Protein AF-A0AAD7DQ32-F1 (afdb_monomer)

Organism: Mycena rosella (NCBI:txid1033263)

Sequence (1038 aa):
MAHLSGRSASPELPSTTPSLREFFRAPVVALLNTPPIINILPPSLPPIIVLPPCSTLSFQPASLRPTASMLEQELVEIKLPGQVRSCSANFILLIGHPLVPEGKRCIVFIHNTSPTAMRTVHAWEKKQQIPSATEKGDLDALGLFEVPEDMLIFARNSASTDASSDALQAWLTPARLVSQEARTQLQEAADAAMGPSESITLEAPVRDAEGNWSGGLAIERGDGRCKPVKEDTRCYTLANSYQSQKGIWSPAQTSKVNGSFDDNNLMRRNLNIAVAPFPKAAMQQMPESTRKDIEDHTSMLNIPALGLPGNTAHNTLQLNVAPAQPYGSEKTLANSLGFYGGNHNDNKDSPARFTNMVMCSRLPDTYTLGKFHIPRLGIYFMLRNFDSANFCGLNYHGRTPPIAPQGVDVANDASRMTFISYPPEQMGDGLGHVVVGAMPTAKDPVLKMSAEMQHVDYESRLTRASTTQANFAVDGQVVMDVRAHVIFMARIFLLLLIFLSNQLPLSYDFRIDSDRLLSAFSFSADGLTREFVGPWANGPGFRAPDVAPGSPTSHDGSDLVPQHMCRSAIQQRWRLHYNRFASHIPYAVVHDKFFEVDEHGDLKDSPVLVYDRVDMLGNPIEPGGRPYAKPAPPMSKKKADRKALANQKRELIAANADAPGSDSDSNAAPRKRLRSGKSKAVILASSEEPSSSSSESSQVRAKPKNVYRSATKRLADLQQKDTTLIWHSTNYVQINHEFVTRTSSRAPTTSNTLAAAPQDRALLVEMIDSEGDMDIDLETSPLDAVEQFFQDAGGIKLVDRLTLSVISRDHLAVKDAYQLLQQSSHLPISASSLLDNAFKEMLASPDSLETCLSIARIWPQFEHLQSGDAGAALSLKLRQQSIMQTTFVVWTWLDTYCAGQVRSALADAAPRNWIGSLAKHVHTLMSTRGLLSGLIFRAVIFSTPFALQANTFFSSPDDWRSEYASFASKPDAFFCNLAAYSRRKSNRGIHLVDEHWKALNAPGCPDWEQNTRHGKYDFADCFKFLSASNLSTLQGDW

Solvent-accessible surface area (backbone atoms only — not comparable to full-atom values): 63380 Å² total; per-residue (Å²): 131,90,80,91,82,89,78,89,83,86,88,90,84,86,86,83,86,89,80,90,82,87,86,83,83,85,89,84,88,92,89,89,86,87,91,93,90,83,93,90,86,90,90,89,82,87,84,85,83,83,80,77,88,84,74,95,71,88,78,76,77,84,78,80,64,79,65,95,80,80,71,89,58,78,72,46,71,49,78,61,43,62,67,59,82,89,60,82,55,53,31,35,43,41,69,44,48,85,55,49,66,81,77,36,40,33,38,36,40,30,35,62,73,50,72,70,50,44,53,51,51,53,64,49,48,76,70,56,73,69,76,86,69,82,50,66,69,57,33,43,65,61,14,38,41,76,64,51,60,68,34,40,35,29,35,31,44,64,91,55,90,57,67,83,70,44,43,79,46,36,37,44,33,40,40,86,75,41,56,68,66,46,53,50,45,32,49,54,33,46,47,60,30,38,41,60,59,95,56,28,35,64,52,78,53,46,70,52,94,91,66,52,56,42,51,9,33,49,48,55,44,30,91,82,42,49,57,43,80,44,89,82,27,42,32,30,70,60,36,38,43,74,44,78,95,72,43,34,32,36,73,23,81,54,64,64,71,80,92,60,80,50,73,54,48,48,44,39,50,45,38,43,39,30,49,29,58,51,58,41,46,44,50,73,68,50,34,68,65,63,45,47,54,44,42,53,53,23,59,63,46,66,56,70,52,44,56,36,91,79,24,48,64,32,55,28,32,31,42,35,50,45,40,48,36,46,53,92,57,87,76,53,33,34,71,41,33,34,73,78,16,35,63,38,51,44,90,53,46,30,92,92,43,52,27,29,39,36,29,51,56,48,61,64,91,78,39,46,64,22,39,37,38,31,67,84,77,32,32,30,41,75,54,47,66,54,22,31,44,35,29,43,42,68,48,47,28,29,46,48,50,30,32,28,45,83,97,40,81,65,59,50,49,29,32,32,43,34,40,36,34,30,18,40,28,51,62,63,67,40,67,26,24,38,58,77,44,79,38,103,39,94,88,55,50,53,42,70,46,45,30,71,77,40,42,72,89,40,70,45,91,82,59,66,88,83,70,96,65,89,44,67,91,77,53,29,65,80,81,34,57,64,65,60,36,52,50,50,52,56,49,52,50,51,53,50,51,52,61,50,55,74,72,51,67,74,92,66,71,83,77,50,52,40,42,66,56,34,50,71,44,69,50,51,83,81,80,79,57,83,45,62,34,66,58,59,95,78,45,70,50,23,37,63,73,90,70,55,91,76,67,87,82,89,74,96,67,87,66,53,43,69,31,60,64,64,42,51,58,51,49,51,54,49,51,54,52,48,39,64,53,26,73,75,33,70,70,31,54,79,63,67,59,61,78,63,57,47,98,87,68,47,54,72,84,57,80,78,68,84,76,81,47,42,51,104,82,68,49,78,59,76,79,75,74,75,80,71,80,76,74,77,77,78,69,58,63,77,60,47,52,56,50,51,53,55,48,55,57,48,52,62,53,58,70,70,70,78,78,87,85,83,88,82,90,83,90,81,83,82,89,80,85,91,80,89,87,85,92,80,89,88,89,88,79,88,83,87,88,88,82,87,82,89,84,85,81,87,77,90,78,90,80,84,82,86,87,65,76,65,58,69,52,49,54,56,65,47,76,74,61,80,85,76,81,83,77,83,68,78,70,65,61,62,62,57,58,63,63,66,68,73,77,81,87,81,85,83,88,87,89,85,86,91,81,84,87,88,78,96,74,52,73,82,52,55,76,71,76,69,79,77,91,72,92,74,93,59,100,63,52,80,64,53,60,51,54,50,55,57,65,74,62,68,86,50,86,64,60,80,56,67,40,71,68,52,54,47,51,58,39,48,56,41,48,53,54,39,51,54,51,58,72,70,58,86,66,98,67,61,60,64,62,55,46,56,50,32,52,50,37,39,73,75,39,66,86,38,68,65,28,53,52,34,53,62,63,42,57,70,42,52,61,54,49,53,51,47,51,52,42,52,53,38,52,53,48,41,51,54,44,52,51,49,52,52,50,50,53,52,48,47,42,50,70,48,48,49,48,45,39,31,51,45,22,72,68,73,44,79,50,91,47,69,63,13,44,50,41,44,49,54,52,45,47,56,21,67,34,24,46,45,17,51,45,41,39,74,58,23,27,41,88,18,61,40,63,77,75,50,87,69,77,30,81,44,66,63,52,45,49,54,57,50,56,78,48,65,91,56,60,68,59,39,48,30,32,73,82,77,46,88,77,77,72,79,92,55,39,82,71,49,49,60,55,50,52,53,54,65,70,34,94,84,46,75,60,37,67,57,38,74,75,61,71,77,61,55,74,66,55,55,49,48,47,76,74,64,66,66,79,60,88,80,60,83,83,133

Foldseek 3Di:
DDDDDDDDDDDDDDDDDDDDDDDDDDDDDDDDDDDDDDDDDDDDDDDDDDDDDDDDDDDDPPPPDPDPPPDPFPFDFDPQAQDDPLWPWIKTWGQCQPLFDHRFIEIETEGAPPPVSVVVLVVVLVPDWDDPDQDPVVLSNNRAAAADQRYWYWYDHNVDPDSVPIHTFKHKHDLVLFDPVLLVLLQVLVCLQQDDLVQEFQAQWDADPVGFTGYHGPLRRPRVLFDAPDPQAQKGWLAKDADVVALAIEGDPSLDDDPDDDPSNVSSLSNFQSCLRLVQSVLVRGRPVLSVVQVVQQVLLVQDQTNDPPNRQFNTKMKHKFAAAEPPDPDFSCSHHPPQRIFDAPPQFDQSGKKKKAKDWDAPPQKQQKWKDQVSSSYIYRRDHGMMIIGHRRGTIHIGGTYHDHPDDRRRRGMMIMMMGTHGCSRSVLQGWYFQAADPDPVGGTDTQHSLNRDPVNVDPVNDDDDPDDDLVPCVVVVDQPLVSQLVVLLVVLVVVVVSVVRDPVVVVDFDAQQVSQQVDWDDRPVPDIDTGWGDLQGFTWHAPPDDTPDDDDDPPPRTDGNVVVNLVVVQVVLLVVQVVLVVPVVSVVVVVHFDADPVRGGPPSCPPPPPPPDVVRDRDPDDDDDDDDPDPPPDPVVVVVVVVVVVVVVVVVVPPDDDDDDDDDDDDDDDDDDDDDDDDDDDDDDDDDDDDDDDDDDDDDDDDDPDVVPVVVVVVVVVPPPDPDDPCVPVVVVVVVVVVPPDDDDDDDDDDDDDDDDPPPPVVCVVVPDDDDPDPDPDDPLRVVVVVLVVVDDDPVSVCLRLVNLVVVLVVLVVVLVVLVVVQPDDDDLVVLVVVLVVVCVVCVPDPVNVVSVVVSPVVVVSVVSVVVSVVSVVVSVVSVVSSVVVVVCCCVVPVLVVLLVCLLVVDDRPDPSSVVSVVVLCLLALQVVLLVCQCVQKAPPALCVVPWDSGGNAVVSVVVRCVVVVVDDQSNTGPQVVDPDDPPPGGNVCSVVSSCLCPDVPNDRSNVCVVPVPDDPVRVVVCVVPSPPCVSDDDD

Radius of gyration: 43.77 Å; Cα contacts (8 Å, |Δi|>4): 1161; chains: 1; bounding box: 138×98×105 Å

Secondary structure (DSSP, 8-state):
---------------------------------------------PPPPPPPPPP---------PPPTTS-----EEE--TT--TTS-PEEEEEES-TTS-TT-EEEEEEE--SHHHHHHHHHHHTT-------SHHHHHHTT-EEPPTTEEEEEEETT---GGGPEEEEEEE-GGGS-HHHHHHHHHHHHHHH--GGG--SSPPEE-SSS-EESS-GGGGSTTTS--SSTT--EEE-SEEEEGGGTEEEE-GGG--BSB--HHHHHHHHHHHHHTHHHHHHHTTS-HHHHHHHHHHHHHTTPPPSSSTT--S-SEEEEEEEE-B-TT----THHHHGGGGSSB--TTB-TTS-EEEEEEEE--TTSB--EEEEGGGTEEEE--TT-EEEE-TTS-BEEPPPBPPTT-PPPTT-EEEEEEEE-BHHHHTS-SEEEEEE-S-SS--EEEE-GGGT-GGG-STTS----SS--TTTTGGGTS-HHHHHHHHHHHHHHHHHHHHTTS-GGG----BHHHHHHT-EE-SSSSS-EEPPP-TT-SSEE-TT--TTPPP---STTPEETHHHHHHHHHHHHHHHHHHHTT-HHHHHTT----B-TTSSBTT----TTS-B-TT--B----PPP-PPPPPPPPHHHHHHHHHHHHHHHHHHTTS-------------------------------------------------TTHHHHHHHHHHHTTTT-----GGGHHHHHHHHHTTS----------------TTSHHHHHHH---------SS-HHHHHHHHHHHT-S-TTGGG-SHHHHHHHHHHHHHHHHHHHHTT--SS-HHHHHHHHHHHHHH-TTSHHHHHHHHHHHHHHHHHHHHHHHHHHHHHHHHHHHHHHHHHHHHIIIIIIHHHHHHHHTT----SHHHHHHHHHHHHHSHHHHHHHHHIIIIITTSSHHHHS----SSHHHHHHHHHHTTTS-GGGT--GGGSSS--TT-STTHHHHHHHHHTSBTB--HHHHHHHT-S-HHHHHHHHHHSSGGGG----

Nearest PDB structures (foldseek):
  7cy8-assembly1_A  TM=5.833E-01  e=4.323E-07  Escherichia coli
  7cy7-assembly1_A  TM=5.920E-01  e=4.095E-07  Escherichia coli

pLDDT: mean 72.78, std 24.34, range [24.64, 98.31]

Structure (mmCIF, N/CA/C/O backbone):
data_AF-A0AAD7DQ32-F1
#
_entry.id   AF-A0AAD7DQ32-F1
#
loop_
_atom_site.group_PDB
_atom_site.id
_atom_site.type_symbol
_atom_site.label_atom_id
_atom_site.label_alt_id
_atom_site.label_comp_id
_atom_site.label_asym_id
_atom_site.label_entity_id
_atom_site.label_seq_id
_atom_site.pdbx_PDB_ins_code
_atom_site.Cartn_x
_atom_site.Cartn_y
_atom_site.Cartn_z
_atom_site.occupancy
_atom_site.B_iso_or_equiv
_atom_site.auth_seq_id
_atom_site.auth_comp_id
_atom_site.auth_asym_id
_atom_site.auth_atom_id
_atom_site.pdbx_PDB_model_num
ATOM 1 N N . MET A 1 1 ? 59.303 30.135 -57.719 1.00 32.12 1 MET A N 1
ATOM 2 C CA . MET A 1 1 ? 59.759 31.542 -57.827 1.00 32.12 1 MET A CA 1
ATOM 3 C C . MET A 1 1 ? 60.116 32.049 -56.427 1.00 32.12 1 MET A C 1
ATOM 5 O O . MET A 1 1 ? 59.603 31.476 -55.480 1.00 32.12 1 MET A O 1
ATOM 9 N N . ALA A 1 2 ? 61.020 33.036 -56.346 1.00 29.86 2 ALA A N 1
ATOM 10 C CA . ALA A 1 2 ? 61.419 33.929 -55.230 1.00 29.86 2 ALA A CA 1
ATOM 11 C C . ALA A 1 2 ? 60.529 34.021 -53.952 1.00 29.86 2 ALA A C 1
ATOM 13 O O . ALA A 1 2 ? 59.317 33.899 -54.063 1.00 29.86 2 ALA A O 1
ATOM 14 N N . HIS A 1 3 ? 61.019 34.367 -52.742 1.00 32.19 3 HIS A N 1
ATOM 15 C CA . HIS A 1 3 ? 62.383 34.632 -52.213 1.00 32.19 3 HIS A CA 1
ATOM 16 C C . HIS A 1 3 ? 62.357 34.763 -50.656 1.00 32.19 3 HIS A C 1
ATOM 18 O O . HIS A 1 3 ? 61.420 35.367 -50.156 1.00 32.19 3 HIS A O 1
ATOM 24 N N . LEU A 1 4 ? 63.446 34.352 -49.964 1.00 36.94 4 LEU A N 1
ATOM 25 C CA . LEU A 1 4 ? 64.071 34.959 -48.742 1.00 36.94 4 LEU A CA 1
ATOM 26 C C . LEU A 1 4 ? 63.256 35.085 -47.411 1.00 36.94 4 LEU A C 1
ATOM 28 O O . LEU A 1 4 ? 62.058 35.300 -47.427 1.00 36.94 4 LEU A O 1
ATOM 32 N N . SER A 1 5 ? 63.837 35.025 -46.195 1.00 34.97 5 SER A N 1
ATOM 33 C CA . SER A 1 5 ? 65.208 34.670 -45.749 1.00 34.97 5 SER A CA 1
ATOM 34 C C . SER A 1 5 ? 65.351 34.512 -44.218 1.00 34.97 5 SER A C 1
ATOM 36 O O . SER A 1 5 ? 64.911 35.392 -43.489 1.00 34.97 5 SER A O 1
ATOM 38 N N . GLY A 1 6 ? 66.170 33.534 -43.789 1.00 31.34 6 GLY A N 1
ATOM 39 C CA . GLY A 1 6 ? 67.203 33.684 -42.732 1.00 31.34 6 GLY A CA 1
ATOM 40 C C . GLY A 1 6 ? 66.802 33.444 -41.259 1.00 31.34 6 GLY A C 1
ATOM 41 O O . GLY A 1 6 ? 65.694 33.769 -40.869 1.00 31.34 6 GLY A O 1
ATOM 42 N N . ARG A 1 7 ? 67.680 32.932 -40.373 1.00 30.94 7 ARG A N 1
ATOM 43 C CA . ARG A 1 7 ? 69.095 32.506 -40.533 1.00 30.94 7 ARG A CA 1
ATOM 44 C C . ARG A 1 7 ? 69.570 31.669 -39.313 1.00 30.94 7 ARG A C 1
ATOM 46 O O . ARG A 1 7 ? 69.294 32.094 -38.203 1.00 30.94 7 ARG A O 1
ATOM 53 N N . SER A 1 8 ? 70.372 30.610 -39.546 1.00 32.28 8 SER A N 1
ATOM 54 C CA . SER A 1 8 ? 71.442 30.022 -38.675 1.00 32.28 8 SER A CA 1
ATOM 55 C C . SER A 1 8 ? 71.134 29.574 -37.214 1.00 32.28 8 SER A C 1
ATOM 57 O O . SER A 1 8 ? 70.389 30.234 -36.513 1.00 32.28 8 SER A O 1
ATOM 59 N N . ALA A 1 9 ? 71.733 28.515 -36.643 1.00 27.98 9 ALA A N 1
ATOM 60 C CA . ALA A 1 9 ? 72.886 27.700 -37.063 1.00 27.98 9 ALA A CA 1
ATOM 61 C C . ALA A 1 9 ? 72.785 26.219 -36.614 1.00 27.98 9 ALA A C 1
ATOM 63 O O . ALA A 1 9 ? 72.178 25.908 -35.594 1.00 27.98 9 ALA A O 1
ATOM 64 N N . SER A 1 10 ? 73.441 25.337 -37.372 1.00 29.12 10 SER A N 1
ATOM 65 C CA . SER A 1 10 ? 73.857 23.963 -36.999 1.00 29.12 10 SER A CA 1
ATOM 66 C C . SER A 1 10 ? 75.342 24.016 -36.522 1.00 29.12 10 SER A C 1
ATOM 68 O O . SER A 1 10 ? 75.804 25.146 -36.327 1.00 29.12 10 SER A O 1
ATOM 70 N N . PRO A 1 11 ? 76.149 22.932 -36.370 1.00 48.44 11 PRO A N 1
ATOM 71 C CA . PRO A 1 11 ? 76.020 21.516 -36.777 1.00 48.44 11 PRO A CA 1
ATOM 72 C C . PRO A 1 11 ? 76.159 20.563 -35.543 1.00 48.44 11 PRO A C 1
ATOM 74 O O . PRO A 1 11 ? 75.884 21.022 -34.441 1.00 48.44 11 PRO A O 1
ATOM 77 N N . GLU A 1 12 ? 76.432 19.249 -35.568 1.00 27.45 12 GLU A N 1
ATOM 78 C CA . GLU A 1 12 ? 76.975 18.308 -36.572 1.00 27.45 12 GLU A CA 1
ATOM 79 C C . GLU A 1 12 ? 76.178 16.974 -36.681 1.00 27.45 12 GLU A C 1
ATOM 81 O O . GLU A 1 12 ? 75.022 16.863 -36.280 1.00 27.45 12 GLU A O 1
ATOM 86 N N . LEU A 1 13 ? 76.810 15.990 -37.323 1.00 31.58 13 LEU A N 1
ATOM 87 C CA . LEU A 1 13 ? 76.451 14.603 -37.665 1.00 31.58 13 LEU A CA 1
ATOM 88 C C . LEU A 1 13 ? 77.706 13.731 -37.290 1.00 31.58 13 LEU A C 1
ATOM 90 O O . LEU A 1 13 ? 78.666 14.337 -36.810 1.00 31.58 13 LEU A O 1
ATOM 94 N N . PRO A 1 14 ? 77.803 12.383 -37.468 1.00 44.72 14 PRO A N 1
ATOM 95 C CA . PRO A 1 14 ? 77.122 11.588 -38.490 1.00 44.72 14 PRO A CA 1
ATOM 96 C C . PRO A 1 14 ? 76.593 10.186 -38.120 1.00 44.72 14 PRO A C 1
ATOM 98 O O . PRO A 1 14 ? 77.008 9.507 -37.187 1.00 44.72 14 PRO A O 1
ATOM 101 N N . SER A 1 15 ? 75.701 9.728 -38.995 1.00 33.06 15 SER A N 1
ATOM 102 C CA . SER A 1 15 ? 75.254 8.347 -39.183 1.00 33.06 15 SER A CA 1
ATOM 103 C C . SER A 1 15 ? 76.300 7.453 -39.860 1.00 33.06 15 SER A C 1
ATOM 105 O O . SER A 1 15 ? 76.989 7.919 -40.767 1.00 33.06 15 SER A O 1
ATOM 107 N N . THR A 1 16 ? 76.261 6.141 -39.606 1.00 29.22 16 THR A N 1
ATOM 108 C CA . THR A 1 16 ? 76.557 5.123 -40.639 1.00 29.22 16 THR A CA 1
ATOM 109 C C . THR A 1 16 ? 75.613 3.921 -40.524 1.00 29.22 16 THR A C 1
ATOM 111 O O . THR A 1 16 ? 75.355 3.412 -39.437 1.00 29.22 16 THR A O 1
ATOM 114 N N . THR A 1 17 ? 75.080 3.486 -41.666 1.00 34.62 17 THR A N 1
ATOM 115 C CA . THR A 1 17 ? 74.355 2.219 -41.878 1.00 34.62 17 THR A CA 1
ATOM 116 C C . THR A 1 17 ? 75.355 1.074 -42.109 1.00 34.62 17 THR A C 1
ATOM 118 O O . THR A 1 17 ? 76.487 1.341 -42.517 1.00 34.62 17 THR A O 1
ATOM 121 N N . PRO A 1 18 ? 74.970 -0.202 -41.901 1.00 35.38 18 PRO A N 1
ATOM 122 C CA . PRO A 1 18 ? 74.627 -1.018 -43.076 1.00 35.38 18 PRO A CA 1
ATOM 123 C C . PRO A 1 18 ? 73.489 -2.039 -42.842 1.00 35.38 18 PRO A C 1
ATOM 125 O O . PRO A 1 18 ? 72.806 -2.032 -41.822 1.00 35.38 18 PRO A O 1
ATOM 128 N N . SER A 1 19 ? 73.248 -2.875 -43.853 1.00 30.12 19 SER A N 1
ATOM 129 C CA . SER A 1 19 ? 72.050 -3.689 -44.064 1.00 30.12 19 SER A CA 1
ATOM 130 C C . SER A 1 19 ? 72.271 -5.210 -43.967 1.00 30.12 19 SER A C 1
ATOM 132 O O . SER A 1 19 ? 73.377 -5.700 -44.143 1.00 30.12 19 SER A O 1
ATOM 134 N N . LEU A 1 20 ? 71.144 -5.920 -43.811 1.00 26.38 20 LEU A N 1
ATOM 135 C CA . LEU A 1 20 ? 70.785 -7.223 -44.406 1.00 26.38 20 LEU A CA 1
ATOM 136 C C . LEU A 1 20 ? 71.655 -8.493 -44.211 1.00 26.38 20 LEU A C 1
ATOM 138 O O . LEU A 1 20 ? 72.801 -8.575 -44.632 1.00 26.38 20 LEU A O 1
ATOM 142 N N . ARG A 1 21 ? 70.903 -9.551 -43.852 1.00 26.03 21 ARG A N 1
ATOM 143 C CA . ARG A 1 21 ? 71.085 -11.010 -44.042 1.00 26.03 21 ARG A CA 1
ATOM 144 C C . ARG A 1 21 ? 71.761 -11.855 -42.951 1.00 26.03 21 ARG A C 1
ATOM 146 O O . ARG A 1 21 ? 72.919 -11.681 -42.617 1.00 26.03 21 ARG A O 1
ATOM 153 N N . GLU A 1 22 ? 70.971 -12.869 -42.569 1.00 28.22 22 GLU A N 1
ATOM 154 C CA . GLU A 1 22 ? 71.339 -14.277 -42.331 1.00 28.22 22 GLU A CA 1
ATOM 155 C C . GLU A 1 22 ? 72.367 -14.587 -41.230 1.00 28.22 22 GLU A C 1
ATOM 157 O O . GLU A 1 22 ? 73.539 -14.285 -41.374 1.00 28.22 22 GLU A O 1
ATOM 162 N N . PHE A 1 23 ? 71.959 -15.355 -40.209 1.00 26.48 23 PHE A N 1
ATOM 163 C CA . PHE A 1 23 ? 72.592 -16.651 -39.902 1.00 26.48 23 PHE A CA 1
ATOM 164 C C . PHE A 1 23 ? 71.672 -17.551 -39.042 1.00 26.48 23 PHE A C 1
ATOM 166 O O . PHE A 1 23 ? 70.677 -17.103 -38.476 1.00 26.48 23 PHE A O 1
ATOM 173 N N . PHE A 1 24 ? 71.949 -18.857 -39.048 1.00 28.30 24 PHE A N 1
ATOM 174 C CA . PHE A 1 24 ? 71.031 -19.947 -38.675 1.00 28.30 24 PHE A CA 1
ATOM 175 C C . PHE A 1 24 ? 70.997 -20.339 -37.176 1.00 28.30 24 PHE A C 1
ATOM 177 O O . PHE A 1 24 ? 72.025 -20.339 -36.514 1.00 28.30 24 PHE A O 1
ATOM 184 N N . ARG A 1 25 ? 69.849 -20.932 -36.785 1.00 27.98 25 ARG A N 1
ATOM 185 C CA . ARG A 1 25 ? 69.652 -22.079 -35.849 1.00 27.98 25 ARG A CA 1
ATOM 186 C C . ARG A 1 25 ? 69.920 -21.933 -34.331 1.00 27.98 25 ARG A C 1
ATOM 188 O O . ARG A 1 25 ? 70.929 -21.426 -33.871 1.00 27.98 25 ARG A O 1
ATOM 195 N N . ALA A 1 26 ? 68.995 -22.541 -33.579 1.00 28.34 26 ALA A N 1
ATOM 196 C CA . ALA A 1 26 ? 69.100 -23.010 -32.184 1.00 28.34 26 ALA A CA 1
ATOM 197 C C . ALA A 1 26 ? 69.945 -24.329 -32.106 1.00 28.34 26 ALA A C 1
ATOM 199 O O . ALA A 1 26 ? 70.484 -24.694 -33.157 1.00 28.34 26 ALA A O 1
ATOM 200 N N . PRO A 1 27 ? 70.004 -25.141 -31.008 1.00 56.22 27 PRO A N 1
ATOM 201 C CA . PRO A 1 27 ? 69.314 -25.081 -29.692 1.00 56.22 27 PRO A CA 1
ATOM 202 C C . PRO A 1 27 ? 70.190 -25.520 -28.459 1.00 56.22 27 PRO A C 1
ATOM 204 O O . PRO A 1 27 ? 71.406 -25.571 -28.579 1.00 56.22 27 PRO A O 1
ATOM 207 N N . VAL A 1 28 ? 69.543 -25.919 -27.330 1.00 27.97 28 VAL A N 1
ATOM 208 C CA . VAL A 1 28 ? 69.934 -26.982 -26.331 1.00 27.97 28 VAL A CA 1
ATOM 209 C C . VAL A 1 28 ? 70.421 -26.591 -24.895 1.00 27.97 28 VAL A C 1
ATOM 211 O O . VAL A 1 28 ? 71.531 -26.111 -24.735 1.00 27.97 28 VAL A O 1
ATOM 214 N N . VAL A 1 29 ? 69.594 -26.959 -23.876 1.00 28.67 29 VAL A N 1
ATOM 215 C CA . VAL A 1 29 ? 69.870 -27.476 -22.479 1.00 28.67 29 VAL A CA 1
ATOM 216 C C . VAL A 1 29 ? 70.726 -26.613 -21.505 1.00 28.67 29 VAL A C 1
ATOM 218 O O . VAL A 1 29 ? 71.830 -26.230 -21.849 1.00 28.67 29 VAL A O 1
ATOM 221 N N . ALA A 1 30 ? 70.326 -26.180 -20.288 1.00 32.47 30 ALA A N 1
ATOM 222 C CA . ALA A 1 30 ? 69.601 -26.724 -19.104 1.00 32.47 30 ALA A CA 1
ATOM 223 C C . ALA A 1 30 ? 70.475 -27.436 -18.029 1.00 32.47 30 ALA A C 1
ATOM 225 O O . ALA A 1 30 ? 71.152 -28.400 -18.366 1.00 32.47 30 ALA A O 1
ATOM 226 N N . LEU A 1 31 ? 70.399 -27.016 -16.740 1.00 27.61 31 LEU A N 1
ATOM 227 C CA . LEU A 1 31 ? 70.565 -27.854 -15.517 1.00 27.61 31 LEU A CA 1
ATOM 228 C C . LEU A 1 31 ? 70.331 -27.101 -14.172 1.00 27.61 31 LEU A C 1
ATOM 230 O O . LEU A 1 31 ? 70.124 -25.892 -14.154 1.00 27.61 31 LEU A O 1
ATOM 234 N N . LEU A 1 32 ? 70.293 -27.865 -13.067 1.00 32.47 32 LEU A N 1
ATOM 235 C CA . LEU A 1 32 ? 69.738 -27.563 -11.725 1.00 32.47 32 LEU A CA 1
ATOM 236 C C . LEU A 1 32 ? 70.814 -27.254 -10.651 1.00 32.47 32 LEU A C 1
ATOM 238 O O . LEU A 1 32 ? 71.937 -27.732 -10.795 1.00 32.47 32 LEU A O 1
ATOM 242 N N . ASN A 1 33 ? 70.443 -26.594 -9.529 1.00 27.84 33 ASN A N 1
ATOM 243 C CA . ASN A 1 33 ? 70.496 -27.139 -8.137 1.00 27.84 33 ASN A CA 1
ATOM 244 C C . ASN A 1 33 ? 70.503 -26.083 -6.986 1.00 27.84 33 ASN A C 1
ATOM 246 O O . ASN A 1 33 ? 71.172 -25.059 -7.054 1.00 27.84 33 ASN A O 1
ATOM 250 N N . THR A 1 34 ? 69.786 -26.402 -5.896 1.00 32.16 34 THR A N 1
ATOM 251 C CA . THR A 1 34 ? 69.808 -25.832 -4.508 1.00 32.16 34 THR A CA 1
ATOM 252 C C . THR A 1 34 ? 70.895 -26.530 -3.630 1.00 32.16 34 THR A C 1
ATOM 254 O O . THR A 1 34 ? 71.524 -27.417 -4.214 1.00 32.16 34 THR A O 1
ATOM 257 N N . PRO A 1 35 ? 71.140 -26.311 -2.289 1.00 46.12 35 PRO A N 1
ATOM 258 C CA . PRO A 1 35 ? 70.342 -25.707 -1.173 1.00 46.12 35 PRO A CA 1
ATOM 259 C C . PRO A 1 35 ? 71.200 -24.898 -0.108 1.00 46.12 35 PRO A C 1
ATOM 261 O O . PRO A 1 35 ? 72.134 -24.237 -0.549 1.00 46.12 35 PRO A O 1
ATOM 264 N N . PRO A 1 36 ? 71.045 -24.986 1.253 1.00 60.72 36 PRO A N 1
ATOM 265 C CA . PRO A 1 36 ? 70.022 -24.453 2.206 1.00 60.72 36 PRO A CA 1
ATOM 266 C C . PRO A 1 36 ? 70.586 -23.615 3.415 1.00 60.72 36 PRO A C 1
ATOM 268 O O . PRO A 1 36 ? 71.791 -23.411 3.484 1.00 60.72 36 PRO A O 1
ATOM 271 N N . ILE A 1 37 ? 69.721 -23.212 4.389 1.00 28.66 37 ILE A N 1
ATOM 272 C CA . ILE A 1 37 ? 69.894 -22.988 5.880 1.00 28.66 37 ILE A CA 1
ATOM 273 C C . ILE A 1 37 ? 68.847 -21.938 6.376 1.00 28.66 37 ILE A C 1
ATOM 275 O O . ILE A 1 37 ? 68.545 -21.029 5.616 1.00 28.66 37 ILE A O 1
ATOM 279 N N . ILE A 1 38 ? 68.366 -21.825 7.632 1.00 31.23 38 ILE A N 1
ATOM 280 C CA . ILE A 1 38 ? 67.618 -22.665 8.607 1.00 31.23 38 ILE A CA 1
ATOM 281 C C . ILE A 1 38 ? 67.144 -21.717 9.764 1.00 31.23 38 ILE A C 1
ATOM 283 O O . ILE A 1 38 ? 67.957 -20.973 10.296 1.00 31.23 38 ILE A O 1
ATOM 287 N N . ASN A 1 39 ? 65.853 -21.793 10.143 1.00 31.33 39 ASN A N 1
ATOM 288 C CA . ASN A 1 39 ? 65.146 -21.456 11.416 1.00 31.33 39 ASN A CA 1
ATOM 289 C C . ASN A 1 39 ? 65.323 -20.134 12.222 1.00 31.33 39 ASN A C 1
ATOM 291 O O . ASN A 1 39 ? 66.425 -19.768 12.608 1.00 31.33 39 ASN A O 1
ATOM 295 N N . ILE A 1 40 ? 64.182 -19.575 12.693 1.00 29.00 40 ILE A N 1
ATOM 296 C CA . ILE A 1 40 ? 63.676 -19.599 14.103 1.00 29.00 40 ILE A CA 1
ATOM 297 C C . ILE A 1 40 ? 62.156 -19.220 14.137 1.00 29.00 40 ILE A C 1
ATOM 299 O O . ILE A 1 40 ? 61.659 -18.559 13.232 1.00 29.00 40 ILE A O 1
ATOM 303 N N . LEU A 1 41 ? 61.419 -19.695 15.156 1.00 30.05 41 LEU A N 1
ATOM 304 C CA . LEU A 1 41 ? 59.954 -19.625 15.441 1.00 30.05 41 LEU A CA 1
ATOM 305 C C . LEU A 1 41 ? 59.756 -19.270 16.948 1.00 30.05 41 LEU A C 1
ATOM 307 O O . LEU A 1 41 ? 60.785 -19.212 17.629 1.00 30.05 41 LEU A O 1
ATOM 311 N N . PRO A 1 42 ? 58.546 -19.208 17.576 1.00 58.25 42 PRO A N 1
ATOM 312 C CA . PRO A 1 42 ? 57.129 -18.963 17.178 1.00 58.25 42 PRO A CA 1
ATOM 313 C C . PRO A 1 42 ? 56.560 -17.765 18.033 1.00 58.25 42 PRO A C 1
ATOM 315 O O . PRO A 1 42 ? 57.390 -16.911 18.352 1.00 58.25 42 PRO A O 1
ATOM 318 N N . PRO A 1 43 ? 55.280 -17.621 18.508 1.00 53.66 43 PRO A N 1
ATOM 319 C CA . PRO A 1 43 ? 53.961 -18.296 18.302 1.00 53.66 43 PRO A CA 1
ATOM 320 C C . PRO A 1 43 ? 52.783 -17.291 18.035 1.00 53.66 43 PRO A C 1
ATOM 322 O O . PRO A 1 43 ? 53.038 -16.104 17.888 1.00 53.66 43 PRO A O 1
ATOM 325 N N . SER A 1 44 ? 51.465 -17.590 18.001 1.00 32.09 44 SER A N 1
ATOM 326 C CA . SER A 1 44 ? 50.623 -18.765 17.635 1.00 32.09 44 SER A CA 1
ATOM 327 C C . SER A 1 44 ? 49.134 -18.342 17.549 1.00 32.09 44 SER A C 1
ATOM 329 O O . SER A 1 44 ? 48.677 -17.633 18.442 1.00 32.09 44 SER A O 1
ATOM 331 N N . LEU A 1 45 ? 48.351 -18.861 16.592 1.00 30.50 45 LEU A N 1
ATOM 332 C CA . LEU A 1 45 ? 46.866 -18.864 16.579 1.00 30.50 45 LEU A CA 1
ATOM 333 C C . LEU A 1 45 ? 46.349 -20.159 15.884 1.00 30.50 45 LEU A C 1
ATOM 335 O O . LEU A 1 45 ? 47.138 -20.807 15.193 1.00 30.50 45 LEU A O 1
ATOM 339 N N . PRO A 1 46 ? 45.089 -20.601 16.111 1.00 35.25 46 PRO A N 1
ATOM 340 C CA . PRO A 1 46 ? 44.643 -21.981 15.853 1.00 35.25 46 PRO A CA 1
ATOM 341 C C . PRO A 1 46 ? 44.198 -22.266 14.398 1.00 35.25 46 PRO A C 1
ATOM 343 O O . PRO A 1 46 ? 43.926 -21.335 13.640 1.00 35.25 46 PRO A O 1
ATOM 346 N N . PRO A 1 47 ? 44.104 -23.553 13.991 1.00 34.41 47 PRO A N 1
ATOM 347 C CA . PRO A 1 47 ? 43.896 -23.938 12.595 1.00 34.41 47 PRO A CA 1
ATOM 348 C C . PRO A 1 47 ? 42.436 -23.865 12.123 1.00 34.41 47 PRO A C 1
ATOM 350 O O . PRO A 1 47 ? 41.502 -24.253 12.825 1.00 34.41 47 PRO A O 1
ATOM 353 N N . ILE A 1 48 ? 42.272 -23.463 10.862 1.00 32.50 48 ILE A N 1
ATOM 354 C CA . ILE A 1 48 ? 41.026 -23.578 10.095 1.00 32.50 48 ILE A CA 1
ATOM 355 C C . ILE A 1 48 ? 40.812 -25.049 9.712 1.00 32.50 48 ILE A C 1
ATOM 357 O O . ILE A 1 48 ? 41.678 -25.666 9.091 1.00 32.50 48 ILE A O 1
ATOM 361 N N . ILE A 1 49 ? 39.645 -25.605 10.046 1.00 27.69 49 ILE A N 1
ATOM 362 C CA . ILE A 1 49 ? 39.240 -26.947 9.607 1.00 27.69 49 ILE A CA 1
ATOM 363 C C . ILE A 1 49 ? 38.698 -26.858 8.177 1.00 27.69 49 ILE A C 1
ATOM 365 O O . ILE A 1 49 ? 37.670 -26.231 7.929 1.00 27.69 49 ILE A O 1
ATOM 369 N N . VAL A 1 50 ? 39.374 -27.525 7.241 1.00 30.98 50 VAL A N 1
ATOM 370 C CA . VAL A 1 50 ? 38.871 -27.755 5.881 1.00 30.98 50 VAL A CA 1
ATOM 371 C C . VAL A 1 50 ? 37.923 -28.955 5.910 1.00 30.98 50 VAL A C 1
ATOM 373 O O . VAL A 1 50 ? 38.330 -30.055 6.281 1.00 30.98 50 VAL A O 1
ATOM 376 N N . LEU A 1 51 ? 36.662 -28.752 5.523 1.00 30.16 51 LEU A N 1
ATOM 377 C CA . LEU A 1 51 ? 35.671 -29.828 5.420 1.00 30.16 51 LEU A CA 1
ATOM 378 C C . LEU A 1 51 ? 35.741 -30.524 4.043 1.00 30.16 51 LEU A C 1
ATOM 380 O O . LEU A 1 51 ? 35.848 -29.836 3.026 1.00 30.16 51 LEU A O 1
ATOM 384 N N . PRO A 1 52 ? 35.648 -31.867 3.980 1.00 31.38 52 PRO A N 1
ATOM 385 C CA . PRO A 1 52 ? 35.537 -32.610 2.725 1.00 31.38 52 PRO A CA 1
ATOM 386 C C . PRO A 1 52 ? 34.105 -32.545 2.146 1.00 31.38 52 PRO A C 1
ATOM 388 O O . PRO A 1 52 ? 33.157 -32.245 2.878 1.00 31.38 52 PRO A O 1
ATOM 391 N N . PRO A 1 53 ? 33.907 -32.857 0.848 1.00 32.34 53 PRO A N 1
ATOM 392 C CA . PRO A 1 53 ? 32.583 -32.848 0.227 1.00 32.34 53 PRO A CA 1
ATOM 393 C C . PRO A 1 53 ? 31.674 -33.923 0.840 1.00 32.34 53 PRO A C 1
ATOM 395 O O . PRO A 1 53 ? 32.006 -35.110 0.853 1.00 32.34 53 PRO A O 1
ATOM 398 N N . CYS A 1 54 ? 30.515 -33.501 1.348 1.00 27.80 54 CYS A N 1
ATOM 399 C CA . CYS A 1 54 ? 29.584 -34.387 2.038 1.00 27.80 54 CYS A CA 1
ATOM 400 C C . CYS A 1 54 ? 28.811 -35.260 1.036 1.00 27.80 54 CYS A C 1
ATOM 402 O O . CYS A 1 54 ? 28.045 -34.761 0.211 1.00 27.80 54 CYS A O 1
ATOM 404 N N . SER A 1 55 ? 29.021 -36.572 1.118 1.00 30.55 55 SER A N 1
ATOM 405 C CA . SER A 1 55 ? 28.234 -37.572 0.401 1.00 30.55 55 SER A CA 1
ATOM 406 C C . SER A 1 55 ? 26.859 -37.751 1.052 1.00 30.55 55 SER A C 1
ATOM 408 O O . SER A 1 55 ? 26.690 -37.609 2.261 1.00 30.55 55 SER A O 1
ATOM 410 N N . THR A 1 56 ? 25.863 -38.070 0.226 1.00 38.22 56 THR A N 1
ATOM 411 C CA . THR A 1 56 ? 24.461 -38.261 0.613 1.00 38.22 56 THR A CA 1
ATOM 412 C C . THR A 1 56 ? 24.290 -39.285 1.738 1.00 38.22 56 THR A C 1
ATOM 414 O O . THR A 1 56 ? 24.400 -40.489 1.504 1.00 38.22 56 THR A O 1
ATOM 417 N N . LEU A 1 57 ? 23.923 -38.812 2.930 1.00 27.81 57 LEU A N 1
ATOM 418 C CA . LEU A 1 57 ? 23.404 -39.630 4.024 1.00 27.81 57 LEU A CA 1
ATOM 419 C C . LEU A 1 57 ? 21.944 -39.254 4.281 1.00 27.81 57 LEU A C 1
ATOM 421 O O . LEU A 1 57 ? 21.640 -38.138 4.700 1.00 27.81 57 LEU A O 1
ATOM 425 N N . SER A 1 58 ? 21.029 -40.191 4.029 1.00 30.53 58 SER A N 1
ATOM 426 C CA . SER A 1 58 ? 19.609 -40.009 4.326 1.00 30.53 58 SER A CA 1
ATOM 427 C C . SER A 1 58 ? 19.368 -40.102 5.834 1.00 30.53 58 SER A C 1
ATOM 429 O O . SER A 1 58 ? 19.205 -41.196 6.380 1.00 30.53 58 SER A O 1
ATOM 431 N N . PHE A 1 59 ? 19.304 -38.958 6.512 1.00 26.94 59 PHE A N 1
ATOM 432 C CA . PHE A 1 59 ? 18.726 -38.896 7.851 1.00 26.94 59 PHE A CA 1
ATOM 433 C C . PHE A 1 59 ? 17.212 -39.110 7.756 1.00 26.94 59 PHE A C 1
ATOM 435 O O . PHE A 1 59 ? 16.475 -38.218 7.340 1.00 26.94 59 PHE A O 1
ATOM 442 N N . GLN A 1 60 ? 16.736 -40.285 8.173 1.00 29.28 60 GLN A N 1
ATOM 443 C CA . GLN A 1 60 ? 15.355 -40.398 8.633 1.00 29.28 60 GLN A CA 1
ATOM 444 C C . GLN A 1 60 ? 15.252 -39.644 9.967 1.00 29.28 60 GLN A C 1
ATOM 446 O O . GLN A 1 60 ? 15.956 -40.015 10.911 1.00 29.28 60 GLN A O 1
ATOM 451 N N . PRO A 1 61 ? 14.404 -38.609 10.095 1.00 31.42 61 PRO A N 1
ATOM 452 C CA . PRO A 1 61 ? 14.127 -38.039 11.400 1.00 31.42 61 PRO A CA 1
ATOM 453 C C . PRO A 1 61 ? 13.384 -39.090 12.229 1.00 31.42 61 PRO A C 1
ATOM 455 O O . PRO A 1 61 ? 12.330 -39.586 11.821 1.00 31.42 61 PRO A O 1
ATOM 458 N N . ALA A 1 62 ? 13.931 -39.427 13.398 1.00 29.33 62 ALA A N 1
ATOM 459 C CA . ALA A 1 62 ? 13.259 -40.273 14.373 1.00 29.33 62 ALA A CA 1
ATOM 460 C C . ALA A 1 62 ? 12.008 -39.543 14.885 1.00 29.33 62 ALA A C 1
ATOM 462 O O . ALA A 1 62 ? 12.050 -38.755 15.827 1.00 29.33 62 ALA A O 1
ATOM 463 N N . SER A 1 63 ? 10.892 -39.795 14.205 1.00 33.09 63 SER A N 1
ATOM 464 C CA . SER A 1 63 ? 9.566 -39.265 14.492 1.00 33.09 63 SER A CA 1
ATOM 465 C C . SER A 1 63 ? 9.039 -39.844 15.812 1.00 33.09 63 SER A C 1
ATOM 467 O O . SER A 1 63 ? 8.160 -40.710 15.819 1.00 33.09 63 SER A O 1
ATOM 469 N N . LEU A 1 64 ? 9.522 -39.315 16.938 1.00 30.97 64 LEU A N 1
ATOM 470 C CA . LEU A 1 64 ? 8.801 -39.347 18.210 1.00 30.97 64 LEU A CA 1
ATOM 471 C C . LEU A 1 64 ? 7.597 -38.401 18.107 1.00 30.97 64 LEU A C 1
ATOM 473 O O . LEU A 1 64 ? 7.566 -37.322 18.692 1.00 30.97 64 LEU A O 1
ATOM 477 N N . ARG A 1 65 ? 6.590 -38.820 17.331 1.00 33.78 65 ARG A N 1
ATOM 478 C CA . ARG A 1 65 ? 5.231 -38.301 17.487 1.00 33.78 65 ARG A CA 1
ATOM 479 C C . ARG A 1 65 ? 4.788 -38.665 18.904 1.00 33.78 65 ARG A C 1
ATOM 481 O O . ARG A 1 65 ? 4.825 -39.856 19.223 1.00 33.78 65 ARG A O 1
ATOM 488 N N . PRO A 1 66 ? 4.324 -37.710 19.724 1.00 34.25 66 PRO A N 1
ATOM 489 C CA . PRO A 1 66 ? 3.524 -38.053 20.886 1.00 34.25 66 PRO A CA 1
ATOM 490 C C . PRO A 1 66 ? 2.348 -38.900 20.397 1.00 34.25 66 PRO A C 1
ATOM 492 O O . PRO A 1 66 ? 1.611 -38.494 19.494 1.00 34.25 66 PRO A O 1
ATOM 495 N N . THR A 1 67 ? 2.195 -40.109 20.931 1.00 32.38 67 THR A N 1
ATOM 496 C CA . THR A 1 67 ? 1.001 -40.910 20.666 1.00 32.38 67 THR A CA 1
ATOM 497 C C . THR A 1 67 ? -0.208 -40.156 21.212 1.00 32.38 67 THR A C 1
ATOM 499 O O . THR A 1 67 ? -0.165 -39.604 22.311 1.00 32.38 67 THR A O 1
ATOM 502 N N . ALA A 1 68 ? -1.302 -40.129 20.446 1.00 40.69 68 ALA A N 1
ATOM 503 C CA . ALA A 1 68 ? -2.488 -39.307 20.716 1.00 40.69 68 ALA A CA 1
ATOM 504 C C . ALA A 1 68 ? -3.308 -39.725 21.964 1.00 40.69 68 ALA A C 1
ATOM 506 O O . ALA A 1 68 ? -4.483 -39.395 22.067 1.00 40.69 68 ALA A O 1
ATOM 507 N N . SER A 1 69 ? -2.706 -40.464 22.901 1.00 36.38 69 SER A N 1
ATOM 508 C CA . SER A 1 69 ? -3.319 -41.010 24.115 1.00 36.38 69 SER A CA 1
ATOM 509 C C . SER A 1 69 ? -2.702 -40.479 25.419 1.00 36.38 69 SER A C 1
ATOM 511 O O . SER A 1 69 ? -2.974 -41.043 26.471 1.00 36.38 69 SER A O 1
ATOM 513 N N . MET A 1 70 ? -1.836 -39.455 25.375 1.00 33.62 70 MET A N 1
ATOM 514 C CA . MET A 1 70 ? -1.208 -38.865 26.578 1.00 33.62 70 MET A CA 1
ATOM 515 C C . MET A 1 70 ? -1.771 -37.498 26.995 1.00 33.62 70 MET A C 1
ATOM 517 O O . MET A 1 70 ? -1.264 -36.889 27.931 1.00 33.62 70 MET A O 1
ATOM 521 N N . LEU A 1 71 ? -2.828 -37.021 26.335 1.00 45.56 71 LEU A N 1
ATOM 522 C CA . LEU A 1 71 ? -3.531 -35.794 26.707 1.00 45.56 71 LEU A CA 1
ATOM 523 C C . LEU A 1 71 ? -5.025 -36.078 26.889 1.00 45.56 71 LEU A C 1
ATOM 525 O O . LEU A 1 71 ? -5.858 -35.640 26.099 1.00 45.56 71 LEU A O 1
ATOM 529 N N . GLU A 1 72 ? -5.360 -36.763 27.987 1.00 38.47 72 GLU A N 1
ATOM 530 C CA . GLU A 1 72 ? -6.664 -36.601 28.645 1.00 38.47 72 GLU A CA 1
ATOM 531 C C . GLU A 1 72 ? -6.732 -35.186 29.250 1.00 38.47 72 GLU A C 1
ATOM 533 O O . GLU A 1 72 ? -6.681 -34.983 30.460 1.00 38.47 72 GLU A O 1
ATOM 538 N N . GLN A 1 73 ? -6.775 -34.177 28.376 1.00 50.75 73 GLN A N 1
ATOM 539 C CA . GLN A 1 73 ? -7.091 -32.810 28.769 1.00 50.75 73 GLN A CA 1
ATOM 540 C C . GLN A 1 73 ? -8.548 -32.762 29.219 1.00 50.75 73 GLN A C 1
ATOM 542 O O . GLN A 1 73 ? -9.422 -33.385 28.614 1.00 50.75 73 GLN A O 1
ATOM 547 N N . GLU A 1 74 ? -8.807 -31.990 30.270 1.00 46.34 74 GLU A N 1
ATOM 548 C CA . GLU A 1 74 ? -10.147 -31.754 30.793 1.00 46.34 74 GLU A CA 1
ATOM 549 C C . GLU A 1 74 ? -10.961 -30.952 29.758 1.00 46.34 74 GLU A C 1
ATOM 551 O O . GLU A 1 74 ? -10.935 -29.722 29.722 1.00 46.34 74 GLU A O 1
ATOM 556 N N . LEU A 1 75 ? -11.635 -31.675 28.856 1.00 56.31 75 LEU A N 1
ATOM 557 C CA . LEU A 1 75 ? -12.469 -31.138 27.780 1.00 56.31 75 LEU A CA 1
ATOM 558 C C . LEU A 1 75 ? -13.737 -30.501 28.358 1.00 56.31 75 LEU A C 1
ATOM 560 O O . LEU A 1 75 ? -14.825 -31.078 28.314 1.00 56.31 75 LEU A O 1
ATOM 564 N N . VAL A 1 76 ? -13.608 -29.288 28.892 1.00 63.41 76 VAL A N 1
ATOM 565 C CA . VAL A 1 76 ? -14.759 -28.506 29.340 1.00 63.41 76 VAL A CA 1
ATOM 566 C C . VAL A 1 76 ? -15.454 -27.918 28.111 1.00 63.41 76 VAL A C 1
ATOM 568 O O . VAL A 1 76 ? -14.978 -26.953 27.506 1.00 63.41 76 VAL A O 1
ATOM 571 N N . GLU A 1 77 ? -16.594 -28.507 27.735 1.00 69.25 77 GLU A N 1
ATOM 572 C CA . GLU A 1 77 ? -17.534 -27.902 26.788 1.00 69.25 77 GLU A CA 1
ATOM 573 C C . GLU A 1 77 ? -18.076 -26.608 27.409 1.00 69.25 77 GLU A C 1
ATOM 575 O O . GLU A 1 77 ? -18.907 -26.630 28.322 1.00 69.25 77 GLU A O 1
ATOM 580 N N . ILE A 1 78 ? -17.614 -25.460 26.912 1.00 65.56 78 ILE A N 1
ATOM 581 C CA . ILE A 1 78 ? -18.158 -24.171 27.319 1.00 65.56 78 ILE A CA 1
ATOM 582 C C . ILE A 1 78 ? -19.391 -23.899 26.463 1.00 65.56 78 ILE A C 1
ATOM 584 O O . ILE A 1 78 ? -19.304 -23.498 25.301 1.00 65.56 78 ILE A O 1
ATOM 588 N N . LYS A 1 79 ? -20.569 -24.036 27.068 1.00 62.31 79 LYS A N 1
ATOM 589 C CA . LYS A 1 79 ? -21.781 -23.431 26.516 1.00 62.31 79 LYS A CA 1
ATOM 590 C C . LYS A 1 79 ? -21.712 -21.930 26.746 1.00 62.31 79 LYS A C 1
ATOM 592 O O . LYS A 1 79 ? -22.090 -21.454 27.815 1.00 62.31 79 LYS A O 1
ATOM 597 N N . LEU A 1 80 ? -21.229 -21.192 25.744 1.00 60.03 80 LEU A N 1
ATOM 598 C CA . LEU A 1 80 ? -21.439 -19.748 25.720 1.00 60.03 80 LEU A CA 1
ATOM 599 C C . LEU A 1 80 ? -22.954 -19.486 25.817 1.00 60.03 80 LEU A C 1
ATOM 601 O O . LEU A 1 80 ? -23.720 -20.161 25.114 1.00 60.03 80 LEU A O 1
ATOM 605 N N . PRO A 1 81 ? -23.414 -18.567 26.687 1.00 46.56 81 PRO A N 1
ATOM 606 C CA . PRO A 1 81 ? -24.835 -18.245 26.780 1.00 46.56 81 PRO A CA 1
ATOM 607 C C . PRO A 1 81 ? -25.361 -17.677 25.449 1.00 46.56 81 PRO A C 1
ATOM 609 O O . PRO A 1 81 ? -24.610 -17.485 24.497 1.00 46.56 81 PRO A O 1
ATOM 612 N N . GLY A 1 82 ? -26.666 -17.425 25.335 1.00 48.00 82 GLY A N 1
ATOM 613 C CA . GLY A 1 82 ? -27.228 -16.650 24.214 1.00 48.00 82 GLY A CA 1
ATOM 614 C C . GLY A 1 82 ? -27.094 -17.229 22.790 1.00 48.00 82 GLY A C 1
ATOM 615 O O . GLY A 1 82 ? -27.588 -16.602 21.853 1.00 48.00 82 GLY A O 1
ATOM 616 N N . GLN A 1 83 ? -26.480 -18.404 22.585 1.00 54.12 83 GLN A N 1
ATOM 617 C CA . GLN A 1 83 ? -26.234 -18.948 21.244 1.00 54.12 83 GLN A CA 1
ATOM 618 C C . GLN A 1 83 ? -27.496 -19.034 20.375 1.00 54.12 83 GLN A C 1
ATOM 620 O O . GLN A 1 83 ? -28.474 -19.723 20.685 1.00 54.12 83 GLN A O 1
ATOM 625 N N . VAL A 1 84 ? -27.425 -18.406 19.201 1.00 49.44 84 VAL A N 1
ATOM 626 C CA . VAL A 1 84 ? -28.448 -18.548 18.166 1.00 49.44 84 VAL A CA 1
ATOM 627 C C . VAL A 1 84 ? -28.385 -19.973 17.614 1.00 49.44 84 VAL A C 1
ATOM 629 O O . VAL A 1 84 ? -27.423 -20.336 16.940 1.00 49.44 84 VAL A O 1
ATOM 632 N N . ARG A 1 85 ? -29.445 -20.764 17.840 1.00 47.91 85 ARG A N 1
ATOM 633 C CA . ARG A 1 85 ? -29.567 -22.188 17.443 1.00 47.91 85 ARG A CA 1
ATOM 634 C C . ARG A 1 85 ? -29.225 -22.512 15.975 1.00 47.91 85 ARG A C 1
ATOM 636 O O . ARG A 1 85 ? -29.050 -23.680 15.651 1.00 47.91 85 ARG A O 1
ATOM 643 N N . SER A 1 86 ? -29.158 -21.521 15.082 1.00 47.03 86 SER A N 1
ATOM 644 C CA . SER A 1 86 ? -28.734 -21.695 13.684 1.00 47.03 86 SER A CA 1
ATOM 645 C C . SER A 1 86 ? -27.231 -21.934 13.508 1.00 47.03 86 SER A C 1
ATOM 647 O O . SER A 1 86 ? -26.822 -22.448 12.471 1.00 47.03 86 SER A O 1
ATOM 649 N N . CYS A 1 87 ? -26.414 -21.546 14.488 1.00 48.81 87 CYS A N 1
ATOM 650 C CA . CYS A 1 87 ? -24.966 -21.719 14.488 1.00 48.81 87 CYS A CA 1
ATOM 651 C C . CYS A 1 87 ? -24.603 -22.685 15.621 1.00 48.81 87 CYS A C 1
ATOM 653 O O . CYS A 1 87 ? -24.253 -22.255 16.715 1.00 48.81 87 CYS A O 1
ATOM 655 N N . SER A 1 88 ? -24.725 -23.990 15.361 1.00 52.81 88 SER A N 1
ATOM 656 C CA . SER A 1 88 ? -24.406 -25.076 16.300 1.00 52.81 88 SER A CA 1
ATOM 657 C C . SER A 1 88 ? -22.890 -25.217 16.503 1.00 52.81 88 SER A C 1
ATOM 659 O O . SER A 1 88 ? -22.282 -26.195 16.061 1.00 52.81 88 SER A O 1
ATOM 661 N N . ALA A 1 89 ? -22.272 -24.190 17.077 1.00 60.47 89 ALA A N 1
ATOM 662 C CA . ALA A 1 89 ? -20.844 -24.142 17.317 1.00 60.47 89 ALA A CA 1
ATOM 663 C C . ALA A 1 89 ? -20.539 -24.527 18.761 1.00 60.47 89 ALA A C 1
ATOM 665 O O . ALA A 1 89 ? -20.946 -23.834 19.690 1.00 60.47 89 ALA A O 1
ATOM 666 N N . ASN A 1 90 ? -19.799 -25.612 18.954 1.00 75.00 90 ASN A N 1
ATOM 667 C CA . ASN A 1 90 ? -19.371 -26.016 20.287 1.00 75.00 90 ASN A CA 1
ATOM 668 C C . ASN A 1 90 ? -18.038 -25.331 20.595 1.00 75.00 90 ASN A C 1
ATOM 670 O O . ASN A 1 90 ? -17.131 -25.351 19.759 1.00 75.00 90 ASN A O 1
ATOM 674 N N . PHE A 1 91 ? -17.918 -24.738 21.781 1.00 80.56 91 PHE A N 1
ATOM 675 C CA . PHE A 1 91 ? -16.653 -24.199 22.270 1.00 80.56 91 PHE A CA 1
ATOM 676 C C . PHE A 1 91 ? -16.024 -25.199 23.235 1.00 80.56 91 PHE A C 1
ATOM 678 O O . PHE A 1 91 ? -16.671 -25.659 24.176 1.00 80.56 91 PHE A O 1
ATOM 685 N N . ILE A 1 92 ? -14.759 -25.527 23.002 1.00 82.50 92 ILE A N 1
ATOM 686 C CA . ILE A 1 92 ? -13.975 -26.407 23.870 1.00 82.50 92 ILE A CA 1
ATOM 687 C C . ILE A 1 92 ? -12.852 -25.585 24.490 1.00 82.50 92 ILE A C 1
ATOM 689 O O . ILE A 1 92 ? -12.062 -24.982 23.761 1.00 82.50 92 ILE A O 1
ATOM 693 N N . LEU A 1 93 ? -12.769 -25.574 25.821 1.00 84.19 93 LEU A N 1
ATOM 694 C CA . LEU A 1 93 ? -11.588 -25.084 26.525 1.00 84.19 93 LEU A CA 1
ATOM 695 C C . LEU A 1 93 ? -10.508 -26.170 26.521 1.00 84.19 93 LEU A C 1
ATOM 697 O O . LEU A 1 93 ? -10.780 -27.318 26.861 1.00 84.19 93 LEU A O 1
ATOM 701 N N . LEU A 1 94 ? -9.287 -25.794 26.150 1.00 82.56 94 LEU A N 1
ATOM 702 C CA . LEU A 1 94 ? -8.107 -26.654 26.142 1.00 82.56 94 LEU A CA 1
ATOM 703 C C . LEU A 1 94 ? -6.957 -25.976 26.892 1.00 82.56 94 LEU A C 1
ATOM 705 O O . LEU A 1 94 ? -6.788 -24.755 26.833 1.00 82.56 94 LEU A O 1
ATOM 709 N N . ILE A 1 95 ? -6.139 -26.781 27.566 1.00 82.06 95 ILE A N 1
ATOM 710 C CA . ILE A 1 95 ? -4.911 -26.348 28.243 1.00 82.06 95 ILE A CA 1
ATOM 711 C C . ILE A 1 95 ? -3.768 -27.171 27.652 1.00 82.06 95 ILE A C 1
ATOM 713 O O . ILE A 1 95 ? -3.732 -28.380 27.849 1.00 82.06 95 ILE A O 1
ATOM 717 N N . GLY A 1 96 ? -2.856 -26.528 26.913 1.00 81.50 96 GLY A N 1
ATOM 718 C CA . GLY A 1 96 ? -1.821 -27.227 26.136 1.00 81.50 96 GLY A CA 1
ATOM 719 C C . GLY A 1 96 ? -2.297 -27.672 24.747 1.00 81.50 96 GLY A C 1
ATOM 720 O O . GLY A 1 96 ? -2.186 -28.842 24.385 1.00 81.50 96 GLY A O 1
ATOM 721 N N . HIS A 1 97 ? -2.868 -26.751 23.967 1.00 90.69 97 HIS A N 1
ATOM 722 C CA . HIS A 1 97 ? -3.213 -27.002 22.560 1.00 90.69 97 HIS A CA 1
ATOM 723 C C . HIS A 1 97 ? -1.930 -27.223 21.721 1.00 90.69 97 HIS A C 1
ATOM 725 O O . HIS A 1 97 ? -0.957 -26.502 21.932 1.00 90.69 97 HIS A O 1
ATOM 731 N N . PRO A 1 98 ? -1.880 -28.187 20.778 1.00 90.88 98 PRO A N 1
ATOM 732 C CA . PRO A 1 98 ? -0.629 -28.596 20.123 1.00 90.88 98 PRO A CA 1
ATOM 733 C C . PRO A 1 98 ? 0.030 -27.534 19.229 1.00 90.88 98 PRO A C 1
ATOM 735 O O . PRO A 1 98 ? 1.184 -27.711 18.848 1.00 90.88 98 PRO A O 1
ATOM 738 N N . LEU A 1 99 ? -0.677 -26.455 18.871 1.00 91.00 99 LEU A N 1
ATOM 739 C CA . LEU A 1 99 ? -0.123 -25.347 18.084 1.00 91.00 99 LEU A CA 1
ATOM 740 C C . LEU A 1 99 ? 0.453 -24.209 18.946 1.00 91.00 99 LEU A C 1
ATOM 742 O O . LEU A 1 99 ? 0.964 -23.239 18.391 1.00 91.00 99 LEU A O 1
ATOM 746 N N . VAL A 1 100 ? 0.383 -24.291 20.279 1.00 87.81 100 VAL A N 1
ATOM 747 C CA . VAL A 1 100 ? 0.908 -23.260 21.193 1.00 87.81 100 VAL A CA 1
ATOM 748 C C . VAL A 1 100 ? 1.885 -23.855 22.213 1.00 87.81 100 VAL A C 1
ATOM 750 O O . VAL A 1 100 ? 1.838 -25.054 22.483 1.00 87.81 100 VAL A O 1
ATOM 753 N N . PRO A 1 101 ? 2.764 -23.035 22.822 1.00 75.06 101 PRO A N 1
ATOM 754 C CA . PRO A 1 101 ? 3.610 -23.482 23.924 1.00 75.06 101 PRO A CA 1
ATOM 755 C C . PRO A 1 101 ? 2.809 -24.064 25.097 1.00 75.06 101 PRO A C 1
ATOM 757 O O . PRO A 1 101 ? 1.691 -23.630 25.395 1.00 75.06 101 PRO A O 1
ATOM 760 N N . GLU A 1 102 ? 3.418 -25.027 25.789 1.00 73.12 102 GLU A N 1
ATOM 761 C CA . GLU A 1 102 ? 2.820 -25.734 26.921 1.00 73.12 102 GLU A CA 1
ATOM 762 C C . GLU A 1 102 ? 2.320 -24.767 28.015 1.00 73.12 102 GLU A C 1
ATOM 764 O O . GLU A 1 102 ? 2.932 -23.738 28.303 1.00 73.12 102 GLU A O 1
ATOM 769 N N . GLY A 1 103 ? 1.162 -25.077 28.607 1.00 74.12 103 GLY A N 1
ATOM 770 C CA . GLY A 1 103 ? 0.529 -24.261 29.651 1.00 74.12 103 GLY A CA 1
ATOM 771 C C . GLY A 1 103 ? -0.324 -23.079 29.164 1.00 74.12 103 GLY A C 1
ATOM 772 O O . GLY A 1 103 ? -1.046 -22.493 29.972 1.00 74.12 103 GLY A O 1
ATOM 773 N N . LYS A 1 104 ? -0.326 -22.731 27.868 1.00 83.31 104 LYS A N 1
ATOM 774 C CA . LYS A 1 104 ? -1.273 -21.738 27.324 1.00 83.31 104 LYS A CA 1
ATOM 775 C C . LYS A 1 104 ? -2.708 -22.282 27.302 1.00 83.31 104 LYS A C 1
ATOM 777 O O . LYS A 1 104 ? -2.951 -23.435 26.933 1.00 83.31 104 LYS A O 1
ATOM 782 N N . ARG A 1 105 ? -3.669 -21.421 27.660 1.00 88.81 105 ARG A N 1
ATOM 783 C CA . ARG A 1 105 ? -5.110 -21.704 27.578 1.00 88.81 105 ARG A CA 1
ATOM 784 C C . ARG A 1 105 ? -5.631 -21.342 26.191 1.00 88.81 105 ARG A C 1
ATOM 786 O O . ARG A 1 105 ? -5.266 -20.310 25.633 1.00 88.81 105 ARG A O 1
ATOM 793 N N . CYS A 1 106 ? -6.484 -22.183 25.625 1.00 92.00 106 CYS A N 1
ATOM 794 C CA . CYS A 1 106 ? -7.050 -21.989 24.295 1.00 92.00 106 CYS A CA 1
ATOM 795 C C . CYS A 1 106 ? -8.544 -22.299 24.302 1.00 92.00 106 CYS A C 1
ATOM 797 O O . CYS A 1 106 ? -8.975 -23.249 24.948 1.00 92.00 106 CYS A O 1
ATOM 799 N N . ILE A 1 107 ? -9.325 -21.534 23.545 1.00 92.00 107 ILE A N 1
ATOM 800 C CA . ILE A 1 107 ? -10.703 -21.892 23.204 1.00 92.00 107 ILE A CA 1
ATOM 801 C C . ILE A 1 107 ? -10.735 -22.298 21.735 1.00 92.00 107 ILE A C 1
ATOM 803 O O . ILE A 1 107 ? -10.280 -21.548 20.873 1.00 92.00 107 ILE A O 1
ATOM 807 N N . VAL A 1 108 ? -11.306 -23.465 21.446 1.00 92.31 108 VAL A N 1
ATOM 808 C CA . VAL A 1 108 ? -11.547 -23.941 20.081 1.00 92.31 108 VAL A CA 1
ATOM 809 C C . VAL A 1 108 ? -13.030 -23.811 19.754 1.00 92.31 108 VAL A C 1
ATOM 811 O O . VAL A 1 108 ? -13.871 -24.476 20.356 1.00 92.31 108 VAL A O 1
ATOM 814 N N . PHE A 1 109 ? -13.339 -22.964 18.777 1.00 90.44 109 PHE A N 1
ATOM 815 C CA . PHE A 1 109 ? -14.651 -22.795 18.158 1.00 90.44 109 PHE A CA 1
ATOM 816 C C . PHE A 1 109 ? -14.840 -23.841 17.052 1.00 90.44 109 PHE A C 1
ATOM 818 O O . PHE A 1 109 ? -14.255 -23.733 15.971 1.00 90.44 109 PHE A O 1
ATOM 825 N N . ILE A 1 110 ? -15.650 -24.869 17.301 1.00 89.56 110 ILE A N 1
ATOM 826 C CA . ILE A 1 110 ? -15.959 -25.892 16.294 1.00 89.56 110 ILE A CA 1
ATOM 827 C C . ILE A 1 110 ? -17.086 -25.387 15.393 1.00 89.56 110 ILE A C 1
ATOM 829 O O . ILE A 1 110 ? -18.170 -25.080 15.882 1.00 89.56 110 ILE A O 1
ATOM 833 N N . HIS A 1 111 ? -16.881 -25.350 14.074 1.00 89.62 111 HIS A N 1
ATOM 834 C CA . HIS A 1 111 ? -17.929 -24.955 13.128 1.00 89.62 111 HIS A CA 1
ATOM 835 C C . HIS A 1 111 ? -17.831 -25.652 11.769 1.00 89.62 111 HIS A C 1
ATOM 837 O O . HIS A 1 111 ? -16.767 -26.072 11.323 1.00 89.62 111 HIS A O 1
ATOM 843 N N . ASN A 1 112 ? -18.961 -25.744 11.071 1.00 89.00 112 ASN A N 1
ATOM 844 C CA . ASN A 1 112 ? -19.018 -26.295 9.722 1.00 89.00 112 ASN A CA 1
ATOM 845 C C . ASN A 1 112 ? -18.447 -25.278 8.714 1.00 89.00 112 ASN A C 1
ATOM 847 O O . ASN A 1 112 ? -19.035 -24.216 8.501 1.00 89.00 112 ASN A O 1
ATOM 851 N N . THR A 1 113 ? -17.315 -25.608 8.085 1.00 91.94 113 THR A N 1
ATOM 852 C CA . THR A 1 113 ? -16.627 -24.743 7.106 1.00 91.94 113 THR A CA 1
ATOM 853 C C . THR A 1 113 ? -17.122 -24.918 5.667 1.00 91.94 113 THR A C 1
ATOM 855 O O . THR A 1 113 ? -16.602 -24.269 4.759 1.00 91.94 113 THR A O 1
ATOM 858 N N . SER A 1 114 ? -18.136 -25.760 5.418 1.00 88.94 114 SER A N 1
ATOM 859 C CA . SER A 1 114 ? -18.679 -25.942 4.066 1.00 88.94 114 SER A CA 1
ATOM 860 C C . SER A 1 114 ? -19.166 -24.608 3.474 1.00 88.94 114 SER A C 1
ATOM 862 O O . SER A 1 114 ? -19.713 -23.772 4.204 1.00 88.94 114 SER A O 1
ATOM 864 N N . PRO A 1 115 ? -19.052 -24.389 2.147 1.00 91.31 115 PRO A N 1
ATOM 865 C CA . PRO A 1 115 ? -19.437 -23.119 1.528 1.00 91.31 115 PRO A CA 1
ATOM 866 C C . PRO A 1 115 ? -20.879 -22.683 1.833 1.00 91.31 115 PRO A C 1
ATOM 868 O O . PRO A 1 115 ? -21.151 -21.490 1.964 1.00 91.31 115 PRO A O 1
ATOM 871 N N . THR A 1 116 ? -21.808 -23.631 1.985 1.00 90.00 116 THR A N 1
ATOM 872 C CA . THR A 1 116 ? -23.211 -23.362 2.341 1.00 90.00 116 THR A CA 1
ATOM 873 C C . THR A 1 116 ? -23.362 -22.895 3.792 1.00 90.00 116 THR A C 1
ATOM 875 O O . THR A 1 116 ? -24.075 -21.921 4.050 1.00 90.00 116 THR A O 1
ATOM 878 N N . ALA A 1 117 ? -22.668 -23.541 4.735 1.00 87.38 117 ALA A N 1
ATOM 879 C CA . ALA A 1 117 ? -22.667 -23.131 6.137 1.00 87.38 117 ALA A CA 1
ATOM 880 C C . ALA A 1 117 ? -22.007 -21.754 6.301 1.00 87.38 117 ALA A C 1
ATOM 882 O O . ALA A 1 117 ? -22.617 -20.848 6.864 1.00 87.38 117 ALA A O 1
ATOM 883 N N . MET A 1 118 ? -20.833 -21.542 5.699 1.00 89.81 118 MET A N 1
ATOM 884 C CA . MET A 1 118 ? -20.110 -20.267 5.768 1.00 89.81 118 MET A CA 1
ATOM 885 C C . MET A 1 118 ? -20.893 -19.097 5.157 1.00 89.81 118 MET A C 1
ATOM 887 O O . MET A 1 118 ? -20.920 -18.014 5.737 1.00 89.81 118 MET A O 1
ATOM 891 N N . ARG A 1 119 ? -21.615 -19.305 4.045 1.00 90.00 119 ARG A N 1
ATOM 892 C CA . ARG A 1 119 ? -22.537 -18.290 3.492 1.00 90.00 119 ARG A CA 1
ATOM 893 C C . ARG A 1 119 ? -23.690 -17.961 4.444 1.00 90.00 119 ARG A C 1
ATOM 895 O O . ARG A 1 119 ? -24.108 -16.807 4.505 1.00 90.00 119 ARG A O 1
ATOM 902 N N . THR A 1 120 ? -24.197 -18.954 5.173 1.00 88.62 120 THR A N 1
ATOM 903 C CA . THR A 1 120 ? -25.275 -18.774 6.158 1.00 88.62 120 THR A CA 1
ATOM 904 C C . THR A 1 120 ? -24.777 -17.995 7.375 1.00 88.62 120 THR A C 1
ATOM 906 O O . THR A 1 120 ? -25.412 -17.015 7.761 1.00 88.62 120 THR A O 1
ATOM 909 N N . VAL A 1 121 ? -23.608 -18.364 7.914 1.00 87.50 121 VAL A N 1
ATOM 910 C CA . VAL A 1 121 ? -22.934 -17.646 9.008 1.00 87.50 121 VAL A CA 1
ATOM 911 C C . VAL A 1 121 ? -22.662 -16.198 8.604 1.00 87.50 121 VAL A C 1
ATOM 913 O O . VAL A 1 121 ? -23.116 -15.296 9.295 1.00 87.50 121 VAL A O 1
ATOM 916 N N . HIS A 1 122 ? -22.055 -15.951 7.441 1.00 89.94 122 HIS A N 1
ATOM 917 C CA . HIS A 1 122 ? -21.774 -14.595 6.958 1.00 89.94 122 HIS A CA 1
ATOM 918 C C . HIS A 1 122 ? -23.043 -13.734 6.785 1.00 89.94 122 HIS A C 1
ATOM 920 O O . HIS A 1 122 ? -23.072 -12.550 7.128 1.00 89.94 122 HIS A O 1
ATOM 926 N N . ALA A 1 123 ? -24.139 -14.328 6.296 1.00 90.25 123 ALA A N 1
ATOM 927 C CA . ALA A 1 123 ? -25.429 -13.646 6.176 1.00 90.25 123 ALA A CA 1
ATOM 928 C C . ALA A 1 123 ? -26.110 -13.364 7.533 1.00 90.25 123 ALA A C 1
ATOM 930 O O . ALA A 1 123 ? -26.968 -12.479 7.607 1.00 90.25 123 ALA A O 1
ATOM 931 N N . TRP A 1 124 ? -25.751 -14.106 8.583 1.00 90.00 124 TRP A N 1
ATOM 932 C CA . TRP A 1 124 ? -26.156 -13.861 9.968 1.00 90.00 124 TRP A CA 1
ATOM 933 C C . TRP A 1 124 ? -25.251 -12.816 10.642 1.00 90.00 124 TRP A C 1
ATOM 935 O O . TRP A 1 124 ? -25.777 -11.882 11.247 1.00 90.00 124 TRP A O 1
ATOM 945 N N . GLU A 1 125 ? -23.927 -12.892 10.463 1.00 89.44 125 GLU A N 1
ATOM 946 C CA . GLU A 1 125 ? -22.938 -11.934 10.987 1.00 89.44 125 GLU A CA 1
ATOM 947 C C . GLU A 1 125 ? -23.253 -10.501 10.559 1.00 89.44 125 GLU A C 1
ATOM 949 O O . GLU A 1 125 ? -23.317 -9.592 11.384 1.00 89.44 125 GLU A O 1
ATOM 954 N N . LYS A 1 126 ? -23.537 -10.319 9.264 1.00 90.06 126 LYS A N 1
ATOM 955 C CA . LYS A 1 126 ? -23.885 -9.028 8.662 1.00 90.06 126 LYS A CA 1
ATOM 956 C C . LYS A 1 126 ? -25.132 -8.371 9.277 1.00 90.06 126 LYS A C 1
ATOM 958 O O . LYS A 1 126 ? -25.344 -7.175 9.089 1.00 90.06 126 LYS A O 1
ATOM 963 N N . LYS A 1 127 ? -25.977 -9.141 9.969 1.00 90.00 127 LYS A N 1
ATOM 964 C CA . LYS A 1 127 ? -27.171 -8.647 10.675 1.00 90.00 127 LYS A CA 1
ATOM 965 C C . LYS A 1 127 ? -26.926 -8.376 12.159 1.00 90.00 127 LYS A C 1
ATOM 967 O O . LYS A 1 127 ? -27.799 -7.793 12.794 1.00 90.00 127 LYS A O 1
ATOM 972 N N . GLN A 1 128 ? -25.794 -8.812 12.712 1.00 87.50 128 GLN A N 1
ATOM 973 C CA . GLN A 1 128 ? -25.470 -8.542 14.108 1.00 87.50 128 GLN A CA 1
ATOM 974 C C . GLN A 1 128 ? -25.183 -7.053 14.303 1.00 87.50 128 GLN A C 1
ATOM 976 O O . GLN A 1 128 ? -24.747 -6.350 13.387 1.00 87.50 128 GLN A O 1
ATOM 981 N N . GLN A 1 129 ? -25.418 -6.579 15.517 1.00 88.38 129 GLN A N 1
ATOM 982 C CA . GLN A 1 129 ? -25.045 -5.243 15.960 1.00 88.38 129 GLN A CA 1
ATOM 983 C C . GLN A 1 129 ? -24.022 -5.376 17.086 1.00 88.38 129 GLN A C 1
ATOM 985 O O . GLN A 1 129 ? -23.967 -6.403 17.763 1.00 88.38 129 GLN A O 1
ATOM 990 N N . ILE A 1 130 ? -23.198 -4.346 17.281 1.00 90.69 130 ILE A N 1
ATOM 991 C CA . ILE A 1 130 ? -22.351 -4.277 18.474 1.00 90.69 130 ILE A CA 1
ATOM 992 C C . ILE A 1 130 ? -23.277 -3.979 19.663 1.00 90.69 130 ILE A C 1
ATOM 994 O O . ILE A 1 130 ? -24.055 -3.028 19.563 1.00 90.69 130 ILE A O 1
ATOM 998 N N . PRO A 1 131 ? -23.241 -4.763 20.755 1.00 88.50 131 PRO A N 1
ATOM 999 C CA . PRO A 1 131 ? -24.067 -4.490 21.924 1.00 88.50 131 PRO A CA 1
ATOM 1000 C C . PRO A 1 131 ? -23.761 -3.116 22.520 1.00 88.50 131 PRO A C 1
ATOM 1002 O O . PRO A 1 131 ? -22.602 -2.712 22.601 1.00 88.50 131 PRO A O 1
ATOM 1005 N N . SER A 1 132 ? -24.793 -2.434 23.010 1.00 84.06 132 SER A N 1
ATOM 1006 C CA . SER A 1 132 ? -24.655 -1.215 23.817 1.00 84.06 132 SER A CA 1
ATOM 1007 C C . SER A 1 132 ? -24.329 -1.493 25.292 1.00 84.06 132 SER A C 1
ATOM 1009 O O . SER A 1 132 ? -23.980 -0.565 26.015 1.00 84.06 132 SER A O 1
ATOM 1011 N N . ALA A 1 133 ? -24.433 -2.749 25.740 1.00 82.75 133 ALA A N 1
ATOM 1012 C CA . ALA A 1 133 ? -24.254 -3.151 27.133 1.00 82.75 133 ALA A CA 1
ATOM 1013 C C . ALA A 1 133 ? -22.850 -2.819 27.683 1.00 82.75 133 ALA A C 1
ATOM 1015 O O . ALA A 1 133 ? -21.819 -3.213 27.123 1.00 82.75 133 ALA A O 1
ATOM 1016 N N . THR A 1 134 ? -22.812 -2.105 28.812 1.00 81.69 134 THR A N 1
ATOM 1017 C CA . THR A 1 134 ? -21.572 -1.724 29.504 1.00 81.69 134 THR A CA 1
ATOM 1018 C C . THR A 1 134 ? -21.179 -2.716 30.586 1.00 81.69 134 THR A C 1
ATOM 1020 O O . THR A 1 134 ? -19.983 -2.953 30.765 1.00 81.69 134 THR A O 1
ATOM 1023 N N . GLU A 1 135 ? -22.144 -3.338 31.256 1.00 86.50 135 GLU A N 1
ATOM 1024 C CA . GLU A 1 135 ? -21.865 -4.243 32.362 1.00 86.50 135 GLU A CA 1
ATOM 1025 C C . GLU A 1 135 ? -21.550 -5.654 31.884 1.00 86.50 135 GLU A C 1
ATOM 1027 O O . GLU A 1 135 ? -22.115 -6.160 30.912 1.00 86.50 135 GLU A O 1
ATOM 1032 N N . LYS A 1 136 ? -20.631 -6.311 32.596 1.00 87.12 136 LYS A N 1
ATOM 1033 C CA . LYS A 1 136 ? -20.236 -7.682 32.270 1.00 87.12 136 LYS A CA 1
ATOM 1034 C C . LYS A 1 136 ? -21.422 -8.648 32.368 1.00 87.12 136 LYS A C 1
ATOM 1036 O O . LYS A 1 136 ? -21.592 -9.460 31.471 1.00 87.12 136 LYS A O 1
ATOM 1041 N N . GLY A 1 137 ? -22.265 -8.521 33.396 1.00 87.12 137 GLY A N 1
ATOM 1042 C CA . GLY A 1 137 ? -23.428 -9.398 33.580 1.00 87.12 137 GLY A CA 1
ATOM 1043 C C . GLY A 1 137 ? -24.424 -9.349 32.415 1.00 87.12 137 GLY A C 1
ATOM 1044 O O . GLY A 1 137 ? -24.963 -10.384 32.032 1.00 87.12 137 GLY A O 1
ATOM 1045 N N . ASP A 1 138 ? -24.608 -8.178 31.798 1.00 87.19 138 ASP A N 1
ATOM 1046 C CA . ASP A 1 138 ? -25.465 -8.019 30.618 1.00 87.19 138 ASP A CA 1
ATOM 1047 C C . ASP A 1 138 ? -24.838 -8.660 29.371 1.00 87.19 138 ASP A C 1
ATOM 1049 O O . ASP A 1 138 ? -25.532 -9.268 28.560 1.00 87.19 138 ASP A O 1
ATOM 1053 N N . LEU A 1 139 ? -23.514 -8.560 29.216 1.00 88.81 139 LEU A N 1
ATOM 1054 C CA . LEU A 1 139 ? -22.780 -9.198 28.119 1.00 88.81 139 LEU A CA 1
ATOM 1055 C C . LEU A 1 139 ? -22.740 -10.722 28.271 1.00 88.81 139 LEU A C 1
ATOM 1057 O O . LEU A 1 139 ? -22.999 -11.427 27.296 1.00 88.81 139 LEU A O 1
ATOM 1061 N N . ASP A 1 140 ? -22.516 -11.221 29.488 1.00 85.88 140 ASP A N 1
ATOM 1062 C CA . ASP A 1 140 ? -22.621 -12.638 29.833 1.00 85.88 140 ASP A CA 1
ATOM 1063 C C . ASP A 1 140 ? -24.051 -13.144 29.525 1.00 85.88 140 ASP A C 1
ATOM 1065 O O . ASP A 1 140 ? -24.215 -14.185 28.888 1.00 85.88 140 ASP A O 1
ATOM 1069 N N . ALA A 1 141 ? -25.100 -12.381 29.869 1.00 83.88 141 ALA A N 1
ATOM 1070 C CA . ALA A 1 141 ? -26.496 -12.709 29.544 1.00 83.88 141 ALA A CA 1
ATOM 1071 C C . ALA A 1 141 ? -26.804 -12.687 28.030 1.00 83.88 141 ALA A C 1
ATOM 1073 O O . ALA A 1 141 ? -27.618 -13.482 27.553 1.00 83.88 141 ALA A O 1
ATOM 1074 N N . LEU A 1 142 ? -26.129 -11.824 27.263 1.00 83.19 142 LEU A N 1
ATOM 1075 C CA . LEU A 1 142 ? -26.163 -11.803 25.795 1.00 83.19 142 LEU A CA 1
ATOM 1076 C C . LEU A 1 142 ? -25.321 -12.914 25.142 1.00 83.19 142 LEU A C 1
ATOM 1078 O O . LEU A 1 142 ? -25.383 -13.072 23.922 1.00 83.19 142 LEU A O 1
ATOM 1082 N N . GLY A 1 143 ? -24.560 -13.694 25.916 1.00 83.38 143 GLY A N 1
ATOM 1083 C CA . GLY A 1 143 ? -23.744 -14.790 25.393 1.00 83.38 143 GLY A CA 1
ATOM 1084 C C . GLY A 1 143 ? -22.321 -14.435 24.998 1.00 83.38 143 GLY A C 1
ATOM 1085 O O . GLY A 1 143 ? -21.704 -15.170 24.228 1.00 83.38 143 GLY A O 1
ATOM 1086 N N . LEU A 1 144 ? -21.806 -13.305 25.480 1.00 87.62 144 LEU A N 1
ATOM 1087 C CA . LEU A 1 144 ? -20.514 -12.769 25.080 1.00 87.62 144 LEU A CA 1
ATOM 1088 C C . LEU A 1 144 ? -19.463 -12.976 26.166 1.00 87.62 144 LEU A C 1
ATOM 1090 O O . LEU A 1 144 ? -19.624 -12.539 27.298 1.00 87.62 144 LEU A O 1
ATOM 1094 N N . PHE A 1 145 ? -18.358 -13.603 25.785 1.00 89.62 145 PHE A N 1
ATOM 1095 C CA . PHE A 1 145 ? -17.265 -13.978 26.669 1.00 89.62 145 PHE A CA 1
ATOM 1096 C C . PHE A 1 145 ? -16.114 -12.966 26.622 1.00 89.62 145 PHE A C 1
ATOM 1098 O O . PHE A 1 145 ? -15.585 -12.666 25.548 1.00 89.62 145 PHE A O 1
ATOM 1105 N N . GLU A 1 146 ? -15.682 -12.467 27.783 1.00 93.00 146 GLU A N 1
ATOM 1106 C CA . GLU A 1 146 ? -14.436 -11.697 27.888 1.00 93.00 146 GLU A CA 1
ATOM 1107 C C . GLU A 1 146 ? -13.236 -12.624 27.706 1.00 93.00 146 GLU A C 1
ATOM 1109 O O . GLU A 1 146 ? -13.018 -13.509 28.533 1.00 93.00 146 GLU A O 1
ATOM 1114 N N . VAL A 1 147 ? -12.429 -12.410 26.665 1.00 92.19 147 VAL A N 1
ATOM 1115 C CA . VAL A 1 147 ? -11.214 -13.212 26.463 1.00 92.19 147 VAL A CA 1
ATOM 1116 C C . VAL A 1 147 ? -10.129 -12.778 27.455 1.00 92.19 147 VAL A C 1
ATOM 1118 O O . VAL A 1 147 ? -9.720 -11.612 27.427 1.00 92.19 147 VAL A O 1
ATOM 1121 N N . PRO A 1 148 ? -9.611 -13.689 28.300 1.00 90.25 148 PRO A N 1
ATOM 1122 C CA . PRO A 1 148 ? -8.479 -13.402 29.169 1.00 90.25 148 PRO A CA 1
ATOM 1123 C C . PRO A 1 148 ? -7.187 -13.140 28.388 1.00 90.25 148 PRO A C 1
ATOM 1125 O O . PRO A 1 148 ? -6.965 -13.637 27.287 1.00 90.25 148 PRO A O 1
ATOM 1128 N N . GLU A 1 149 ? -6.288 -12.399 29.019 1.00 86.88 149 GLU A N 1
ATOM 1129 C CA . GLU A 1 149 ? -5.008 -11.934 28.472 1.00 86.88 149 GLU A CA 1
ATOM 1130 C C . GLU A 1 149 ? -3.993 -13.037 28.104 1.00 86.88 149 GLU A C 1
ATOM 1132 O O . GLU A 1 149 ? -2.972 -12.765 27.479 1.00 86.88 149 GLU A O 1
ATOM 1137 N N . ASP A 1 150 ? -4.218 -14.273 28.537 1.00 82.81 150 ASP A N 1
ATOM 1138 C CA . ASP A 1 150 ? -3.362 -15.437 28.292 1.00 82.81 150 ASP A CA 1
ATOM 1139 C C . ASP A 1 150 ? -3.999 -16.466 27.342 1.00 82.81 150 ASP A C 1
ATOM 1141 O O . ASP A 1 150 ? -3.449 -17.556 27.169 1.00 82.81 150 ASP A O 1
ATOM 1145 N N . MET A 1 151 ? -5.141 -16.123 26.734 1.00 90.69 151 MET A N 1
ATOM 1146 C CA . MET A 1 151 ? -5.976 -17.040 25.966 1.00 90.69 151 MET A CA 1
ATOM 1147 C C . MET A 1 151 ? -5.948 -16.770 24.456 1.00 90.69 151 MET A C 1
ATOM 1149 O O . MET A 1 151 ? -6.096 -15.634 24.001 1.00 90.69 151 MET A O 1
ATOM 1153 N N . LEU A 1 152 ? -5.819 -17.847 23.677 1.00 94.19 152 LEU A N 1
ATOM 1154 C CA . LEU A 1 152 ? -5.932 -17.828 22.218 1.00 94.19 152 LEU A CA 1
ATOM 1155 C C . LEU A 1 152 ? -7.251 -18.463 21.762 1.00 94.19 152 LEU A C 1
ATOM 1157 O O . LEU A 1 152 ? -7.704 -19.456 22.332 1.00 94.19 152 LEU A O 1
ATOM 1161 N N . ILE A 1 153 ? -7.860 -17.901 20.719 1.00 94.94 153 ILE A N 1
ATOM 1162 C CA . ILE A 1 153 ? -9.103 -18.391 20.120 1.00 94.94 153 ILE A CA 1
ATOM 1163 C C . ILE A 1 153 ? -8.786 -19.020 18.765 1.00 94.94 153 ILE A C 1
ATOM 1165 O O . ILE A 1 153 ? -8.351 -18.332 17.841 1.00 94.94 153 ILE A O 1
ATOM 1169 N N . PHE A 1 154 ? -9.043 -20.315 18.639 1.00 95.25 154 PHE A N 1
ATOM 1170 C CA . PHE A 1 154 ? -8.881 -21.109 17.424 1.00 95.25 154 PHE A CA 1
ATOM 1171 C C . PHE A 1 154 ? -10.243 -21.493 16.835 1.00 95.25 154 PHE A C 1
ATOM 1173 O O . PHE A 1 154 ? -11.247 -21.532 17.544 1.00 95.25 154 PHE A O 1
ATOM 1180 N N . ALA A 1 155 ? -10.279 -21.829 15.548 1.00 93.81 155 ALA A N 1
ATOM 1181 C CA . ALA A 1 155 ? -11.423 -22.441 14.884 1.00 93.81 155 ALA A CA 1
ATOM 1182 C C . ALA A 1 155 ? -11.061 -23.831 14.348 1.00 93.81 155 ALA A C 1
ATOM 1184 O O . ALA A 1 155 ? -10.044 -23.990 13.674 1.00 93.81 155 ALA A O 1
ATOM 1185 N N . ARG A 1 156 ? -11.933 -24.814 14.595 1.00 93.75 156 ARG A N 1
ATOM 1186 C CA . ARG A 1 156 ? -11.834 -26.176 14.050 1.00 93.75 156 ARG A CA 1
ATOM 1187 C C . ARG A 1 156 ? -13.000 -26.444 13.110 1.00 93.75 156 ARG A C 1
ATOM 1189 O O . ARG A 1 156 ? -14.152 -26.143 13.428 1.00 93.75 156 ARG A O 1
ATOM 1196 N N . ASN A 1 157 ? -12.719 -27.055 11.965 1.00 92.75 157 ASN A N 1
ATOM 1197 C CA . ASN A 1 157 ? -13.766 -27.580 11.093 1.00 92.75 157 ASN A CA 1
ATOM 1198 C C . ASN A 1 157 ? -14.513 -28.713 11.817 1.00 92.75 157 ASN A C 1
ATOM 1200 O O . ASN A 1 157 ? -13.877 -29.653 12.272 1.00 92.75 157 ASN A O 1
ATOM 1204 N N . SER A 1 158 ? -15.846 -28.686 11.869 1.00 90.75 158 SER A N 1
ATOM 1205 C CA . SER A 1 158 ? -16.662 -29.737 12.500 1.00 90.75 158 SER A CA 1
ATOM 1206 C C . SER A 1 158 ? -16.508 -31.129 11.872 1.00 90.75 158 SER A C 1
ATOM 1208 O O . SER A 1 158 ? -16.954 -32.108 12.459 1.00 90.75 158 SER A O 1
ATOM 1210 N N . ALA A 1 159 ? -15.918 -31.226 10.676 1.00 89.62 159 ALA A N 1
ATOM 1211 C CA . ALA A 1 159 ? -15.533 -32.491 10.046 1.00 89.62 159 ALA A CA 1
ATOM 1212 C C . ALA A 1 159 ? -14.121 -32.985 10.438 1.00 89.62 159 ALA A C 1
ATOM 1214 O O . ALA A 1 159 ? -13.739 -34.084 10.045 1.00 89.62 159 ALA A O 1
ATOM 1215 N N . SER A 1 160 ? -13.343 -32.188 11.180 1.00 89.75 160 SER A N 1
ATOM 1216 C CA . SER A 1 160 ? -11.999 -32.522 11.664 1.00 89.75 160 SER A CA 1
ATOM 1217 C C . SER A 1 160 ? -12.009 -32.754 13.174 1.00 89.75 160 SER A C 1
ATOM 1219 O O . SER A 1 160 ? -12.577 -31.975 13.938 1.00 89.75 160 SER A O 1
ATOM 1221 N N . THR A 1 161 ? -11.318 -33.802 13.614 1.00 88.12 161 THR A N 1
ATOM 1222 C CA . THR A 1 161 ? -10.961 -34.023 15.024 1.00 88.12 161 THR A CA 1
ATOM 1223 C C . THR A 1 161 ? -9.516 -33.617 15.328 1.00 88.12 161 THR A C 1
ATOM 1225 O O . THR A 1 161 ? -9.102 -33.669 16.482 1.00 88.12 161 THR A O 1
ATOM 1228 N N . ASP A 1 162 ? -8.745 -33.225 14.311 1.00 90.12 162 ASP A N 1
ATOM 1229 C CA . ASP A 1 162 ? -7.311 -32.963 14.403 1.00 90.12 162 ASP A CA 1
ATOM 1230 C C . ASP A 1 162 ? -7.029 -31.533 14.879 1.00 90.12 162 ASP A C 1
ATOM 1232 O O . ASP A 1 162 ? -7.201 -30.565 14.137 1.00 90.12 162 ASP A O 1
ATOM 1236 N N . ALA A 1 163 ? -6.551 -31.409 16.116 1.00 90.56 163 ALA A N 1
ATOM 1237 C CA . ALA A 1 163 ? -6.184 -30.135 16.726 1.00 90.56 163 ALA A CA 1
ATOM 1238 C C . ALA A 1 163 ? -4.974 -29.445 16.064 1.00 90.56 163 ALA A C 1
ATOM 1240 O O . ALA A 1 163 ? -4.797 -28.244 16.249 1.00 90.56 163 ALA A O 1
ATOM 1241 N N . SER A 1 164 ? -4.160 -30.161 15.278 1.00 89.38 164 SER A N 1
ATOM 1242 C CA . SER A 1 164 ? -3.084 -29.549 14.484 1.00 89.38 164 SER A CA 1
ATOM 1243 C C . SER A 1 164 ? -3.596 -28.841 13.221 1.00 89.38 164 SER A C 1
ATOM 1245 O O . SER A 1 164 ? -2.877 -28.035 12.638 1.00 89.38 164 SER A O 1
ATOM 1247 N N . SER A 1 165 ? -4.861 -29.076 12.841 1.00 88.94 165 SER A N 1
ATOM 1248 C CA . SER A 1 165 ? -5.552 -28.393 11.734 1.00 88.94 165 SER A CA 1
ATOM 1249 C C . SER A 1 165 ? -6.317 -27.125 12.152 1.00 88.94 165 SER A C 1
ATOM 1251 O O . SER A 1 165 ? -7.029 -26.532 11.338 1.00 88.94 165 SER A O 1
ATOM 1253 N N . ASP A 1 166 ? -6.199 -26.710 13.417 1.00 94.75 166 ASP A N 1
ATOM 1254 C CA . ASP A 1 166 ? -6.947 -25.582 13.973 1.00 94.75 166 ASP A CA 1
ATOM 1255 C C . ASP A 1 166 ? -6.402 -24.226 13.501 1.00 94.75 166 ASP A C 1
ATOM 1257 O O . ASP A 1 166 ? -5.217 -23.924 13.623 1.00 94.75 166 ASP A O 1
ATOM 1261 N N . ALA A 1 167 ? -7.291 -23.355 13.026 1.00 93.69 167 ALA A N 1
ATOM 1262 C CA . ALA A 1 167 ? -6.932 -22.034 12.519 1.00 93.69 167 ALA A CA 1
ATOM 1263 C C . ALA A 1 167 ? -7.075 -20.962 13.608 1.00 93.69 167 ALA A C 1
ATOM 1265 O O . ALA A 1 167 ? -8.188 -20.692 14.066 1.00 93.69 167 ALA A O 1
ATOM 1266 N N . LEU A 1 168 ? -5.979 -20.303 13.993 1.00 95.06 168 LEU A N 1
ATOM 1267 C CA . LEU A 1 168 ? -6.011 -19.159 14.913 1.00 95.06 168 LEU A CA 1
ATOM 1268 C C . LEU A 1 168 ? -6.953 -18.063 14.375 1.00 95.06 168 LEU A C 1
ATOM 1270 O O . LEU A 1 168 ? -6.920 -17.738 13.191 1.00 95.06 168 LEU A O 1
ATOM 1274 N N . GLN A 1 169 ? -7.822 -17.519 15.228 1.00 95.00 169 GLN A N 1
ATOM 1275 C CA . GLN A 1 169 ? -8.833 -16.516 14.862 1.00 95.00 169 GLN A CA 1
ATOM 1276 C C . GLN A 1 169 ? -8.609 -15.170 15.547 1.00 95.00 169 GLN A C 1
ATOM 1278 O O . GLN A 1 169 ? -8.749 -14.132 14.895 1.00 95.00 169 GLN A O 1
ATOM 1283 N N . ALA A 1 170 ? -8.321 -15.186 16.853 1.00 96.12 170 ALA A N 1
ATOM 1284 C CA . ALA A 1 170 ? -8.126 -13.986 17.660 1.00 96.12 170 ALA A CA 1
ATOM 1285 C C . ALA A 1 170 ? -7.379 -14.279 18.975 1.00 96.12 170 ALA A C 1
ATOM 1287 O O . ALA A 1 170 ? -7.444 -15.394 19.488 1.00 96.12 170 ALA A O 1
ATOM 1288 N N . TRP A 1 171 ? -6.694 -13.283 19.537 1.00 95.81 171 TRP A N 1
ATOM 1289 C CA . TRP A 1 171 ? -6.090 -13.336 20.876 1.00 95.81 171 TRP A CA 1
ATOM 1290 C C . TRP A 1 171 ? -5.838 -11.928 21.430 1.00 95.81 171 TRP A C 1
ATOM 1292 O O . TRP A 1 171 ? -5.769 -10.948 20.681 1.00 95.81 171 TRP A O 1
ATOM 1302 N N . LEU A 1 172 ? -5.667 -11.825 22.749 1.00 95.50 172 LEU A N 1
ATOM 1303 C CA . LEU A 1 172 ? -5.226 -10.597 23.408 1.00 95.50 172 LEU A CA 1
ATOM 1304 C C . LEU A 1 172 ? -3.738 -10.706 23.764 1.00 95.50 172 LEU A C 1
ATOM 1306 O O . LEU A 1 172 ? -3.268 -11.736 24.245 1.00 95.50 172 LEU A O 1
ATOM 1310 N N . THR A 1 173 ? -2.982 -9.639 23.526 1.00 95.06 173 THR A N 1
ATOM 1311 C CA . THR A 1 173 ? -1.598 -9.497 23.987 1.00 95.06 173 THR A CA 1
ATOM 1312 C C . THR A 1 173 ? -1.569 -8.397 25.044 1.00 95.06 173 THR A C 1
ATOM 1314 O O . THR A 1 173 ? -1.731 -7.232 24.685 1.00 95.06 173 THR A O 1
ATOM 1317 N N . PRO A 1 174 ? -1.426 -8.733 26.337 1.00 95.19 174 PRO A N 1
ATOM 1318 C CA . PRO A 1 174 ? -1.506 -7.755 27.409 1.00 95.19 174 PRO A CA 1
ATOM 1319 C C . PRO A 1 174 ? -0.257 -6.885 27.483 1.00 95.19 174 PRO A C 1
ATOM 1321 O O . PRO A 1 174 ? 0.851 -7.336 27.171 1.00 95.19 174 PRO A O 1
ATOM 1324 N N . ALA A 1 175 ? -0.423 -5.686 28.038 1.00 95.62 175 ALA A N 1
ATOM 1325 C CA . ALA A 1 175 ? 0.643 -4.715 28.275 1.00 95.62 175 ALA A CA 1
ATOM 1326 C C . ALA A 1 175 ? 1.935 -5.314 28.878 1.00 95.62 175 ALA A C 1
ATOM 1328 O O . ALA A 1 175 ? 3.037 -4.904 28.515 1.00 95.62 175 ALA A O 1
ATOM 1329 N N . ARG A 1 176 ? 1.830 -6.309 29.777 1.00 95.12 176 ARG A N 1
ATOM 1330 C CA . ARG A 1 176 ? 2.988 -6.951 30.438 1.00 95.12 176 ARG A CA 1
ATOM 1331 C C . ARG A 1 176 ? 3.913 -7.750 29.511 1.00 95.12 176 ARG A C 1
ATOM 1333 O O . ARG A 1 176 ? 5.044 -8.008 29.904 1.00 95.12 176 ARG A O 1
ATOM 1340 N N . LEU A 1 177 ? 3.445 -8.168 28.331 1.00 93.88 177 LEU A N 1
ATOM 1341 C CA . LEU A 1 177 ? 4.277 -8.872 27.341 1.00 93.88 177 LEU A CA 1
ATOM 1342 C C . LEU A 1 177 ? 5.032 -7.905 26.417 1.00 93.88 177 LEU A C 1
ATOM 1344 O O . LEU A 1 177 ? 5.879 -8.332 25.638 1.00 93.88 177 LEU A O 1
ATOM 1348 N N . VAL A 1 178 ? 4.749 -6.604 26.519 1.00 95.25 178 VAL A N 1
ATOM 1349 C CA . VAL A 1 178 ? 5.463 -5.538 25.815 1.00 95.25 178 VAL A CA 1
ATOM 1350 C C . VAL A 1 178 ? 6.429 -4.866 26.792 1.00 95.25 178 VAL A C 1
ATOM 1352 O O . VAL A 1 178 ? 6.075 -4.581 27.944 1.00 95.25 178 VAL A O 1
ATOM 1355 N N . SER A 1 179 ? 7.665 -4.615 26.344 1.00 96.44 179 SER A N 1
ATOM 1356 C CA . SER A 1 179 ? 8.703 -4.025 27.194 1.00 96.44 179 SER A CA 1
ATOM 1357 C C . SER A 1 179 ? 8.252 -2.680 27.773 1.00 96.44 179 SER A C 1
ATOM 1359 O O . SER A 1 179 ? 7.515 -1.919 27.141 1.00 96.44 179 SER A O 1
ATOM 1361 N N . GLN A 1 180 ? 8.696 -2.377 28.996 1.00 97.50 180 GLN A N 1
ATOM 1362 C CA . GLN A 1 180 ? 8.380 -1.096 29.633 1.00 97.50 180 GLN A CA 1
ATOM 1363 C C . GLN A 1 180 ? 8.878 0.082 28.785 1.00 97.50 180 GLN A C 1
ATOM 1365 O O . GLN A 1 180 ? 8.164 1.067 28.657 1.00 97.50 180 GLN A O 1
ATOM 1370 N N . GLU A 1 181 ? 10.047 -0.057 28.156 1.00 97.75 181 GLU A N 1
ATOM 1371 C CA . GLU A 1 181 ? 10.604 0.924 27.223 1.00 97.75 181 GLU A CA 1
ATOM 1372 C C . GLU A 1 181 ? 9.656 1.210 26.048 1.00 97.75 181 GLU A C 1
ATOM 1374 O O . GLU A 1 181 ? 9.316 2.365 25.813 1.00 97.75 181 GLU A O 1
ATOM 1379 N N . ALA A 1 182 ? 9.153 0.178 25.360 1.00 97.25 182 ALA A N 1
ATOM 1380 C CA . ALA A 1 182 ? 8.225 0.356 24.242 1.00 97.25 182 ALA A CA 1
ATOM 1381 C C . ALA A 1 182 ? 6.881 0.964 24.683 1.00 97.25 182 ALA A C 1
ATOM 1383 O O . ALA A 1 182 ? 6.299 1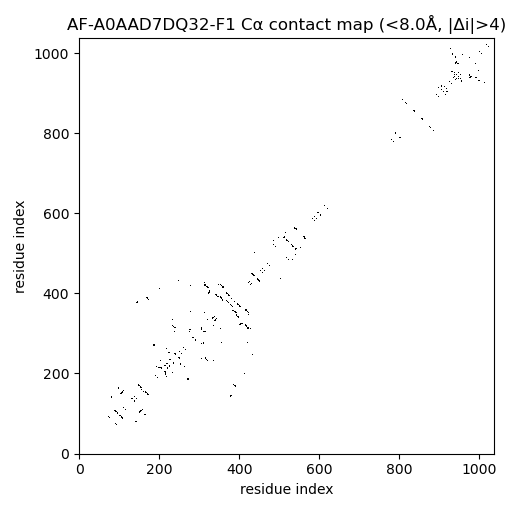.770 23.958 1.00 97.25 182 ALA A O 1
ATOM 1384 N N . ARG A 1 183 ? 6.395 0.624 25.887 1.00 98.19 183 ARG A N 1
ATOM 1385 C CA . ARG A 1 183 ? 5.195 1.255 26.466 1.00 98.19 183 ARG A CA 1
ATOM 1386 C C . ARG A 1 183 ? 5.421 2.733 26.782 1.00 98.19 183 ARG A C 1
ATOM 1388 O O . ARG A 1 183 ? 4.561 3.542 26.448 1.00 98.19 183 ARG A O 1
ATOM 1395 N N . THR A 1 184 ? 6.575 3.093 27.342 1.00 98.31 184 THR A N 1
ATOM 1396 C CA . THR A 1 184 ? 6.958 4.493 27.579 1.00 98.31 184 THR A CA 1
ATOM 1397 C C . THR A 1 184 ? 7.098 5.264 26.262 1.00 98.31 184 THR A C 1
ATOM 1399 O O . THR A 1 184 ? 6.457 6.298 26.108 1.00 98.31 184 THR A O 1
ATOM 1402 N N . GLN A 1 185 ? 7.819 4.728 25.270 1.00 98.06 185 GLN A N 1
ATOM 1403 C CA . GLN A 1 185 ? 7.969 5.351 23.945 1.00 98.06 185 GLN A CA 1
ATOM 1404 C C . GLN A 1 185 ? 6.620 5.570 23.243 1.00 98.06 185 GLN A C 1
ATOM 1406 O O . GLN A 1 185 ? 6.415 6.608 22.613 1.00 98.06 185 GLN A O 1
ATOM 1411 N N . LEU A 1 186 ? 5.680 4.618 23.349 1.00 98.31 186 LEU A N 1
ATOM 1412 C CA . LEU A 1 186 ? 4.340 4.797 22.785 1.00 98.31 186 LEU A CA 1
ATOM 1413 C C . LEU A 1 186 ? 3.546 5.866 23.536 1.00 98.31 186 LEU A C 1
ATOM 1415 O O . LEU A 1 186 ? 2.868 6.656 22.885 1.00 98.31 186 LEU A O 1
ATOM 1419 N N . GLN A 1 187 ? 3.639 5.914 24.867 1.00 98.19 187 GLN A N 1
ATOM 1420 C CA . GLN A 1 187 ? 2.984 6.947 25.669 1.00 98.19 187 GLN A CA 1
ATOM 1421 C C . GLN A 1 187 ? 3.506 8.341 25.302 1.00 98.19 187 GLN A C 1
ATOM 1423 O O . GLN A 1 187 ? 2.713 9.206 24.959 1.00 98.19 187 GLN A O 1
ATOM 1428 N N . GLU A 1 188 ? 4.826 8.534 25.255 1.00 98.00 188 GLU A N 1
ATOM 1429 C CA . GLU A 1 188 ? 5.462 9.803 24.871 1.00 98.00 188 GLU A CA 1
ATOM 1430 C C . GLU A 1 188 ? 5.078 10.238 23.447 1.00 98.00 188 GLU A C 1
ATOM 1432 O O . GLU A 1 188 ? 4.701 11.390 23.216 1.00 98.00 188 GLU A O 1
ATOM 1437 N N . ALA A 1 189 ? 5.118 9.315 22.479 1.00 98.06 189 ALA A N 1
ATOM 1438 C CA . ALA A 1 189 ? 4.735 9.605 21.098 1.00 98.06 189 ALA A CA 1
ATOM 1439 C C . ALA A 1 189 ? 3.227 9.891 20.952 1.00 98.06 189 ALA A C 1
ATOM 1441 O O . ALA A 1 189 ? 2.838 10.730 20.135 1.00 98.06 189 ALA A O 1
ATOM 1442 N N . ALA A 1 190 ? 2.376 9.223 21.738 1.00 97.62 190 ALA A N 1
ATOM 1443 C CA . ALA A 1 190 ? 0.942 9.484 21.790 1.00 97.62 190 ALA A CA 1
ATOM 1444 C C . ALA A 1 190 ? 0.633 10.822 22.472 1.00 97.62 190 ALA A C 1
ATOM 1446 O O . ALA A 1 190 ? -0.158 11.588 21.932 1.00 97.62 190 ALA A O 1
ATOM 1447 N N . ASP A 1 191 ? 1.291 11.160 23.581 1.00 97.12 191 ASP A N 1
ATOM 1448 C CA . ASP A 1 191 ? 1.104 12.432 24.281 1.00 97.12 191 ASP A CA 1
ATOM 1449 C C . ASP A 1 191 ? 1.550 13.623 23.429 1.00 97.12 191 ASP A C 1
ATOM 1451 O O . ASP A 1 191 ? 0.835 14.623 23.371 1.00 97.12 191 ASP A O 1
ATOM 1455 N N . ALA A 1 192 ? 2.655 13.498 22.686 1.00 96.56 192 ALA A N 1
ATOM 1456 C CA . ALA A 1 192 ? 3.060 14.490 21.690 1.00 96.56 192 ALA A CA 1
ATOM 1457 C C . ALA A 1 192 ? 2.027 14.629 20.552 1.00 96.56 192 ALA A C 1
ATOM 1459 O O . ALA A 1 192 ? 1.723 15.738 20.116 1.00 96.56 192 ALA A O 1
ATOM 1460 N N . ALA A 1 193 ? 1.453 13.513 20.089 1.00 96.56 193 ALA A N 1
ATOM 1461 C CA . ALA A 1 193 ? 0.434 13.504 19.041 1.00 96.56 193 ALA A CA 1
ATOM 1462 C C . ALA A 1 193 ? -0.944 14.007 19.512 1.00 96.56 193 ALA A C 1
ATOM 1464 O O . ALA A 1 193 ? -1.683 14.578 18.708 1.00 96.56 193 ALA A O 1
ATOM 1465 N N . MET A 1 194 ? -1.292 13.826 20.788 1.00 96.19 194 MET A N 1
ATOM 1466 C CA . MET A 1 194 ? -2.467 14.422 21.430 1.00 96.19 194 MET A CA 1
ATOM 1467 C C . MET A 1 194 ? -2.261 15.925 21.652 1.00 96.19 194 MET A C 1
ATOM 1469 O O . MET A 1 194 ? -3.098 16.735 21.252 1.00 96.19 194 MET A O 1
ATOM 1473 N N . GLY A 1 195 ? -1.113 16.294 22.219 1.00 95.50 195 GLY A N 1
ATOM 1474 C CA . GLY A 1 195 ? -0.766 17.644 22.644 1.00 95.50 195 GLY A CA 1
ATOM 1475 C C . GLY A 1 195 ? -1.144 17.957 24.104 1.00 95.50 195 GLY A C 1
ATOM 1476 O O . GLY A 1 195 ? -1.565 17.068 24.859 1.00 95.50 195 GLY A O 1
ATOM 1477 N N . PRO A 1 196 ? -0.989 19.232 24.510 1.00 94.81 196 PRO A N 1
ATOM 1478 C CA . PRO A 1 196 ? -1.378 19.718 25.834 1.00 94.81 196 PRO A CA 1
ATOM 1479 C C . PRO A 1 196 ? -2.889 19.584 26.056 1.00 94.81 196 PRO A C 1
ATOM 1481 O O . PRO A 1 196 ? -3.664 19.863 25.137 1.00 94.81 196 PRO A O 1
ATOM 1484 N N . SER A 1 197 ? -3.320 19.162 27.249 1.00 94.25 197 SER A N 1
ATOM 1485 C CA . SER A 1 197 ? -4.736 18.867 27.536 1.00 94.25 197 SER A CA 1
ATOM 1486 C C . SER A 1 197 ? -5.661 20.075 27.359 1.00 94.25 197 SER A C 1
ATOM 1488 O O . SER A 1 197 ? -6.774 19.924 26.866 1.00 94.25 197 SER A O 1
ATOM 1490 N N . GLU A 1 198 ? -5.186 21.284 27.653 1.00 94.25 198 GLU A N 1
ATOM 1491 C CA . GLU A 1 198 ? -5.892 22.549 27.422 1.00 94.25 198 GLU A CA 1
ATOM 1492 C C . GLU A 1 198 ? -6.131 22.869 25.933 1.00 94.25 198 GLU A C 1
ATOM 1494 O O . GLU A 1 198 ? -6.948 23.726 25.605 1.00 94.25 198 GLU A O 1
ATOM 1499 N N . SER A 1 199 ? -5.428 22.178 25.028 1.00 92.56 199 SER A N 1
ATOM 1500 C CA . SER A 1 199 ? -5.527 22.321 23.569 1.00 92.56 199 SER A CA 1
ATOM 1501 C C . SER A 1 199 ? -6.224 21.135 22.883 1.00 92.56 199 SER A C 1
ATOM 1503 O O . SER A 1 199 ? -6.233 21.070 21.648 1.00 92.56 199 SER A O 1
ATOM 1505 N N . ILE A 1 200 ? -6.761 20.177 23.646 1.00 94.94 200 ILE A N 1
ATOM 1506 C CA . ILE A 1 200 ? -7.492 19.019 23.115 1.00 94.94 200 ILE A CA 1
ATOM 1507 C C . ILE A 1 200 ? -8.996 19.291 23.137 1.00 94.94 200 ILE A C 1
ATOM 1509 O O . ILE A 1 200 ? -9.530 19.858 24.089 1.00 94.94 200 ILE A O 1
ATOM 1513 N N . THR A 1 201 ? -9.695 18.843 22.091 1.00 95.44 201 THR A N 1
ATOM 1514 C CA . THR A 1 201 ? -11.161 18.765 22.093 1.00 95.44 201 THR A CA 1
ATOM 1515 C C . THR A 1 201 ? -11.668 17.391 21.644 1.00 95.44 201 THR A C 1
ATOM 1517 O O . THR A 1 201 ? -11.019 16.658 20.887 1.00 95.44 201 THR A O 1
ATOM 1520 N N . LEU A 1 202 ? -12.877 17.053 22.105 1.00 94.56 202 LEU A N 1
ATOM 1521 C CA . LEU A 1 202 ? -13.592 15.820 21.753 1.00 94.56 202 LEU A CA 1
ATOM 1522 C C . LEU A 1 202 ? -14.015 15.771 20.275 1.00 94.56 202 LEU A C 1
ATOM 1524 O O . LEU A 1 202 ? -14.148 14.689 19.703 1.00 94.56 202 LEU A O 1
ATOM 1528 N N . GLU A 1 203 ? -14.194 16.930 19.647 1.00 93.94 203 GLU A N 1
ATOM 1529 C CA . GLU A 1 203 ? -14.537 17.058 18.229 1.00 93.94 203 GLU A CA 1
ATOM 1530 C C . GLU A 1 203 ? -13.281 17.088 17.334 1.00 93.94 203 GLU A C 1
ATOM 1532 O O . GLU A 1 203 ? -12.158 17.282 17.802 1.00 93.94 203 GLU A O 1
ATOM 1537 N N . ALA A 1 204 ? -13.462 16.867 16.030 1.00 93.62 204 ALA A N 1
ATOM 1538 C CA . ALA A 1 204 ? -12.391 17.006 15.037 1.00 93.62 204 ALA A CA 1
ATOM 1539 C C . ALA A 1 204 ? -11.892 18.469 14.950 1.00 93.62 204 ALA A C 1
ATOM 1541 O O . ALA A 1 204 ? -12.657 19.387 15.262 1.00 93.62 204 ALA A O 1
ATOM 1542 N N . PRO A 1 205 ? -10.638 18.728 14.521 1.00 93.56 205 PRO A N 1
ATOM 1543 C CA . PRO A 1 205 ? -10.143 20.094 14.425 1.00 93.56 205 PRO A CA 1
ATOM 1544 C C . PRO A 1 205 ? -10.892 20.881 13.344 1.00 93.56 205 PRO A C 1
ATOM 1546 O O . PRO A 1 205 ? -11.209 20.365 12.270 1.00 93.56 205 PRO A O 1
ATOM 1549 N N . VAL A 1 206 ? -11.120 22.162 13.613 1.00 91.88 206 VAL A N 1
ATOM 1550 C CA . VAL A 1 206 ? -11.787 23.093 12.703 1.00 91.88 206 VAL A CA 1
ATOM 1551 C C . VAL A 1 206 ? -10.760 24.069 12.147 1.00 91.88 206 VAL A C 1
ATOM 1553 O O . VAL A 1 206 ? -9.877 24.543 12.869 1.00 91.88 206 VAL A O 1
ATOM 1556 N N . ARG A 1 207 ? -10.881 24.368 10.852 1.00 90.94 207 ARG A N 1
ATOM 1557 C CA . ARG A 1 207 ? -10.081 25.394 10.187 1.00 90.94 207 ARG A CA 1
ATOM 1558 C C . ARG A 1 207 ? -10.788 26.746 10.269 1.00 90.94 207 ARG A C 1
ATOM 1560 O O . ARG A 1 207 ? -11.956 26.830 9.891 1.00 90.94 207 ARG A O 1
ATOM 1567 N N . ASP A 1 208 ? -10.095 27.771 10.755 1.00 89.69 208 ASP A N 1
ATOM 1568 C CA . ASP A 1 208 ? -10.608 29.146 10.799 1.00 89.69 208 ASP A CA 1
ATOM 1569 C C . ASP A 1 208 ? -10.602 29.817 9.403 1.00 89.69 208 ASP A C 1
ATOM 1571 O O . ASP A 1 208 ? -10.291 29.185 8.383 1.00 89.69 208 ASP A O 1
ATOM 1575 N N . ALA A 1 209 ? -11.012 31.089 9.333 1.00 91.88 209 ALA A N 1
ATOM 1576 C CA . ALA A 1 209 ? -11.093 31.832 8.073 1.00 91.88 209 ALA A CA 1
ATOM 1577 C C . ALA A 1 209 ? -9.703 32.198 7.518 1.00 91.88 209 ALA A C 1
ATOM 1579 O O . ALA A 1 209 ? -9.520 32.312 6.304 1.00 91.88 209 ALA A O 1
ATOM 1580 N N . GLU A 1 210 ? -8.732 32.342 8.413 1.00 88.94 210 GLU A N 1
ATOM 1581 C CA . GLU A 1 210 ? -7.328 32.660 8.178 1.00 88.94 210 GLU A CA 1
ATOM 1582 C C . GLU A 1 210 ? -6.537 31.429 7.686 1.00 88.94 210 GLU A C 1
ATOM 1584 O O . GLU A 1 210 ? -5.506 31.564 7.027 1.00 88.94 210 GLU A O 1
ATOM 1589 N N . GLY A 1 211 ? -7.058 30.224 7.931 1.00 87.19 211 GLY A N 1
ATOM 1590 C CA . GLY A 1 211 ? -6.513 28.948 7.487 1.00 87.19 211 GLY A CA 1
ATOM 1591 C C . GLY A 1 211 ? -5.752 28.155 8.557 1.00 87.19 211 GLY A C 1
ATOM 1592 O O . GLY A 1 211 ? -5.158 27.127 8.209 1.00 87.19 211 GLY A O 1
ATOM 1593 N N . ASN A 1 212 ? -5.777 28.574 9.821 1.00 89.62 212 ASN A N 1
ATOM 1594 C CA . ASN A 1 212 ? -5.185 27.849 10.944 1.00 89.62 212 ASN A CA 1
ATOM 1595 C C . ASN A 1 212 ? -6.131 26.750 11.444 1.00 89.62 212 ASN A C 1
ATOM 1597 O O . ASN A 1 212 ? -7.346 26.818 11.258 1.00 89.62 212 ASN A O 1
ATOM 1601 N N . TRP A 1 213 ? -5.575 25.731 12.100 1.00 91.56 213 TRP A N 1
ATOM 1602 C CA . TRP A 1 213 ? -6.338 24.626 12.682 1.00 91.56 213 TRP A CA 1
ATOM 1603 C C . TRP A 1 213 ? -6.426 24.760 14.203 1.00 91.56 213 TRP A C 1
ATOM 1605 O O . TRP A 1 213 ? -5.409 24.920 14.876 1.00 91.56 213 TRP A O 1
ATOM 1615 N N . SER A 1 214 ? -7.635 24.630 14.746 1.00 91.62 214 SER A N 1
ATOM 1616 C CA . SER A 1 214 ? -7.925 24.685 16.185 1.00 91.62 214 SER A CA 1
ATOM 1617 C C . SER A 1 214 ? -8.757 23.478 16.629 1.00 91.62 214 SER A C 1
ATOM 1619 O O . SER A 1 214 ? -9.438 22.855 15.815 1.00 91.62 214 SER A O 1
ATOM 1621 N N . GLY A 1 215 ? -8.686 23.118 17.914 1.00 93.62 215 GLY A N 1
ATOM 1622 C CA . GLY A 1 215 ? -9.306 21.897 18.442 1.00 93.62 215 GLY A CA 1
ATOM 1623 C C . GLY A 1 215 ? -8.617 20.606 17.980 1.00 93.62 215 GLY A C 1
ATOM 1624 O O . GLY A 1 215 ? -7.503 20.634 17.448 1.00 93.62 215 GLY A O 1
ATOM 1625 N N . GLY A 1 216 ? -9.274 19.467 18.203 1.00 95.25 216 GLY A N 1
ATOM 1626 C CA . GLY A 1 216 ? -8.755 18.132 17.910 1.00 95.25 216 GLY A CA 1
ATOM 1627 C C . GLY A 1 216 ? -7.490 17.783 18.703 1.00 95.25 216 GLY A C 1
ATOM 1628 O O . GLY A 1 216 ? -7.208 18.359 19.752 1.00 95.25 216 GLY A O 1
ATOM 1629 N N . LEU A 1 217 ? -6.713 16.839 18.180 1.00 96.25 217 LEU A N 1
ATOM 1630 C CA . LEU A 1 217 ? -5.371 16.487 18.646 1.00 96.25 217 LEU A CA 1
ATOM 1631 C C . LEU A 1 217 ? -4.292 17.262 17.869 1.00 96.25 217 LEU A C 1
ATOM 1633 O O . LEU A 1 217 ? -4.495 17.638 16.712 1.00 96.25 217 LEU A O 1
ATOM 1637 N N . ALA A 1 218 ? -3.101 17.423 18.450 1.00 95.88 218 ALA A N 1
ATOM 1638 C CA . ALA A 1 218 ? -1.955 18.072 17.802 1.00 95.88 218 ALA A CA 1
ATOM 1639 C C . ALA A 1 218 ? -1.600 17.460 16.433 1.00 95.88 218 ALA A C 1
ATOM 1641 O O . ALA A 1 218 ? -1.362 18.191 15.469 1.00 95.88 218 ALA A O 1
ATOM 1642 N N . ILE A 1 219 ? -1.653 16.131 16.304 1.00 95.50 219 ILE A N 1
ATOM 1643 C CA . ILE A 1 219 ? -1.408 15.439 15.032 1.00 95.50 219 ILE A CA 1
ATOM 1644 C C . ILE A 1 219 ? -2.466 15.754 13.965 1.00 95.50 219 ILE A C 1
ATOM 1646 O O . ILE A 1 219 ? -2.156 15.707 12.774 1.00 95.50 219 ILE A O 1
ATOM 1650 N N . GLU A 1 220 ? -3.698 16.090 14.354 1.00 95.31 220 GLU A N 1
ATOM 1651 C CA . GLU A 1 220 ? -4.781 16.417 13.421 1.00 95.31 220 GLU A CA 1
ATOM 1652 C C . GLU A 1 220 ? -4.675 17.863 12.892 1.00 95.31 220 GLU A C 1
ATOM 1654 O O . GLU A 1 220 ? -5.137 18.136 11.788 1.00 95.31 220 GLU A O 1
ATOM 1659 N N . ARG A 1 221 ? -3.995 18.766 13.619 1.00 92.19 221 ARG A N 1
ATOM 1660 C CA . ARG A 1 221 ? -3.821 20.193 13.266 1.00 92.19 221 ARG A CA 1
ATOM 1661 C C . ARG A 1 221 ? -2.742 20.490 12.205 1.00 92.19 221 ARG A C 1
ATOM 1663 O O . ARG A 1 221 ? -2.542 21.646 11.842 1.00 92.19 221 ARG A O 1
ATOM 1670 N N . GLY A 1 222 ? -2.028 19.481 11.698 1.00 82.44 222 GLY A N 1
ATOM 1671 C CA . GLY A 1 222 ? -0.972 19.677 10.691 1.00 82.44 222 GLY A CA 1
ATOM 1672 C C . GLY A 1 222 ? -1.519 20.057 9.307 1.00 82.44 222 GLY A C 1
ATOM 1673 O O . GLY A 1 222 ? -2.366 19.337 8.776 1.00 82.44 222 GLY A O 1
ATOM 1674 N N . ASP A 1 223 ? -0.992 21.129 8.695 1.00 78.81 223 ASP A N 1
ATOM 1675 C CA . ASP A 1 223 ? -1.517 21.778 7.474 1.00 78.81 223 ASP A CA 1
ATOM 1676 C C . ASP A 1 223 ? -1.769 20.814 6.296 1.00 78.81 223 ASP A C 1
ATOM 1678 O O . ASP A 1 223 ? -0.874 20.442 5.535 1.00 78.81 223 ASP A O 1
ATOM 1682 N N . GLY A 1 224 ? -3.008 20.321 6.188 1.00 78.00 224 GLY A N 1
ATOM 1683 C CA . GLY A 1 224 ? -3.396 19.299 5.212 1.00 78.00 224 GLY A CA 1
ATOM 1684 C C . GLY A 1 224 ? -2.651 17.958 5.345 1.00 78.00 224 GLY A C 1
ATOM 1685 O O . GLY A 1 224 ? -2.801 17.094 4.474 1.00 78.00 224 GLY A O 1
ATOM 1686 N N . ARG A 1 225 ? -1.856 17.771 6.410 1.00 85.19 225 ARG A N 1
ATOM 1687 C CA . ARG A 1 225 ? -1.033 16.581 6.677 1.00 85.19 225 ARG A CA 1
ATOM 1688 C C . ARG A 1 225 ? -1.812 15.461 7.351 1.00 85.19 225 ARG A C 1
ATOM 1690 O O . ARG A 1 225 ? -1.459 14.303 7.162 1.00 85.19 225 ARG A O 1
ATOM 1697 N N . CYS A 1 226 ? -2.883 15.758 8.083 1.00 88.50 226 CYS A N 1
ATOM 1698 C CA . CYS A 1 226 ? -3.745 14.736 8.676 1.00 88.50 226 CYS A CA 1
ATOM 1699 C C . CYS A 1 226 ? -5.084 14.651 7.942 1.00 88.50 226 CYS A C 1
ATOM 1701 O O . CYS A 1 226 ? -6.088 15.226 8.346 1.00 88.50 226 CYS A O 1
ATOM 1703 N N . LYS A 1 227 ? -5.088 13.946 6.806 1.00 91.69 227 LYS A N 1
ATOM 1704 C CA . LYS A 1 227 ? -6.314 13.710 6.034 1.00 91.69 227 LYS A CA 1
ATOM 1705 C C . LYS A 1 227 ? -7.019 12.461 6.552 1.00 91.69 227 LYS A C 1
ATOM 1707 O O . LYS A 1 227 ? -6.366 11.412 6.604 1.00 91.69 227 LYS A O 1
ATOM 1712 N N . PRO A 1 228 ? -8.309 12.539 6.903 1.00 94.06 228 PRO A N 1
ATOM 1713 C CA . PRO A 1 228 ? -9.042 11.363 7.316 1.00 94.06 228 PRO A CA 1
ATOM 1714 C C . PRO A 1 228 ? -9.342 10.453 6.118 1.00 94.06 228 PRO A C 1
ATOM 1716 O O . PRO A 1 228 ? -9.431 10.906 4.975 1.00 94.06 228 PRO A O 1
ATOM 1719 N N . VAL A 1 229 ? -9.491 9.152 6.374 1.00 92.75 229 VAL A N 1
ATOM 1720 C CA . VAL A 1 229 ? -9.763 8.119 5.357 1.00 92.75 229 VAL A CA 1
ATOM 1721 C C . VAL A 1 229 ? -11.124 8.345 4.685 1.00 92.75 229 VAL A C 1
ATOM 1723 O O . VAL A 1 229 ? -11.296 8.036 3.505 1.00 92.75 229 VAL A O 1
ATOM 1726 N N . LYS A 1 230 ? -12.080 8.925 5.418 1.00 91.69 230 LYS A N 1
ATOM 1727 C CA . LYS A 1 230 ? -13.343 9.467 4.905 1.00 91.69 230 LYS A CA 1
ATOM 1728 C C . LYS A 1 230 ? -13.591 10.843 5.520 1.00 91.69 230 LYS A C 1
ATOM 1730 O O . LYS A 1 230 ? -13.174 11.093 6.648 1.00 91.69 230 LYS A O 1
ATOM 1735 N N . GLU A 1 231 ? -14.286 11.704 4.785 1.00 88.94 231 GLU A N 1
ATOM 1736 C CA . GLU A 1 231 ? -14.837 12.956 5.320 1.00 88.94 231 GLU A CA 1
ATOM 1737 C C . GLU A 1 231 ? -15.667 12.662 6.588 1.00 88.94 231 GLU A C 1
ATOM 1739 O O . GLU A 1 231 ? -16.240 11.575 6.710 1.00 88.94 231 GLU A O 1
ATOM 1744 N N . ASP A 1 232 ? -15.640 13.580 7.555 1.00 87.38 232 ASP A N 1
ATOM 1745 C CA . ASP A 1 232 ? -16.309 13.466 8.863 1.00 87.38 232 ASP A CA 1
ATOM 1746 C C . ASP A 1 232 ? -15.910 12.247 9.733 1.00 87.38 232 ASP A C 1
ATOM 1748 O O . ASP A 1 232 ? -16.668 11.814 10.599 1.00 87.38 232 ASP A O 1
ATOM 1752 N N . THR A 1 233 ? -14.706 11.683 9.550 1.00 94.44 233 THR A N 1
ATOM 1753 C CA . THR A 1 233 ? -14.169 10.610 10.418 1.00 94.44 233 THR A CA 1
ATOM 1754 C C . THR A 1 233 ? -12.822 10.976 11.032 1.00 94.44 233 THR A C 1
ATOM 1756 O O . THR A 1 233 ? -11.995 11.599 10.378 1.00 94.44 233 THR A O 1
ATOM 1759 N N . ARG A 1 234 ? -12.539 10.528 12.261 1.00 96.31 234 ARG A N 1
ATOM 1760 C CA . ARG A 1 234 ? -11.222 10.661 12.918 1.00 96.31 234 ARG A CA 1
ATOM 1761 C C . ARG A 1 234 ? -10.375 9.391 12.743 1.00 96.31 234 ARG A C 1
ATOM 1763 O O . ARG A 1 234 ? -9.885 8.798 13.705 1.00 96.31 234 ARG A O 1
ATOM 1770 N N . CYS A 1 235 ? -10.256 8.950 11.490 1.00 97.00 235 CYS A N 1
ATOM 1771 C CA . CYS A 1 235 ? -9.514 7.763 11.057 1.00 97.00 235 CYS A CA 1
ATOM 1772 C C . CYS A 1 235 ? -8.404 8.184 10.088 1.00 97.00 235 CYS A C 1
ATOM 1774 O O . CYS A 1 235 ? -8.715 8.666 9.005 1.00 97.00 235 CYS A O 1
ATOM 1776 N N . TYR A 1 236 ? -7.128 7.980 10.421 1.00 96.31 236 TYR A N 1
ATOM 1777 C CA . TYR A 1 236 ? -5.990 8.542 9.683 1.00 96.31 236 TYR A CA 1
ATOM 1778 C C . TYR A 1 236 ? -4.936 7.488 9.356 1.00 96.31 236 TYR A C 1
ATOM 1780 O O . TYR A 1 236 ? -4.345 6.896 10.255 1.00 96.31 236 TYR A O 1
ATOM 1788 N N . THR A 1 237 ? -4.612 7.291 8.078 1.00 96.00 237 THR A N 1
ATOM 1789 C CA . THR A 1 237 ? -3.466 6.451 7.697 1.00 96.00 237 THR A CA 1
ATOM 1790 C C . THR A 1 237 ? -2.153 7.136 8.096 1.00 96.00 237 THR A C 1
ATOM 1792 O O . THR A 1 237 ? -1.897 8.288 7.718 1.00 96.00 237 THR A O 1
ATOM 1795 N N . LEU A 1 238 ? -1.316 6.435 8.865 1.00 95.25 238 LEU A N 1
ATOM 1796 C CA . LEU A 1 238 ? -0.002 6.901 9.328 1.00 95.25 238 LEU A CA 1
ATOM 1797 C C . LEU A 1 238 ? 1.164 6.335 8.501 1.00 95.25 238 LEU A C 1
ATOM 1799 O O . LEU A 1 238 ? 2.214 6.976 8.432 1.00 95.25 238 LEU A O 1
ATOM 1803 N N . ALA A 1 239 ? 0.970 5.172 7.875 1.00 94.94 239 ALA A N 1
ATOM 1804 C CA . ALA A 1 239 ? 1.990 4.417 7.146 1.00 94.94 239 ALA A CA 1
ATOM 1805 C C . ALA A 1 239 ? 1.736 4.395 5.624 1.00 94.94 239 ALA A C 1
ATOM 1807 O O . ALA A 1 239 ? 1.561 5.447 5.011 1.00 94.94 239 ALA A O 1
ATOM 1808 N N . ASN A 1 240 ? 1.730 3.210 5.006 1.00 95.44 240 ASN A N 1
ATOM 1809 C CA . ASN A 1 240 ? 1.454 3.005 3.586 1.00 95.44 240 ASN A CA 1
ATOM 1810 C C . ASN A 1 240 ? -0.046 3.106 3.270 1.00 95.44 240 ASN A C 1
ATOM 1812 O O . ASN A 1 240 ? -0.886 2.760 4.098 1.00 95.44 240 ASN A O 1
ATOM 1816 N N . SER A 1 241 ? -0.408 3.526 2.059 1.00 95.12 241 SER A N 1
ATOM 1817 C CA . SER A 1 241 ? -1.787 3.481 1.563 1.00 95.12 241 SER A CA 1
ATOM 1818 C C . SER A 1 241 ? -1.878 2.825 0.184 1.00 95.12 241 SER A C 1
ATOM 1820 O O . SER A 1 241 ? -0.947 2.892 -0.617 1.00 95.12 241 SER A O 1
ATOM 1822 N N . TYR A 1 242 ? -3.017 2.183 -0.091 1.00 94.56 242 TYR A N 1
ATOM 1823 C CA . TYR A 1 242 ? -3.321 1.535 -1.369 1.00 94.56 242 TYR A CA 1
ATOM 1824 C C . TYR A 1 242 ? -4.341 2.361 -2.161 1.00 94.56 242 TYR A C 1
ATOM 1826 O O . TYR A 1 242 ? -5.365 2.792 -1.632 1.00 94.56 242 TYR A O 1
ATOM 1834 N N . GLN A 1 243 ? -4.070 2.578 -3.446 1.00 92.44 243 GLN A N 1
ATOM 1835 C CA . GLN A 1 243 ? -4.948 3.267 -4.391 1.00 92.44 243 GLN A CA 1
ATOM 1836 C C . GLN A 1 243 ? -5.591 2.229 -5.317 1.00 92.44 243 GLN A C 1
ATOM 1838 O O . GLN A 1 243 ? -5.105 1.996 -6.425 1.00 92.44 243 GLN A O 1
ATOM 1843 N N . SER A 1 244 ? -6.707 1.632 -4.892 1.00 89.06 244 SER A N 1
ATOM 1844 C CA . SER A 1 244 ? -7.335 0.489 -5.583 1.00 89.06 244 SER A CA 1
ATOM 1845 C C . SER A 1 244 ? -7.657 0.733 -7.060 1.00 89.06 244 SER A C 1
ATOM 1847 O O . SER A 1 244 ? -7.552 -0.180 -7.865 1.00 89.06 244 SER A O 1
ATOM 1849 N N . GLN A 1 245 ? -7.980 1.971 -7.451 1.00 88.62 245 GLN A N 1
ATOM 1850 C CA . GLN A 1 245 ? -8.231 2.334 -8.857 1.00 88.62 245 GLN A CA 1
ATOM 1851 C C . GLN A 1 245 ? -7.002 2.215 -9.773 1.00 88.62 245 GLN A C 1
ATOM 1853 O O . GLN A 1 245 ? -7.156 2.193 -10.989 1.00 88.62 245 GLN A O 1
ATOM 1858 N N . LYS A 1 246 ? -5.790 2.200 -9.208 1.00 88.81 246 LYS A N 1
ATOM 1859 C CA . LYS A 1 246 ? -4.523 2.115 -9.948 1.00 88.81 246 LYS A CA 1
ATOM 1860 C C . LYS A 1 246 ? -3.730 0.845 -9.631 1.00 88.81 246 LYS A C 1
ATOM 1862 O O . LYS A 1 246 ? -2.642 0.685 -10.168 1.00 88.81 246 LYS A O 1
ATOM 1867 N N . GLY A 1 247 ? -4.207 0.020 -8.696 1.00 92.75 247 GLY A N 1
ATOM 1868 C CA . GLY A 1 247 ? -3.461 -1.126 -8.175 1.00 92.75 247 GLY A CA 1
ATOM 1869 C C . GLY A 1 247 ? -2.135 -0.771 -7.488 1.00 92.75 247 GLY A C 1
ATOM 1870 O O . GLY A 1 247 ? -1.318 -1.662 -7.311 1.00 92.75 247 GLY A O 1
ATOM 1871 N N . ILE A 1 248 ? -1.881 0.496 -7.125 1.00 94.19 248 ILE A N 1
ATOM 1872 C CA . ILE A 1 248 ? -0.589 0.922 -6.549 1.00 94.19 248 ILE A CA 1
ATOM 1873 C C . ILE A 1 248 ? -0.664 1.108 -5.035 1.00 94.19 248 ILE A C 1
ATOM 1875 O O . ILE A 1 248 ? -1.677 1.591 -4.522 1.00 94.19 248 ILE A O 1
ATOM 1879 N N . TRP A 1 249 ? 0.436 0.844 -4.334 1.00 95.56 249 TRP A N 1
ATOM 1880 C CA . TRP A 1 249 ? 0.643 1.285 -2.957 1.00 95.56 249 TRP A CA 1
ATOM 1881 C C . TRP A 1 249 ? 2.003 1.966 -2.763 1.00 95.56 249 TRP A C 1
ATOM 1883 O O . TRP A 1 249 ? 2.943 1.812 -3.545 1.00 95.56 249 TRP A O 1
ATOM 1893 N N . SER A 1 250 ? 2.058 2.814 -1.742 1.00 95.56 250 SER A N 1
ATOM 1894 C CA . SER A 1 250 ? 3.202 3.659 -1.391 1.00 95.56 250 SER A CA 1
ATOM 1895 C C . SER A 1 250 ? 3.064 4.117 0.063 1.00 95.56 250 SER A C 1
ATOM 1897 O O . SER A 1 250 ? 1.972 3.983 0.623 1.00 95.56 250 SER A O 1
ATOM 1899 N N . PRO A 1 251 ? 4.072 4.780 0.658 1.00 95.44 251 PRO A N 1
ATOM 1900 C CA . PRO A 1 251 ? 3.842 5.660 1.802 1.00 95.44 251 PRO A CA 1
ATOM 1901 C C . PRO A 1 251 ? 2.659 6.602 1.529 1.00 95.44 251 PRO A C 1
ATOM 1903 O O . PRO A 1 251 ? 2.493 7.089 0.402 1.00 95.44 251 PRO A O 1
ATOM 1906 N N . ALA A 1 252 ? 1.806 6.836 2.529 1.00 93.81 252 ALA A N 1
ATOM 1907 C CA . ALA A 1 252 ? 0.616 7.664 2.364 1.00 93.81 252 ALA A CA 1
ATOM 1908 C C . ALA A 1 252 ? 0.986 9.096 1.940 1.00 93.81 252 ALA A C 1
ATOM 1910 O O . ALA A 1 252 ? 2.009 9.639 2.355 1.00 93.81 252 ALA A O 1
ATOM 1911 N N . GLN A 1 253 ? 0.124 9.748 1.144 1.00 91.38 253 GLN A N 1
ATOM 1912 C CA . GLN A 1 253 ? 0.365 11.111 0.631 1.00 91.38 253 GLN A CA 1
ATOM 1913 C C . GLN A 1 253 ? 0.691 12.119 1.751 1.00 91.38 253 GLN A C 1
ATOM 1915 O O . GLN A 1 253 ? 1.487 13.036 1.565 1.00 91.38 253 GLN A O 1
ATOM 1920 N N . THR A 1 254 ? 0.067 11.932 2.909 1.00 89.81 254 THR A N 1
ATOM 1921 C CA . THR A 1 254 ? 0.253 12.690 4.151 1.00 89.81 254 THR A CA 1
ATOM 1922 C C . THR A 1 254 ? 1.690 12.637 4.682 1.00 89.81 254 THR A C 1
ATOM 1924 O O . THR A 1 254 ? 2.199 13.634 5.195 1.00 89.81 254 THR A O 1
ATOM 1927 N N . SER A 1 255 ? 2.380 11.516 4.469 1.00 90.69 255 SER A N 1
ATOM 1928 C CA . SER A 1 255 ? 3.765 11.257 4.873 1.00 90.69 255 SER A CA 1
ATOM 1929 C C . SER A 1 255 ? 4.811 11.732 3.848 1.00 90.69 255 SER A C 1
ATOM 1931 O O . SER A 1 255 ? 5.997 11.469 4.024 1.00 90.69 255 SER A O 1
ATOM 1933 N N . LYS A 1 256 ? 4.414 12.446 2.781 1.00 90.62 256 LYS A N 1
ATOM 1934 C CA . LYS A 1 256 ? 5.349 12.975 1.772 1.00 90.62 256 LYS A CA 1
ATOM 1935 C C . LYS A 1 256 ? 6.328 13.987 2.383 1.00 90.62 256 LYS A C 1
ATOM 1937 O O . LYS A 1 256 ? 5.898 14.974 2.969 1.00 90.62 256 LYS A O 1
ATOM 1942 N N . VAL A 1 257 ? 7.625 13.797 2.168 1.00 89.44 257 VAL A N 1
ATOM 1943 C CA . VAL A 1 257 ? 8.683 14.733 2.585 1.00 89.44 257 VAL A CA 1
ATOM 1944 C C . VAL A 1 257 ? 9.022 15.673 1.421 1.00 89.44 257 VAL A C 1
ATOM 1946 O O . VAL A 1 257 ? 9.102 15.229 0.276 1.00 89.44 257 VAL A O 1
ATOM 1949 N N . ASN A 1 258 ? 9.208 16.968 1.695 1.00 84.75 258 ASN A N 1
ATOM 1950 C CA . ASN A 1 258 ? 9.565 17.986 0.696 1.00 84.75 258 ASN A CA 1
ATOM 1951 C C . ASN A 1 258 ? 10.886 18.677 1.098 1.00 84.75 258 ASN A C 1
ATOM 1953 O O . ASN A 1 258 ? 10.905 19.870 1.382 1.00 84.75 258 ASN A O 1
ATOM 1957 N N . GLY A 1 259 ? 11.983 17.916 1.148 1.00 82.31 259 GLY A N 1
ATOM 1958 C CA . GLY A 1 259 ? 13.285 18.378 1.649 1.00 82.31 259 GLY A CA 1
ATOM 1959 C C . GLY A 1 259 ? 13.536 17.895 3.076 1.00 82.31 259 GLY A C 1
ATOM 1960 O O . GLY A 1 259 ? 14.227 16.899 3.262 1.00 82.31 259 GLY A O 1
ATOM 1961 N N . SER A 1 260 ? 12.936 18.556 4.066 1.00 86.25 260 SER A N 1
ATOM 1962 C CA . SER A 1 260 ? 13.009 18.188 5.487 1.00 86.25 260 SER A CA 1
ATOM 1963 C C . SER A 1 260 ? 11.693 17.596 6.010 1.00 86.25 260 SER A C 1
ATOM 1965 O O . SER A 1 260 ? 10.635 17.719 5.383 1.00 86.25 260 SER A O 1
ATOM 1967 N N . PHE A 1 261 ? 11.761 16.932 7.168 1.00 89.62 261 PHE A N 1
ATOM 1968 C CA . PHE A 1 261 ? 10.576 16.582 7.951 1.00 89.62 261 PHE A CA 1
ATOM 1969 C C . PHE A 1 261 ? 9.987 17.842 8.601 1.00 89.62 261 PHE A C 1
ATOM 1971 O O . PHE A 1 261 ? 10.737 18.637 9.162 1.00 89.62 261 PHE A O 1
ATOM 1978 N N . ASP A 1 262 ? 8.661 17.987 8.565 1.00 90.94 262 ASP A N 1
ATOM 1979 C CA . ASP A 1 262 ? 7.935 18.897 9.460 1.00 90.94 262 ASP A CA 1
ATOM 1980 C C . ASP A 1 262 ? 7.482 18.179 10.745 1.00 90.94 262 ASP A C 1
ATOM 1982 O O . ASP A 1 262 ? 7.589 16.954 10.862 1.00 90.94 262 ASP A O 1
ATOM 1986 N N . ASP A 1 263 ? 6.946 18.932 11.706 1.00 91.69 263 ASP A N 1
ATOM 1987 C CA . ASP A 1 263 ? 6.506 18.403 13.004 1.00 91.69 263 ASP A CA 1
ATOM 1988 C C . ASP A 1 263 ? 5.465 17.282 12.865 1.00 91.69 263 ASP A C 1
ATOM 1990 O O . ASP A 1 263 ? 5.467 16.319 13.633 1.00 91.69 263 ASP A O 1
ATOM 1994 N N . ASN A 1 264 ? 4.595 17.345 11.847 1.00 92.19 264 ASN A N 1
ATOM 1995 C CA . ASN A 1 264 ? 3.618 16.287 11.592 1.00 92.19 264 ASN A CA 1
ATOM 1996 C C . ASN A 1 264 ? 4.288 15.027 11.034 1.00 92.19 264 ASN A C 1
ATOM 1998 O O . ASN A 1 264 ? 3.929 13.917 11.428 1.00 92.19 264 ASN A O 1
ATOM 2002 N N . ASN A 1 265 ? 5.289 15.172 10.161 1.00 92.69 265 ASN A N 1
ATOM 2003 C CA . ASN A 1 265 ? 6.120 14.056 9.729 1.00 92.69 265 ASN A CA 1
ATOM 2004 C C . ASN A 1 265 ? 6.894 13.430 10.902 1.00 92.69 265 ASN A C 1
ATOM 2006 O O . ASN A 1 265 ? 6.965 12.202 10.965 1.00 92.69 265 ASN A O 1
ATOM 2010 N N . LEU A 1 266 ? 7.419 14.229 11.839 1.00 93.75 266 LEU A N 1
ATOM 2011 C CA . LEU A 1 266 ? 8.101 13.729 13.038 1.00 93.75 266 LEU A CA 1
ATOM 2012 C C . LEU A 1 266 ? 7.137 12.989 13.977 1.00 93.75 266 LEU A C 1
ATOM 2014 O O . LEU A 1 266 ? 7.398 11.833 14.304 1.00 93.75 266 LEU A O 1
ATOM 2018 N N . MET A 1 267 ? 5.980 13.574 14.317 1.00 95.06 267 MET A N 1
ATOM 2019 C CA . MET A 1 267 ? 4.927 12.897 15.096 1.00 95.06 267 MET A CA 1
ATOM 2020 C C . MET A 1 267 ? 4.523 11.559 14.458 1.00 95.06 267 MET A C 1
ATOM 2022 O O . MET A 1 267 ? 4.495 10.525 15.125 1.00 95.06 267 MET A O 1
ATOM 2026 N N . ARG A 1 268 ? 4.270 11.546 13.141 1.00 94.44 268 ARG A N 1
ATOM 2027 C CA . ARG A 1 268 ? 3.937 10.325 12.386 1.00 94.44 268 ARG A CA 1
ATOM 2028 C C . ARG A 1 268 ? 5.055 9.290 12.438 1.00 94.44 268 ARG A C 1
ATOM 2030 O O . ARG A 1 268 ? 4.768 8.111 12.633 1.00 94.44 268 ARG A O 1
ATOM 2037 N N . ARG A 1 269 ? 6.312 9.695 12.245 1.00 94.44 269 ARG A N 1
ATOM 2038 C CA . ARG A 1 269 ? 7.472 8.794 12.296 1.00 94.44 269 ARG A CA 1
ATOM 2039 C C . ARG A 1 269 ? 7.605 8.166 13.683 1.00 94.44 269 ARG A C 1
ATOM 2041 O O . ARG A 1 269 ? 7.719 6.947 13.772 1.00 94.44 269 ARG A O 1
ATOM 2048 N N . ASN A 1 270 ? 7.524 8.978 14.732 1.00 96.19 270 ASN A N 1
ATOM 2049 C CA . ASN A 1 270 ? 7.668 8.532 16.114 1.00 96.19 270 ASN A CA 1
ATOM 2050 C C . ASN A 1 270 ? 6.547 7.558 16.501 1.00 96.19 270 ASN A C 1
ATOM 2052 O O . ASN A 1 270 ? 6.840 6.492 17.028 1.00 96.19 270 ASN A O 1
ATOM 2056 N N . LEU A 1 271 ? 5.291 7.841 16.131 1.00 96.56 271 LEU A N 1
ATOM 2057 C CA . LEU A 1 271 ? 4.177 6.904 16.319 1.00 96.56 271 LEU A CA 1
ATOM 2058 C C . LEU A 1 271 ? 4.372 5.579 15.567 1.00 96.56 271 LEU A C 1
ATOM 2060 O O . LEU A 1 271 ? 4.175 4.520 16.152 1.00 96.56 271 LEU A O 1
ATOM 2064 N N . ASN A 1 272 ? 4.773 5.606 14.289 1.00 95.38 272 ASN A N 1
ATOM 2065 C CA . ASN A 1 272 ? 5.012 4.372 13.526 1.00 95.38 272 ASN A CA 1
ATOM 2066 C C . ASN A 1 272 ? 6.109 3.502 14.171 1.00 95.38 272 ASN A C 1
ATOM 2068 O O . ASN A 1 272 ? 5.974 2.281 14.209 1.00 95.38 272 ASN A O 1
ATOM 2072 N N . ILE A 1 273 ? 7.181 4.119 14.681 1.00 96.31 273 ILE A N 1
ATOM 2073 C CA . ILE A 1 273 ? 8.275 3.416 15.366 1.00 96.31 273 ILE A CA 1
ATOM 2074 C C . ILE A 1 273 ? 7.808 2.880 16.726 1.00 96.31 273 ILE A C 1
ATOM 2076 O O . ILE A 1 273 ? 8.005 1.702 17.004 1.00 96.31 273 ILE A O 1
ATOM 2080 N N . ALA A 1 274 ? 7.154 3.707 17.546 1.00 97.25 274 ALA A N 1
ATOM 2081 C CA . ALA A 1 274 ? 6.763 3.361 18.912 1.00 97.25 274 ALA A CA 1
ATOM 2082 C C . ALA A 1 274 ? 5.591 2.364 18.997 1.00 97.25 274 ALA A C 1
ATOM 2084 O O . ALA A 1 274 ? 5.489 1.616 19.967 1.00 97.25 274 ALA A O 1
ATOM 2085 N N . VAL A 1 275 ? 4.722 2.304 17.980 1.00 97.31 275 VAL A N 1
ATOM 2086 C CA . VAL A 1 275 ? 3.670 1.277 17.883 1.00 97.31 275 VAL A CA 1
ATOM 2087 C C . VAL A 1 275 ? 4.249 -0.082 17.487 1.00 97.31 275 VAL A C 1
ATOM 2089 O O . VAL A 1 275 ? 3.780 -1.094 17.994 1.00 97.31 275 VAL A O 1
ATOM 2092 N N . ALA A 1 276 ? 5.263 -0.144 16.617 1.00 95.88 276 ALA A N 1
ATOM 2093 C CA . ALA A 1 276 ? 5.740 -1.394 16.009 1.00 95.88 276 ALA A CA 1
ATOM 2094 C C . ALA A 1 276 ? 6.184 -2.535 16.971 1.00 95.88 276 ALA A C 1
ATOM 2096 O O . ALA A 1 276 ? 6.021 -3.699 16.587 1.00 95.88 276 ALA A O 1
ATOM 2097 N N . PRO A 1 277 ? 6.682 -2.299 18.207 1.00 96.12 277 PRO A N 1
ATOM 2098 C CA . PRO A 1 277 ? 6.971 -3.369 19.165 1.00 96.12 277 PRO A CA 1
ATOM 2099 C C . PRO A 1 277 ? 5.741 -4.187 19.577 1.00 96.12 277 PRO A C 1
ATOM 2101 O O . PRO A 1 277 ? 5.875 -5.368 19.881 1.00 96.12 277 PRO A O 1
ATOM 2104 N N . PHE A 1 278 ? 4.550 -3.586 19.578 1.00 96.12 278 PHE A N 1
ATOM 2105 C CA . PHE A 1 278 ? 3.310 -4.213 20.041 1.00 96.12 278 PHE A CA 1
ATOM 2106 C C . PHE A 1 278 ? 2.798 -5.316 19.099 1.00 96.12 278 PHE A C 1
ATOM 2108 O O . PHE A 1 278 ? 2.657 -6.447 19.569 1.00 96.12 278 PHE A O 1
ATOM 2115 N N . PRO A 1 279 ? 2.583 -5.077 17.784 1.00 94.31 279 PRO A N 1
ATOM 2116 C CA . PRO A 1 279 ? 2.279 -6.151 16.848 1.00 94.31 279 PRO A CA 1
ATOM 2117 C C . PRO A 1 279 ? 3.403 -7.185 16.791 1.00 94.31 279 PRO A C 1
ATOM 2119 O O . PRO A 1 279 ? 3.116 -8.375 16.723 1.00 94.31 279 PRO A O 1
ATOM 2122 N N . LYS A 1 280 ? 4.674 -6.771 16.895 1.00 93.25 280 LYS A N 1
ATOM 2123 C CA . LYS A 1 280 ? 5.806 -7.707 16.934 1.00 93.25 280 LYS A CA 1
ATOM 2124 C C . LYS A 1 280 ? 5.739 -8.645 18.146 1.00 93.25 280 LYS A C 1
ATOM 2126 O O . LYS A 1 280 ? 5.894 -9.849 17.975 1.00 93.25 280 LYS A O 1
ATOM 2131 N N . ALA A 1 281 ? 5.466 -8.127 19.344 1.00 93.50 281 ALA A N 1
ATOM 2132 C CA . ALA A 1 281 ? 5.273 -8.932 20.553 1.00 93.50 281 ALA A CA 1
ATOM 2133 C C . ALA A 1 281 ? 4.021 -9.819 20.459 1.00 93.50 281 ALA A C 1
ATOM 2135 O O . ALA A 1 281 ? 4.049 -10.975 20.876 1.00 93.50 281 ALA A O 1
ATOM 2136 N N . ALA A 1 282 ? 2.943 -9.318 19.853 1.00 92.75 282 ALA A N 1
ATOM 2137 C CA . ALA A 1 282 ? 1.739 -10.102 19.618 1.00 92.75 282 ALA A CA 1
ATOM 2138 C C . ALA A 1 282 ? 1.970 -11.271 18.648 1.00 92.75 282 ALA A C 1
ATOM 2140 O O . ALA A 1 282 ? 1.452 -12.362 18.889 1.00 92.75 282 ALA A O 1
ATOM 2141 N N . MET A 1 283 ? 2.792 -11.082 17.608 1.00 91.31 283 MET A N 1
ATOM 2142 C CA . MET A 1 283 ? 3.208 -12.157 16.703 1.00 91.31 283 MET A CA 1
ATOM 2143 C C . MET A 1 283 ? 3.988 -13.266 17.419 1.00 91.31 283 MET A C 1
ATOM 2145 O O . MET A 1 283 ? 3.852 -14.421 17.037 1.00 91.31 283 MET A O 1
ATOM 2149 N N . GLN A 1 284 ? 4.749 -12.960 18.477 1.00 91.50 284 GLN A N 1
ATOM 2150 C CA . GLN A 1 284 ? 5.455 -13.986 19.266 1.00 91.50 284 GLN A CA 1
ATOM 2151 C C . GLN A 1 284 ? 4.512 -14.894 20.078 1.00 91.50 284 GLN A C 1
ATOM 2153 O O . GLN A 1 284 ? 4.970 -15.865 20.673 1.00 91.50 284 GLN A O 1
ATOM 2158 N N . GLN A 1 285 ? 3.207 -14.594 20.134 1.00 90.50 285 GLN A N 1
ATOM 2159 C CA . GLN A 1 285 ? 2.217 -15.474 20.764 1.00 90.50 285 GLN A CA 1
ATOM 2160 C C . GLN A 1 285 ? 1.546 -16.455 19.793 1.00 90.50 285 GLN A C 1
ATOM 2162 O O . GLN A 1 285 ? 0.896 -17.386 20.265 1.00 90.50 285 GLN A O 1
ATOM 2167 N N . MET A 1 286 ? 1.652 -16.259 18.474 1.00 90.94 286 MET A N 1
ATOM 2168 C CA . MET A 1 286 ? 1.004 -17.149 17.502 1.00 90.94 286 MET A CA 1
ATOM 2169 C C . MET A 1 286 ? 1.788 -18.469 17.329 1.00 90.94 286 MET A C 1
ATOM 2171 O O . MET A 1 286 ? 2.963 -18.522 17.697 1.00 90.94 286 MET A O 1
ATOM 2175 N N . PRO A 1 287 ? 1.181 -19.525 16.750 1.00 91.62 287 PRO A N 1
ATOM 2176 C CA . PRO A 1 287 ? 1.889 -20.752 16.398 1.00 91.62 287 PRO A CA 1
ATOM 2177 C C . PRO A 1 287 ? 3.144 -20.477 15.568 1.00 91.62 287 PRO A C 1
ATOM 2179 O O . PRO A 1 287 ? 3.101 -19.728 14.591 1.00 91.62 287 PRO A O 1
ATOM 2182 N N . GLU A 1 288 ? 4.254 -21.116 15.936 1.00 92.00 288 GLU A N 1
ATOM 2183 C CA . GLU A 1 288 ? 5.569 -20.873 15.330 1.00 92.00 288 GLU A CA 1
ATOM 2184 C C . GLU A 1 288 ? 5.575 -21.104 13.811 1.00 92.00 288 GLU A C 1
ATOM 2186 O O . GLU A 1 288 ? 6.178 -20.327 13.073 1.00 92.00 288 GLU A O 1
ATOM 2191 N N . SER A 1 289 ? 4.844 -22.116 13.330 1.00 90.94 289 SER A N 1
ATOM 2192 C CA . SER A 1 289 ? 4.643 -22.359 11.897 1.00 90.94 289 SER A CA 1
ATOM 2193 C C . SER A 1 289 ? 3.962 -21.176 11.208 1.00 90.94 289 SER A C 1
ATOM 2195 O O . SER A 1 289 ? 4.523 -20.615 10.277 1.00 90.94 289 SER A O 1
ATOM 2197 N N . THR A 1 290 ? 2.813 -20.718 11.715 1.00 92.12 290 THR A N 1
ATOM 2198 C CA . THR A 1 290 ? 2.085 -19.562 11.161 1.00 92.12 290 THR A CA 1
ATOM 2199 C C . THR A 1 290 ? 2.929 -18.286 11.188 1.00 92.12 290 THR A C 1
ATOM 2201 O O . THR A 1 290 ? 2.909 -17.512 10.232 1.00 92.12 290 THR A O 1
ATOM 2204 N N . ARG A 1 291 ? 3.710 -18.072 12.257 1.00 93.38 291 ARG A N 1
ATOM 2205 C CA . ARG A 1 291 ? 4.641 -16.942 12.360 1.00 93.38 291 ARG A CA 1
ATOM 2206 C C . ARG A 1 291 ? 5.699 -17.005 11.258 1.00 93.38 291 ARG A C 1
ATOM 2208 O O . ARG A 1 291 ? 5.915 -16.013 10.562 1.00 93.38 291 ARG A O 1
ATOM 2215 N N . LYS A 1 292 ? 6.319 -18.176 11.086 1.00 94.56 292 LYS A N 1
ATOM 2216 C CA . LYS A 1 292 ? 7.349 -18.420 10.078 1.00 94.56 292 LYS A CA 1
ATOM 2217 C C . LYS A 1 292 ? 6.810 -18.312 8.652 1.00 94.56 292 LYS A C 1
ATOM 2219 O O . LYS A 1 292 ? 7.457 -17.668 7.837 1.00 94.56 292 LYS A O 1
ATOM 2224 N N . ASP A 1 293 ? 5.624 -18.844 8.365 1.00 94.50 293 ASP A N 1
ATOM 2225 C CA . ASP A 1 293 ? 4.995 -18.745 7.042 1.00 94.50 293 ASP A CA 1
ATOM 2226 C C . ASP A 1 293 ? 4.760 -17.273 6.649 1.00 94.50 293 ASP A C 1
ATOM 2228 O O . ASP A 1 293 ? 5.061 -16.864 5.526 1.00 94.50 293 ASP A O 1
ATOM 2232 N N . ILE A 1 294 ? 4.291 -16.439 7.590 1.00 94.75 294 ILE A N 1
ATOM 2233 C CA . ILE A 1 294 ? 4.112 -14.992 7.377 1.00 94.75 294 ILE A CA 1
ATOM 2234 C C . ILE A 1 294 ? 5.462 -14.284 7.178 1.00 94.75 294 ILE A C 1
ATOM 2236 O O . ILE A 1 294 ? 5.559 -13.383 6.339 1.00 94.75 294 ILE A O 1
ATOM 2240 N N . GLU A 1 295 ? 6.498 -14.657 7.930 1.00 94.12 295 GLU A N 1
ATOM 2241 C CA . GLU A 1 295 ? 7.851 -14.095 7.812 1.00 94.12 295 GLU A CA 1
ATOM 2242 C C . GLU A 1 295 ? 8.519 -14.458 6.480 1.00 94.12 295 GLU A C 1
ATOM 2244 O O . GLU A 1 295 ? 8.965 -13.557 5.767 1.00 94.12 295 GLU A O 1
ATOM 2249 N N . ASP A 1 296 ? 8.517 -15.738 6.107 1.00 94.88 296 ASP A N 1
ATOM 2250 C CA . ASP A 1 296 ? 9.093 -16.245 4.861 1.00 94.88 296 ASP A CA 1
ATOM 2251 C C . ASP A 1 296 ? 8.367 -15.649 3.642 1.00 94.88 296 ASP A C 1
ATOM 2253 O O . ASP A 1 296 ? 9.017 -15.145 2.726 1.00 94.88 296 ASP A O 1
ATOM 2257 N N . HIS A 1 297 ? 7.027 -15.599 3.650 1.00 94.06 297 HIS A N 1
ATOM 2258 C CA . HIS A 1 297 ? 6.230 -14.992 2.575 1.00 94.06 297 HIS A CA 1
ATOM 2259 C C . HIS A 1 297 ? 6.483 -13.479 2.434 1.00 94.06 297 HIS A C 1
ATOM 2261 O O . HIS A 1 297 ? 6.635 -12.961 1.327 1.00 94.06 297 HIS A O 1
ATOM 2267 N N . THR A 1 298 ? 6.590 -12.762 3.556 1.00 93.19 298 THR A N 1
ATOM 2268 C CA . THR A 1 298 ? 6.918 -11.324 3.576 1.00 93.19 298 THR A CA 1
ATOM 2269 C C . THR A 1 298 ? 8.335 -11.065 3.060 1.00 93.19 298 THR A C 1
ATOM 2271 O O . THR A 1 298 ? 8.542 -10.119 2.299 1.00 93.19 298 THR A O 1
ATOM 2274 N N . SER A 1 299 ? 9.297 -11.914 3.436 1.00 93.44 299 SER A N 1
ATOM 2275 C CA . SER A 1 299 ? 10.674 -11.844 2.946 1.00 93.44 299 SER A CA 1
ATOM 2276 C C . SER A 1 299 ? 10.759 -12.140 1.447 1.00 93.44 299 SER A C 1
ATOM 2278 O O . SER A 1 299 ? 11.462 -11.429 0.735 1.00 93.44 299 SER A O 1
ATOM 2280 N N . MET A 1 300 ? 10.034 -13.154 0.962 1.00 92.69 300 MET A N 1
ATOM 2281 C CA . MET A 1 300 ? 9.975 -13.534 -0.454 1.00 92.69 300 MET A CA 1
ATOM 2282 C C . MET A 1 300 ? 9.464 -12.382 -1.326 1.00 92.69 300 MET A C 1
ATOM 2284 O O . MET A 1 300 ? 10.076 -12.056 -2.336 1.00 92.69 300 MET A O 1
ATOM 2288 N N . LEU A 1 301 ? 8.381 -11.721 -0.906 1.00 91.50 301 LEU A N 1
ATOM 2289 C CA . LEU A 1 301 ? 7.788 -10.589 -1.627 1.00 91.50 301 LEU A CA 1
ATOM 2290 C C . LEU A 1 301 ? 8.529 -9.252 -1.414 1.00 91.50 301 LEU A C 1
ATOM 2292 O O . LEU A 1 301 ? 8.089 -8.228 -1.935 1.00 91.50 301 LEU A O 1
ATOM 2296 N N . ASN A 1 302 ? 9.623 -9.229 -0.640 1.00 92.19 302 ASN A N 1
ATOM 2297 C CA . ASN A 1 302 ? 10.355 -8.015 -0.252 1.00 92.19 302 ASN A CA 1
ATOM 2298 C C . ASN A 1 302 ? 9.435 -6.910 0.320 1.00 92.19 302 ASN A C 1
ATOM 2300 O O . ASN A 1 302 ? 9.554 -5.721 0.004 1.00 92.19 302 ASN A O 1
ATOM 2304 N N . ILE A 1 303 ? 8.478 -7.310 1.161 1.00 91.31 303 ILE A N 1
ATOM 2305 C CA . ILE A 1 303 ? 7.542 -6.385 1.802 1.00 91.31 303 ILE A CA 1
ATOM 2306 C C . ILE A 1 303 ? 8.292 -5.552 2.865 1.00 91.31 303 ILE A C 1
ATOM 2308 O O . ILE A 1 303 ? 8.947 -6.116 3.745 1.00 91.31 303 ILE A O 1
ATOM 2312 N N . PRO A 1 304 ? 8.197 -4.207 2.839 1.00 91.06 304 PRO A N 1
ATOM 2313 C CA . PRO A 1 304 ? 8.926 -3.334 3.747 1.00 91.06 304 PRO A CA 1
ATOM 2314 C C . PRO A 1 304 ? 8.370 -3.434 5.169 1.00 91.06 304 PRO A C 1
ATOM 2316 O O . PRO A 1 304 ? 7.183 -3.198 5.406 1.00 91.06 304 PRO A O 1
ATOM 2319 N N . ALA A 1 305 ? 9.254 -3.717 6.126 1.00 91.62 305 ALA A N 1
ATOM 2320 C CA . ALA A 1 305 ? 8.904 -3.773 7.540 1.00 91.62 305 ALA A CA 1
ATOM 2321 C C . ALA A 1 305 ? 8.462 -2.395 8.058 1.00 91.62 305 ALA A C 1
ATOM 2323 O O . ALA A 1 305 ? 9.183 -1.400 7.930 1.00 91.62 305 ALA A O 1
ATOM 2324 N N . LEU A 1 306 ? 7.276 -2.329 8.665 1.00 90.38 306 LEU A N 1
ATOM 2325 C CA . LEU A 1 306 ? 6.715 -1.066 9.133 1.00 90.38 306 LEU A CA 1
ATOM 2326 C C . LEU A 1 306 ? 7.251 -0.675 10.518 1.00 90.38 306 LEU A C 1
ATOM 2328 O O . LEU A 1 306 ? 7.039 -1.381 11.506 1.00 90.38 306 LEU A O 1
ATOM 2332 N N . GLY A 1 307 ? 7.889 0.496 10.594 1.00 90.19 307 GLY A N 1
ATOM 2333 C CA . GLY A 1 307 ? 8.351 1.128 11.834 1.00 90.19 307 GLY A CA 1
ATOM 2334 C C . GLY A 1 307 ? 9.666 0.552 12.359 1.00 90.19 307 GLY A C 1
ATOM 2335 O O . GLY A 1 307 ? 10.638 1.291 12.489 1.00 90.19 307 GLY A O 1
ATOM 2336 N N . LEU A 1 308 ? 9.708 -0.758 12.620 1.00 88.62 308 LEU A N 1
ATOM 2337 C CA . LEU A 1 308 ? 10.877 -1.460 13.159 1.00 88.62 308 LEU A CA 1
ATOM 2338 C C . LEU A 1 308 ? 11.224 -2.735 12.367 1.00 88.62 308 LEU A C 1
ATOM 2340 O O . LEU A 1 308 ? 10.321 -3.412 11.864 1.00 88.62 308 LEU A O 1
ATOM 2344 N N . PRO A 1 309 ? 12.513 -3.131 12.324 1.00 88.19 309 PRO A N 1
ATOM 2345 C CA . PRO A 1 309 ? 12.937 -4.403 11.746 1.00 88.19 309 PRO A CA 1
ATOM 2346 C C . PRO A 1 309 ? 12.213 -5.613 12.359 1.00 88.19 309 PRO A C 1
ATOM 2348 O O . PRO A 1 309 ? 12.100 -5.757 13.584 1.00 88.19 309 PRO A O 1
ATOM 2351 N N . GLY A 1 310 ? 11.745 -6.511 11.491 1.00 83.19 310 GLY A N 1
ATOM 2352 C CA . GLY A 1 310 ? 11.018 -7.724 11.874 1.00 83.19 310 GLY A CA 1
ATOM 2353 C C . GLY A 1 310 ? 9.520 -7.537 12.151 1.00 83.19 310 GLY A C 1
ATOM 2354 O O . GLY A 1 310 ? 8.894 -8.473 12.630 1.00 83.19 310 GLY A O 1
ATOM 2355 N N . ASN A 1 311 ? 8.922 -6.373 11.866 1.00 89.31 311 ASN A N 1
ATOM 2356 C CA . ASN A 1 311 ? 7.462 -6.273 11.733 1.00 89.31 311 ASN A CA 1
ATOM 2357 C C . ASN A 1 311 ? 7.052 -6.749 10.329 1.00 89.31 311 ASN A C 1
ATOM 2359 O O . ASN A 1 311 ? 7.026 -5.956 9.390 1.00 89.31 311 ASN A O 1
ATOM 2363 N N . THR A 1 312 ? 6.800 -8.050 10.187 1.00 88.88 312 THR A N 1
ATOM 2364 C CA . THR A 1 312 ? 6.531 -8.718 8.899 1.00 88.88 312 THR A CA 1
ATOM 2365 C C . THR A 1 312 ? 5.041 -8.903 8.601 1.00 88.88 312 THR A C 1
ATOM 2367 O O . THR A 1 312 ? 4.646 -8.922 7.437 1.00 88.88 312 THR A O 1
ATOM 2370 N N . ALA A 1 313 ? 4.179 -9.000 9.619 1.00 87.12 313 ALA A N 1
ATOM 2371 C CA . ALA A 1 313 ? 2.755 -9.252 9.388 1.00 87.12 313 ALA A CA 1
ATOM 2372 C C . ALA A 1 313 ? 1.999 -8.066 8.765 1.00 87.12 313 ALA A C 1
ATOM 2374 O O . ALA A 1 313 ? 1.086 -8.315 7.979 1.00 87.12 313 ALA A O 1
ATOM 2375 N N . HIS A 1 314 ? 2.359 -6.815 9.080 1.00 93.81 314 HIS A N 1
ATOM 2376 C CA . HIS A 1 314 ? 1.511 -5.642 8.821 1.00 93.81 314 HIS A CA 1
ATOM 2377 C C . HIS A 1 314 ? 2.139 -4.653 7.833 1.00 93.81 314 HIS A C 1
ATOM 2379 O O . HIS A 1 314 ? 3.244 -4.153 8.046 1.00 93.81 314 HIS A O 1
ATOM 2385 N N . ASN A 1 315 ? 1.392 -4.302 6.786 1.00 93.62 315 ASN A N 1
ATOM 2386 C CA . ASN A 1 315 ? 1.858 -3.413 5.718 1.00 93.62 315 ASN A CA 1
ATOM 2387 C C . ASN A 1 315 ? 1.493 -1.939 5.959 1.00 93.62 315 ASN A C 1
ATOM 2389 O O . ASN A 1 315 ? 2.081 -1.044 5.347 1.00 93.62 315 ASN A O 1
ATOM 2393 N N . THR A 1 316 ? 0.501 -1.669 6.811 1.00 95.62 316 THR A N 1
ATOM 2394 C CA . THR A 1 316 ? 0.024 -0.314 7.112 1.00 95.62 316 THR A CA 1
ATOM 2395 C C . THR A 1 316 ? -0.381 -0.147 8.579 1.00 95.62 316 THR A C 1
ATOM 2397 O O . THR A 1 316 ? -0.519 -1.119 9.318 1.00 95.62 316 THR A O 1
ATOM 2400 N N . LEU A 1 317 ? -0.555 1.113 8.978 1.00 96.88 317 LEU A N 1
ATOM 2401 C CA . LEU A 1 317 ? -0.971 1.586 10.288 1.00 96.88 317 LEU A CA 1
ATOM 2402 C C . LEU A 1 317 ? -1.994 2.712 10.103 1.00 96.88 317 LEU A C 1
ATOM 2404 O O . LEU A 1 317 ? -1.743 3.686 9.382 1.00 96.88 317 LEU A O 1
ATOM 2408 N N . GLN A 1 318 ? -3.117 2.608 10.804 1.00 97.00 318 GLN A N 1
ATOM 2409 C CA . GLN A 1 318 ? -4.146 3.636 10.908 1.00 97.00 318 GLN A CA 1
ATOM 2410 C C . GLN A 1 318 ? -4.346 4.052 12.366 1.00 97.00 318 GLN A C 1
ATOM 2412 O O . GLN A 1 318 ? -4.466 3.217 13.255 1.00 97.00 318 GLN A O 1
ATOM 2417 N N . LEU A 1 319 ? -4.419 5.357 12.605 1.00 97.69 319 LEU A N 1
ATOM 2418 C CA . LEU A 1 319 ? -4.824 5.947 13.872 1.00 97.69 319 LEU A CA 1
ATOM 2419 C C . LEU A 1 319 ? -6.328 6.218 13.852 1.00 97.69 319 LEU A C 1
ATOM 2421 O O . LEU A 1 319 ? -6.807 6.964 13.001 1.00 97.69 319 LEU A O 1
ATOM 2425 N N . ASN A 1 320 ? -7.051 5.667 14.819 1.00 97.81 320 ASN A N 1
ATOM 2426 C CA . ASN A 1 320 ? -8.444 5.997 15.095 1.00 97.81 320 ASN A CA 1
ATOM 2427 C C . ASN A 1 320 ? -8.532 6.772 16.414 1.00 97.81 320 ASN A C 1
ATOM 2429 O O . ASN A 1 320 ? -8.079 6.265 17.441 1.00 97.81 320 ASN A O 1
ATOM 2433 N N . VAL A 1 321 ? -9.134 7.963 16.399 1.00 97.31 321 VAL A N 1
ATOM 2434 C CA . VAL A 1 321 ? -9.355 8.778 17.605 1.00 97.31 321 VAL A CA 1
ATOM 2435 C C . VAL A 1 321 ? -10.814 8.665 18.038 1.00 97.31 321 VAL A C 1
ATOM 2437 O O . VAL A 1 321 ? -11.728 9.070 17.323 1.00 97.31 321 VAL A O 1
ATOM 2440 N N . ALA A 1 322 ? -11.031 8.085 19.214 1.00 96.00 322 ALA A N 1
ATOM 2441 C CA . ALA A 1 322 ? -12.342 7.843 19.798 1.00 96.00 322 ALA A CA 1
ATOM 2442 C C . ALA A 1 322 ? -12.528 8.724 21.051 1.00 96.00 322 ALA A C 1
ATOM 2444 O O . ALA A 1 322 ? -11.991 8.368 22.105 1.00 96.00 322 ALA A O 1
ATOM 2445 N N . PRO A 1 323 ? -13.263 9.850 20.968 1.00 95.81 323 PRO A N 1
ATOM 2446 C CA . PRO A 1 323 ? -13.606 10.644 22.144 1.00 95.81 323 PRO A CA 1
ATOM 2447 C C . PRO A 1 323 ? -14.539 9.861 23.074 1.00 95.81 323 PRO A C 1
ATOM 2449 O O . PRO A 1 323 ? -15.392 9.090 22.613 1.00 95.81 323 PRO A O 1
ATOM 2452 N N . ALA A 1 324 ? -14.398 10.081 24.380 1.00 96.00 324 ALA A N 1
ATOM 2453 C CA . ALA A 1 324 ? -15.337 9.568 25.366 1.00 96.00 324 ALA A CA 1
ATOM 2454 C C . ALA A 1 324 ? -16.753 10.139 25.144 1.00 96.00 324 ALA A C 1
ATOM 2456 O O . ALA A 1 324 ? -16.933 11.198 24.542 1.00 96.00 324 ALA A O 1
ATOM 2457 N N . GLN A 1 325 ? -17.767 9.411 25.604 1.00 95.25 325 GLN A N 1
ATOM 2458 C CA . GLN A 1 325 ? -19.179 9.791 25.515 1.00 95.25 325 GLN A CA 1
ATOM 2459 C C . GLN A 1 325 ? -19.783 9.971 26.917 1.00 95.25 325 GLN A C 1
ATOM 2461 O O . GLN A 1 325 ? -19.317 9.329 27.862 1.00 95.25 325 GLN A O 1
ATOM 2466 N N . PRO A 1 326 ? -20.820 10.813 27.083 1.00 94.62 326 PRO A N 1
ATOM 2467 C CA . PRO A 1 326 ? -21.527 10.909 28.353 1.00 94.62 326 PRO A CA 1
ATOM 2468 C C . PRO A 1 326 ? -22.328 9.629 28.624 1.00 94.62 326 PRO A C 1
ATOM 2470 O O . PRO A 1 326 ? -22.727 8.915 27.697 1.00 94.62 326 PRO A O 1
ATOM 2473 N N . TYR A 1 327 ? -22.589 9.346 29.900 1.00 93.56 327 TYR A N 1
ATOM 2474 C CA . TYR A 1 327 ? -23.457 8.239 30.301 1.00 93.56 327 TYR A CA 1
ATOM 2475 C C . TYR A 1 327 ? -24.843 8.346 29.645 1.00 93.56 327 TYR A C 1
ATOM 2477 O O . TYR A 1 327 ? -25.434 9.424 29.603 1.00 93.56 327 TYR A O 1
ATOM 2485 N N . GLY A 1 328 ? -25.371 7.228 29.139 1.00 88.69 328 GLY A N 1
ATOM 2486 C CA . GLY A 1 328 ? -26.677 7.189 28.468 1.00 88.69 328 GLY A CA 1
ATOM 2487 C C . GLY A 1 328 ? -26.718 7.833 27.074 1.00 88.69 328 GLY A C 1
ATOM 2488 O O . GLY A 1 328 ? -27.801 7.992 26.520 1.00 88.69 328 GLY A O 1
ATOM 2489 N N . SER A 1 329 ? -25.572 8.202 26.490 1.00 88.75 329 SER A N 1
ATOM 2490 C CA . SER A 1 329 ? -25.509 8.736 25.124 1.00 88.75 329 SER A CA 1
ATOM 2491 C C . SER A 1 329 ? -25.983 7.718 24.081 1.00 88.75 329 SER A C 1
ATOM 2493 O O . SER A 1 329 ? -25.443 6.617 23.991 1.00 88.75 329 SER A O 1
ATOM 2495 N N . GLU A 1 330 ? -26.914 8.121 23.213 1.00 84.00 330 GLU A N 1
ATOM 2496 C CA . GLU A 1 330 ? -27.267 7.365 22.000 1.00 84.00 330 GLU A CA 1
ATOM 2497 C C . GLU A 1 330 ? -26.189 7.469 20.899 1.00 84.00 330 GLU A C 1
ATOM 2499 O O . GLU A 1 330 ? -26.250 6.755 19.894 1.00 84.00 330 GLU A O 1
ATOM 2504 N N . LYS A 1 331 ? -25.184 8.349 21.055 1.00 83.88 331 LYS A N 1
ATOM 2505 C CA . LYS A 1 331 ? -24.076 8.463 20.095 1.00 83.88 331 LYS A CA 1
ATOM 2506 C C . LYS A 1 331 ? -23.215 7.201 20.143 1.00 83.88 331 LYS A C 1
ATOM 2508 O O . LYS A 1 331 ? -22.635 6.848 21.169 1.00 83.88 331 LYS A O 1
ATOM 2513 N N . THR A 1 332 ? -23.059 6.568 18.990 1.00 86.44 332 THR A N 1
ATOM 2514 C CA . THR A 1 332 ? -22.173 5.414 18.803 1.00 86.44 332 THR A CA 1
ATOM 2515 C C . THR A 1 332 ? -20.783 5.874 18.361 1.00 86.44 332 THR A C 1
ATOM 2517 O O . THR A 1 332 ? -20.597 7.013 17.932 1.00 86.44 332 THR A O 1
ATOM 2520 N N . LEU A 1 333 ? -19.791 4.977 18.347 1.00 90.44 333 LEU A N 1
ATOM 2521 C CA . LEU A 1 333 ? -18.502 5.297 17.720 1.00 90.44 333 LEU A CA 1
ATOM 2522 C C . LEU A 1 333 ? -18.608 5.563 16.211 1.00 90.44 333 LEU A C 1
ATOM 2524 O O . LEU A 1 333 ? -17.693 6.156 15.642 1.00 90.44 333 LEU A O 1
ATOM 2528 N N . ALA A 1 334 ? -19.711 5.196 15.549 1.00 89.88 334 ALA A N 1
ATOM 2529 C CA . ALA A 1 334 ? -19.927 5.572 14.155 1.00 89.88 334 ALA A CA 1
ATOM 2530 C C . ALA A 1 334 ? -20.109 7.091 13.968 1.00 89.88 334 ALA A C 1
ATOM 2532 O O . ALA A 1 334 ? -19.879 7.590 12.871 1.00 89.88 334 ALA A O 1
ATOM 2533 N N . ASN A 1 335 ? -20.438 7.842 15.026 1.00 89.62 335 ASN A N 1
ATOM 2534 C CA . ASN A 1 335 ? -20.515 9.303 14.976 1.00 89.62 335 ASN A CA 1
ATOM 2535 C C . ASN A 1 335 ? -19.139 9.983 14.838 1.00 89.62 335 ASN A C 1
ATOM 2537 O O . ASN A 1 335 ? -19.080 11.078 14.295 1.00 89.62 335 ASN A O 1
ATOM 2541 N N . SER A 1 336 ? -18.050 9.355 15.299 1.00 90.62 336 SER A N 1
ATOM 2542 C CA . SER A 1 336 ? -16.682 9.905 15.221 1.00 90.62 336 SER A CA 1
ATOM 2543 C C . SER A 1 336 ? -15.770 9.155 14.244 1.00 90.62 336 SER A C 1
ATOM 2545 O O . SER A 1 336 ? -14.785 9.707 13.758 1.00 90.62 336 SER A O 1
ATOM 2547 N N . LEU A 1 337 ? -16.077 7.891 13.941 1.00 94.75 337 LEU A N 1
ATOM 2548 C CA . LEU A 1 337 ? -15.241 6.989 13.134 1.00 94.75 337 LEU A CA 1
ATOM 2549 C C . LEU A 1 337 ? -15.979 6.478 11.881 1.00 94.75 337 LEU A C 1
ATOM 2551 O O . LEU A 1 337 ? -15.444 5.668 11.118 1.00 94.75 337 LEU A O 1
ATOM 2555 N N . GLY A 1 338 ? -17.215 6.937 11.655 1.00 93.88 338 GLY A N 1
ATOM 2556 C CA . GLY A 1 338 ? -18.058 6.527 10.536 1.00 93.88 338 GLY A CA 1
ATOM 2557 C C . GLY A 1 338 ? -18.248 5.011 10.492 1.00 93.88 338 GLY A C 1
ATOM 2558 O O . GLY A 1 338 ? -18.498 4.355 11.501 1.00 93.88 338 GLY A O 1
ATOM 2559 N N . PHE A 1 339 ? -18.056 4.433 9.307 1.00 91.38 339 PHE A N 1
ATOM 2560 C CA . PHE A 1 339 ? -18.092 2.982 9.089 1.00 91.38 339 PHE A CA 1
ATOM 2561 C C . PHE A 1 339 ? -17.224 2.191 10.090 1.00 91.38 339 PHE A C 1
ATOM 2563 O O . PHE A 1 339 ? -17.678 1.177 10.610 1.00 91.38 339 PHE A O 1
ATOM 2570 N N . TYR A 1 340 ? -16.029 2.694 10.423 1.00 91.00 340 TYR A N 1
ATOM 2571 C CA . TYR A 1 340 ? -15.069 2.017 11.304 1.00 91.00 340 TYR A CA 1
ATOM 2572 C C . TYR A 1 340 ? -15.460 2.031 12.789 1.00 91.00 340 TYR A C 1
ATOM 2574 O O . TYR A 1 340 ? -14.768 1.436 13.617 1.00 91.00 340 TYR A O 1
ATOM 2582 N N . GLY A 1 341 ? -16.520 2.760 13.152 1.00 90.31 341 GLY A N 1
ATOM 2583 C CA . GLY A 1 341 ? -17.091 2.778 14.498 1.00 90.31 341 GLY A CA 1
ATOM 2584 C C . GLY A 1 341 ? -18.287 1.842 14.691 1.00 90.31 341 GLY A C 1
ATOM 2585 O O . GLY A 1 341 ? -18.724 1.673 15.824 1.00 90.31 341 GLY A O 1
ATOM 2586 N N . GLY A 1 342 ? -18.824 1.253 13.615 1.00 90.50 342 GLY A N 1
ATOM 2587 C CA . GLY A 1 342 ? -19.948 0.312 13.660 1.00 90.50 342 GLY A CA 1
ATOM 2588 C C . GLY A 1 342 ? -19.520 -1.158 13.583 1.00 90.50 342 GLY A C 1
ATOM 2589 O O . GLY A 1 342 ? -18.331 -1.475 13.631 1.00 90.50 342 GLY A O 1
ATOM 2590 N N . ASN A 1 343 ? -20.494 -2.063 13.422 1.00 92.75 343 ASN A N 1
ATOM 2591 C CA . ASN A 1 343 ? -20.212 -3.452 13.046 1.00 92.75 343 ASN A CA 1
ATOM 2592 C C . ASN A 1 343 ? -19.805 -3.510 11.564 1.00 92.75 343 ASN A C 1
ATOM 2594 O O . ASN A 1 343 ? -20.600 -3.158 10.689 1.00 92.75 343 ASN A O 1
ATOM 2598 N N . HIS A 1 344 ? -18.583 -3.948 11.282 1.00 95.62 344 HIS A N 1
ATOM 2599 C CA . HIS A 1 344 ? -18.025 -4.023 9.934 1.00 95.62 344 HIS A CA 1
ATOM 2600 C C . HIS A 1 344 ? -17.037 -5.180 9.803 1.00 95.62 344 HIS A C 1
ATOM 2602 O O . HIS A 1 344 ? -16.674 -5.811 10.789 1.00 95.62 344 HIS A O 1
ATOM 2608 N N . ASN A 1 345 ? -16.615 -5.461 8.574 1.00 96.00 345 ASN A N 1
ATOM 2609 C CA . ASN A 1 345 ? -15.446 -6.280 8.307 1.00 96.00 345 ASN A CA 1
ATOM 2610 C C . ASN A 1 345 ? -14.546 -5.583 7.281 1.00 96.00 345 ASN A C 1
ATOM 2612 O O . ASN A 1 345 ? -15.028 -4.903 6.368 1.00 96.00 345 ASN A O 1
ATOM 2616 N N . ASP A 1 346 ? -13.242 -5.777 7.417 1.00 95.50 346 ASP A N 1
ATOM 2617 C CA . ASP A 1 346 ? -12.237 -5.188 6.543 1.00 95.50 346 ASP A CA 1
ATOM 2618 C C . ASP A 1 346 ? -12.023 -6.105 5.340 1.00 95.50 346 ASP A C 1
ATOM 2620 O O . ASP A 1 346 ? -11.059 -6.854 5.236 1.00 95.50 346 ASP A O 1
ATOM 2624 N N . ASN A 1 347 ? -12.969 -6.057 4.394 1.00 94.69 347 ASN A N 1
ATOM 2625 C CA . ASN A 1 347 ? -13.033 -6.915 3.196 1.00 94.69 347 ASN A CA 1
ATOM 2626 C C . ASN A 1 347 ? -11.907 -6.704 2.151 1.00 94.69 347 ASN A C 1
ATOM 2628 O O . ASN A 1 347 ? -12.078 -7.003 0.959 1.00 94.69 347 ASN A O 1
ATOM 2632 N N . LYS A 1 348 ? -10.789 -6.130 2.595 1.00 94.62 348 LYS A N 1
ATOM 2633 C CA . LYS A 1 348 ? -9.540 -5.919 1.866 1.00 94.62 348 LYS A CA 1
ATOM 2634 C C . LYS A 1 348 ? -8.321 -6.444 2.620 1.00 94.62 348 LYS A C 1
ATOM 2636 O O . LYS A 1 348 ? -7.237 -6.343 2.057 1.00 94.62 348 LYS A O 1
ATOM 2641 N N . ASP A 1 349 ? -8.480 -6.996 3.820 1.00 95.31 349 ASP A N 1
ATOM 2642 C CA . ASP A 1 349 ? -7.405 -7.658 4.558 1.00 95.31 349 ASP A CA 1
ATOM 2643 C C . ASP A 1 349 ? -7.115 -9.052 3.983 1.00 95.31 349 ASP A C 1
ATOM 2645 O O . ASP A 1 349 ? -8.013 -9.735 3.484 1.00 95.31 349 ASP A O 1
ATOM 2649 N N . SER A 1 350 ? -5.854 -9.477 4.062 1.00 93.94 350 SER A N 1
ATOM 2650 C CA . SER A 1 350 ? -5.422 -10.822 3.676 1.00 93.94 350 SER A CA 1
ATOM 2651 C C . SER A 1 350 ? -6.039 -11.875 4.610 1.00 93.94 350 SER A C 1
ATOM 2653 O O . SER A 1 350 ? -5.960 -11.724 5.833 1.00 93.94 350 SER A O 1
ATOM 2655 N N . PRO A 1 351 ? -6.609 -12.977 4.085 1.00 92.38 351 PRO A N 1
ATOM 2656 C CA . PRO A 1 351 ? -7.183 -14.044 4.907 1.00 92.38 351 PRO A CA 1
ATOM 2657 C C . PRO A 1 351 ? -6.137 -14.848 5.694 1.00 92.38 351 PRO A C 1
ATOM 2659 O O . PRO A 1 351 ? -6.508 -15.556 6.627 1.00 92.38 351 PRO A O 1
ATOM 2662 N N . ALA A 1 352 ? -4.855 -14.757 5.323 1.00 90.75 352 ALA A N 1
ATOM 2663 C CA . ALA A 1 352 ? -3.746 -15.482 5.947 1.00 90.75 352 ALA A CA 1
ATOM 2664 C C . ALA A 1 352 ? -2.981 -14.652 6.998 1.00 90.75 352 ALA A C 1
ATOM 2666 O O . ALA A 1 352 ? -1.977 -15.110 7.542 1.00 90.75 352 ALA A O 1
ATOM 2667 N N . ARG A 1 353 ? -3.420 -13.417 7.271 1.00 93.88 353 ARG A N 1
ATOM 2668 C CA . ARG A 1 353 ? -2.759 -12.478 8.186 1.00 93.88 353 ARG A CA 1
ATOM 2669 C C . ARG A 1 353 ? -3.767 -11.921 9.203 1.00 93.88 353 ARG A C 1
ATOM 2671 O O . ARG A 1 353 ? -4.979 -12.090 9.070 1.00 93.88 353 ARG A O 1
ATOM 2678 N N . PHE A 1 354 ? -3.256 -11.256 10.236 1.00 95.88 354 PHE A N 1
ATOM 2679 C CA . PHE A 1 354 ? -4.056 -10.715 11.337 1.00 95.88 354 PHE A CA 1
ATOM 2680 C C . PHE A 1 354 ? -3.974 -9.191 11.392 1.00 95.88 354 PHE A C 1
ATOM 2682 O O . PHE A 1 354 ? -2.947 -8.597 11.068 1.00 95.88 354 PHE A O 1
ATOM 2689 N N . THR A 1 355 ? -5.061 -8.579 11.843 1.00 97.50 355 THR A N 1
ATOM 2690 C CA . THR A 1 355 ? -5.138 -7.165 12.194 1.00 97.50 355 THR A CA 1
ATOM 2691 C C . THR A 1 355 ? -4.895 -7.014 13.690 1.00 97.50 355 THR A C 1
ATOM 2693 O O . THR A 1 355 ? -5.430 -7.763 14.512 1.00 97.50 355 THR A O 1
ATOM 2696 N N . ASN A 1 356 ? -4.051 -6.047 14.034 1.00 97.56 356 ASN A N 1
ATOM 2697 C CA . ASN A 1 356 ? -3.585 -5.752 15.377 1.00 97.56 356 ASN A CA 1
ATOM 2698 C C . ASN A 1 356 ? -4.061 -4.355 15.793 1.00 97.56 356 ASN A C 1
ATOM 2700 O O . ASN A 1 356 ? -3.810 -3.375 15.095 1.00 97.56 356 ASN A O 1
ATOM 2704 N N . MET A 1 357 ? -4.733 -4.252 16.937 1.00 97.81 357 MET A N 1
ATOM 2705 C CA . MET A 1 357 ? -5.211 -2.995 17.512 1.00 97.81 357 MET A CA 1
ATOM 2706 C C . MET A 1 357 ? -4.540 -2.746 18.859 1.00 97.81 357 MET A C 1
ATOM 2708 O O . MET A 1 357 ? -4.783 -3.493 19.802 1.00 97.81 357 MET A O 1
ATOM 2712 N N . VAL A 1 358 ? -3.741 -1.683 18.960 1.00 97.94 358 VAL A N 1
ATOM 2713 C CA . VAL A 1 358 ? -3.095 -1.226 20.202 1.00 97.94 358 VAL A CA 1
ATOM 2714 C C . VAL A 1 358 ? -3.824 -0.006 20.747 1.00 97.94 358 VAL A C 1
ATOM 2716 O O . VAL A 1 358 ? -4.144 0.923 20.001 1.00 97.94 358 VAL A O 1
ATOM 2719 N N . MET A 1 359 ? -4.057 0.021 22.053 1.00 96.81 359 MET A N 1
ATOM 2720 C CA . MET A 1 359 ? -4.796 1.089 22.723 1.00 96.81 359 MET A CA 1
ATOM 2721 C C . MET A 1 359 ? -3.853 2.027 23.479 1.00 96.81 359 MET A C 1
ATOM 2723 O O . MET A 1 359 ? -3.050 1.582 24.295 1.00 96.81 359 MET A O 1
ATOM 2727 N N . CYS A 1 360 ? -3.994 3.336 23.276 1.00 97.12 360 CYS A N 1
ATOM 2728 C CA . CYS A 1 360 ? -3.351 4.358 24.099 1.00 97.12 360 CYS A CA 1
ATOM 2729 C C . CYS A 1 360 ? -4.362 5.483 24.358 1.00 97.12 360 CYS A C 1
ATOM 2731 O O . CYS A 1 360 ? -4.729 6.238 23.457 1.00 97.12 360 CYS A O 1
ATOM 2733 N N . SER A 1 361 ? -4.895 5.537 25.574 1.00 95.25 361 SER A N 1
ATOM 2734 C CA . SER A 1 361 ? -6.016 6.407 25.935 1.00 95.25 361 SER A CA 1
ATOM 2735 C C . SER A 1 361 ? -5.616 7.374 27.039 1.00 95.25 361 SER A C 1
ATOM 2737 O O . SER A 1 361 ? -5.096 6.942 28.066 1.00 95.25 361 SER A O 1
ATOM 2739 N N . ARG A 1 362 ? -5.945 8.656 26.866 1.00 95.62 362 ARG A N 1
ATOM 2740 C CA . ARG A 1 362 ? -6.000 9.633 27.954 1.00 95.62 362 ARG A CA 1
ATOM 2741 C C . ARG A 1 362 ? -7.446 9.635 28.441 1.00 95.62 362 ARG A C 1
ATOM 2743 O O . ARG A 1 362 ? -8.326 10.149 27.761 1.00 95.62 362 ARG A O 1
ATOM 2750 N N . LEU A 1 363 ? -7.713 8.931 29.536 1.00 96.12 363 LEU A N 1
ATOM 2751 C CA . LEU A 1 363 ? -9.043 8.765 30.131 1.00 96.12 363 LEU A CA 1
ATOM 2752 C C . LEU A 1 363 ? -8.896 8.837 31.657 1.00 96.12 363 LEU A C 1
ATOM 2754 O O . LEU A 1 363 ? -7.944 8.250 32.169 1.00 96.12 363 LEU A O 1
ATOM 2758 N N . PRO A 1 364 ? -9.812 9.495 32.388 1.00 95.69 364 PRO A N 1
ATOM 2759 C CA . PRO A 1 364 ? -9.856 9.391 33.845 1.00 95.69 364 PRO A CA 1
ATOM 2760 C C . PRO A 1 364 ? -10.125 7.946 34.291 1.00 95.69 364 PRO A C 1
ATOM 2762 O O . PRO A 1 364 ? -10.938 7.260 33.673 1.00 95.69 364 PRO A O 1
ATOM 2765 N N . ASP A 1 365 ? -9.518 7.504 35.396 1.00 94.50 365 ASP A N 1
ATOM 2766 C CA . ASP A 1 365 ? -9.623 6.116 35.897 1.00 94.50 365 ASP A CA 1
ATOM 2767 C C . ASP A 1 365 ? -11.062 5.660 36.206 1.00 94.50 365 ASP A C 1
ATOM 2769 O O . ASP A 1 365 ? -11.352 4.466 36.253 1.00 94.50 365 ASP A O 1
ATOM 2773 N N . THR A 1 366 ? -11.981 6.606 36.413 1.00 95.25 366 THR A N 1
ATOM 2774 C CA . THR A 1 366 ? -13.407 6.342 36.651 1.00 95.25 366 THR A CA 1
ATOM 2775 C C . THR A 1 366 ? -14.199 6.050 35.374 1.00 95.25 366 THR A C 1
ATOM 2777 O O . THR A 1 366 ? -15.348 5.619 35.460 1.00 95.25 366 THR A O 1
ATOM 2780 N N . TYR A 1 367 ? -13.635 6.297 34.189 1.00 96.19 367 TYR A N 1
ATOM 2781 C CA . TYR A 1 367 ? -14.334 6.110 32.919 1.00 96.19 367 TYR A CA 1
ATOM 2782 C C . TYR A 1 367 ? -14.317 4.640 32.512 1.00 96.19 367 TYR A C 1
ATOM 2784 O O . TYR A 1 367 ? -13.332 3.922 32.686 1.00 96.19 367 TYR A O 1
ATOM 2792 N N . THR A 1 368 ? -15.394 4.191 31.871 1.00 93.56 368 THR A N 1
ATOM 2793 C CA . THR A 1 368 ? -15.405 2.847 31.296 1.00 93.56 368 THR A CA 1
ATOM 2794 C C . THR A 1 368 ? -14.392 2.755 30.157 1.00 93.56 368 THR A C 1
ATOM 2796 O O . THR A 1 368 ? -14.396 3.531 29.197 1.00 93.56 368 THR A O 1
ATOM 2799 N N . LEU A 1 369 ? -13.526 1.750 30.230 1.00 92.88 369 LEU A N 1
ATOM 2800 C CA . LEU A 1 369 ? -12.696 1.345 29.108 1.00 92.88 369 LEU A CA 1
ATOM 2801 C C . LEU A 1 369 ? -13.617 0.624 28.114 1.00 92.88 369 LEU A C 1
ATOM 2803 O O . LEU A 1 369 ? -14.013 -0.510 28.371 1.00 92.88 369 LEU A O 1
ATOM 2807 N N . GLY A 1 370 ? -13.972 1.270 26.994 1.00 92.88 370 GLY A N 1
ATOM 2808 C CA . GLY A 1 370 ? -14.835 0.648 25.971 1.00 92.88 370 GLY A CA 1
ATOM 2809 C C . GLY A 1 370 ? -14.351 -0.741 25.507 1.00 92.88 370 GLY A C 1
ATOM 2810 O O . GLY A 1 370 ? -13.208 -1.123 25.747 1.00 92.88 370 GLY A O 1
ATOM 2811 N N . LYS A 1 371 ? -15.203 -1.504 24.829 1.00 94.69 371 LYS A N 1
ATOM 2812 C CA . LYS A 1 371 ? -14.958 -2.912 24.468 1.00 94.69 371 LYS A CA 1
ATOM 2813 C C . LYS A 1 371 ? -14.777 -3.087 22.967 1.00 94.69 371 LYS A C 1
ATOM 2815 O O . LYS A 1 371 ? -15.236 -2.254 22.188 1.00 94.69 371 LYS A O 1
ATOM 2820 N N . PHE A 1 372 ? -14.144 -4.179 22.554 1.00 96.31 372 PHE A N 1
ATOM 2821 C CA . PHE A 1 372 ? -14.083 -4.616 21.158 1.00 96.31 372 PHE A CA 1
ATOM 2822 C C . PHE A 1 372 ? -14.691 -6.006 21.026 1.00 96.31 372 PHE A C 1
ATOM 2824 O O . PHE A 1 372 ? -14.295 -6.910 21.749 1.00 96.31 372 PHE A O 1
ATOM 2831 N N . HIS A 1 373 ? -15.645 -6.174 20.118 1.00 95.75 373 HIS A N 1
ATOM 2832 C CA . HIS A 1 373 ? -16.463 -7.375 19.981 1.00 95.75 373 HIS A CA 1
ATOM 2833 C C . HIS A 1 373 ? -16.206 -8.055 18.637 1.00 95.75 373 HIS A C 1
ATOM 2835 O O . HIS A 1 373 ? -16.105 -7.375 17.614 1.00 95.75 373 HIS A O 1
ATOM 2841 N N . ILE A 1 374 ? -16.206 -9.391 18.630 1.00 95.25 374 ILE A N 1
ATOM 2842 C CA . ILE A 1 374 ? -16.245 -10.214 17.411 1.00 95.25 374 ILE A CA 1
ATOM 2843 C C . ILE A 1 374 ? -17.483 -11.123 17.508 1.00 95.25 374 ILE A C 1
ATOM 2845 O O . ILE A 1 374 ? -17.375 -12.252 17.999 1.00 95.25 374 ILE A O 1
ATOM 2849 N N . PRO A 1 375 ? -18.682 -10.655 17.091 1.00 90.62 375 PRO A N 1
ATOM 2850 C CA . PRO A 1 375 ? -19.947 -11.332 17.390 1.00 90.62 375 PRO A CA 1
ATOM 2851 C C . PRO A 1 375 ? -20.030 -12.797 16.937 1.00 90.62 375 PRO A C 1
ATOM 2853 O O . PRO A 1 375 ? -20.641 -13.605 17.629 1.00 90.62 375 PRO A O 1
ATOM 2856 N N . ARG A 1 376 ? -19.379 -13.178 15.827 1.00 89.38 376 ARG A N 1
ATOM 2857 C CA . ARG A 1 376 ? -19.330 -14.578 15.353 1.00 89.38 376 ARG A CA 1
ATOM 2858 C C . ARG A 1 376 ? -18.670 -15.539 16.327 1.00 89.38 376 ARG A C 1
ATOM 2860 O O . ARG A 1 376 ? -19.096 -16.685 16.422 1.00 89.38 376 ARG A O 1
ATOM 2867 N N . LEU A 1 377 ? -17.618 -15.086 16.996 1.00 91.00 377 LEU A N 1
ATOM 2868 C CA . LEU A 1 377 ? -16.881 -15.899 17.953 1.00 91.00 377 LEU A CA 1
ATOM 2869 C C . LEU A 1 377 ? -17.528 -15.844 19.344 1.00 91.00 377 LEU A C 1
ATOM 2871 O O . LEU A 1 377 ? -17.094 -16.569 20.226 1.00 91.00 377 LEU A O 1
ATOM 2875 N N . GLY A 1 378 ? -18.552 -15.005 19.549 1.00 90.06 378 GLY A N 1
ATOM 2876 C CA . GLY A 1 378 ? -19.183 -14.820 20.855 1.00 90.06 378 GLY A CA 1
ATOM 2877 C C . GLY A 1 378 ? -18.249 -14.182 21.887 1.00 90.06 378 GLY A C 1
ATOM 2878 O O . GLY A 1 378 ? -18.400 -14.441 23.074 1.00 90.06 378 GLY A O 1
ATOM 2879 N N . ILE A 1 379 ? -17.264 -13.382 21.458 1.00 92.88 379 ILE A N 1
ATOM 2880 C CA . ILE A 1 379 ? -16.217 -12.843 22.341 1.00 92.88 379 ILE A CA 1
ATOM 2881 C C . ILE A 1 379 ? -16.121 -11.317 22.324 1.00 92.88 379 ILE A C 1
ATOM 2883 O O . ILE A 1 379 ? -16.489 -10.657 21.343 1.00 92.88 379 ILE A O 1
ATOM 2887 N N . TYR A 1 380 ? -15.530 -10.772 23.388 1.00 95.44 380 TYR A N 1
ATOM 2888 C CA . TYR A 1 380 ? -15.036 -9.403 23.436 1.00 95.44 380 TYR A CA 1
ATOM 2889 C C . TYR A 1 380 ? -13.688 -9.269 24.169 1.00 95.44 380 TYR A C 1
ATOM 2891 O O . TYR A 1 380 ? -13.320 -10.095 25.003 1.00 95.44 380 TYR A O 1
ATOM 2899 N N . PHE A 1 381 ? -12.969 -8.186 23.870 1.00 95.81 381 PHE A N 1
ATOM 2900 C CA . PHE A 1 381 ? -11.784 -7.721 24.593 1.00 95.81 381 PHE A CA 1
ATOM 2901 C C . PHE A 1 381 ? -12.086 -6.397 25.308 1.00 95.81 381 PHE A C 1
ATOM 2903 O O . PHE A 1 381 ? -12.798 -5.539 24.773 1.00 95.81 381 PHE A O 1
ATOM 2910 N N . MET A 1 382 ? -11.498 -6.197 26.487 1.00 95.12 382 MET A N 1
ATOM 2911 C CA . MET A 1 382 ? -11.469 -4.897 27.165 1.00 95.12 382 MET A CA 1
ATOM 2912 C C . MET A 1 382 ? -10.351 -4.026 26.581 1.00 95.12 382 MET A C 1
ATOM 2914 O O . MET A 1 382 ? -9.219 -4.480 26.445 1.00 95.12 382 MET A O 1
ATOM 2918 N N . LEU A 1 383 ? -10.639 -2.763 26.250 1.00 94.88 383 LEU A N 1
ATOM 2919 C CA . LEU A 1 383 ? -9.667 -1.866 25.609 1.00 94.88 383 LEU A CA 1
ATOM 2920 C C . LEU A 1 383 ? -8.822 -1.104 26.646 1.00 94.88 383 LEU A C 1
ATOM 2922 O O . LEU A 1 383 ? -8.925 0.121 26.771 1.00 94.88 383 LEU A O 1
ATOM 2926 N N . ARG A 1 384 ? -8.011 -1.840 27.417 1.00 96.06 384 ARG A N 1
ATOM 2927 C CA . ARG A 1 384 ? -7.049 -1.280 28.386 1.00 96.06 384 ARG A CA 1
ATOM 2928 C C . ARG A 1 384 ? -5.853 -0.660 27.660 1.00 96.06 384 ARG A C 1
ATOM 2930 O O . ARG A 1 384 ? -5.537 -1.058 26.543 1.00 96.06 384 ARG A O 1
ATOM 2937 N N . ASN A 1 385 ? -5.184 0.315 28.275 1.00 96.56 385 ASN A N 1
ATOM 2938 C CA . ASN A 1 385 ? -3.986 0.918 27.683 1.00 96.56 385 ASN A CA 1
ATOM 2939 C C . ASN A 1 385 ? -2.863 -0.115 27.533 1.00 96.56 385 ASN A C 1
ATOM 2941 O O . ASN A 1 385 ? -2.639 -0.924 28.429 1.00 96.56 385 ASN A O 1
ATOM 2945 N N . PHE A 1 386 ? -2.147 -0.045 26.409 1.00 97.00 386 PHE A N 1
ATOM 2946 C CA . PHE A 1 386 ? -1.041 -0.922 26.012 1.00 97.00 386 PHE A CA 1
ATOM 2947 C C . PHE A 1 386 ? -1.396 -2.394 25.764 1.00 97.00 386 PHE A C 1
ATOM 2949 O O . PHE A 1 386 ? -0.534 -3.140 25.297 1.00 97.00 386 PHE A O 1
ATOM 2956 N N . ASP A 1 387 ? -2.643 -2.807 25.995 1.00 95.75 387 ASP A N 1
ATOM 2957 C CA . ASP A 1 387 ? -3.137 -4.072 25.466 1.00 95.75 387 ASP A CA 1
ATOM 2958 C C . ASP A 1 387 ? -3.207 -3.998 23.933 1.00 95.75 387 ASP A C 1
ATOM 2960 O O . ASP A 1 387 ? -3.367 -2.931 23.326 1.00 95.75 387 ASP A O 1
ATOM 2964 N N . SER A 1 388 ? -3.068 -5.160 23.303 1.00 96.00 388 SER A N 1
ATOM 2965 C CA . SER A 1 388 ? -3.028 -5.313 21.857 1.00 96.00 388 SER A CA 1
ATOM 2966 C C . SER A 1 388 ? -3.936 -6.469 21.430 1.00 96.00 388 SER A C 1
ATOM 2968 O O . SER A 1 388 ? -3.634 -7.644 21.655 1.00 96.00 388 SER A O 1
ATOM 2970 N N . ALA A 1 389 ? -5.093 -6.137 20.857 1.00 96.94 389 ALA A N 1
ATOM 2971 C CA . ALA A 1 389 ? -6.076 -7.101 20.368 1.00 96.94 389 ALA A CA 1
ATOM 2972 C C . ALA A 1 389 ? -5.715 -7.551 18.948 1.00 96.94 389 ALA A C 1
ATOM 2974 O O . ALA A 1 389 ? -5.447 -6.722 18.081 1.00 96.94 389 ALA A O 1
ATOM 2975 N N . ASN A 1 390 ? -5.714 -8.860 18.707 1.00 97.06 390 ASN A N 1
ATOM 2976 C CA . ASN A 1 390 ? -5.322 -9.471 17.439 1.00 97.06 390 ASN A CA 1
ATOM 2977 C C . ASN A 1 390 ? -6.474 -10.317 16.914 1.00 97.06 390 ASN A C 1
ATOM 2979 O O . ASN A 1 390 ? -7.064 -11.079 17.681 1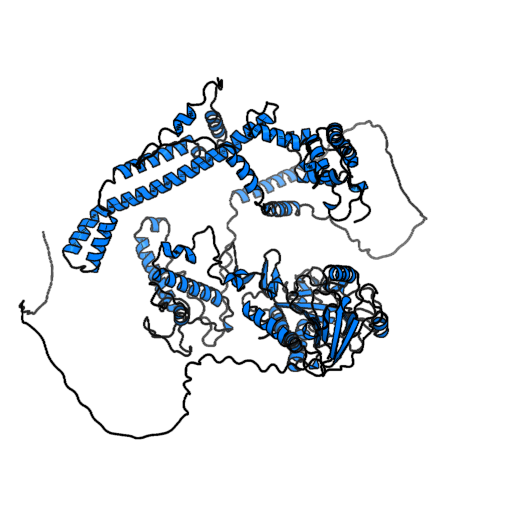.00 97.06 390 ASN A O 1
ATOM 2983 N N . PHE A 1 391 ? -6.814 -10.181 15.635 1.00 97.06 391 PHE A N 1
ATOM 2984 C CA . PHE A 1 391 ? -7.949 -10.877 15.028 1.00 97.06 391 PHE A CA 1
ATOM 2985 C C . PHE A 1 391 ? -7.861 -10.886 13.500 1.00 97.06 391 PHE A C 1
ATOM 2987 O O . PHE A 1 391 ? -7.200 -10.045 12.898 1.00 97.06 391 PHE A O 1
ATOM 2994 N N . CYS A 1 392 ? -8.558 -11.812 12.842 1.00 95.62 392 CYS A N 1
ATOM 2995 C CA . CYS A 1 392 ? -8.762 -11.726 11.394 1.00 95.62 392 CYS A CA 1
ATOM 2996 C C . CYS A 1 392 ? -9.785 -10.619 11.065 1.00 95.62 392 CYS A C 1
ATOM 2998 O O . CYS A 1 392 ? -10.962 -10.753 11.416 1.00 95.62 392 CYS A O 1
ATOM 3000 N N . GLY A 1 393 ? -9.360 -9.554 10.369 1.00 95.56 393 GLY A N 1
ATOM 3001 C CA . GLY A 1 393 ? -10.202 -8.397 10.006 1.00 95.56 393 GLY A CA 1
ATOM 3002 C C . GLY A 1 393 ? -11.405 -8.723 9.111 1.00 95.56 393 GLY A C 1
ATOM 3003 O O . GLY A 1 393 ? -12.376 -7.967 9.062 1.00 95.56 393 GLY A O 1
ATOM 3004 N N . LEU A 1 394 ? -11.397 -9.893 8.460 1.00 95.56 394 LEU A N 1
ATOM 3005 C CA . LEU A 1 394 ? -12.509 -10.397 7.648 1.00 95.56 394 LEU A CA 1
ATOM 3006 C C . LEU A 1 394 ? -13.727 -10.847 8.471 1.00 95.56 394 LEU A C 1
ATOM 3008 O O . LEU A 1 394 ? -14.828 -10.915 7.912 1.00 95.56 394 LEU A O 1
ATOM 3012 N N . ASN A 1 395 ? -13.557 -11.133 9.768 1.00 94.50 395 ASN A N 1
ATOM 3013 C CA . ASN A 1 395 ? -14.676 -11.353 10.685 1.00 94.50 395 ASN A CA 1
ATOM 3014 C C . ASN A 1 395 ? -15.424 -10.038 10.930 1.00 94.50 395 ASN A C 1
ATOM 3016 O O . ASN A 1 395 ? -14.810 -8.973 11.037 1.00 94.50 395 ASN A O 1
ATOM 3020 N N . TYR A 1 396 ? -16.748 -10.117 11.081 1.00 95.50 396 TYR A N 1
ATOM 3021 C CA . TYR A 1 396 ? -17.511 -8.960 11.540 1.00 95.50 396 TYR A CA 1
ATOM 3022 C C . TYR A 1 396 ? -17.117 -8.600 12.973 1.00 95.50 396 TYR A C 1
ATOM 3024 O O . TYR A 1 396 ? -17.074 -9.464 13.853 1.00 95.50 396 TYR A O 1
ATOM 3032 N N . HIS A 1 397 ? -16.808 -7.327 13.188 1.00 96.44 397 HIS A N 1
ATOM 3033 C CA . HIS A 1 397 ? -16.286 -6.806 14.437 1.00 96.44 397 HIS A CA 1
ATOM 3034 C C . HIS A 1 397 ? -16.643 -5.323 14.624 1.00 96.44 397 HIS A C 1
ATOM 3036 O O . HIS A 1 397 ? -17.085 -4.628 13.707 1.00 96.44 397 HIS A O 1
ATOM 3042 N N . GLY A 1 398 ? -16.445 -4.815 15.838 1.00 94.88 398 GLY A N 1
ATOM 3043 C CA . GLY A 1 398 ? -16.653 -3.403 16.153 1.00 94.88 398 GLY A CA 1
ATOM 3044 C C . GLY A 1 398 ? -16.368 -3.095 17.617 1.00 94.88 398 GLY A C 1
ATOM 3045 O O . GLY A 1 398 ? -15.962 -3.969 18.380 1.00 94.88 398 GLY A O 1
ATOM 3046 N N . ARG A 1 399 ? -16.549 -1.836 18.022 1.00 93.81 399 ARG A N 1
ATOM 3047 C CA . ARG A 1 399 ? -16.160 -1.356 19.356 1.00 93.81 399 ARG A CA 1
ATOM 3048 C C . ARG A 1 399 ? -17.188 -0.418 19.977 1.00 93.81 399 ARG A C 1
ATOM 3050 O O . ARG A 1 399 ? -17.915 0.262 19.260 1.00 93.81 399 ARG A O 1
ATOM 3057 N N . THR A 1 400 ? -17.195 -0.346 21.304 1.00 93.25 400 THR A N 1
ATOM 3058 C CA . THR A 1 400 ? -17.947 0.646 22.086 1.00 93.25 400 THR A CA 1
ATOM 3059 C C . THR A 1 400 ? -17.028 1.791 22.546 1.00 93.25 400 THR A C 1
ATOM 3061 O O . THR A 1 400 ? -15.814 1.588 22.698 1.00 93.25 400 THR A O 1
ATOM 3064 N N . PRO A 1 401 ? -17.553 3.023 22.702 1.00 93.69 401 PRO A N 1
ATOM 3065 C CA . PRO A 1 401 ? -16.756 4.169 23.142 1.00 93.69 401 PRO A CA 1
ATOM 3066 C C . PRO A 1 401 ? -16.302 4.006 24.600 1.00 93.69 401 PRO A C 1
ATOM 3068 O O . PRO A 1 401 ? -16.886 3.212 25.338 1.00 93.69 401 PRO A O 1
ATOM 3071 N N . PRO A 1 402 ? -15.291 4.766 25.055 1.00 94.94 402 PRO A N 1
ATOM 3072 C CA . PRO A 1 402 ? -15.171 5.080 26.472 1.00 94.94 402 PRO A CA 1
ATOM 3073 C C . PRO A 1 402 ? -16.394 5.890 26.925 1.00 94.94 402 PRO A C 1
ATOM 3075 O O . PRO A 1 402 ? -16.836 6.777 26.193 1.00 94.94 402 PRO A O 1
ATOM 3078 N N . ILE A 1 403 ? -16.938 5.611 28.107 1.00 95.19 403 ILE A N 1
ATOM 3079 C CA . ILE A 1 403 ? -18.134 6.298 28.630 1.00 95.19 403 ILE A CA 1
ATOM 3080 C C . ILE A 1 403 ? -17.833 6.848 30.026 1.00 95.19 403 ILE A C 1
ATOM 3082 O O . ILE A 1 403 ? -17.319 6.115 30.876 1.00 95.19 403 ILE A O 1
ATOM 3086 N N . ALA A 1 404 ? -18.149 8.126 30.241 1.00 96.50 404 ALA A N 1
ATOM 3087 C CA . ALA A 1 404 ? -18.045 8.800 31.533 1.00 96.50 404 ALA A CA 1
ATOM 3088 C C . ALA A 1 404 ? -19.059 8.231 32.555 1.00 96.50 404 ALA A C 1
ATOM 3090 O O . ALA A 1 404 ? -20.107 7.721 32.149 1.00 96.50 404 ALA A O 1
ATOM 3091 N N . PRO A 1 405 ? -18.796 8.323 33.873 1.00 95.44 405 PRO A N 1
ATOM 3092 C CA . PRO A 1 405 ? -19.761 7.932 34.900 1.00 95.44 405 PRO A CA 1
ATOM 3093 C C . PRO A 1 405 ? -21.097 8.682 34.804 1.00 95.44 405 PRO A C 1
ATOM 3095 O O . PRO A 1 405 ? -21.180 9.796 34.282 1.00 95.44 405 PRO A O 1
ATOM 3098 N N . GLN A 1 406 ? -22.155 8.095 35.366 1.00 95.38 406 GLN A N 1
ATOM 3099 C CA . GLN A 1 406 ? -23.460 8.750 35.447 1.00 95.38 406 GLN A CA 1
ATOM 3100 C C . GLN A 1 406 ? -23.368 10.071 36.228 1.00 95.38 406 GLN A C 1
ATOM 3102 O O . GLN A 1 406 ? -22.878 10.103 37.354 1.00 95.38 406 GLN A O 1
ATOM 3107 N N . GLY A 1 407 ? -23.862 11.159 35.627 1.00 94.62 407 GLY A N 1
ATOM 3108 C CA . GLY A 1 407 ? -23.839 12.498 36.227 1.00 94.62 407 GLY A CA 1
ATOM 3109 C C . GLY A 1 407 ? -22.488 13.223 36.159 1.00 94.62 407 GLY A C 1
ATOM 3110 O O . GLY A 1 407 ? -22.360 14.282 36.765 1.00 94.62 407 GLY A O 1
ATOM 3111 N N . VAL A 1 408 ? -21.498 12.681 35.440 1.00 96.56 408 VAL A N 1
ATOM 3112 C CA . VAL A 1 408 ? -20.184 13.308 35.236 1.00 96.56 408 VAL A CA 1
ATOM 3113 C C . VAL A 1 408 ? -20.061 13.797 33.793 1.00 96.56 408 VAL A C 1
ATOM 3115 O O . VAL A 1 408 ? -20.249 13.024 32.851 1.00 96.56 408 VAL A O 1
ATOM 3118 N N . ASP A 1 409 ? -19.721 15.076 33.622 1.00 96.06 409 ASP A N 1
ATOM 3119 C CA . ASP A 1 409 ? -19.432 15.655 32.308 1.00 96.06 409 ASP A CA 1
ATOM 3120 C C . ASP A 1 409 ? -18.185 15.021 31.675 1.00 96.06 409 ASP A C 1
ATOM 3122 O O . ASP A 1 409 ? -17.233 14.623 32.356 1.00 96.06 409 ASP A O 1
ATOM 3126 N N . VAL A 1 410 ? -18.178 14.935 30.343 1.00 96.88 410 VAL A N 1
ATOM 3127 C CA . VAL A 1 410 ? -17.039 14.382 29.602 1.00 96.88 410 VAL A CA 1
ATOM 3128 C C . VAL A 1 410 ? -15.881 15.379 29.630 1.00 96.88 410 VAL A C 1
ATOM 3130 O O . VAL A 1 410 ? -16.009 16.488 29.115 1.00 96.88 410 VAL A O 1
ATOM 3133 N N . ALA A 1 411 ? -14.739 14.985 30.195 1.00 96.50 411 ALA A N 1
ATOM 3134 C CA . ALA A 1 411 ? -13.532 15.805 30.183 1.00 96.50 411 ALA A CA 1
ATOM 3135 C C . ALA A 1 411 ? -13.059 16.038 28.737 1.00 96.50 411 ALA A C 1
ATOM 3137 O O . ALA A 1 411 ? -13.020 15.104 27.936 1.00 96.50 411 ALA A O 1
ATOM 3138 N N . ASN A 1 412 ? -12.697 17.279 28.395 1.00 94.38 412 ASN A N 1
ATOM 3139 C CA . ASN A 1 412 ? -12.409 17.681 27.010 1.00 94.38 412 ASN A CA 1
ATOM 3140 C C . ASN A 1 412 ? -11.244 16.910 26.361 1.00 94.38 412 ASN A C 1
ATOM 3142 O O . ASN A 1 412 ? -11.226 16.753 25.139 1.00 94.38 412 ASN A O 1
ATOM 3146 N N . ASP A 1 413 ? -10.305 16.413 27.168 1.00 95.00 413 ASP A N 1
ATOM 3147 C CA . ASP A 1 413 ? -9.153 15.615 26.751 1.00 95.00 413 ASP A CA 1
ATOM 3148 C C . ASP A 1 413 ? -9.360 14.093 26.881 1.00 95.00 413 ASP A C 1
ATOM 3150 O O . ASP A 1 413 ? -8.460 13.325 26.533 1.00 95.00 413 ASP A O 1
ATOM 3154 N N . ALA A 1 414 ? -10.549 13.635 27.302 1.00 96.75 414 ALA A N 1
ATOM 3155 C CA . ALA A 1 414 ? -10.884 12.218 27.424 1.00 96.75 414 ALA A CA 1
ATOM 3156 C C . ALA A 1 414 ? -11.037 11.557 26.042 1.00 96.75 414 ALA A C 1
ATOM 3158 O O . ALA A 1 414 ? -12.122 11.501 25.456 1.00 96.75 414 ALA A O 1
ATOM 3159 N N . SER A 1 415 ? -9.933 11.047 25.500 1.00 95.75 415 SER A N 1
ATOM 3160 C CA . SER A 1 415 ? -9.857 10.449 24.167 1.00 95.75 415 SER A CA 1
ATOM 3161 C C . SER A 1 415 ? -8.968 9.209 24.133 1.00 95.75 415 SER A C 1
ATOM 3163 O O . SER A 1 415 ? -7.874 9.158 24.696 1.00 95.75 415 SER A O 1
ATOM 3165 N N . ARG A 1 416 ? -9.420 8.196 23.389 1.00 96.56 416 ARG A N 1
ATOM 3166 C CA . ARG A 1 416 ? -8.637 7.003 23.061 1.00 96.56 416 ARG A CA 1
ATOM 3167 C C . ARG A 1 416 ? -8.038 7.121 21.666 1.00 96.56 416 ARG A C 1
ATOM 3169 O O . ARG A 1 416 ? -8.777 7.152 20.683 1.00 96.56 416 ARG A O 1
ATOM 3176 N N . MET A 1 417 ? -6.713 7.074 21.568 1.00 97.75 417 MET A N 1
ATOM 3177 C CA . MET A 1 417 ? -6.031 6.713 20.328 1.00 97.75 417 MET A CA 1
ATOM 3178 C C . MET A 1 417 ? -6.004 5.186 20.220 1.00 97.75 417 MET A C 1
ATOM 3180 O O . MET A 1 417 ? -5.655 4.476 21.163 1.00 97.75 417 MET A O 1
ATOM 3184 N N . THR A 1 418 ? -6.416 4.663 19.069 1.00 98.19 418 THR A N 1
ATOM 3185 C CA . THR A 1 418 ? -6.287 3.241 18.737 1.00 98.19 418 THR A CA 1
ATOM 3186 C C . THR A 1 418 ? -5.448 3.110 17.478 1.00 98.19 418 THR A C 1
ATOM 3188 O O . THR A 1 418 ? -5.801 3.661 16.434 1.00 98.19 418 THR A O 1
ATOM 3191 N N . PHE A 1 419 ? -4.340 2.392 17.588 1.00 98.19 419 PHE A N 1
ATOM 3192 C CA . PHE A 1 419 ? -3.376 2.163 16.525 1.00 98.19 419 PHE A CA 1
ATOM 3193 C C . PHE A 1 419 ? -3.662 0.809 15.886 1.00 98.19 419 PHE A C 1
ATOM 3195 O O . PHE A 1 419 ? -3.486 -0.226 16.521 1.00 98.19 419 PHE A O 1
ATOM 3202 N N . ILE A 1 420 ? -4.150 0.823 14.650 1.00 98.00 420 ILE A N 1
ATOM 3203 C CA . ILE A 1 420 ? -4.578 -0.368 13.917 1.00 98.00 420 ILE A CA 1
ATOM 3204 C C . ILE A 1 420 ? -3.527 -0.691 12.863 1.00 98.00 420 ILE A C 1
ATOM 3206 O O . ILE A 1 420 ? -3.470 -0.026 11.828 1.00 98.00 420 ILE A O 1
ATOM 3210 N N . SER A 1 421 ? -2.689 -1.686 13.137 1.00 97.38 421 SER A N 1
ATOM 3211 C CA . SER A 1 421 ? -1.780 -2.257 12.144 1.00 97.38 421 SER A CA 1
ATOM 3212 C C . SER A 1 421 ? -2.522 -3.373 11.421 1.00 97.38 421 SER A C 1
ATOM 3214 O O . SER A 1 421 ? -2.987 -4.303 12.075 1.00 97.38 421 SER A O 1
ATOM 3216 N N . TYR A 1 422 ? -2.664 -3.291 10.099 1.00 95.94 422 TYR A N 1
ATOM 3217 C CA . TYR A 1 422 ? -3.420 -4.286 9.332 1.00 95.94 422 TYR A CA 1
ATOM 3218 C C . TYR A 1 422 ? -2.704 -4.711 8.043 1.00 95.94 422 TYR A C 1
ATOM 3220 O O . TYR A 1 422 ? -1.778 -4.016 7.593 1.00 95.94 422 TYR A O 1
ATOM 3228 N N . PRO A 1 423 ? -3.094 -5.856 7.453 1.00 92.38 423 PRO A N 1
ATOM 3229 C CA . PRO A 1 423 ? -2.468 -6.404 6.264 1.00 92.38 423 PRO A CA 1
ATOM 3230 C C . PRO A 1 423 ? -3.433 -6.400 5.066 1.00 92.38 423 PRO A C 1
ATOM 3232 O O . PRO A 1 423 ? -4.055 -7.427 4.788 1.00 92.38 423 PRO A O 1
ATOM 3235 N N . PRO A 1 424 ? -3.572 -5.289 4.317 1.00 95.19 424 PRO A N 1
ATOM 3236 C CA . PRO A 1 424 ? -4.333 -5.299 3.076 1.00 95.19 424 PRO A CA 1
ATOM 3237 C C . PRO A 1 424 ? -3.812 -6.403 2.151 1.00 95.19 424 PRO A C 1
ATOM 3239 O O . PRO A 1 424 ? -2.628 -6.391 1.833 1.00 95.19 424 PRO A O 1
ATOM 3242 N N . GLU A 1 425 ? -4.675 -7.303 1.681 1.00 94.81 425 GLU A N 1
ATOM 3243 C CA . GLU A 1 425 ? -4.404 -8.390 0.718 1.00 94.81 425 GLU A CA 1
ATOM 3244 C C . GLU A 1 425 ? -3.493 -7.905 -0.422 1.00 94.81 425 GLU A C 1
ATOM 3246 O O . GLU A 1 425 ? -2.435 -8.453 -0.708 1.00 94.81 425 GLU A O 1
ATOM 3251 N N . GLN A 1 426 ? -3.841 -6.752 -0.990 1.00 94.31 426 GLN A N 1
ATOM 3252 C CA . GLN A 1 426 ? -3.149 -6.128 -2.118 1.00 94.31 426 GLN A CA 1
ATOM 3253 C C . GLN A 1 426 ? -1.727 -5.615 -1.799 1.00 94.31 426 GLN A C 1
ATOM 3255 O O . GLN A 1 426 ? -0.994 -5.254 -2.716 1.00 94.31 426 GLN A O 1
ATOM 3260 N N . MET A 1 427 ? -1.337 -5.548 -0.522 1.00 94.50 427 MET A N 1
ATOM 3261 C CA . MET A 1 427 ? 0.037 -5.273 -0.074 1.00 94.50 427 MET A CA 1
ATOM 3262 C C . MET A 1 427 ? 0.701 -6.529 0.510 1.00 94.50 427 MET A C 1
ATOM 3264 O O . MET A 1 427 ? 1.853 -6.811 0.205 1.00 94.50 427 MET A O 1
ATOM 3268 N N . GLY A 1 428 ? -0.015 -7.258 1.372 1.00 91.75 428 GLY A N 1
ATOM 3269 C CA . GLY A 1 428 ? 0.469 -8.428 2.107 1.00 91.75 428 GLY A CA 1
ATOM 3270 C C . GLY A 1 428 ? 0.724 -9.649 1.230 1.00 91.75 428 GLY A C 1
ATOM 3271 O O . GLY A 1 428 ? 1.576 -10.467 1.577 1.00 91.75 428 GLY A O 1
ATOM 3272 N N . ASP A 1 429 ? 0.033 -9.734 0.094 1.00 91.94 429 ASP A N 1
ATOM 3273 C CA . ASP A 1 429 ? 0.072 -10.878 -0.815 1.00 91.94 429 ASP A CA 1
ATOM 3274 C C . ASP A 1 429 ? 0.660 -10.499 -2.190 1.00 91.94 429 ASP A C 1
ATOM 3276 O O . ASP A 1 429 ? 0.439 -11.195 -3.171 1.00 91.94 429 ASP A O 1
ATOM 3280 N N . GLY A 1 430 ? 1.397 -9.380 -2.287 1.00 90.81 430 GLY A N 1
ATOM 3281 C CA . GLY A 1 430 ? 2.213 -9.014 -3.465 1.00 90.81 430 GLY A CA 1
ATOM 3282 C C . GLY A 1 430 ? 1.455 -8.487 -4.693 1.00 90.81 430 GLY A C 1
ATOM 3283 O O . GLY A 1 430 ? 2.070 -7.970 -5.626 1.00 90.81 430 GLY A O 1
ATOM 3284 N N . LEU A 1 431 ? 0.119 -8.543 -4.677 1.00 91.81 431 LEU A N 1
ATOM 3285 C CA . LEU A 1 431 ? -0.745 -8.265 -5.835 1.00 91.81 431 LEU A CA 1
ATOM 3286 C C . LEU A 1 431 ? -0.730 -6.801 -6.326 1.00 91.81 431 LEU A C 1
ATOM 3288 O O . LEU A 1 431 ? -1.145 -6.518 -7.450 1.00 91.81 431 LEU A O 1
ATOM 3292 N N . GLY A 1 432 ? -0.300 -5.853 -5.490 1.00 92.50 432 GLY A N 1
ATOM 3293 C CA . GLY A 1 432 ? -0.256 -4.426 -5.803 1.00 92.50 432 GLY A CA 1
ATOM 3294 C C . GLY A 1 432 ? 1.127 -3.932 -6.235 1.00 92.50 432 GLY A C 1
ATOM 3295 O O . GLY A 1 432 ? 2.155 -4.333 -5.690 1.00 92.50 432 GLY A O 1
ATOM 3296 N N . HIS A 1 433 ? 1.155 -2.976 -7.165 1.00 94.44 433 HIS A N 1
ATOM 3297 C CA . HIS A 1 433 ? 2.391 -2.334 -7.607 1.00 94.44 433 HIS A CA 1
ATOM 3298 C C . HIS A 1 433 ? 2.986 -1.439 -6.507 1.00 94.44 433 HIS A C 1
ATOM 3300 O O . HIS A 1 433 ? 2.326 -0.508 -6.032 1.00 94.44 433 HIS A O 1
ATOM 3306 N N . VAL A 1 434 ? 4.259 -1.639 -6.174 1.00 95.38 434 VAL A N 1
ATOM 3307 C CA . VAL A 1 434 ? 4.997 -0.797 -5.221 1.00 95.38 434 VAL A CA 1
ATOM 3308 C C . VAL A 1 434 ? 5.549 0.433 -5.934 1.00 95.38 434 VAL A C 1
ATOM 3310 O O . VAL A 1 434 ? 6.203 0.311 -6.971 1.00 95.38 434 VAL A O 1
ATOM 3313 N N . VAL A 1 435 ? 5.333 1.630 -5.388 1.00 95.44 435 VAL A N 1
ATOM 3314 C CA . VAL A 1 435 ? 6.015 2.847 -5.863 1.00 95.44 435 VAL A CA 1
ATOM 3315 C C . VAL A 1 435 ? 7.417 2.919 -5.254 1.00 95.44 435 VAL A C 1
ATOM 3317 O O . VAL A 1 435 ? 7.553 3.127 -4.052 1.00 95.44 435 VAL A O 1
ATOM 3320 N N . VAL A 1 436 ? 8.448 2.777 -6.092 1.00 94.44 436 VAL A N 1
ATOM 3321 C CA . VAL A 1 436 ? 9.860 2.692 -5.662 1.00 94.44 436 VAL A CA 1
ATOM 3322 C C . VAL A 1 436 ? 10.554 4.058 -5.656 1.00 94.44 436 VAL A C 1
ATOM 3324 O O . VAL A 1 436 ? 11.388 4.329 -4.798 1.00 94.44 436 VAL A O 1
ATOM 3327 N N . GLY A 1 437 ? 10.211 4.942 -6.595 1.00 93.94 437 GLY A N 1
ATOM 3328 C CA . GLY A 1 437 ? 10.838 6.260 -6.719 1.00 93.94 437 GLY A CA 1
ATOM 3329 C C . GLY A 1 437 ? 10.138 7.159 -7.734 1.00 93.94 437 GLY A C 1
ATOM 3330 O O . GLY A 1 437 ? 9.213 6.735 -8.427 1.00 93.94 437 GLY A O 1
ATOM 3331 N N . ALA A 1 438 ? 10.570 8.412 -7.827 1.00 93.94 438 ALA A N 1
ATOM 3332 C CA . ALA A 1 438 ? 10.125 9.361 -8.840 1.00 93.94 438 ALA A CA 1
ATOM 3333 C C . ALA A 1 438 ? 10.844 9.131 -10.180 1.00 93.94 438 ALA A C 1
ATOM 3335 O O . ALA A 1 438 ? 12.014 8.751 -10.212 1.00 93.94 438 ALA A O 1
ATOM 3336 N N . MET A 1 439 ? 10.155 9.423 -11.283 1.00 93.81 439 MET A N 1
ATOM 3337 C CA . MET A 1 439 ? 10.693 9.405 -12.647 1.00 93.81 439 MET A CA 1
ATOM 3338 C C . MET A 1 439 ? 10.607 10.807 -13.267 1.00 93.81 439 MET A C 1
ATOM 3340 O O . MET A 1 439 ? 9.630 11.517 -13.027 1.00 93.81 439 MET A O 1
ATOM 3344 N N . PRO A 1 440 ? 11.566 11.220 -14.118 1.00 88.44 440 PRO A N 1
ATOM 3345 C CA . PRO A 1 440 ? 11.621 12.573 -14.681 1.00 88.44 440 PRO A CA 1
ATOM 3346 C C . PRO A 1 440 ? 10.614 12.806 -15.828 1.00 88.44 440 PRO A C 1
ATOM 3348 O O . PRO A 1 440 ? 10.805 13.703 -16.647 1.00 88.44 440 PRO A O 1
ATOM 3351 N N . THR A 1 441 ? 9.553 11.996 -15.933 1.00 86.94 441 THR A N 1
ATOM 3352 C CA . THR A 1 441 ? 8.578 12.056 -17.035 1.00 86.94 441 THR A CA 1
ATOM 3353 C C . THR A 1 441 ? 7.232 12.594 -16.561 1.00 86.94 441 THR A C 1
ATOM 3355 O O . THR A 1 441 ? 6.753 12.255 -15.482 1.00 86.94 441 THR A O 1
ATOM 3358 N N . ALA A 1 442 ? 6.575 13.401 -17.396 1.00 79.06 442 ALA A N 1
ATOM 3359 C CA . ALA A 1 442 ? 5.243 13.925 -17.090 1.00 79.06 442 ALA A CA 1
ATOM 3360 C C . ALA A 1 442 ? 4.114 12.886 -17.266 1.00 79.06 442 ALA A C 1
ATOM 3362 O O . ALA A 1 442 ? 3.025 13.085 -16.733 1.00 79.06 442 ALA A O 1
ATOM 3363 N N . LYS A 1 443 ? 4.348 11.808 -18.034 1.00 86.19 443 LYS A N 1
ATOM 3364 C CA . LYS A 1 443 ? 3.322 10.801 -18.366 1.00 86.19 443 LYS A CA 1
ATOM 3365 C C . LYS A 1 443 ? 3.208 9.720 -17.293 1.00 86.19 443 LYS A C 1
ATOM 3367 O O . LYS A 1 443 ? 2.095 9.358 -16.925 1.00 86.19 443 LYS A O 1
ATOM 3372 N N . ASP A 1 444 ? 4.341 9.237 -16.790 1.00 85.56 444 ASP A N 1
ATOM 3373 C CA . ASP A 1 444 ? 4.397 8.379 -15.609 1.00 85.56 444 ASP A CA 1
ATOM 3374 C C . ASP A 1 444 ? 5.486 8.920 -14.664 1.00 85.56 444 ASP A C 1
ATOM 3376 O O . ASP A 1 444 ? 6.680 8.761 -14.941 1.00 85.56 444 ASP A O 1
ATOM 3380 N N . PRO A 1 445 ? 5.103 9.650 -13.599 1.00 92.06 445 PRO A N 1
ATOM 3381 C CA . PRO A 1 445 ? 6.045 10.366 -12.740 1.00 92.06 445 PRO A CA 1
ATOM 3382 C C . PRO A 1 445 ? 6.680 9.474 -11.664 1.00 92.06 445 PRO A C 1
ATOM 3384 O O . PRO A 1 445 ? 7.375 9.985 -10.787 1.00 92.06 445 PRO A O 1
ATOM 3387 N N . VAL A 1 446 ? 6.427 8.161 -11.685 1.00 94.38 446 VAL A N 1
ATOM 3388 C CA . VAL A 1 446 ? 6.917 7.204 -10.685 1.00 94.38 446 VAL A CA 1
ATOM 3389 C C . VAL A 1 446 ? 7.404 5.906 -11.322 1.00 94.38 446 VAL A C 1
ATOM 3391 O O . VAL A 1 446 ? 6.822 5.424 -12.291 1.00 94.38 446 VAL A O 1
ATOM 3394 N N . LEU A 1 447 ? 8.447 5.318 -10.738 1.00 94.94 447 LEU A N 1
ATOM 3395 C CA . LEU A 1 447 ? 8.868 3.953 -11.020 1.00 94.94 447 LEU A CA 1
ATOM 3396 C C . LEU A 1 447 ? 8.026 2.996 -10.175 1.00 94.94 447 LEU A C 1
ATOM 3398 O O . LEU A 1 447 ? 7.870 3.199 -8.966 1.00 94.94 447 LEU A O 1
ATOM 3402 N N . LYS A 1 448 ? 7.495 1.957 -10.819 1.00 94.50 448 LYS A N 1
ATOM 3403 C CA . LYS A 1 448 ? 6.658 0.934 -10.191 1.00 94.50 448 LYS A CA 1
ATOM 3404 C C . LYS A 1 448 ? 7.351 -0.421 -10.274 1.00 94.50 448 LYS A C 1
ATOM 3406 O O . LYS A 1 448 ? 7.788 -0.800 -11.356 1.00 94.50 448 LYS A O 1
ATOM 3411 N N . MET A 1 449 ? 7.388 -1.147 -9.165 1.00 93.44 449 MET A N 1
ATOM 3412 C CA . MET A 1 449 ? 7.641 -2.587 -9.143 1.00 93.44 449 MET A CA 1
ATOM 3413 C C . MET A 1 449 ? 6.283 -3.285 -9.222 1.00 93.44 449 MET A C 1
ATOM 3415 O O . MET A 1 449 ? 5.392 -2.947 -8.445 1.00 93.44 449 MET A O 1
ATOM 3419 N N . SER A 1 450 ? 6.068 -4.170 -10.195 1.00 91.19 450 SER A N 1
ATOM 3420 C CA . SER A 1 450 ? 4.767 -4.825 -10.387 1.00 91.19 450 SER A CA 1
ATOM 3421 C C . SER A 1 450 ? 4.640 -6.133 -9.604 1.00 91.19 450 SER A C 1
ATOM 3423 O O . SER A 1 450 ? 5.612 -6.601 -9.014 1.00 91.19 450 SER A O 1
ATOM 3425 N N . ALA A 1 451 ? 3.440 -6.716 -9.562 1.00 87.62 451 ALA A N 1
ATOM 3426 C CA . ALA A 1 451 ? 3.221 -8.015 -8.922 1.00 87.62 451 ALA A CA 1
ATOM 3427 C C . ALA A 1 451 ? 4.094 -9.100 -9.585 1.00 87.62 451 ALA A C 1
ATOM 3429 O O . ALA A 1 451 ? 4.764 -9.875 -8.912 1.00 87.62 451 ALA A O 1
ATOM 3430 N N . GLU A 1 452 ? 4.206 -9.067 -10.913 1.00 88.00 452 GLU A N 1
ATOM 3431 C CA . GLU A 1 452 ? 5.038 -9.968 -11.721 1.00 88.00 452 GLU A CA 1
ATOM 3432 C C . GLU A 1 452 ? 6.551 -9.780 -11.492 1.00 88.00 452 GLU A C 1
ATOM 3434 O O . GLU A 1 452 ? 7.342 -10.621 -11.900 1.00 88.00 452 GLU A O 1
ATOM 3439 N N . MET A 1 453 ? 6.972 -8.687 -10.844 1.00 88.88 453 MET A N 1
ATOM 3440 C CA . MET A 1 453 ? 8.360 -8.477 -10.402 1.00 88.88 453 MET A CA 1
ATOM 3441 C C . MET A 1 453 ? 8.616 -8.959 -8.964 1.00 88.88 453 MET A C 1
ATOM 3443 O O . MET A 1 453 ? 9.764 -8.951 -8.531 1.00 88.88 453 MET A O 1
ATOM 3447 N N . GLN A 1 454 ? 7.565 -9.326 -8.221 1.00 86.69 454 GLN A N 1
ATOM 3448 C CA . GLN A 1 454 ? 7.619 -9.776 -6.822 1.00 86.69 454 GLN A CA 1
ATOM 3449 C C . GLN A 1 454 ? 7.295 -11.273 -6.675 1.00 86.69 454 GLN A C 1
ATOM 3451 O O . GLN A 1 454 ? 7.807 -11.923 -5.770 1.00 86.69 454 GLN A O 1
ATOM 3456 N N . HIS A 1 455 ? 6.432 -11.825 -7.534 1.00 85.12 455 HIS A N 1
ATOM 3457 C CA . HIS A 1 455 ? 5.975 -13.211 -7.434 1.00 85.12 455 HIS A CA 1
ATOM 3458 C C . HIS A 1 455 ? 6.908 -14.207 -8.134 1.00 85.12 455 HIS A C 1
ATOM 3460 O O . HIS A 1 455 ? 7.169 -14.098 -9.334 1.00 85.12 455 HIS A O 1
ATOM 3466 N N . VAL A 1 456 ? 7.285 -15.257 -7.395 1.00 84.12 456 VAL A N 1
ATOM 3467 C CA . VAL A 1 456 ? 8.098 -16.397 -7.861 1.00 84.12 456 VAL A CA 1
ATOM 3468 C C . VAL A 1 456 ? 7.549 -17.071 -9.129 1.00 84.12 456 VAL A C 1
ATOM 3470 O O . VAL A 1 456 ? 8.322 -17.522 -9.972 1.00 84.12 456 VAL A O 1
ATOM 3473 N N . ASP A 1 457 ? 6.226 -17.058 -9.333 1.00 81.25 457 ASP A N 1
ATOM 3474 C CA . ASP A 1 457 ? 5.560 -17.615 -10.522 1.00 81.25 457 ASP A CA 1
ATOM 3475 C C . ASP A 1 457 ? 6.064 -17.012 -11.851 1.00 81.25 457 ASP A C 1
ATOM 3477 O O . ASP A 1 457 ? 5.952 -17.643 -12.904 1.00 81.25 457 ASP A O 1
ATOM 3481 N N . TYR A 1 458 ? 6.649 -15.809 -11.806 1.00 80.44 458 TYR A N 1
ATOM 3482 C CA . TYR A 1 458 ? 7.170 -15.082 -12.965 1.00 80.44 458 TYR A CA 1
ATOM 3483 C C . TYR A 1 458 ? 8.704 -15.129 -13.092 1.00 80.44 458 TYR A C 1
ATOM 3485 O O . TYR A 1 458 ? 9.236 -14.670 -14.104 1.00 80.44 458 TYR A O 1
ATOM 3493 N N . GLU A 1 459 ? 9.430 -15.735 -12.140 1.00 77.50 459 GLU A N 1
ATOM 3494 C CA . GLU A 1 459 ? 10.893 -15.931 -12.231 1.00 77.50 459 GLU A CA 1
ATOM 3495 C C . GLU A 1 459 ? 11.300 -16.872 -13.378 1.00 77.50 459 GLU A C 1
ATOM 3497 O O . GLU A 1 459 ? 12.454 -16.895 -13.823 1.00 77.50 459 GLU A O 1
ATOM 3502 N N . SER A 1 460 ? 10.353 -17.666 -13.883 1.00 73.19 460 SER A N 1
ATOM 3503 C CA . SER A 1 460 ? 10.593 -18.607 -14.968 1.00 73.19 460 SER A CA 1
ATOM 3504 C C . SER A 1 460 ? 11.042 -17.901 -16.251 1.00 73.19 460 SER A C 1
ATOM 3506 O O . SER A 1 460 ? 10.358 -17.049 -16.815 1.00 73.19 460 SER A O 1
ATOM 3508 N N . ARG A 1 461 ? 12.158 -18.363 -16.830 1.00 64.81 461 ARG A N 1
ATOM 3509 C CA . ARG A 1 461 ? 12.628 -17.924 -18.163 1.00 64.81 461 ARG A CA 1
ATOM 3510 C C . ARG A 1 461 ? 11.637 -18.215 -19.302 1.00 64.81 461 ARG A C 1
ATOM 3512 O O . ARG A 1 461 ? 11.873 -17.755 -20.425 1.00 64.81 461 ARG A O 1
ATOM 3519 N N . LEU A 1 462 ? 10.586 -18.996 -19.031 1.00 66.94 462 LEU A N 1
ATOM 3520 C CA . LEU A 1 462 ? 9.492 -19.314 -19.950 1.00 66.94 462 LEU A CA 1
ATOM 3521 C C . LEU A 1 462 ? 8.410 -18.218 -19.955 1.00 66.94 462 LEU A C 1
ATOM 3523 O O . LEU A 1 462 ? 7.841 -17.935 -21.005 1.00 66.94 462 LEU A O 1
ATOM 3527 N N . THR A 1 463 ? 8.171 -17.547 -18.824 1.00 69.12 463 THR A N 1
ATOM 3528 C CA . THR A 1 463 ? 7.206 -16.442 -18.674 1.00 69.12 463 THR A CA 1
ATOM 3529 C C . THR A 1 463 ? 7.857 -15.097 -18.991 1.00 69.12 463 THR A C 1
ATOM 3531 O O . THR A 1 463 ? 7.945 -14.200 -18.156 1.00 69.12 463 THR A O 1
ATOM 3534 N N . ARG A 1 464 ? 8.345 -14.934 -20.227 1.00 71.31 464 ARG A N 1
ATOM 3535 C CA . ARG A 1 464 ? 8.923 -13.655 -20.666 1.00 71.31 464 ARG A CA 1
ATOM 3536 C C . ARG A 1 464 ? 7.827 -12.613 -20.867 1.00 71.31 464 ARG A C 1
ATOM 3538 O O . ARG A 1 464 ? 6.939 -12.801 -21.699 1.00 71.31 464 ARG A O 1
ATOM 3545 N N . ALA A 1 465 ? 7.946 -11.478 -20.181 1.00 78.44 465 ALA A N 1
ATOM 3546 C CA . ALA A 1 465 ? 7.185 -10.285 -20.529 1.00 78.44 465 ALA A CA 1
ATOM 3547 C C . ALA A 1 465 ? 7.451 -9.907 -21.998 1.00 78.44 465 ALA A C 1
ATOM 3549 O O . ALA A 1 465 ? 8.597 -9.912 -22.454 1.00 78.44 465 ALA A O 1
ATOM 3550 N N . SER A 1 466 ? 6.392 -9.582 -22.738 1.00 80.81 466 SER A N 1
ATOM 3551 C CA . SER A 1 466 ? 6.470 -9.170 -24.141 1.00 80.81 466 SER A CA 1
ATOM 3552 C C . SER A 1 466 ? 5.736 -7.850 -24.358 1.00 80.81 466 SER A C 1
ATOM 3554 O O . SER A 1 466 ? 4.849 -7.468 -23.596 1.00 80.81 466 SER A O 1
ATOM 3556 N N . THR A 1 467 ? 6.148 -7.117 -25.386 1.00 86.81 467 THR A N 1
ATOM 3557 C CA . THR A 1 467 ? 5.576 -5.827 -25.775 1.00 86.81 467 THR A CA 1
ATOM 3558 C C . THR A 1 467 ? 5.732 -5.656 -27.281 1.00 86.81 467 THR A C 1
ATOM 3560 O O . THR A 1 467 ? 6.655 -6.203 -27.880 1.00 86.81 467 THR A O 1
ATOM 3563 N N . THR A 1 468 ? 4.838 -4.893 -27.909 1.00 90.19 468 THR A N 1
ATOM 3564 C CA . THR A 1 468 ? 4.927 -4.557 -29.338 1.00 90.19 468 THR A CA 1
ATOM 3565 C C . THR A 1 468 ? 6.007 -3.515 -29.639 1.00 90.19 468 THR A C 1
ATOM 3567 O O . THR A 1 468 ? 6.311 -3.269 -30.803 1.00 90.19 468 THR A O 1
ATOM 3570 N N . GLN A 1 469 ? 6.562 -2.860 -28.614 1.00 92.12 469 GLN A N 1
ATOM 3571 C CA . GLN A 1 469 ? 7.641 -1.890 -28.765 1.00 92.12 469 GLN A CA 1
ATOM 3572 C C . GLN A 1 469 ? 9.003 -2.571 -28.590 1.00 92.12 469 GLN A C 1
ATOM 3574 O O . GLN A 1 469 ? 9.298 -3.105 -27.520 1.00 92.12 469 GLN A O 1
ATOM 3579 N N . ALA A 1 470 ? 9.850 -2.484 -29.619 1.00 94.00 470 ALA A N 1
ATOM 3580 C CA . ALA A 1 470 ? 11.219 -2.986 -29.562 1.00 94.00 470 ALA A CA 1
ATOM 3581 C C . ALA A 1 470 ? 11.996 -2.377 -28.379 1.00 94.00 470 ALA A C 1
ATOM 3583 O O . ALA A 1 470 ? 11.894 -1.178 -28.096 1.00 94.00 470 ALA A O 1
ATOM 3584 N N . ASN A 1 471 ? 12.762 -3.208 -27.678 1.00 94.19 471 ASN A N 1
ATOM 3585 C CA . ASN A 1 471 ? 13.448 -2.871 -26.438 1.00 94.19 471 ASN A CA 1
ATOM 3586 C C . ASN A 1 471 ? 14.838 -3.522 -26.376 1.00 94.19 471 ASN A C 1
ATOM 3588 O O . ASN A 1 471 ? 15.039 -4.653 -26.808 1.00 94.19 471 ASN A O 1
ATOM 3592 N N . PHE A 1 472 ? 15.810 -2.838 -25.770 1.00 95.44 472 PHE A N 1
ATOM 3593 C CA . PHE A 1 472 ? 17.182 -3.349 -25.715 1.00 95.44 472 PHE A CA 1
ATOM 3594 C C . PHE A 1 472 ? 17.357 -4.624 -24.880 1.00 95.44 472 PHE A C 1
ATOM 3596 O O . PHE A 1 472 ? 18.354 -5.305 -25.079 1.00 95.44 472 PHE A O 1
ATOM 3603 N N . ALA A 1 473 ? 16.435 -4.987 -23.982 1.00 93.25 473 ALA A N 1
ATOM 3604 C CA . ALA A 1 473 ? 16.582 -6.203 -23.179 1.00 93.25 473 ALA A CA 1
ATOM 3605 C C . ALA A 1 473 ? 16.395 -7.479 -24.022 1.00 93.25 473 ALA A C 1
ATOM 3607 O O . ALA A 1 473 ? 17.141 -8.439 -23.840 1.00 93.25 473 ALA A O 1
ATOM 3608 N N . VAL A 1 474 ? 15.442 -7.472 -24.961 1.00 91.44 474 VAL A N 1
ATOM 3609 C CA . VAL A 1 474 ? 15.150 -8.608 -25.854 1.00 91.44 474 VAL A CA 1
ATOM 3610 C C . VAL A 1 474 ? 15.772 -8.420 -27.238 1.00 91.44 474 VAL A C 1
ATOM 3612 O O . VAL A 1 474 ? 16.429 -9.328 -27.742 1.00 91.44 474 VAL A O 1
ATOM 3615 N N . ASP A 1 475 ? 15.612 -7.242 -27.839 1.00 94.44 475 ASP A N 1
ATOM 3616 C CA . ASP A 1 475 ? 15.954 -6.991 -29.245 1.00 94.44 475 ASP A CA 1
ATOM 3617 C C . ASP A 1 475 ? 17.383 -6.450 -29.425 1.00 94.44 475 ASP A C 1
ATOM 3619 O O . ASP A 1 475 ? 17.894 -6.388 -30.541 1.00 94.44 475 ASP A O 1
ATOM 3623 N N . GLY A 1 476 ? 18.068 -6.090 -28.331 1.00 93.56 476 GLY A N 1
ATOM 3624 C CA . GLY A 1 476 ? 19.431 -5.539 -28.365 1.00 93.56 476 GLY A CA 1
ATOM 3625 C C . GLY A 1 476 ? 20.461 -6.463 -29.030 1.00 93.56 476 GLY A C 1
ATOM 3626 O O . GLY A 1 476 ? 21.363 -5.975 -29.705 1.00 93.56 476 GLY A O 1
ATOM 3627 N N . GLN A 1 477 ? 20.268 -7.781 -28.925 1.00 94.25 477 GLN A N 1
ATOM 3628 C CA . GLN A 1 477 ? 21.091 -8.814 -29.573 1.00 94.25 477 GLN A CA 1
ATOM 3629 C C . GLN A 1 477 ? 21.046 -8.786 -31.115 1.00 94.25 477 GLN A C 1
ATOM 3631 O O . GLN A 1 477 ? 21.874 -9.415 -31.762 1.00 94.25 477 GLN A O 1
ATOM 3636 N N . VAL A 1 478 ? 20.080 -8.083 -31.721 1.00 95.69 478 VAL A N 1
ATOM 3637 C CA . VAL A 1 478 ? 19.984 -7.926 -33.186 1.00 95.69 478 VAL A CA 1
ATOM 3638 C C . VAL A 1 478 ? 20.982 -6.878 -33.701 1.00 95.69 478 VAL A C 1
ATOM 3640 O O . VAL A 1 478 ? 21.354 -6.904 -34.870 1.00 95.69 478 VAL A O 1
ATOM 3643 N N . VAL A 1 479 ? 21.419 -5.952 -32.838 1.00 96.00 479 VAL A N 1
ATOM 3644 C CA . VAL A 1 479 ? 22.251 -4.786 -33.202 1.00 96.00 479 VAL A CA 1
ATOM 3645 C C . VAL A 1 479 ? 23.584 -4.709 -32.446 1.00 96.00 479 VAL A C 1
ATOM 3647 O O . VAL A 1 479 ? 24.356 -3.778 -32.659 1.00 96.00 479 VAL A O 1
ATOM 3650 N N . MET A 1 480 ? 23.858 -5.662 -31.555 1.00 97.25 480 MET A N 1
ATOM 3651 C CA . MET A 1 480 ? 25.080 -5.763 -30.755 1.00 97.25 480 MET A CA 1
ATOM 3652 C C . MET A 1 480 ? 25.490 -7.230 -30.632 1.00 97.25 480 MET A C 1
ATOM 3654 O O . MET A 1 480 ? 24.631 -8.103 -30.525 1.00 97.25 480 MET A O 1
ATOM 3658 N N . ASP A 1 481 ? 26.794 -7.501 -30.566 1.00 96.06 481 ASP A N 1
ATOM 3659 C CA . ASP A 1 481 ? 27.280 -8.810 -30.136 1.00 96.06 481 ASP A CA 1
ATOM 3660 C C . ASP A 1 481 ? 26.918 -9.081 -28.660 1.00 96.06 481 ASP A C 1
ATOM 3662 O O . ASP A 1 481 ? 26.629 -8.163 -27.885 1.00 96.06 481 ASP A O 1
ATOM 3666 N N . VAL A 1 482 ? 26.964 -10.352 -28.249 1.00 95.31 482 VAL A N 1
ATOM 3667 C CA . VAL A 1 482 ? 26.553 -10.789 -26.902 1.00 95.31 482 VAL A CA 1
ATOM 3668 C C . VAL A 1 482 ? 27.330 -10.068 -25.791 1.00 95.31 482 VAL A C 1
ATOM 3670 O O . VAL A 1 482 ? 26.748 -9.709 -24.765 1.00 95.31 482 VAL A O 1
ATOM 3673 N N . ARG A 1 483 ? 28.631 -9.809 -25.983 1.00 95.38 483 ARG A N 1
ATOM 3674 C CA . ARG A 1 483 ? 29.482 -9.146 -24.987 1.00 95.38 483 ARG A CA 1
ATOM 3675 C C . ARG A 1 483 ? 29.098 -7.675 -24.858 1.00 95.38 483 ARG A C 1
ATOM 3677 O O . ARG A 1 483 ? 28.876 -7.202 -23.742 1.00 95.38 483 ARG A O 1
ATOM 3684 N N . ALA A 1 484 ? 28.978 -6.958 -25.975 1.00 95.94 484 ALA A N 1
ATOM 3685 C CA . ALA A 1 484 ? 28.545 -5.562 -25.981 1.00 95.94 484 ALA A CA 1
ATOM 3686 C C . ALA A 1 484 ? 27.130 -5.398 -25.402 1.00 95.94 484 ALA A C 1
ATOM 3688 O O . ALA A 1 484 ? 26.906 -4.505 -24.579 1.00 95.94 484 ALA A O 1
ATOM 3689 N N . HIS A 1 485 ? 26.201 -6.291 -25.759 1.00 97.12 485 HIS A N 1
ATOM 3690 C CA . HIS A 1 485 ? 24.819 -6.279 -25.277 1.00 97.12 485 HIS A CA 1
ATOM 3691 C C . HIS A 1 485 ? 24.730 -6.461 -23.756 1.00 97.12 485 HIS A C 1
ATOM 3693 O O . HIS A 1 485 ? 24.091 -5.651 -23.080 1.00 97.12 485 HIS A O 1
ATOM 3699 N N . VAL A 1 486 ? 25.416 -7.461 -23.190 1.00 96.44 486 VAL A N 1
ATOM 3700 C CA . VAL A 1 486 ? 25.415 -7.695 -21.734 1.00 96.44 486 VAL A CA 1
ATOM 3701 C C . VAL A 1 486 ? 26.085 -6.543 -20.978 1.00 96.44 486 VAL A C 1
ATOM 3703 O O . VAL A 1 486 ? 25.539 -6.075 -19.977 1.00 96.44 486 VAL A O 1
ATOM 3706 N N . ILE A 1 487 ? 27.221 -6.029 -21.467 1.00 96.50 487 ILE A N 1
ATOM 3707 C CA . ILE A 1 487 ? 27.899 -4.871 -20.857 1.00 96.50 487 ILE A CA 1
ATOM 3708 C C . ILE A 1 487 ? 26.992 -3.632 -20.884 1.00 96.50 487 ILE A C 1
ATOM 3710 O O . ILE A 1 487 ? 26.931 -2.896 -19.897 1.00 96.50 487 ILE A O 1
ATOM 3714 N N . PHE A 1 488 ? 26.265 -3.397 -21.981 1.00 97.25 488 PHE A N 1
ATOM 3715 C CA . PHE A 1 488 ? 25.292 -2.309 -22.074 1.00 97.25 488 PHE A CA 1
ATOM 3716 C C . PHE A 1 488 ? 24.176 -2.464 -21.032 1.00 97.25 488 PHE A C 1
ATOM 3718 O O . PHE A 1 488 ? 23.940 -1.535 -20.258 1.00 97.25 488 PHE A O 1
ATOM 3725 N N . MET A 1 489 ? 23.542 -3.637 -20.942 1.00 97.56 489 MET A N 1
ATOM 3726 C CA . MET A 1 489 ? 22.449 -3.879 -19.990 1.00 97.56 489 MET A CA 1
ATOM 3727 C C . MET A 1 489 ? 22.899 -3.747 -18.527 1.00 97.56 489 MET A C 1
ATOM 3729 O O . MET A 1 489 ? 22.239 -3.056 -17.752 1.00 97.56 489 MET A O 1
ATOM 3733 N N . ALA A 1 490 ? 24.054 -4.311 -18.156 1.00 97.44 490 ALA A N 1
ATOM 3734 C CA . ALA A 1 490 ? 24.610 -4.174 -16.806 1.00 97.44 490 ALA A CA 1
ATOM 3735 C C . ALA A 1 490 ? 24.889 -2.702 -16.437 1.00 97.44 490 ALA A C 1
ATOM 3737 O O . ALA A 1 490 ? 24.587 -2.258 -15.327 1.00 97.44 490 ALA A O 1
ATOM 3738 N N . ARG A 1 491 ? 25.388 -1.903 -17.393 1.00 97.25 491 ARG A N 1
ATOM 3739 C CA . ARG A 1 491 ? 25.571 -0.455 -17.207 1.00 97.25 491 ARG A CA 1
ATOM 3740 C C . ARG A 1 491 ? 24.241 0.287 -17.069 1.00 97.25 491 ARG A C 1
ATOM 3742 O O . ARG A 1 491 ? 24.157 1.172 -16.223 1.00 97.25 491 ARG A O 1
ATOM 3749 N N . ILE A 1 492 ? 23.201 -0.072 -17.828 1.00 97.62 492 ILE A N 1
ATOM 3750 C CA . ILE A 1 492 ? 21.850 0.501 -17.668 1.00 97.62 492 ILE A CA 1
ATOM 3751 C C . ILE A 1 492 ? 21.289 0.217 -16.265 1.00 97.62 492 ILE A C 1
ATOM 3753 O O . ILE A 1 492 ? 20.736 1.127 -15.647 1.00 97.62 492 ILE A O 1
ATOM 3757 N N . PHE A 1 493 ? 21.481 -0.991 -15.724 1.00 96.94 493 PHE A N 1
ATOM 3758 C CA . PHE A 1 493 ? 21.057 -1.315 -14.357 1.00 96.94 493 PHE A CA 1
ATOM 3759 C C . PHE A 1 493 ? 21.794 -0.472 -13.305 1.00 96.94 493 PHE A C 1
ATOM 3761 O O . PHE A 1 493 ? 21.141 0.106 -12.439 1.00 96.94 493 PHE A O 1
ATOM 3768 N N . LEU A 1 494 ? 23.118 -0.302 -13.422 1.00 96.56 494 LEU A N 1
ATOM 3769 C CA . LEU A 1 494 ? 23.881 0.615 -12.560 1.00 96.56 494 LEU A CA 1
ATOM 3770 C C . LEU A 1 494 ? 23.361 2.063 -12.657 1.00 96.56 494 LEU A C 1
ATOM 3772 O O . LEU A 1 494 ? 23.179 2.710 -11.628 1.00 96.56 494 LEU A O 1
ATOM 3776 N N . LEU A 1 495 ? 23.083 2.577 -13.864 1.00 96.31 495 LEU A N 1
ATOM 3777 C CA . LEU A 1 495 ? 22.531 3.930 -14.039 1.00 96.31 495 LEU A CA 1
ATOM 3778 C C . LEU A 1 495 ? 21.173 4.097 -13.341 1.00 96.31 495 LEU A C 1
ATOM 3780 O O . LEU A 1 495 ? 20.946 5.120 -12.694 1.00 96.31 495 LEU A O 1
ATOM 3784 N N . LEU A 1 496 ? 20.285 3.104 -13.455 1.00 95.38 496 LEU A N 1
ATOM 3785 C CA . LEU A 1 496 ? 18.972 3.118 -12.809 1.00 95.38 496 LEU A CA 1
ATOM 3786 C C . LEU A 1 496 ? 19.094 3.067 -11.280 1.00 95.38 496 LEU A C 1
ATOM 3788 O O . LEU A 1 496 ? 18.441 3.848 -10.591 1.00 95.38 496 LEU A O 1
ATOM 3792 N N . LEU A 1 497 ? 19.954 2.194 -10.752 1.00 95.75 497 LEU A N 1
ATOM 3793 C CA . LEU A 1 497 ? 20.174 2.051 -9.312 1.00 95.75 497 LEU A CA 1
ATOM 3794 C C . LEU A 1 497 ? 20.775 3.321 -8.697 1.00 95.75 497 LEU A C 1
ATOM 3796 O O . LEU A 1 497 ? 20.278 3.774 -7.670 1.00 95.75 497 LEU A O 1
ATOM 3800 N N . ILE A 1 498 ? 21.748 3.956 -9.360 1.00 95.50 498 ILE A N 1
ATOM 3801 C CA . ILE A 1 498 ? 22.298 5.260 -8.947 1.00 95.50 498 ILE A CA 1
ATOM 3802 C C . ILE A 1 498 ? 21.229 6.365 -8.994 1.00 95.50 498 ILE A C 1
ATOM 3804 O O . ILE A 1 498 ? 21.156 7.217 -8.108 1.00 95.50 498 ILE A O 1
ATOM 3808 N N . PHE A 1 499 ? 20.374 6.371 -10.020 1.00 94.94 499 PHE A N 1
ATOM 3809 C CA . PHE A 1 499 ? 19.296 7.357 -10.124 1.00 94.94 499 PHE A CA 1
ATOM 3810 C C . PHE A 1 499 ? 18.257 7.218 -8.998 1.00 94.94 499 PHE A C 1
ATOM 3812 O O . PHE A 1 499 ? 17.728 8.226 -8.528 1.00 94.94 499 PHE A O 1
ATOM 3819 N N . LEU A 1 500 ? 17.979 5.991 -8.548 1.00 94.69 500 LEU A N 1
ATOM 3820 C CA . LEU A 1 500 ? 17.095 5.722 -7.413 1.00 94.69 500 LEU A CA 1
ATOM 3821 C C . LEU A 1 500 ? 17.778 5.999 -6.068 1.00 94.69 500 LEU A C 1
ATOM 3823 O O . LEU A 1 500 ? 17.155 6.605 -5.199 1.00 94.69 500 LEU A O 1
ATOM 3827 N N . SER A 1 501 ? 19.055 5.637 -5.896 1.00 94.62 501 SER A N 1
ATOM 3828 C CA . SER A 1 501 ? 19.785 5.887 -4.645 1.00 94.62 501 SER A CA 1
ATOM 3829 C C . SER A 1 501 ? 19.909 7.375 -4.328 1.00 94.62 501 SER A C 1
ATOM 3831 O O . SER A 1 501 ? 19.816 7.762 -3.169 1.00 94.62 501 SER A O 1
ATOM 3833 N N . ASN A 1 502 ? 20.016 8.227 -5.352 1.00 92.31 502 ASN A N 1
ATOM 3834 C CA . ASN A 1 502 ? 20.019 9.687 -5.202 1.00 92.31 502 ASN A CA 1
ATOM 3835 C C . ASN A 1 502 ? 18.688 10.272 -4.676 1.00 92.31 502 ASN A C 1
ATOM 3837 O O . ASN A 1 502 ? 18.610 11.474 -4.431 1.00 92.31 502 ASN A O 1
ATOM 3841 N N . GLN A 1 503 ? 17.638 9.456 -4.530 1.00 93.06 503 GLN A N 1
ATOM 3842 C CA . GLN A 1 503 ? 16.354 9.844 -3.931 1.00 93.06 503 GLN A CA 1
ATOM 3843 C C . GLN A 1 503 ? 16.246 9.438 -2.451 1.00 93.06 503 GLN A C 1
ATOM 3845 O O . GLN A 1 503 ? 15.276 9.806 -1.786 1.00 93.06 503 GLN A O 1
ATOM 3850 N N . LEU A 1 504 ? 17.223 8.687 -1.930 1.00 93.12 504 LEU A N 1
ATOM 3851 C CA . LEU A 1 504 ? 17.313 8.350 -0.512 1.00 93.12 504 LEU A CA 1
ATOM 3852 C C . LEU A 1 504 ? 17.797 9.566 0.304 1.00 93.12 504 LEU A C 1
ATOM 3854 O O . LEU A 1 504 ? 18.515 10.420 -0.222 1.00 93.12 504 LEU A O 1
ATOM 3858 N N . PRO A 1 505 ? 17.442 9.661 1.599 1.00 90.38 505 PRO A N 1
ATOM 3859 C CA . PRO A 1 505 ? 17.991 10.671 2.499 1.00 90.38 505 PRO A CA 1
ATOM 3860 C C . PRO A 1 505 ? 19.525 10.666 2.520 1.00 90.38 505 PRO A C 1
ATOM 3862 O O . PRO A 1 505 ? 20.140 9.632 2.775 1.00 90.38 505 PRO A O 1
ATOM 3865 N N . LEU A 1 506 ? 20.143 11.840 2.337 1.00 87.38 506 LEU A N 1
ATOM 3866 C CA . LEU A 1 506 ? 21.607 12.003 2.366 1.00 87.38 506 LEU A CA 1
ATOM 3867 C C . LEU A 1 506 ? 22.234 11.490 3.676 1.00 87.38 506 LEU A C 1
ATOM 3869 O O . LEU A 1 506 ? 23.340 10.963 3.670 1.00 87.38 506 LEU A O 1
ATOM 3873 N N . SER A 1 507 ? 21.492 11.569 4.785 1.00 88.44 507 SER A N 1
ATOM 3874 C CA . SER A 1 507 ? 21.883 11.055 6.104 1.00 88.44 507 SER A CA 1
ATOM 3875 C C . SER A 1 507 ? 22.083 9.536 6.175 1.00 88.44 507 SER A C 1
ATOM 3877 O O . SER A 1 507 ? 22.497 9.042 7.217 1.00 88.44 507 SER A O 1
ATOM 3879 N N . TYR A 1 508 ? 21.724 8.778 5.134 1.00 91.25 508 TYR A N 1
ATOM 3880 C CA . TYR A 1 508 ? 21.969 7.334 5.073 1.00 91.25 508 TYR A CA 1
ATOM 3881 C C . TYR A 1 508 ? 23.351 6.981 4.505 1.00 91.25 508 TYR A C 1
ATOM 3883 O O . TYR A 1 508 ? 23.711 5.811 4.563 1.00 91.25 508 TYR A O 1
ATOM 3891 N N . ASP A 1 509 ? 24.085 7.952 3.938 1.00 89.19 509 ASP A N 1
ATOM 3892 C CA . ASP A 1 509 ? 25.383 7.751 3.266 1.00 89.19 509 ASP A CA 1
ATOM 3893 C C . ASP A 1 509 ? 25.394 6.512 2.347 1.00 89.19 509 ASP A C 1
ATOM 3895 O O . ASP A 1 509 ? 26.273 5.652 2.387 1.00 89.19 509 ASP A O 1
ATOM 3899 N N . PHE A 1 510 ? 24.334 6.369 1.545 1.00 92.50 510 PHE A N 1
ATOM 3900 C CA . PHE A 1 510 ? 24.143 5.188 0.714 1.00 92.50 510 PHE A CA 1
ATOM 3901 C C . PHE A 1 510 ? 25.070 5.239 -0.507 1.00 92.50 510 PHE A C 1
ATOM 3903 O O . PHE A 1 510 ? 24.879 6.049 -1.419 1.00 92.50 510 PHE A O 1
ATOM 3910 N N . ARG A 1 511 ? 26.058 4.339 -0.548 1.00 91.81 511 ARG A N 1
ATOM 3911 C CA . ARG A 1 511 ? 27.060 4.253 -1.620 1.00 91.81 511 ARG A CA 1
ATOM 3912 C C . ARG A 1 511 ? 26.915 2.954 -2.409 1.00 91.81 511 ARG A C 1
ATOM 3914 O O . ARG A 1 511 ? 26.787 1.878 -1.834 1.00 91.81 511 ARG A O 1
ATOM 3921 N N . ILE A 1 512 ? 26.996 3.053 -3.735 1.00 93.56 512 ILE A N 1
ATOM 3922 C CA . ILE A 1 512 ? 27.119 1.898 -4.634 1.00 93.56 512 ILE A CA 1
ATOM 3923 C C . ILE A 1 512 ? 28.569 1.817 -5.120 1.00 93.56 512 ILE A C 1
ATOM 3925 O O . ILE A 1 512 ? 29.015 2.682 -5.883 1.00 93.56 512 ILE A O 1
ATOM 3929 N N . ASP A 1 513 ? 29.275 0.760 -4.712 1.00 93.19 513 ASP A N 1
ATOM 3930 C CA . ASP A 1 513 ? 30.510 0.324 -5.369 1.00 93.19 513 ASP A CA 1
ATOM 3931 C C . ASP A 1 513 ? 30.155 -0.188 -6.767 1.00 93.19 513 ASP A C 1
ATOM 3933 O O . ASP A 1 513 ? 29.498 -1.217 -6.948 1.00 93.19 513 ASP A O 1
ATOM 3937 N N . SER A 1 514 ? 30.553 0.587 -7.767 1.00 93.62 514 SER A N 1
ATOM 3938 C CA . SER A 1 514 ? 30.142 0.369 -9.149 1.00 93.62 514 SER A CA 1
ATOM 3939 C C . SER A 1 514 ? 30.921 -0.753 -9.822 1.00 93.62 514 SER A C 1
ATOM 3941 O O . SER A 1 514 ? 30.370 -1.436 -10.683 1.00 93.62 514 SER A O 1
ATOM 3943 N N . ASP A 1 515 ? 32.165 -0.992 -9.407 1.00 91.19 515 ASP A N 1
ATOM 3944 C CA . ASP A 1 515 ? 32.985 -2.067 -9.964 1.00 91.19 515 ASP A CA 1
ATOM 3945 C C . ASP A 1 515 ? 32.598 -3.413 -9.330 1.00 91.19 515 ASP A C 1
ATOM 3947 O O . ASP A 1 515 ? 32.481 -4.419 -10.037 1.00 91.19 515 ASP A O 1
ATOM 3951 N N . ARG A 1 516 ? 32.271 -3.431 -8.029 1.00 91.69 516 ARG A N 1
ATOM 3952 C CA . ARG A 1 516 ? 31.706 -4.614 -7.357 1.00 91.69 516 ARG A CA 1
ATOM 3953 C C . ARG A 1 516 ? 30.300 -4.962 -7.849 1.00 91.69 516 ARG A C 1
ATOM 3955 O O . ARG A 1 516 ? 29.993 -6.139 -8.015 1.00 91.69 516 ARG A O 1
ATOM 3962 N N . LEU A 1 517 ? 29.450 -3.968 -8.128 1.00 94.31 517 LEU A N 1
ATOM 3963 C CA . LEU A 1 517 ? 28.133 -4.227 -8.719 1.00 94.31 517 LEU A CA 1
ATOM 3964 C C . LEU A 1 517 ? 28.252 -4.777 -10.148 1.00 94.31 517 LEU A C 1
ATOM 3966 O O . LEU A 1 517 ? 27.559 -5.733 -10.486 1.00 94.31 517 LEU A O 1
ATOM 3970 N N . LEU A 1 518 ? 29.124 -4.207 -10.989 1.00 95.25 518 LEU A N 1
ATOM 3971 C CA . LEU A 1 518 ? 29.310 -4.689 -12.362 1.00 95.25 518 LEU A CA 1
ATOM 3972 C C . LEU A 1 518 ? 29.890 -6.110 -12.391 1.00 95.25 518 LEU A C 1
ATOM 3974 O O . LEU A 1 518 ? 29.352 -6.966 -13.090 1.00 95.25 518 LEU A O 1
ATOM 3978 N N . SER A 1 519 ? 30.898 -6.397 -11.565 1.00 93.69 519 SER A N 1
ATOM 3979 C CA . SER A 1 519 ? 31.500 -7.735 -11.469 1.00 93.69 519 SER A CA 1
ATOM 3980 C C . SER A 1 519 ? 30.573 -8.815 -10.890 1.00 93.69 519 SER A C 1
ATOM 3982 O O . SER A 1 519 ? 30.894 -9.995 -10.999 1.00 93.69 519 SER A O 1
ATOM 3984 N N . ALA A 1 520 ? 29.393 -8.472 -10.359 1.00 95.69 520 ALA A N 1
ATOM 3985 C CA . ALA A 1 520 ? 28.364 -9.458 -10.019 1.00 95.69 520 ALA A CA 1
ATOM 3986 C C . ALA A 1 520 ? 27.646 -10.037 -11.261 1.00 95.69 520 ALA A C 1
ATOM 3988 O O . ALA A 1 520 ? 27.116 -11.151 -11.214 1.00 95.69 520 ALA A O 1
ATOM 3989 N N . PHE A 1 521 ? 27.632 -9.319 -12.392 1.00 95.81 521 PHE A N 1
ATOM 3990 C CA . PHE A 1 521 ? 26.987 -9.776 -13.625 1.00 95.81 521 PHE A CA 1
ATOM 3991 C C . PHE A 1 521 ? 27.908 -10.703 -14.423 1.00 95.81 521 PHE A C 1
ATOM 3993 O O . PHE A 1 521 ? 29.013 -10.321 -14.811 1.00 95.81 521 PHE A O 1
ATOM 4000 N N . SER A 1 522 ? 27.425 -11.913 -14.723 1.00 95.56 522 SER A N 1
ATOM 4001 C CA . SER A 1 522 ? 28.174 -12.918 -15.485 1.00 95.56 522 SER A CA 1
ATOM 4002 C C . SER A 1 522 ? 27.344 -13.656 -16.533 1.00 95.56 522 SER A C 1
ATOM 4004 O O . SER A 1 522 ? 26.203 -14.063 -16.296 1.00 95.56 522 SER A O 1
ATOM 4006 N N . PHE A 1 523 ? 27.953 -13.879 -17.693 1.00 95.56 523 PHE A N 1
ATOM 4007 C CA . PHE A 1 523 ? 27.333 -14.373 -18.924 1.00 95.56 523 PHE A CA 1
ATOM 4008 C C . PHE A 1 523 ? 28.263 -15.366 -19.632 1.00 95.56 523 PHE A C 1
ATOM 4010 O O . PHE A 1 523 ? 29.382 -15.592 -19.189 1.00 95.56 523 PHE A O 1
ATOM 4017 N N . SER A 1 524 ? 27.803 -15.976 -20.720 1.00 95.56 524 SER A N 1
ATOM 4018 C CA . SER A 1 524 ? 28.640 -16.789 -21.604 1.00 95.56 524 SER A CA 1
ATOM 4019 C C . SER A 1 524 ? 28.324 -16.396 -23.041 1.00 95.56 524 SER A C 1
ATOM 4021 O O . SER A 1 524 ? 27.152 -16.372 -23.417 1.00 95.56 524 SER A O 1
ATOM 4023 N N . ALA A 1 525 ? 29.347 -16.011 -23.805 1.00 90.56 525 ALA A N 1
ATOM 4024 C CA . ALA A 1 525 ? 29.201 -15.599 -25.202 1.00 90.56 525 ALA A CA 1
ATOM 4025 C C . ALA A 1 525 ? 29.291 -16.786 -26.178 1.00 90.56 525 ALA A C 1
ATOM 4027 O O . ALA A 1 525 ? 28.682 -16.756 -27.242 1.00 90.56 525 ALA A O 1
ATOM 4028 N N . ASP A 1 526 ? 30.033 -17.826 -25.794 1.00 90.19 526 ASP A N 1
ATOM 4029 C CA . ASP A 1 526 ? 30.294 -19.060 -26.543 1.00 90.19 526 ASP A CA 1
ATOM 4030 C C . ASP A 1 526 ? 29.421 -20.249 -26.085 1.00 90.19 526 ASP A C 1
ATOM 4032 O O . ASP A 1 526 ? 29.377 -21.280 -26.752 1.00 90.19 526 ASP A O 1
ATOM 4036 N N . GLY A 1 527 ? 28.730 -20.122 -24.947 1.00 89.62 527 GLY A N 1
ATOM 4037 C CA . GLY A 1 527 ? 27.993 -21.205 -24.289 1.00 89.62 527 GLY A CA 1
ATOM 4038 C C . GLY A 1 527 ? 28.865 -22.151 -23.450 1.00 89.62 527 GLY A C 1
ATOM 4039 O O . GLY A 1 527 ? 28.334 -23.103 -22.882 1.00 89.62 527 GLY A O 1
ATOM 4040 N N . LEU A 1 528 ? 30.177 -21.902 -23.361 1.00 87.50 528 LEU A N 1
ATOM 4041 C CA . LEU A 1 528 ? 31.171 -22.781 -22.732 1.00 87.50 528 LEU A CA 1
ATOM 4042 C C . LEU A 1 528 ? 31.898 -22.086 -21.573 1.00 87.50 528 LEU A C 1
ATOM 4044 O O . LEU A 1 528 ? 32.044 -22.654 -20.491 1.00 87.50 528 LEU A O 1
ATOM 4048 N N . THR A 1 529 ? 32.328 -20.845 -21.787 1.00 91.62 529 THR A N 1
ATOM 4049 C CA . THR A 1 529 ? 33.121 -20.053 -20.846 1.00 91.62 529 THR A CA 1
ATOM 4050 C C . THR A 1 529 ? 32.228 -19.034 -20.153 1.00 91.62 529 THR A C 1
ATOM 4052 O O . THR A 1 529 ? 31.458 -18.329 -20.810 1.00 91.62 529 THR A O 1
ATOM 4055 N N . ARG A 1 530 ? 32.324 -18.920 -18.820 1.00 94.94 530 ARG A N 1
ATOM 4056 C CA . ARG A 1 530 ? 31.608 -17.880 -18.070 1.00 94.94 530 ARG A CA 1
ATOM 4057 C C . ARG A 1 530 ? 32.502 -16.669 -17.824 1.00 94.94 530 ARG A C 1
ATOM 4059 O O . ARG A 1 530 ? 33.537 -16.772 -17.176 1.00 94.94 530 ARG A O 1
ATOM 4066 N N . GLU A 1 531 ? 32.057 -15.524 -18.316 1.00 94.12 531 GLU A N 1
ATOM 4067 C CA . GLU A 1 531 ? 32.730 -14.233 -18.224 1.00 94.12 531 GLU A CA 1
ATOM 4068 C C . GLU A 1 531 ? 31.970 -13.278 -17.295 1.00 94.12 531 GLU A C 1
ATOM 4070 O O . GLU A 1 531 ? 30.763 -13.425 -17.089 1.00 94.12 531 GLU A O 1
ATOM 4075 N N . PHE A 1 532 ? 32.669 -12.277 -16.759 1.00 95.12 532 PHE A N 1
ATOM 4076 C CA . PHE A 1 532 ? 32.120 -11.251 -15.866 1.00 95.12 532 PHE A CA 1
ATOM 4077 C C . PHE A 1 532 ? 32.201 -9.863 -16.512 1.00 95.12 532 PHE A C 1
ATOM 4079 O O . PHE A 1 532 ? 33.095 -9.592 -17.320 1.00 95.12 532 PHE A O 1
ATOM 4086 N N . VAL A 1 533 ? 31.279 -8.962 -16.165 1.00 95.31 533 VAL A N 1
ATOM 4087 C CA . VAL A 1 533 ? 31.328 -7.572 -16.642 1.00 95.31 533 VAL A CA 1
ATOM 4088 C C . VAL A 1 533 ? 32.429 -6.812 -15.897 1.00 95.31 533 VAL A C 1
ATOM 4090 O O . VAL A 1 533 ? 32.384 -6.649 -14.681 1.00 95.31 533 VAL A O 1
ATOM 4093 N N . GLY A 1 534 ? 33.432 -6.348 -16.645 1.00 89.69 534 GLY A N 1
ATOM 4094 C CA . GLY A 1 534 ? 34.561 -5.591 -16.102 1.00 89.69 534 GLY A CA 1
ATOM 4095 C C . GLY A 1 534 ? 34.202 -4.173 -15.622 1.00 89.69 534 GLY A C 1
ATOM 4096 O O . GLY A 1 534 ? 33.125 -3.655 -15.946 1.00 89.69 534 GLY A O 1
ATOM 4097 N N . PRO A 1 535 ? 35.123 -3.516 -14.890 1.00 90.44 535 PRO A N 1
ATOM 4098 C CA . PRO A 1 535 ? 34.907 -2.194 -14.303 1.00 90.44 535 PRO A CA 1
ATOM 4099 C C . PRO A 1 535 ? 34.601 -1.125 -15.359 1.00 90.44 535 PRO A C 1
ATOM 4101 O O . PRO A 1 535 ? 35.057 -1.188 -16.507 1.00 90.44 535 PRO A O 1
ATOM 4104 N N . TRP A 1 536 ? 33.848 -0.093 -14.972 1.00 92.00 536 TRP A N 1
ATOM 4105 C CA . TRP A 1 536 ? 33.533 1.032 -15.856 1.00 92.00 536 TRP A CA 1
ATOM 4106 C C . TRP A 1 536 ? 34.246 2.291 -15.373 1.00 92.00 536 TRP A C 1
ATOM 4108 O O . TRP A 1 536 ? 33.715 3.041 -14.564 1.00 92.00 536 TRP A O 1
ATOM 4118 N N . ALA A 1 537 ? 35.428 2.556 -15.939 1.00 86.94 537 ALA A N 1
ATOM 4119 C CA . ALA A 1 537 ? 36.300 3.668 -15.539 1.00 86.94 537 ALA A CA 1
ATOM 4120 C C . ALA A 1 537 ? 35.602 5.043 -15.461 1.00 86.94 537 ALA A C 1
ATOM 4122 O O . ALA A 1 537 ? 35.940 5.854 -14.609 1.00 86.94 537 ALA A O 1
ATOM 4123 N N . ASN A 1 538 ? 34.608 5.283 -16.326 1.00 88.56 538 ASN A N 1
ATOM 4124 C CA . ASN A 1 538 ? 33.828 6.525 -16.385 1.00 88.56 538 ASN A CA 1
ATOM 4125 C C . ASN A 1 538 ? 32.382 6.357 -15.865 1.00 88.56 538 ASN A C 1
ATOM 4127 O O . ASN A 1 538 ? 31.527 7.204 -16.141 1.00 88.56 538 ASN A O 1
ATOM 4131 N N . GLY A 1 539 ? 32.068 5.254 -15.182 1.00 91.25 539 GLY A N 1
ATOM 4132 C CA . GLY A 1 539 ? 30.757 4.993 -14.584 1.00 91.25 539 GLY A CA 1
ATOM 4133 C C . GLY A 1 539 ? 30.439 5.966 -13.440 1.00 91.25 539 GLY A C 1
ATOM 4134 O O . GLY A 1 539 ? 31.355 6.535 -12.849 1.00 91.25 539 GLY A O 1
ATOM 4135 N N . PRO A 1 540 ? 29.155 6.246 -13.152 1.00 93.56 540 PRO A N 1
ATOM 4136 C CA . PRO A 1 540 ? 28.776 6.996 -11.955 1.00 93.56 540 PRO A CA 1
ATOM 4137 C C . PRO A 1 540 ? 28.852 6.101 -10.712 1.00 93.56 540 PRO A C 1
ATOM 4139 O O . PRO A 1 540 ? 29.066 4.904 -10.845 1.00 93.56 540 PRO A O 1
ATOM 4142 N N . GLY A 1 541 ? 28.619 6.676 -9.530 1.00 92.06 541 GLY A N 1
ATOM 4143 C CA . GLY A 1 541 ? 28.718 5.975 -8.249 1.00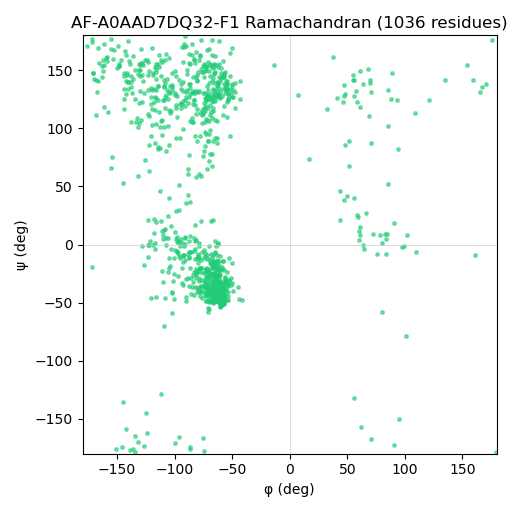 92.06 541 GLY A CA 1
ATOM 4144 C C . GLY A 1 541 ? 30.086 6.154 -7.604 1.00 92.06 541 GLY A C 1
ATOM 4145 O O . GLY A 1 541 ? 30.729 7.193 -7.789 1.00 92.06 541 GLY A O 1
ATOM 4146 N N . PHE A 1 542 ? 30.508 5.156 -6.835 1.00 92.00 542 PHE A N 1
ATOM 4147 C CA . PHE A 1 542 ? 31.774 5.153 -6.112 1.00 92.00 542 PHE A CA 1
ATOM 4148 C C . PHE A 1 542 ? 32.653 3.989 -6.590 1.00 92.00 542 PHE A C 1
ATOM 4150 O O . PHE A 1 542 ? 32.139 2.944 -6.997 1.00 92.00 542 PHE A O 1
ATOM 4157 N N . ARG A 1 543 ? 33.975 4.183 -6.578 1.00 88.94 543 ARG A N 1
ATOM 4158 C CA . ARG A 1 543 ? 34.982 3.192 -7.003 1.00 88.94 543 ARG A CA 1
ATOM 4159 C C . ARG A 1 543 ? 36.215 3.317 -6.109 1.00 88.94 543 ARG A C 1
ATOM 4161 O O . ARG A 1 543 ? 36.521 4.424 -5.671 1.00 88.94 543 ARG A O 1
ATOM 4168 N N . ALA A 1 544 ? 36.915 2.220 -5.835 1.00 82.00 544 ALA A N 1
ATOM 4169 C CA . ALA A 1 544 ? 38.168 2.284 -5.082 1.00 82.00 544 ALA A CA 1
ATOM 4170 C C . ALA A 1 544 ? 39.253 3.051 -5.878 1.00 82.00 544 ALA A C 1
ATOM 4172 O O . ALA A 1 544 ? 39.242 3.008 -7.117 1.00 82.00 544 ALA A O 1
ATOM 4173 N N . PRO A 1 545 ? 40.166 3.772 -5.200 1.00 71.19 545 PRO A N 1
ATOM 4174 C CA . PRO A 1 545 ? 41.307 4.412 -5.839 1.00 71.19 545 PRO A CA 1
ATOM 4175 C C . PRO A 1 545 ? 42.214 3.356 -6.482 1.00 71.19 545 PRO A C 1
ATOM 4177 O O . PRO A 1 545 ? 42.243 2.199 -6.070 1.00 71.19 545 PRO A O 1
ATOM 4180 N N . ASP A 1 546 ? 42.930 3.762 -7.528 1.00 66.38 546 ASP A N 1
ATOM 4181 C CA . ASP A 1 546 ? 44.027 3.009 -8.155 1.00 66.38 546 ASP A CA 1
ATOM 4182 C C . ASP A 1 546 ? 43.698 1.615 -8.738 1.00 66.38 546 ASP A C 1
ATOM 4184 O O . ASP A 1 546 ? 44.592 0.889 -9.181 1.00 66.38 546 ASP A O 1
ATOM 4188 N N . VAL A 1 547 ? 42.413 1.255 -8.862 1.00 59.56 547 VAL A N 1
ATOM 4189 C CA . VAL A 1 547 ? 41.984 0.018 -9.538 1.00 59.56 547 VAL A CA 1
ATOM 4190 C C . VAL A 1 547 ? 42.230 0.113 -11.046 1.00 59.56 547 VAL A C 1
ATOM 4192 O O . VAL A 1 547 ? 41.424 0.666 -11.806 1.00 59.56 547 VAL A O 1
ATOM 4195 N N . ALA A 1 548 ? 43.340 -0.480 -11.490 1.00 57.00 548 ALA A N 1
ATOM 4196 C CA . ALA A 1 548 ? 43.610 -0.727 -12.901 1.00 57.00 548 ALA A CA 1
ATOM 4197 C C . ALA A 1 548 ? 42.494 -1.596 -13.533 1.00 57.00 548 ALA A C 1
ATOM 4199 O O . ALA A 1 548 ? 41.971 -2.499 -12.869 1.00 57.00 548 ALA A O 1
ATOM 4200 N N . PRO A 1 549 ? 42.112 -1.371 -14.808 1.00 49.84 549 PRO A N 1
ATOM 4201 C CA . PRO A 1 549 ? 41.025 -2.118 -15.439 1.00 49.84 549 PRO A CA 1
ATOM 4202 C C . PRO A 1 549 ? 41.277 -3.635 -15.445 1.00 49.84 549 PRO A C 1
ATOM 4204 O O . PRO A 1 549 ? 42.138 -4.120 -16.174 1.00 49.84 549 PRO A O 1
ATOM 4207 N N . GLY A 1 550 ? 40.489 -4.381 -14.664 1.00 49.28 550 GLY A N 1
ATOM 4208 C CA . GLY A 1 550 ? 40.519 -5.849 -14.616 1.00 49.28 550 GLY A CA 1
ATOM 4209 C C . GLY A 1 550 ? 41.081 -6.469 -13.331 1.00 49.28 550 GLY A C 1
ATOM 4210 O O . GLY A 1 550 ? 40.976 -7.683 -13.178 1.00 49.28 550 GLY A O 1
ATOM 4211 N N . SER A 1 551 ? 41.621 -5.683 -12.395 1.00 49.31 551 SER A N 1
ATOM 4212 C CA . SER A 1 551 ? 42.068 -6.211 -11.096 1.00 49.31 551 SER A CA 1
ATOM 4213 C C . SER A 1 551 ? 40.879 -6.543 -10.175 1.00 49.31 551 SER A C 1
ATOM 4215 O O . SER A 1 551 ? 40.017 -5.682 -9.987 1.00 49.31 551 SER A O 1
ATOM 4217 N N . PRO A 1 552 ? 40.812 -7.744 -9.564 1.00 49.66 552 PRO A N 1
ATOM 4218 C CA . PRO A 1 552 ? 39.798 -8.059 -8.560 1.00 49.66 552 PRO A CA 1
ATOM 4219 C C . PRO A 1 552 ? 40.082 -7.305 -7.254 1.00 49.66 552 PRO A C 1
ATOM 4221 O O . PRO A 1 552 ? 41.180 -7.385 -6.705 1.00 49.66 552 PRO A O 1
ATOM 4224 N N . THR A 1 553 ? 39.087 -6.580 -6.746 1.00 52.94 553 THR A N 1
ATOM 4225 C CA . THR A 1 553 ? 39.202 -5.754 -5.540 1.00 52.94 553 THR A CA 1
ATOM 4226 C C . THR A 1 553 ? 38.746 -6.491 -4.283 1.00 52.94 553 THR A C 1
ATOM 4228 O O . THR A 1 553 ? 37.587 -6.882 -4.153 1.00 52.94 553 THR A O 1
ATOM 4231 N N . SER A 1 554 ? 39.644 -6.615 -3.304 1.00 49.06 554 SER A N 1
ATOM 4232 C CA . SER A 1 554 ? 39.313 -6.996 -1.927 1.00 49.06 554 SER A CA 1
ATOM 4233 C C . SER A 1 554 ? 39.565 -5.806 -0.999 1.00 49.06 554 SER A C 1
ATOM 4235 O O . SER A 1 554 ? 40.632 -5.701 -0.396 1.00 49.06 554 SER A O 1
ATOM 4237 N N . HIS A 1 555 ? 38.590 -4.901 -0.911 1.00 58.84 555 HIS A N 1
ATOM 4238 C CA . HIS A 1 555 ? 38.626 -3.746 -0.011 1.00 58.84 555 HIS A CA 1
ATOM 4239 C C . HIS A 1 555 ? 37.419 -3.761 0.936 1.00 58.84 555 HIS A C 1
ATOM 4241 O O . HIS A 1 555 ? 36.344 -4.260 0.596 1.00 58.84 555 HIS A O 1
ATOM 4247 N N . ASP A 1 556 ? 37.624 -3.219 2.131 1.00 59.91 556 ASP A N 1
ATOM 4248 C CA . ASP A 1 556 ? 36.662 -3.098 3.235 1.00 59.91 556 ASP A CA 1
ATOM 4249 C C . ASP A 1 556 ? 35.668 -1.933 3.066 1.00 59.91 556 ASP A C 1
ATOM 4251 O O . ASP A 1 556 ? 34.651 -1.880 3.757 1.00 59.91 556 ASP A O 1
ATOM 4255 N N . GLY A 1 557 ? 35.904 -1.055 2.088 1.00 59.00 557 GLY A N 1
ATOM 4256 C CA . GLY A 1 557 ? 34.946 -0.060 1.604 1.00 59.00 557 GLY A CA 1
ATOM 4257 C C . GLY A 1 557 ? 35.132 1.356 2.151 1.00 59.00 557 GLY A C 1
ATOM 4258 O O . GLY A 1 557 ? 34.396 2.246 1.722 1.00 59.00 557 GLY A O 1
ATOM 4259 N N . SER A 1 558 ? 36.115 1.601 3.028 1.00 60.69 558 SER A N 1
ATOM 4260 C CA . SER A 1 558 ? 36.419 2.953 3.534 1.00 60.69 558 SER A CA 1
ATOM 4261 C C . SER A 1 558 ? 36.870 3.917 2.435 1.00 60.69 558 SER A C 1
ATOM 4263 O O . SER A 1 558 ? 36.555 5.106 2.484 1.00 60.69 558 SER A O 1
ATOM 4265 N N . ASP A 1 559 ? 37.558 3.395 1.419 1.00 74.50 559 ASP A N 1
ATOM 4266 C CA . ASP A 1 559 ? 38.359 4.202 0.493 1.00 74.50 559 ASP A CA 1
ATOM 4267 C C . ASP A 1 559 ? 37.611 4.599 -0.795 1.00 74.50 559 ASP A C 1
ATOM 4269 O O . ASP A 1 559 ? 38.194 5.187 -1.700 1.00 74.50 559 ASP A O 1
ATOM 4273 N N . LEU A 1 560 ? 36.320 4.277 -0.933 1.00 85.88 560 LEU A N 1
ATOM 4274 C CA . LEU A 1 560 ? 35.590 4.468 -2.193 1.00 85.88 560 LEU A CA 1
ATOM 4275 C C . LEU A 1 560 ? 35.421 5.958 -2.579 1.00 85.88 560 LEU A C 1
ATOM 4277 O O . LEU A 1 560 ? 34.704 6.714 -1.922 1.00 85.88 560 LEU A O 1
ATOM 4281 N N . VAL A 1 561 ? 35.997 6.356 -3.720 1.00 85.94 561 VAL A N 1
ATOM 4282 C CA . VAL A 1 561 ? 36.003 7.732 -4.247 1.00 85.94 561 VAL A CA 1
ATOM 4283 C C . VAL A 1 561 ? 34.790 7.993 -5.161 1.00 85.94 561 VAL A C 1
ATOM 4285 O O . VAL A 1 561 ? 34.539 7.212 -6.092 1.00 85.94 561 VAL A O 1
ATOM 4288 N N . PRO A 1 562 ? 34.043 9.102 -4.976 1.00 89.06 562 PRO A N 1
ATOM 4289 C CA . PRO A 1 562 ? 32.893 9.442 -5.814 1.00 89.06 562 PRO A CA 1
ATOM 4290 C C . PRO A 1 562 ? 33.310 9.862 -7.233 1.00 89.06 562 PRO A C 1
ATOM 4292 O O . PRO A 1 562 ? 34.080 10.798 -7.434 1.00 89.06 562 PRO A O 1
ATOM 4295 N N . GLN A 1 563 ? 32.728 9.230 -8.252 1.00 90.38 563 GLN A N 1
ATOM 4296 C CA . GLN A 1 563 ? 33.134 9.407 -9.656 1.00 90.38 563 GLN A CA 1
ATOM 4297 C C . GLN A 1 563 ? 32.540 10.651 -10.348 1.00 90.38 563 GLN A C 1
ATOM 4299 O O . GLN A 1 563 ? 32.749 10.864 -11.547 1.00 90.38 563 GLN A O 1
ATOM 4304 N N . HIS A 1 564 ? 31.773 11.481 -9.632 1.00 86.06 564 HIS A N 1
ATOM 4305 C CA . HIS A 1 564 ? 31.076 12.620 -10.235 1.00 86.06 564 HIS A CA 1
ATOM 4306 C C . HIS A 1 564 ? 32.052 13.675 -10.785 1.00 86.06 564 HIS A C 1
ATOM 4308 O O . HIS A 1 564 ? 31.855 14.139 -11.905 1.00 86.06 564 HIS A O 1
ATOM 4314 N N . MET A 1 565 ? 33.150 13.970 -10.076 1.00 81.88 565 MET A N 1
ATOM 4315 C CA . MET A 1 565 ? 34.169 14.936 -10.515 1.00 81.88 565 MET A CA 1
ATOM 4316 C C . MET A 1 565 ? 34.837 14.519 -11.832 1.00 81.88 565 MET A C 1
ATOM 4318 O O . MET A 1 565 ? 34.902 15.304 -12.781 1.00 81.88 565 MET A O 1
ATOM 4322 N N . CYS A 1 566 ? 35.252 13.252 -11.940 1.00 85.38 566 CYS A N 1
ATOM 4323 C CA . CYS A 1 566 ? 35.837 12.694 -13.161 1.00 85.38 566 CYS A CA 1
ATOM 4324 C C . CYS A 1 566 ? 34.867 12.796 -14.350 1.00 85.38 566 CYS A C 1
ATOM 4326 O O . CYS A 1 566 ? 35.259 13.174 -15.458 1.00 85.38 566 CYS A O 1
ATOM 4328 N N . ARG A 1 567 ? 33.578 12.514 -14.117 1.00 87.56 567 ARG A N 1
ATOM 4329 C CA . ARG A 1 567 ? 32.523 12.610 -15.136 1.00 87.56 567 ARG A CA 1
ATOM 4330 C C . ARG A 1 567 ? 32.243 14.052 -15.559 1.00 87.56 567 ARG A C 1
ATOM 4332 O O . ARG A 1 567 ? 32.130 14.293 -16.761 1.00 87.56 567 ARG A O 1
ATOM 4339 N N . SER A 1 568 ? 32.200 15.003 -14.626 1.00 84.44 568 SER A N 1
ATOM 4340 C CA . SER A 1 568 ? 32.046 16.433 -14.927 1.00 84.44 568 SER A CA 1
ATOM 4341 C C . SER A 1 568 ? 33.193 16.953 -15.799 1.00 84.44 568 SER A C 1
ATOM 4343 O O . SER A 1 568 ? 32.942 17.573 -16.832 1.00 84.44 568 SER A O 1
ATOM 4345 N N . ALA A 1 569 ? 34.444 16.600 -15.479 1.00 84.94 569 ALA A N 1
ATOM 4346 C CA . ALA A 1 569 ? 35.613 16.969 -16.284 1.00 84.94 569 ALA A CA 1
ATOM 4347 C C . ALA A 1 569 ? 35.592 16.353 -17.702 1.00 84.94 569 ALA A C 1
ATOM 4349 O O . ALA A 1 569 ? 36.022 16.975 -18.677 1.00 84.94 569 ALA A O 1
ATOM 4350 N N . ILE A 1 570 ? 35.071 15.130 -17.865 1.00 88.50 570 ILE A N 1
ATOM 4351 C CA . ILE A 1 570 ? 34.837 14.532 -19.193 1.00 88.50 570 ILE A CA 1
ATOM 4352 C C . ILE A 1 570 ? 33.735 15.292 -19.946 1.00 88.50 570 ILE A C 1
ATOM 4354 O O . ILE A 1 570 ? 33.900 15.596 -21.128 1.00 88.50 570 ILE A O 1
ATOM 4358 N N . GLN A 1 571 ? 32.634 15.640 -19.275 1.00 87.38 571 GLN A N 1
ATOM 4359 C CA . GLN A 1 571 ? 31.506 16.338 -19.890 1.00 87.38 571 GLN A CA 1
ATOM 4360 C C . GLN A 1 571 ? 31.863 17.767 -20.330 1.00 87.38 571 GLN A C 1
ATOM 4362 O O . GLN A 1 571 ? 31.456 18.176 -21.417 1.00 87.38 571 GLN A O 1
ATOM 4367 N N . GLN A 1 572 ? 32.657 18.501 -19.545 1.00 85.06 572 GLN A N 1
ATOM 4368 C CA . GLN A 1 572 ? 33.184 19.821 -19.913 1.00 85.06 572 GLN A CA 1
ATOM 4369 C C . GLN A 1 572 ? 34.060 19.730 -21.169 1.00 85.06 572 GLN A C 1
ATOM 4371 O O . GLN A 1 572 ? 33.800 20.432 -22.146 1.00 85.06 572 GLN A O 1
ATOM 4376 N N . ARG A 1 573 ? 35.016 18.787 -21.211 1.00 88.75 573 ARG A N 1
ATOM 4377 C CA . ARG A 1 573 ? 35.846 18.538 -22.407 1.00 88.75 573 ARG A CA 1
ATOM 4378 C C . ARG A 1 573 ? 35.009 18.192 -23.642 1.00 88.75 573 ARG A C 1
ATOM 4380 O O . ARG A 1 573 ? 35.287 18.712 -24.721 1.00 88.75 573 ARG A O 1
ATOM 4387 N N . TRP A 1 574 ? 33.967 17.368 -23.495 1.00 91.25 574 TRP A N 1
ATOM 4388 C CA . TRP A 1 574 ? 33.053 17.048 -24.598 1.00 91.25 574 TRP A CA 1
ATOM 4389 C C . TRP A 1 574 ? 32.263 18.269 -25.087 1.00 91.25 574 TRP A C 1
ATOM 4391 O O . TRP A 1 574 ? 32.172 18.483 -26.291 1.00 91.25 574 TRP A O 1
ATOM 4401 N N . ARG A 1 575 ? 31.724 19.096 -24.182 1.00 88.75 575 ARG A N 1
ATOM 4402 C CA . ARG A 1 575 ? 30.982 20.320 -24.542 1.00 88.75 575 ARG A CA 1
ATOM 4403 C C . ARG A 1 575 ? 31.873 21.343 -25.263 1.00 88.75 575 ARG A C 1
ATOM 4405 O O . ARG A 1 575 ? 31.441 21.910 -26.262 1.00 88.75 575 ARG A O 1
ATOM 4412 N N . LEU A 1 576 ? 33.123 21.520 -24.824 1.00 85.88 576 LEU A N 1
ATOM 4413 C CA . LEU A 1 576 ? 34.111 22.376 -25.501 1.00 85.88 576 LEU A CA 1
ATOM 4414 C C . LEU A 1 576 ? 34.473 21.845 -26.898 1.00 85.88 576 LEU A C 1
ATOM 4416 O O . LEU A 1 576 ? 34.481 22.603 -27.868 1.00 85.88 576 LEU A O 1
ATOM 4420 N N . HIS A 1 577 ? 34.711 20.535 -27.025 1.00 91.00 577 HIS A N 1
ATOM 4421 C CA . HIS A 1 577 ? 34.918 19.876 -28.318 1.00 91.00 577 HIS A CA 1
ATOM 4422 C C . HIS A 1 577 ? 33.705 20.063 -29.245 1.00 91.00 577 HIS A C 1
ATOM 4424 O O . HIS A 1 577 ? 33.865 20.481 -30.389 1.00 91.00 577 HIS A O 1
ATOM 4430 N N . TYR A 1 578 ? 32.495 19.830 -28.736 1.00 91.44 578 TYR A N 1
ATOM 4431 C CA . TYR A 1 578 ? 31.250 20.012 -29.475 1.00 91.44 578 TYR A CA 1
ATOM 4432 C C . TYR A 1 578 ? 31.092 21.454 -29.978 1.00 91.44 578 TYR A C 1
ATOM 4434 O O . TYR A 1 578 ? 30.863 21.644 -31.169 1.00 91.44 578 TYR A O 1
ATOM 4442 N N . ASN A 1 579 ? 31.292 22.468 -29.126 1.00 89.44 579 ASN A N 1
ATOM 4443 C CA . ASN A 1 579 ? 31.222 23.878 -29.532 1.00 89.44 579 ASN A CA 1
ATOM 4444 C C . ASN A 1 579 ? 32.244 24.213 -30.631 1.00 89.44 579 ASN A C 1
ATOM 4446 O O . ASN A 1 579 ? 31.896 24.885 -31.602 1.00 89.44 579 ASN A O 1
ATOM 4450 N N . ARG A 1 580 ? 33.480 23.703 -30.515 1.00 90.44 580 ARG A N 1
ATOM 4451 C CA . ARG A 1 580 ? 34.535 23.881 -31.526 1.00 90.44 580 ARG A CA 1
ATOM 4452 C C . ARG A 1 580 ? 34.171 23.265 -32.880 1.00 90.44 580 ARG A C 1
ATOM 4454 O O . ARG A 1 580 ? 34.556 23.814 -33.902 1.00 90.44 580 ARG A O 1
ATOM 4461 N N . PHE A 1 581 ? 33.472 22.132 -32.914 1.00 92.31 581 PHE A N 1
ATOM 4462 C CA . PHE A 1 581 ? 33.026 21.535 -34.177 1.00 92.31 581 PHE A CA 1
ATOM 4463 C C . PHE A 1 581 ? 31.761 22.216 -34.717 1.00 92.31 581 PHE A C 1
ATOM 4465 O O . PHE A 1 581 ? 31.682 22.502 -35.910 1.00 92.31 581 PHE A O 1
ATOM 4472 N N . ALA A 1 582 ? 30.800 22.538 -33.848 1.00 90.56 582 ALA A N 1
ATOM 4473 C CA . ALA A 1 582 ? 29.559 23.219 -34.210 1.00 90.56 582 ALA A CA 1
ATOM 4474 C C . ALA A 1 582 ? 29.802 24.594 -34.858 1.00 90.56 582 ALA A C 1
ATOM 4476 O O . ALA A 1 582 ? 29.098 24.952 -35.800 1.00 90.56 582 ALA A O 1
ATOM 4477 N N . SER A 1 583 ? 30.824 25.342 -34.427 1.00 90.50 583 SER A N 1
ATOM 4478 C CA . SER A 1 583 ? 31.124 26.681 -34.964 1.00 90.50 583 SER A CA 1
ATOM 4479 C C . SER A 1 583 ? 31.603 26.666 -36.419 1.00 90.50 583 SER A C 1
ATOM 4481 O O . SER A 1 583 ? 31.519 27.682 -37.105 1.00 90.50 583 SER A O 1
ATOM 4483 N N . HIS A 1 584 ? 32.057 25.511 -36.911 1.00 92.12 584 HIS A N 1
ATOM 4484 C CA . HIS A 1 584 ? 32.465 25.301 -38.300 1.00 92.12 584 HIS A CA 1
ATOM 4485 C C . HIS A 1 584 ? 31.370 24.647 -39.164 1.00 92.12 584 HIS A C 1
ATOM 4487 O O . HIS A 1 584 ? 31.595 24.397 -40.346 1.00 92.12 584 HIS A O 1
ATOM 4493 N N . ILE A 1 585 ? 30.179 24.384 -38.610 1.00 93.44 585 ILE A N 1
ATOM 4494 C CA . ILE A 1 585 ? 29.050 23.766 -39.319 1.00 93.44 585 ILE A CA 1
ATOM 4495 C C . ILE A 1 585 ? 27.946 24.822 -39.499 1.00 93.44 585 ILE A C 1
ATOM 4497 O O . ILE A 1 585 ? 27.238 25.117 -38.534 1.00 93.44 585 ILE A O 1
ATOM 4501 N N . PRO A 1 586 ? 27.714 25.364 -40.714 1.00 93.00 586 PRO A N 1
ATOM 4502 C CA . PRO A 1 586 ? 26.743 26.443 -40.934 1.00 93.00 586 PRO A CA 1
ATOM 4503 C C . PRO A 1 586 ? 25.332 26.145 -40.409 1.00 93.00 586 PRO A C 1
ATOM 4505 O O . PRO A 1 586 ? 24.683 27.028 -39.858 1.00 93.00 586 PRO A O 1
ATOM 4508 N N . TYR A 1 587 ? 24.874 24.892 -40.497 1.00 92.94 587 TYR A N 1
ATOM 4509 C CA . TYR A 1 587 ? 23.591 24.468 -39.924 1.00 92.94 587 TYR A CA 1
ATOM 4510 C C . TYR A 1 587 ? 23.544 24.606 -38.392 1.00 92.94 587 TYR A C 1
ATOM 4512 O O . TYR A 1 587 ? 22.520 24.989 -37.836 1.00 92.94 587 TYR A O 1
ATOM 4520 N N . ALA A 1 588 ? 24.635 24.285 -37.692 1.00 90.56 588 ALA A N 1
ATOM 4521 C CA . ALA A 1 588 ? 24.698 24.425 -36.241 1.00 90.56 588 ALA A CA 1
ATOM 4522 C C . ALA A 1 588 ? 24.775 25.903 -35.828 1.00 90.56 588 ALA A C 1
ATOM 4524 O O . ALA A 1 588 ? 24.106 26.283 -34.870 1.00 90.56 588 ALA A O 1
ATOM 4525 N N . VAL A 1 589 ? 25.495 26.728 -36.602 1.00 87.62 589 VAL A N 1
ATOM 4526 C CA . VAL A 1 589 ? 25.552 28.190 -36.433 1.00 87.62 589 VAL A CA 1
ATOM 4527 C C . VAL A 1 589 ? 24.164 28.825 -36.585 1.00 87.62 589 VAL A C 1
ATOM 4529 O O . VAL A 1 589 ? 23.713 29.522 -35.689 1.00 87.62 589 VAL A O 1
ATOM 4532 N N . VAL A 1 590 ? 23.456 28.547 -37.685 1.00 89.69 590 VAL A N 1
ATOM 4533 C CA . VAL A 1 590 ? 22.141 29.147 -38.004 1.00 89.69 590 VAL A CA 1
ATOM 4534 C C . VAL A 1 590 ? 21.020 28.710 -37.046 1.00 89.69 590 VAL A C 1
ATOM 4536 O O . VAL A 1 590 ? 19.993 29.379 -36.951 1.00 89.69 590 VAL A O 1
ATOM 4539 N N . HIS A 1 591 ? 21.199 27.596 -36.335 1.00 91.81 591 HIS A N 1
ATOM 4540 C CA . HIS A 1 591 ? 20.220 27.056 -35.388 1.00 91.81 591 HIS A CA 1
ATOM 4541 C C . HIS A 1 591 ? 20.669 27.137 -33.919 1.00 91.81 591 HIS A C 1
ATOM 4543 O O . HIS A 1 591 ? 20.147 26.377 -33.101 1.00 91.81 591 HIS A O 1
ATOM 4549 N N . ASP A 1 592 ? 21.635 28.008 -33.598 1.00 88.00 592 ASP A N 1
ATOM 4550 C CA . ASP A 1 592 ? 22.159 28.246 -32.242 1.00 88.00 592 ASP A CA 1
ATOM 4551 C C . ASP A 1 592 ? 22.490 26.952 -31.473 1.00 88.00 592 ASP A C 1
ATOM 4553 O O . ASP A 1 592 ? 22.263 26.822 -30.268 1.00 88.00 592 ASP A O 1
ATOM 4557 N N . LYS A 1 593 ? 23.030 25.946 -32.172 1.00 89.31 593 LYS A N 1
ATOM 4558 C CA . LYS A 1 593 ? 23.334 24.628 -31.598 1.00 89.31 593 LYS A CA 1
ATOM 4559 C C . LYS A 1 593 ? 24.659 24.631 -30.836 1.00 89.31 593 LYS A C 1
ATOM 4561 O O . LYS A 1 593 ? 25.539 23.825 -31.138 1.00 89.31 593 LYS A O 1
ATOM 4566 N N . PHE A 1 594 ? 24.766 25.490 -29.828 1.00 87.31 594 PHE A N 1
ATOM 4567 C CA . PHE A 1 594 ? 25.924 25.648 -28.948 1.00 87.31 594 PHE A CA 1
ATOM 4568 C C . PHE A 1 594 ? 25.546 25.454 -27.480 1.00 87.31 594 PHE A C 1
ATOM 4570 O O . PHE A 1 594 ? 24.401 25.651 -27.082 1.00 87.31 594 PHE A O 1
ATOM 4577 N N . PHE A 1 595 ? 26.532 25.106 -26.659 1.00 83.56 595 PHE A N 1
ATOM 4578 C CA . PHE A 1 595 ? 26.450 25.292 -25.215 1.00 83.56 595 PHE A CA 1
ATOM 4579 C C . PHE A 1 595 ? 26.916 26.705 -24.860 1.00 83.56 595 PHE A C 1
ATOM 4581 O O . PHE A 1 595 ? 27.958 27.139 -25.355 1.00 83.56 595 PHE A O 1
ATOM 4588 N N . GLU A 1 596 ? 26.183 27.406 -23.993 1.00 81.94 596 GLU A N 1
ATOM 4589 C CA . GLU A 1 596 ? 26.605 28.725 -23.521 1.00 81.94 596 GLU A CA 1
ATOM 4590 C C . GLU A 1 596 ? 27.914 28.647 -22.727 1.00 81.94 596 GLU A C 1
ATOM 4592 O O . GLU A 1 596 ? 28.050 27.844 -21.798 1.00 81.94 596 GLU A O 1
ATOM 4597 N N . VAL A 1 597 ? 28.848 29.533 -23.075 1.00 79.38 597 VAL A N 1
ATOM 4598 C CA . VAL A 1 597 ? 30.081 29.781 -22.325 1.00 79.38 597 VAL A CA 1
ATOM 4599 C C . VAL A 1 597 ? 30.083 31.186 -21.723 1.00 79.38 597 VAL A C 1
ATOM 4601 O O . VAL A 1 597 ? 29.391 32.087 -22.207 1.00 79.38 597 VAL A O 1
ATOM 4604 N N . ASP A 1 598 ? 30.806 31.344 -20.622 1.00 80.12 598 ASP A N 1
ATOM 4605 C CA . ASP A 1 598 ? 31.056 32.600 -19.931 1.00 80.12 598 ASP A CA 1
ATOM 4606 C C . ASP A 1 598 ? 32.270 33.341 -20.519 1.00 80.12 598 ASP A C 1
ATOM 4608 O O . ASP A 1 598 ? 32.828 32.970 -21.553 1.00 80.12 598 ASP A O 1
ATOM 4612 N N . GLU A 1 599 ? 32.648 34.439 -19.869 1.00 75.56 599 GLU A N 1
ATOM 4613 C CA . GLU A 1 599 ? 33.757 35.307 -20.274 1.00 75.56 599 GLU A CA 1
ATOM 4614 C C . GLU A 1 599 ? 35.152 34.681 -20.097 1.00 75.56 599 GLU A C 1
ATOM 4616 O O . GLU A 1 599 ? 36.125 35.194 -20.649 1.00 75.56 599 GLU A O 1
ATOM 4621 N N . HIS A 1 600 ? 35.260 33.558 -19.383 1.00 71.94 600 HIS A N 1
ATOM 4622 C CA . HIS A 1 600 ? 36.490 32.777 -19.240 1.00 71.94 600 HIS A CA 1
ATOM 4623 C C . HIS A 1 600 ? 36.546 31.584 -20.210 1.00 71.94 600 HIS A C 1
ATOM 4625 O O . HIS A 1 600 ? 37.579 30.924 -20.323 1.00 71.94 600 HIS A O 1
ATOM 4631 N N . GLY A 1 601 ? 35.467 31.339 -20.963 1.00 67.00 601 GLY A N 1
ATOM 4632 C CA . GLY A 1 601 ? 35.322 30.183 -21.847 1.00 67.00 601 GLY A CA 1
ATOM 4633 C C . GLY A 1 601 ? 34.840 28.919 -21.128 1.00 67.00 601 GLY A C 1
ATOM 4634 O O . GLY A 1 601 ? 34.742 27.864 -21.761 1.00 67.00 601 GLY A O 1
ATOM 4635 N N . ASP A 1 602 ? 34.509 29.022 -19.840 1.00 69.88 602 ASP A N 1
ATOM 4636 C CA . ASP A 1 602 ? 33.855 27.971 -19.071 1.00 69.88 602 ASP A CA 1
ATOM 4637 C C . ASP A 1 602 ? 32.344 27.974 -19.336 1.00 69.88 602 ASP A C 1
ATOM 4639 O O . ASP A 1 602 ? 31.803 28.866 -19.979 1.00 69.88 602 ASP A O 1
ATOM 4643 N N . LEU A 1 603 ? 31.631 26.916 -18.952 1.00 70.25 603 LEU A N 1
ATOM 4644 C CA . LEU A 1 603 ? 30.228 26.733 -19.347 1.00 70.25 603 LEU A CA 1
ATOM 4645 C C . LEU A 1 603 ? 29.281 27.353 -18.314 1.00 70.25 603 LEU A C 1
ATOM 4647 O O . LEU A 1 603 ? 29.217 26.858 -17.188 1.00 70.25 603 LEU A O 1
ATOM 4651 N N . LYS A 1 604 ? 28.466 28.336 -18.724 1.00 69.06 604 LYS A N 1
ATOM 4652 C CA . LYS A 1 604 ? 27.520 29.047 -17.832 1.00 69.06 604 LYS A CA 1
ATOM 4653 C C . LYS A 1 604 ? 26.560 28.118 -17.086 1.00 69.06 604 LYS A C 1
ATOM 4655 O O . LYS A 1 604 ? 26.277 28.341 -15.916 1.00 69.06 604 LYS A O 1
ATOM 4660 N N . ASP A 1 605 ? 26.109 27.057 -17.758 1.00 61.66 605 ASP A N 1
ATOM 4661 C CA . ASP A 1 605 ? 25.243 26.007 -17.206 1.00 61.66 605 ASP A CA 1
ATOM 4662 C C . ASP A 1 605 ? 26.025 24.702 -16.934 1.00 61.66 605 ASP A C 1
ATOM 4664 O O . ASP A 1 605 ? 25.571 23.584 -17.229 1.00 61.66 605 ASP A O 1
ATOM 4668 N N . SER A 1 606 ? 27.257 24.799 -16.430 1.00 53.09 606 SER A N 1
ATOM 4669 C CA . SER A 1 606 ? 27.917 23.648 -15.811 1.00 53.09 606 SER A CA 1
ATOM 4670 C C . SER A 1 606 ? 27.348 23.458 -14.404 1.00 53.09 606 SER A C 1
ATOM 4672 O O . SER A 1 606 ? 27.566 24.318 -13.550 1.00 53.09 606 SER A O 1
ATOM 4674 N N . PRO A 1 607 ? 26.620 22.362 -14.111 1.00 47.81 607 PRO A N 1
ATOM 4675 C CA . PRO A 1 607 ? 26.192 22.088 -12.753 1.00 47.81 607 PRO A CA 1
ATOM 4676 C C . PRO A 1 607 ? 27.408 21.624 -11.946 1.00 47.81 607 PRO A C 1
ATOM 4678 O O . PRO A 1 607 ? 27.633 20.426 -11.767 1.00 47.81 607 PRO A O 1
ATOM 4681 N N . VAL A 1 608 ? 28.168 22.584 -11.414 1.00 46.03 608 VAL A N 1
ATOM 4682 C CA . VAL A 1 608 ? 28.910 22.379 -10.169 1.00 46.03 608 VAL A CA 1
ATOM 4683 C C . VAL A 1 608 ? 27.840 22.143 -9.108 1.00 46.03 608 VAL A C 1
ATOM 4685 O O . VAL A 1 608 ? 27.279 23.078 -8.536 1.00 46.03 608 VAL A O 1
ATOM 4688 N N . LEU A 1 609 ? 27.448 20.875 -8.965 1.00 44.66 609 LEU A N 1
ATOM 4689 C CA . LEU A 1 609 ? 26.434 20.463 -8.010 1.00 44.66 609 LEU A CA 1
ATOM 4690 C C . LEU A 1 609 ? 26.877 20.914 -6.623 1.00 44.66 609 LEU A C 1
ATOM 4692 O O . LEU A 1 609 ? 28.008 20.680 -6.207 1.00 44.66 609 LEU A O 1
ATOM 4696 N N . VAL A 1 610 ? 25.954 21.564 -5.924 1.00 43.41 610 VAL A N 1
ATOM 4697 C CA . VAL A 1 610 ? 26.159 22.170 -4.608 1.00 43.41 610 VAL A CA 1
ATOM 4698 C C . VAL A 1 610 ? 26.158 21.073 -3.529 1.00 43.41 610 VAL A C 1
ATOM 4700 O O . VAL A 1 610 ? 25.320 21.068 -2.636 1.00 43.41 610 VAL A O 1
ATOM 4703 N N . TYR A 1 611 ? 27.071 20.105 -3.651 1.00 43.44 611 TYR A N 1
ATOM 4704 C CA . TYR A 1 611 ? 27.377 19.124 -2.605 1.00 43.44 611 TYR A CA 1
ATOM 4705 C C . TYR A 1 611 ? 28.415 19.678 -1.611 1.00 43.44 611 TYR A C 1
ATOM 4707 O O . TYR A 1 611 ? 28.315 19.388 -0.424 1.00 43.44 611 TYR A O 1
ATOM 4715 N N . ASP A 1 612 ? 29.302 20.579 -2.052 1.00 38.69 612 ASP A N 1
ATOM 4716 C CA . ASP A 1 612 ? 30.374 21.178 -1.232 1.00 38.69 612 ASP A CA 1
ATOM 4717 C C . ASP A 1 612 ? 30.012 22.557 -0.627 1.00 38.69 612 ASP A C 1
ATOM 4719 O O . ASP A 1 612 ? 30.877 23.406 -0.430 1.00 38.69 612 ASP A O 1
ATOM 4723 N N . ARG A 1 613 ? 28.727 22.830 -0.346 1.00 40.34 613 ARG A N 1
ATOM 4724 C CA . ARG A 1 613 ? 28.306 24.011 0.453 1.00 40.34 613 ARG A CA 1
ATOM 4725 C C . ARG A 1 613 ? 27.708 23.634 1.807 1.00 40.34 613 ARG A C 1
ATOM 4727 O O . ARG A 1 613 ? 26.702 24.191 2.249 1.00 40.34 613 ARG A O 1
ATOM 4734 N N . VAL A 1 614 ? 28.392 22.724 2.484 1.00 43.22 614 VAL A N 1
ATOM 4735 C CA . VAL A 1 614 ? 28.639 22.920 3.912 1.00 43.22 614 VAL A CA 1
ATOM 4736 C C . VAL A 1 614 ? 29.824 23.874 4.061 1.00 43.22 614 VAL A C 1
ATOM 4738 O O . VAL A 1 614 ? 30.760 23.818 3.265 1.00 43.22 614 VAL A O 1
ATOM 4741 N N . ASP A 1 615 ? 29.780 24.782 5.034 1.00 42.78 615 ASP A N 1
ATOM 4742 C CA . ASP A 1 615 ? 30.973 25.558 5.389 1.00 42.78 615 ASP A CA 1
ATOM 4743 C C . ASP A 1 615 ? 32.057 24.648 6.015 1.00 42.78 615 ASP A C 1
ATOM 4745 O O . ASP A 1 615 ? 31.838 23.462 6.268 1.00 42.78 615 ASP A O 1
ATOM 4749 N N . MET A 1 616 ? 33.234 25.206 6.318 1.00 35.75 616 MET A N 1
ATOM 4750 C CA . MET A 1 616 ? 34.332 24.486 6.995 1.00 35.75 616 MET A CA 1
ATOM 4751 C C . MET A 1 616 ? 33.970 23.985 8.417 1.00 35.75 616 MET A C 1
ATOM 4753 O O . MET A 1 616 ? 34.819 23.408 9.092 1.00 35.75 616 MET A O 1
ATOM 4757 N N . LEU A 1 617 ? 32.737 24.220 8.885 1.00 42.59 617 LEU A N 1
ATOM 4758 C CA . LEU A 1 617 ? 32.191 23.815 10.181 1.00 42.59 617 LEU A CA 1
ATOM 4759 C C . LEU A 1 617 ? 31.002 22.838 10.044 1.00 42.59 617 LEU A C 1
ATOM 4761 O O . LEU A 1 617 ? 30.448 22.418 11.057 1.00 42.59 617 LEU A O 1
ATOM 4765 N N . GLY A 1 618 ? 30.618 22.446 8.822 1.00 38.78 618 GLY A N 1
ATOM 4766 C CA . GLY A 1 618 ? 29.525 21.502 8.571 1.00 38.78 618 GLY A CA 1
ATOM 4767 C C . GLY A 1 618 ? 28.120 22.116 8.540 1.00 38.78 618 GLY A C 1
ATOM 4768 O O . GLY A 1 618 ? 27.141 21.370 8.496 1.00 38.78 618 GLY A O 1
ATOM 4769 N N . ASN A 1 619 ? 27.980 23.446 8.548 1.00 45.44 619 ASN A N 1
ATOM 4770 C CA . ASN A 1 619 ? 26.670 24.097 8.509 1.00 45.44 619 ASN A CA 1
ATOM 4771 C C . ASN A 1 619 ? 26.105 24.116 7.079 1.00 45.44 619 ASN A C 1
ATOM 4773 O O . ASN A 1 619 ? 26.814 24.543 6.162 1.00 45.44 619 ASN A O 1
ATOM 4777 N N . PRO A 1 620 ? 24.835 23.723 6.857 1.00 40.75 620 PRO A N 1
ATOM 4778 C CA . PRO A 1 620 ? 24.205 23.840 5.548 1.00 40.75 620 PRO A CA 1
ATOM 4779 C C . PRO A 1 620 ? 24.020 25.319 5.187 1.00 40.75 620 PRO A C 1
ATOM 4781 O O . PRO A 1 620 ? 23.245 26.033 5.823 1.00 40.75 620 PRO A O 1
ATOM 4784 N N . ILE A 1 621 ? 24.711 25.779 4.144 1.00 45.97 621 ILE A N 1
ATOM 4785 C CA . ILE A 1 621 ? 24.519 27.131 3.612 1.00 45.97 621 ILE A CA 1
ATOM 4786 C C . ILE A 1 621 ? 23.155 27.165 2.915 1.00 45.97 621 ILE A C 1
ATOM 4788 O O . ILE A 1 621 ? 22.896 26.345 2.029 1.00 45.97 621 ILE A O 1
ATOM 4792 N N . GLU A 1 622 ? 22.280 28.103 3.297 1.00 39.31 622 GLU A N 1
ATOM 4793 C CA . GLU A 1 622 ? 20.943 28.190 2.701 1.00 39.31 622 GLU A CA 1
ATOM 4794 C C . GLU A 1 622 ? 21.017 28.281 1.165 1.00 39.31 622 GLU A C 1
ATOM 4796 O O . GLU A 1 622 ? 21.856 29.011 0.617 1.00 39.31 622 GLU A O 1
ATOM 4801 N N . PRO A 1 623 ? 20.140 27.563 0.436 1.00 43.12 623 PRO A N 1
ATOM 4802 C CA . PRO A 1 623 ? 20.113 27.629 -1.014 1.00 43.12 623 PRO A CA 1
ATOM 4803 C C . PRO A 1 623 ? 19.709 29.041 -1.438 1.00 43.12 623 PRO A C 1
ATOM 4805 O O . PRO A 1 623 ? 18.541 29.419 -1.330 1.00 43.12 623 PRO A O 1
ATOM 4808 N N . GLY A 1 624 ? 20.692 29.799 -1.940 1.00 37.34 624 GLY A N 1
ATOM 4809 C CA . GLY A 1 624 ? 20.508 31.158 -2.444 1.00 37.34 624 GLY A CA 1
ATOM 4810 C C . GLY A 1 624 ? 19.246 31.249 -3.297 1.00 37.34 624 GLY A C 1
ATOM 4811 O O . GLY A 1 624 ? 19.053 30.444 -4.213 1.00 37.34 624 GLY A O 1
ATOM 4812 N N . GLY A 1 625 ? 18.363 32.181 -2.921 1.00 34.56 625 GLY A N 1
ATOM 4813 C CA . GLY A 1 625 ? 16.971 32.196 -3.359 1.00 34.56 625 GLY A CA 1
ATOM 4814 C C . GLY A 1 625 ? 16.828 31.999 -4.865 1.00 34.56 625 GLY A C 1
ATOM 4815 O O . GLY A 1 625 ? 17.500 32.666 -5.654 1.00 34.56 625 GLY A O 1
ATOM 4816 N N . ARG A 1 626 ? 15.941 31.076 -5.264 1.00 37.00 626 ARG A N 1
ATOM 4817 C CA . ARG A 1 626 ? 15.663 30.809 -6.682 1.00 37.00 626 ARG A CA 1
ATOM 4818 C C . ARG A 1 626 ? 15.394 32.140 -7.395 1.00 37.00 626 ARG A C 1
ATOM 4820 O O . ARG A 1 626 ? 14.567 32.905 -6.889 1.00 37.00 626 ARG A O 1
ATOM 4827 N N . PRO A 1 627 ? 15.996 32.406 -8.571 1.00 38.03 627 PRO A N 1
ATOM 4828 C CA . PRO A 1 627 ? 15.565 33.537 -9.377 1.00 38.03 627 PRO A CA 1
ATOM 4829 C C . PRO A 1 627 ? 14.059 33.402 -9.617 1.00 38.03 627 PRO A C 1
ATOM 4831 O O . PRO A 1 627 ? 13.565 32.305 -9.900 1.00 38.03 627 PRO A O 1
ATOM 4834 N N . TYR A 1 628 ? 13.346 34.514 -9.420 1.00 36.78 628 TYR A N 1
ATOM 4835 C CA . TYR A 1 628 ? 11.886 34.580 -9.425 1.00 36.78 628 TYR A CA 1
ATOM 4836 C C . TYR A 1 628 ? 11.279 33.772 -10.573 1.00 36.78 628 TYR A C 1
ATOM 4838 O O . TYR A 1 628 ? 11.781 33.791 -11.700 1.00 36.78 628 TYR A O 1
ATOM 4846 N N . ALA A 1 629 ? 10.162 33.095 -10.288 1.00 34.19 629 ALA A N 1
ATOM 4847 C CA . ALA A 1 629 ? 9.384 32.400 -11.304 1.00 34.19 629 ALA A CA 1
ATOM 4848 C C . ALA A 1 629 ? 9.169 33.332 -12.505 1.00 34.19 629 ALA A C 1
ATOM 4850 O O . ALA A 1 629 ? 8.560 34.394 -12.352 1.00 34.19 629 ALA A O 1
ATOM 4851 N N . LYS A 1 630 ? 9.687 32.944 -13.684 1.00 38.94 630 LYS A N 1
ATOM 4852 C CA . LYS A 1 630 ? 9.500 33.717 -14.920 1.00 38.94 630 LYS A CA 1
ATOM 4853 C C . LYS A 1 630 ? 8.002 34.029 -15.047 1.00 38.94 630 LYS A C 1
ATOM 4855 O O . LYS A 1 630 ? 7.207 33.086 -14.956 1.00 38.94 630 LYS A O 1
ATOM 4860 N N . PRO A 1 631 ? 7.602 35.304 -15.218 1.00 42.88 631 PRO A N 1
ATOM 4861 C CA . PRO A 1 631 ? 6.193 35.645 -15.345 1.00 42.88 631 PRO A CA 1
ATOM 4862 C C . PRO A 1 631 ? 5.586 34.825 -16.483 1.00 42.88 631 PRO A C 1
ATOM 4864 O O . PRO A 1 631 ? 6.246 34.574 -17.495 1.00 42.88 631 PRO A O 1
ATOM 4867 N N . ALA A 1 632 ? 4.348 34.363 -16.284 1.00 41.53 632 ALA A N 1
ATOM 4868 C CA . ALA A 1 632 ? 3.680 33.483 -17.235 1.00 41.53 632 ALA A CA 1
ATOM 4869 C C . ALA A 1 632 ? 3.764 34.073 -18.656 1.00 41.53 632 ALA A C 1
ATOM 4871 O O . ALA A 1 632 ? 3.560 35.283 -18.808 1.00 41.53 632 ALA A O 1
ATOM 4872 N N . PRO A 1 633 ? 4.057 33.255 -19.688 1.00 46.22 633 PRO A N 1
ATOM 4873 C CA . PRO A 1 633 ? 4.230 33.762 -21.042 1.00 46.22 633 PRO A CA 1
ATOM 4874 C C . PRO A 1 633 ? 2.990 34.568 -21.451 1.00 46.22 633 PRO A C 1
ATOM 4876 O O . PRO A 1 633 ? 1.868 34.149 -21.131 1.00 46.22 633 PRO A O 1
ATOM 4879 N N . PRO A 1 634 ? 3.166 35.721 -22.128 1.00 46.69 634 PRO A N 1
ATOM 4880 C CA . PRO A 1 634 ? 2.054 36.593 -22.474 1.00 46.69 634 PRO A CA 1
ATOM 4881 C C . PRO A 1 634 ? 0.989 35.784 -23.212 1.00 46.69 634 PRO A C 1
ATOM 4883 O O . PRO A 1 634 ? 1.299 35.028 -24.136 1.00 46.69 634 PRO A O 1
ATOM 4886 N N . MET A 1 635 ? -0.268 35.904 -22.765 1.00 45.31 635 MET A N 1
ATOM 4887 C CA . MET A 1 635 ? -1.372 35.148 -23.356 1.00 45.31 635 MET A CA 1
ATOM 4888 C C . MET A 1 635 ? -1.359 35.337 -24.871 1.00 45.31 635 MET A C 1
ATOM 4890 O O . MET A 1 635 ? -1.311 36.473 -25.344 1.00 45.31 635 MET A O 1
ATOM 4894 N N . SER A 1 636 ? -1.430 34.232 -25.620 1.00 63.53 636 SER A N 1
ATOM 4895 C CA . SER A 1 636 ? -1.452 34.290 -27.081 1.00 63.53 636 SER A CA 1
ATOM 4896 C C . SER A 1 636 ? -2.509 35.289 -27.549 1.00 63.53 636 SER A C 1
ATOM 4898 O O . SER A 1 636 ? -3.604 35.338 -26.983 1.00 63.53 636 SER A O 1
ATOM 4900 N N . LYS A 1 637 ? -2.175 36.094 -28.566 1.00 65.50 637 LYS A N 1
ATOM 4901 C CA . LYS A 1 637 ? -2.960 37.260 -29.021 1.00 65.50 637 LYS A CA 1
ATOM 4902 C C . LYS A 1 637 ? -4.467 36.952 -29.098 1.00 65.50 637 LYS A C 1
ATOM 4904 O O . LYS A 1 637 ? -5.265 37.571 -28.406 1.00 65.50 637 LYS A O 1
ATOM 4909 N N . LYS A 1 638 ? -4.809 35.811 -29.710 1.00 60.84 638 LYS A N 1
ATOM 4910 C CA . LYS A 1 638 ? -6.162 35.226 -29.825 1.00 60.84 638 LYS A CA 1
ATOM 4911 C C . LYS A 1 638 ? -6.954 35.084 -28.504 1.00 60.84 638 LYS A C 1
ATOM 4913 O O . LYS A 1 638 ? -8.183 35.096 -28.523 1.00 60.84 638 LYS A O 1
ATOM 4918 N N . LYS A 1 639 ? -6.290 34.917 -27.354 1.00 60.19 639 LYS A N 1
ATOM 4919 C CA . LYS A 1 639 ? -6.901 34.835 -26.010 1.00 60.19 639 LYS A CA 1
ATOM 4920 C C . LYS A 1 639 ? -7.023 36.210 -25.339 1.00 60.19 639 LYS A C 1
ATOM 4922 O O . LYS A 1 639 ? -7.968 36.410 -24.577 1.00 60.19 639 LYS A O 1
ATOM 4927 N N . ALA A 1 640 ? -6.125 37.149 -25.644 1.00 71.00 640 ALA A N 1
ATOM 4928 C CA . ALA A 1 640 ? -6.267 38.554 -25.263 1.00 71.00 640 ALA A CA 1
ATOM 4929 C C . ALA A 1 640 ? -7.413 39.219 -26.048 1.00 71.00 640 ALA A C 1
ATOM 4931 O O . ALA A 1 640 ? -8.330 39.758 -25.432 1.00 71.00 640 ALA A O 1
ATOM 4932 N N . ASP A 1 641 ? -7.444 39.049 -27.372 1.00 76.56 641 ASP A N 1
ATOM 4933 C CA . ASP A 1 641 ? -8.481 39.578 -28.270 1.00 76.56 641 ASP A CA 1
ATOM 4934 C C . ASP A 1 641 ? -9.880 39.077 -27.870 1.00 76.56 641 ASP A C 1
ATOM 4936 O O . ASP A 1 641 ? -10.836 39.845 -27.771 1.00 76.56 641 ASP A O 1
ATOM 4940 N N . ARG A 1 642 ? -10.004 37.785 -27.526 1.00 67.44 642 ARG A N 1
ATOM 4941 C CA . ARG A 1 642 ? -11.269 37.194 -27.055 1.00 67.44 642 ARG A CA 1
ATOM 4942 C C . ARG A 1 642 ? -11.703 37.711 -25.674 1.00 67.44 642 ARG A C 1
ATOM 4944 O O . ARG A 1 642 ? -12.897 37.700 -25.383 1.00 67.44 642 ARG A O 1
ATOM 4951 N N . LYS A 1 643 ? -10.769 38.173 -24.831 1.00 72.69 643 LYS A N 1
ATOM 4952 C CA . LYS A 1 643 ? -11.071 38.836 -23.549 1.00 72.69 643 LYS A CA 1
ATOM 4953 C C . LYS A 1 643 ? -11.474 40.301 -23.766 1.00 72.69 643 LYS A C 1
ATOM 4955 O O . LYS A 1 643 ? -12.425 40.749 -23.136 1.00 72.69 643 LYS A O 1
ATOM 4960 N N . ALA A 1 644 ? -10.819 41.005 -24.691 1.00 76.31 644 ALA A N 1
ATOM 4961 C CA . ALA A 1 644 ? -11.190 42.360 -25.098 1.00 76.31 644 ALA A CA 1
ATOM 4962 C C . ALA A 1 644 ? -12.607 42.396 -25.698 1.00 76.31 644 ALA A C 1
ATOM 4964 O O . ALA A 1 644 ? -13.451 43.147 -25.219 1.00 76.31 644 ALA A O 1
ATOM 4965 N N . LEU A 1 645 ? -12.918 41.496 -26.639 1.00 73.75 645 LEU A N 1
ATOM 4966 C CA . LEU A 1 645 ? -14.250 41.384 -27.248 1.00 73.75 645 LEU A CA 1
ATOM 4967 C C . LEU A 1 645 ? -15.347 41.042 -26.219 1.00 73.75 645 LEU A C 1
ATOM 4969 O O . LEU A 1 645 ? -16.474 41.522 -26.320 1.00 73.75 645 LEU A O 1
ATOM 4973 N N . ALA A 1 646 ? -15.028 40.235 -25.201 1.00 69.50 646 ALA A N 1
ATOM 4974 C CA . ALA A 1 646 ? -15.958 39.916 -24.116 1.00 69.50 646 ALA A CA 1
ATOM 4975 C C . ALA A 1 646 ? -16.226 41.109 -23.176 1.00 69.50 646 ALA A C 1
ATOM 4977 O O . ALA A 1 646 ? -17.332 41.219 -22.648 1.00 69.50 646 ALA A O 1
ATOM 4978 N N . ASN A 1 647 ? -15.247 42.000 -22.983 1.00 70.50 647 ASN A N 1
ATOM 4979 C CA . ASN A 1 647 ? -15.422 43.238 -22.221 1.00 70.50 647 ASN A CA 1
ATOM 4980 C C . ASN A 1 647 ? -16.186 44.293 -23.035 1.00 70.50 647 ASN A C 1
ATOM 4982 O O . ASN A 1 647 ? -17.188 44.808 -22.550 1.00 70.50 647 ASN A O 1
ATOM 4986 N N . GLN A 1 648 ? -15.826 44.500 -24.305 1.00 75.06 648 GLN A N 1
ATOM 4987 C CA . GLN A 1 648 ? -16.541 45.398 -25.221 1.00 75.06 648 GLN A CA 1
ATOM 4988 C C . GLN A 1 648 ? -18.028 45.018 -25.346 1.00 75.06 648 GLN A C 1
ATOM 4990 O O . GLN A 1 648 ? -18.908 45.877 -25.337 1.00 75.06 648 GLN A O 1
ATOM 4995 N N . LYS A 1 649 ? -18.339 43.712 -25.380 1.00 66.50 649 LYS A N 1
ATOM 4996 C CA . LYS A 1 649 ? -19.725 43.217 -25.388 1.00 66.50 649 LYS A CA 1
ATOM 4997 C C . LYS A 1 649 ? -20.453 43.395 -24.045 1.00 66.50 649 LYS A C 1
ATOM 4999 O O . LYS A 1 649 ? -21.678 43.409 -24.038 1.00 66.50 649 LYS A O 1
ATOM 5004 N N . ARG A 1 650 ? -19.744 43.537 -22.919 1.00 61.16 650 ARG A N 1
ATOM 5005 C CA . ARG A 1 650 ? -20.341 43.897 -21.617 1.00 61.16 650 ARG A CA 1
ATOM 5006 C C . ARG A 1 650 ? -20.627 45.392 -21.521 1.00 61.16 650 ARG A C 1
ATOM 5008 O O . ARG A 1 650 ? -21.697 45.756 -21.051 1.00 61.16 650 ARG A O 1
ATOM 5015 N N . GLU A 1 651 ? -19.725 46.231 -22.017 1.00 67.81 651 GLU A N 1
ATOM 5016 C CA . GLU A 1 651 ? -19.902 47.688 -22.067 1.00 67.81 651 GLU A CA 1
ATOM 5017 C C . GLU A 1 651 ? -21.078 48.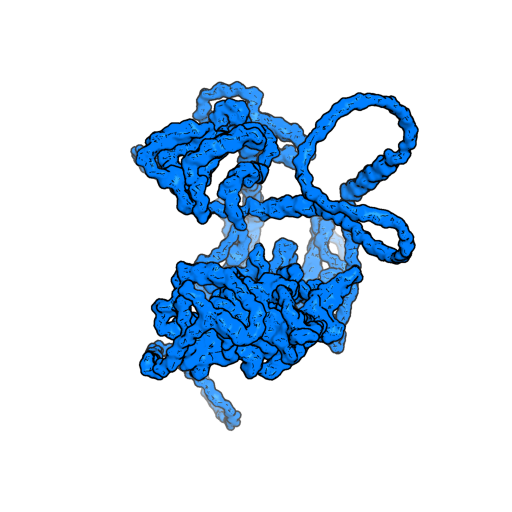077 -22.983 1.00 67.81 651 GLU A C 1
ATOM 5019 O O . GLU A 1 651 ? -21.932 48.860 -22.580 1.00 67.81 651 GLU A O 1
ATOM 5024 N N . LEU A 1 652 ? -21.230 47.418 -24.141 1.00 60.53 652 LEU A N 1
ATOM 5025 C CA . LEU A 1 652 ? -22.402 47.562 -25.027 1.00 60.53 652 LEU A CA 1
ATOM 5026 C C . LEU A 1 652 ? -23.741 47.105 -24.415 1.00 60.53 652 LEU A C 1
ATOM 5028 O O . LEU A 1 652 ? -24.798 47.550 -24.858 1.00 60.53 652 LEU A O 1
ATOM 5032 N N . ILE A 1 653 ? -23.720 46.204 -23.428 1.00 58.72 653 ILE A N 1
ATOM 5033 C CA . ILE A 1 653 ? -24.931 45.777 -22.705 1.00 58.72 653 ILE A CA 1
ATOM 5034 C C . ILE A 1 653 ? -25.237 46.748 -21.557 1.00 58.72 653 ILE A C 1
ATOM 5036 O O . ILE A 1 653 ? -26.402 47.047 -21.322 1.00 58.72 653 ILE A O 1
ATOM 5040 N N . ALA A 1 654 ? -24.213 47.284 -20.887 1.00 55.06 654 ALA A N 1
ATOM 5041 C CA . ALA A 1 654 ? -24.381 48.307 -19.855 1.00 55.06 654 ALA A CA 1
ATOM 5042 C C . ALA A 1 654 ? -24.902 49.638 -20.432 1.00 55.06 654 ALA A C 1
ATOM 5044 O O . ALA A 1 654 ? -25.784 50.250 -19.843 1.00 55.06 654 ALA A O 1
ATOM 5045 N N . ALA A 1 655 ? -24.426 50.050 -21.612 1.00 50.84 655 ALA A N 1
ATOM 5046 C CA . ALA A 1 655 ? -24.822 51.307 -22.253 1.00 50.84 655 ALA A CA 1
ATOM 5047 C C . ALA A 1 655 ? -26.282 51.348 -22.759 1.00 50.84 655 ALA A C 1
ATOM 5049 O O . ALA A 1 655 ? -26.793 52.427 -23.033 1.00 50.84 655 ALA A O 1
ATOM 5050 N N . ASN A 1 656 ? -26.955 50.198 -22.884 1.00 49.31 656 ASN A N 1
ATOM 5051 C CA . ASN A 1 656 ? -28.354 50.106 -23.330 1.00 49.31 656 ASN A CA 1
ATOM 5052 C C . ASN A 1 656 ? -29.360 49.974 -22.167 1.00 49.31 656 ASN A C 1
ATOM 5054 O O . ASN A 1 656 ? -30.537 49.719 -22.411 1.00 49.31 656 ASN A O 1
ATOM 5058 N N . ALA A 1 657 ? -28.913 50.095 -20.911 1.00 43.12 657 ALA A N 1
ATOM 5059 C CA . ALA A 1 657 ? -29.778 49.958 -19.737 1.00 43.12 657 ALA A CA 1
ATOM 5060 C C . ALA A 1 657 ? -30.478 51.267 -19.315 1.00 43.12 657 ALA A C 1
ATOM 5062 O O . ALA A 1 657 ? -31.502 51.198 -18.640 1.00 43.12 657 ALA A O 1
ATOM 5063 N N . ASP A 1 658 ? -29.968 52.430 -19.739 1.00 43.88 658 ASP A N 1
ATOM 5064 C CA . ASP A 1 658 ? -30.451 53.753 -19.320 1.00 43.88 658 ASP A CA 1
ATOM 5065 C C . ASP A 1 658 ? -31.010 54.566 -20.505 1.00 43.88 658 ASP A C 1
ATOM 5067 O O . ASP A 1 658 ? -30.312 55.364 -21.131 1.00 43.88 658 ASP A O 1
ATOM 5071 N N . ALA A 1 659 ? -32.303 54.387 -20.798 1.00 39.91 659 ALA A N 1
ATOM 5072 C CA . ALA A 1 659 ? -33.087 55.275 -21.663 1.00 39.91 659 ALA A CA 1
ATOM 5073 C C . ALA A 1 659 ? -34.536 55.388 -21.129 1.00 39.91 659 ALA A C 1
ATOM 5075 O O . ALA A 1 659 ? -35.178 54.354 -20.926 1.00 39.91 659 ALA A O 1
ATOM 5076 N N . PRO A 1 660 ? -35.071 56.598 -20.861 1.00 41.53 660 PRO A N 1
ATOM 5077 C CA . PRO A 1 660 ? -36.336 56.748 -20.140 1.00 41.53 660 PRO A CA 1
ATOM 5078 C C . PRO A 1 660 ? -37.584 56.837 -21.042 1.00 41.53 660 PRO A C 1
ATOM 5080 O O . PRO A 1 660 ? -37.631 57.644 -21.961 1.00 41.53 660 PRO A O 1
ATOM 5083 N N . GLY A 1 661 ? -38.605 56.049 -20.681 1.00 36.56 661 GLY A N 1
ATOM 5084 C CA . GLY A 1 661 ? -40.052 56.352 -20.680 1.00 36.56 661 GLY A CA 1
ATOM 5085 C C . GLY A 1 661 ? -40.770 56.996 -21.885 1.00 36.56 661 GLY A C 1
ATOM 5086 O O . GLY A 1 661 ? -40.457 58.099 -22.317 1.00 36.56 661 GLY A O 1
ATOM 5087 N N . SER A 1 662 ? -41.884 56.383 -22.303 1.00 28.88 662 SER A N 1
ATOM 5088 C CA . SER A 1 662 ? -43.141 57.090 -22.643 1.00 28.88 662 SER A CA 1
ATOM 5089 C C . SER A 1 662 ? -44.327 56.115 -22.743 1.00 28.88 662 SER A C 1
ATOM 5091 O O . SER A 1 662 ? -44.145 54.908 -22.908 1.00 28.88 662 SER A O 1
ATOM 5093 N N . ASP A 1 663 ? -45.533 56.650 -22.554 1.00 31.80 663 ASP A N 1
ATOM 5094 C CA . ASP A 1 663 ? -46.780 55.921 -22.286 1.00 31.80 663 ASP A CA 1
ATOM 5095 C C . ASP A 1 663 ? -47.503 55.382 -23.537 1.00 31.80 663 ASP A C 1
ATOM 5097 O O . ASP A 1 663 ? -47.358 55.925 -24.632 1.00 31.80 663 ASP A O 1
ATOM 5101 N N . SER A 1 664 ? -48.381 54.380 -23.368 1.00 29.97 664 SER A N 1
ATOM 5102 C CA . SER A 1 664 ? -49.848 54.559 -23.525 1.00 29.97 664 SER A CA 1
ATOM 5103 C C . SER A 1 664 ? -50.663 53.248 -23.605 1.00 29.97 664 SER A C 1
ATOM 5105 O O . SER A 1 664 ? -50.321 52.286 -24.287 1.00 29.97 664 SER A O 1
ATOM 5107 N N . ASP A 1 665 ? -51.768 53.256 -22.858 1.00 29.33 665 ASP A N 1
ATOM 5108 C CA . ASP A 1 665 ? -53.067 52.584 -23.032 1.00 29.33 665 ASP A CA 1
ATOM 5109 C C . ASP A 1 665 ? -53.295 51.547 -24.164 1.00 29.33 665 ASP A C 1
ATOM 5111 O O . ASP A 1 665 ? -53.307 51.870 -25.349 1.00 29.33 665 ASP A O 1
ATOM 5115 N N . SER A 1 666 ? -53.807 50.352 -23.819 1.00 29.53 666 SER A N 1
ATOM 5116 C CA . SER A 1 666 ? -55.273 50.157 -23.673 1.00 29.53 666 SER A CA 1
ATOM 5117 C C . SER A 1 666 ? -55.758 48.684 -23.630 1.00 29.53 666 SER A C 1
ATOM 5119 O O . SER A 1 666 ? -55.474 47.868 -24.495 1.00 29.53 666 SER A O 1
ATOM 5121 N N . ASN A 1 667 ? -56.600 48.412 -22.625 1.00 28.17 667 ASN A N 1
ATOM 5122 C CA . ASN A 1 667 ? -57.823 47.584 -22.615 1.00 28.17 667 ASN A CA 1
ATOM 5123 C C . ASN A 1 667 ? -57.923 46.100 -23.069 1.00 28.17 667 ASN A C 1
ATOM 5125 O O . ASN A 1 667 ? -57.533 45.676 -24.147 1.00 28.17 667 ASN A O 1
ATOM 5129 N N . ALA A 1 668 ? -58.758 45.411 -22.269 1.00 26.33 668 ALA A N 1
ATOM 5130 C CA . ALA A 1 668 ? -59.663 44.293 -22.600 1.00 26.33 668 ALA A CA 1
ATOM 5131 C C . ALA A 1 668 ? -59.186 42.830 -22.416 1.00 26.33 668 ALA A C 1
ATOM 5133 O O . ALA A 1 668 ? -58.902 42.078 -23.342 1.00 26.33 668 ALA A O 1
ATOM 5134 N N . ALA A 1 669 ? -59.303 42.392 -21.157 1.00 27.22 669 ALA A N 1
ATOM 5135 C CA . ALA A 1 669 ? -59.614 41.021 -20.715 1.00 27.22 669 ALA A CA 1
ATOM 5136 C C . ALA A 1 669 ? -60.882 40.441 -21.438 1.00 27.22 669 ALA A C 1
ATOM 5138 O O . ALA A 1 669 ? -61.632 41.259 -21.977 1.00 27.22 669 ALA A O 1
ATOM 5139 N N . PRO A 1 670 ? -61.256 39.123 -21.368 1.00 46.62 670 PRO A N 1
ATOM 5140 C CA . PRO A 1 670 ? -61.327 38.395 -20.085 1.00 46.62 670 PRO A CA 1
ATOM 5141 C C . PRO A 1 670 ? -61.270 36.836 -20.030 1.00 46.62 670 PRO A C 1
ATOM 5143 O O . PRO A 1 670 ? -61.824 36.142 -20.870 1.00 46.62 670 PRO A O 1
ATOM 5146 N N . ARG A 1 671 ? -60.886 36.328 -18.834 1.00 30.22 671 ARG A N 1
ATOM 5147 C CA . ARG A 1 671 ? -61.399 35.088 -18.163 1.00 30.22 671 ARG A CA 1
ATOM 5148 C C . ARG A 1 671 ? -61.054 33.725 -18.844 1.00 30.22 671 ARG A C 1
ATOM 5150 O O . ARG A 1 671 ? -60.911 33.639 -20.044 1.00 30.22 671 ARG A O 1
ATOM 5157 N N . LYS A 1 672 ? -60.928 32.579 -18.148 1.00 29.55 672 LYS A N 1
ATOM 5158 C CA . LYS A 1 672 ? -61.285 32.184 -16.762 1.00 29.55 672 LYS A CA 1
ATOM 5159 C C . LYS A 1 672 ? -60.541 30.888 -16.340 1.00 29.55 672 LYS A C 1
ATOM 5161 O O . LYS A 1 672 ? -60.483 29.968 -17.136 1.00 29.55 672 LYS A O 1
ATOM 5166 N N . ARG A 1 673 ? -60.157 30.805 -15.051 1.00 27.97 673 ARG A N 1
ATOM 5167 C CA . ARG A 1 673 ? -60.077 29.627 -14.130 1.00 27.97 673 ARG A CA 1
ATOM 5168 C C . ARG A 1 673 ? -59.410 28.300 -14.580 1.00 27.97 673 ARG A C 1
ATOM 5170 O O . ARG A 1 673 ? -59.786 27.720 -15.580 1.00 27.97 673 ARG A O 1
ATOM 5177 N N . LEU A 1 674 ? -58.449 27.731 -13.836 1.00 29.38 674 LEU A N 1
ATOM 5178 C CA . LEU A 1 674 ? -58.474 27.178 -12.449 1.00 29.38 674 LEU A CA 1
ATOM 5179 C C . LEU A 1 674 ? -59.285 25.881 -12.222 1.00 29.38 674 LEU A C 1
ATOM 5181 O O . LEU A 1 674 ? -60.509 25.921 -12.094 1.00 29.38 674 LEU A O 1
ATOM 5185 N N . ARG A 1 675 ? -58.541 24.798 -11.947 1.00 28.14 675 ARG A N 1
ATOM 5186 C CA . ARG A 1 675 ? -58.750 23.766 -10.900 1.00 28.14 675 ARG A CA 1
ATOM 5187 C C . ARG A 1 675 ? -57.338 23.412 -10.371 1.00 28.14 675 ARG A C 1
ATOM 5189 O O . ARG A 1 675 ? -56.445 23.318 -11.202 1.00 28.14 675 ARG A O 1
ATOM 5196 N N . SER A 1 676 ? -56.956 23.384 -9.083 1.00 29.17 676 SER A N 1
ATOM 5197 C CA . SER A 1 676 ? -57.568 22.923 -7.809 1.00 29.17 676 SER A CA 1
ATOM 5198 C C . SER A 1 676 ? -57.830 21.406 -7.767 1.00 29.17 676 SER A C 1
ATOM 5200 O O . SER A 1 676 ? -58.275 20.848 -8.761 1.00 29.17 676 SER A O 1
ATOM 5202 N N . GLY A 1 677 ? -57.588 20.642 -6.691 1.00 29.69 677 GLY A N 1
ATOM 5203 C CA . GLY A 1 677 ? -56.961 20.840 -5.359 1.00 29.69 677 GLY A CA 1
ATOM 5204 C C . GLY A 1 677 ? -56.353 19.481 -4.914 1.00 29.69 677 GLY A C 1
ATOM 5205 O O . GLY A 1 677 ? -56.403 18.539 -5.699 1.00 29.69 677 GLY A O 1
ATOM 5206 N N . LYS A 1 678 ? -55.761 19.235 -3.736 1.00 28.84 678 LYS A N 1
ATOM 5207 C CA . LYS A 1 678 ? -56.140 19.459 -2.316 1.00 28.84 678 LYS A CA 1
ATOM 5208 C C . LYS A 1 678 ? -54.829 19.371 -1.482 1.00 28.84 678 LYS A C 1
ATOM 5210 O O . LYS A 1 678 ? -53.942 18.646 -1.914 1.00 28.84 678 LYS A O 1
ATOM 5215 N N . SER A 1 679 ? -54.549 20.021 -0.345 1.00 29.34 679 SER A N 1
ATOM 5216 C CA . SER A 1 679 ? -55.324 20.623 0.766 1.00 29.34 679 SER A CA 1
ATOM 5217 C C . SER A 1 679 ? -55.742 19.679 1.912 1.00 29.34 679 SER A C 1
ATOM 5219 O O . SER A 1 679 ? -56.756 18.997 1.801 1.00 29.34 679 SER A O 1
ATOM 5221 N N . LYS A 1 680 ? -55.001 19.765 3.032 1.00 27.89 680 LYS A N 1
ATOM 5222 C CA . LYS A 1 680 ? -55.393 19.761 4.470 1.00 27.89 680 LYS A CA 1
ATOM 5223 C C . LYS A 1 680 ? -54.181 20.370 5.220 1.00 27.89 680 LYS A C 1
ATOM 5225 O O . LYS A 1 680 ? -53.092 19.855 5.010 1.00 27.89 680 LYS A O 1
ATOM 5230 N N . ALA A 1 681 ? -54.175 21.494 5.949 1.00 29.64 681 ALA A N 1
ATOM 5231 C CA . ALA A 1 681 ? -55.185 22.304 6.656 1.00 29.64 681 ALA A CA 1
ATOM 5232 C C . ALA A 1 681 ? -55.767 21.638 7.918 1.00 29.64 681 ALA A C 1
ATOM 5234 O O . ALA A 1 681 ? -56.042 20.443 7.862 1.00 29.64 681 ALA A O 1
ATOM 5235 N N . VAL A 1 682 ? -56.048 22.321 9.042 1.00 29.19 682 VAL A N 1
ATOM 5236 C CA . VAL A 1 682 ? -55.756 23.685 9.586 1.00 29.19 682 VAL A CA 1
ATOM 5237 C C . VAL A 1 682 ? -56.223 23.648 11.060 1.00 29.19 682 VAL A C 1
ATOM 5239 O O . VAL A 1 682 ? -57.251 23.021 11.290 1.00 29.19 682 VAL A O 1
ATOM 5242 N N . ILE A 1 683 ? -55.589 24.365 12.003 1.00 24.98 683 ILE A N 1
ATOM 5243 C CA . ILE A 1 683 ? -56.280 25.077 13.113 1.00 24.98 683 ILE A CA 1
ATOM 5244 C C . ILE A 1 683 ? -55.543 26.410 13.358 1.00 24.98 683 ILE A C 1
ATOM 5246 O O . ILE A 1 683 ? -54.320 26.466 13.246 1.00 24.98 683 ILE A O 1
ATOM 5250 N N . LEU A 1 684 ? -56.299 27.477 13.635 1.00 28.00 684 LEU A N 1
ATOM 5251 C CA . LEU A 1 684 ? -55.849 28.858 13.847 1.00 28.00 684 LEU A CA 1
ATOM 5252 C C . LEU A 1 684 ? -56.722 29.528 14.927 1.00 28.00 684 LEU A C 1
ATOM 5254 O O . LEU A 1 684 ? -57.927 29.288 14.952 1.00 28.00 684 LEU A O 1
ATOM 5258 N N . ALA A 1 685 ? -56.120 30.400 15.736 1.00 25.17 685 ALA A N 1
ATOM 5259 C CA . ALA A 1 685 ? -56.738 31.452 16.559 1.00 25.17 685 ALA A CA 1
ATOM 5260 C C . ALA A 1 685 ? -55.616 32.490 16.822 1.00 25.17 685 ALA A C 1
ATOM 5262 O O . ALA A 1 685 ? -54.527 32.081 17.214 1.00 25.17 685 ALA A O 1
ATOM 5263 N N . SER A 1 686 ? -55.661 33.740 16.332 1.00 28.62 686 SER A N 1
ATOM 5264 C CA . SER A 1 686 ? -56.384 34.923 16.865 1.00 28.62 686 SER A CA 1
ATOM 5265 C C . SER A 1 686 ? -56.018 35.254 18.327 1.00 28.62 686 SER A C 1
ATOM 5267 O O . SER A 1 686 ? -56.152 34.371 19.165 1.00 28.62 686 SER A O 1
ATOM 5269 N N . SER A 1 687 ? -55.626 36.477 18.715 1.00 29.03 687 SER A N 1
ATOM 5270 C CA . SER A 1 687 ? -55.516 37.767 17.992 1.00 29.03 687 SER A CA 1
ATOM 5271 C C . SER A 1 687 ? -54.805 38.838 18.864 1.00 29.03 687 SER A C 1
ATOM 5273 O O . SER A 1 687 ? -54.555 38.581 20.033 1.00 29.03 687 SER A O 1
ATOM 5275 N N . GLU A 1 688 ? -54.587 40.036 18.294 1.00 27.38 688 GLU A N 1
ATOM 5276 C CA . GLU A 1 688 ? -54.289 41.338 18.953 1.00 27.38 688 GLU A CA 1
ATOM 5277 C C . GLU A 1 688 ? -52.827 41.695 19.341 1.00 27.38 688 GLU A C 1
ATOM 5279 O O . GLU A 1 688 ? -52.074 40.918 19.921 1.00 27.38 688 GLU A O 1
ATOM 5284 N N . GLU A 1 689 ? -52.450 42.929 18.974 1.00 28.66 689 GLU A N 1
ATOM 5285 C CA . GLU A 1 689 ? -51.277 43.717 19.415 1.00 28.66 689 GLU A CA 1
ATOM 5286 C C . GLU A 1 689 ? -51.675 44.590 20.649 1.00 28.66 689 GLU A C 1
ATOM 5288 O O . GLU A 1 689 ? -52.863 44.576 20.981 1.00 28.66 689 GLU A O 1
ATOM 5293 N N . PRO A 1 690 ? -50.812 45.420 21.305 1.00 41.16 690 PRO A N 1
ATOM 5294 C CA . PRO A 1 690 ? -49.419 45.782 20.986 1.00 41.16 690 PRO A CA 1
ATOM 5295 C C . PRO A 1 690 ? -48.423 45.857 22.177 1.00 41.16 690 PRO A C 1
ATOM 5297 O O . PRO A 1 690 ? -48.780 45.688 23.340 1.00 41.16 690 PRO A O 1
ATOM 5300 N N . SER A 1 691 ? -47.184 46.263 21.844 1.00 27.33 691 SER A N 1
ATOM 5301 C CA . SER A 1 691 ? -46.219 47.089 22.619 1.00 27.33 691 SER A CA 1
ATOM 5302 C C . SER A 1 691 ? -44.832 46.491 22.952 1.00 27.33 691 SER A C 1
ATOM 5304 O O . SER A 1 691 ? -44.694 45.433 23.549 1.00 27.33 691 SER A O 1
ATOM 5306 N N . SER A 1 692 ? -43.802 47.245 22.530 1.00 26.22 692 SER A N 1
ATOM 5307 C CA . SER A 1 692 ? -42.423 47.369 23.058 1.00 26.22 692 SER A CA 1
ATOM 5308 C C . SER A 1 692 ? -41.724 46.165 23.721 1.00 26.22 692 SER A C 1
ATOM 5310 O O . SER A 1 692 ? -42.006 45.865 24.874 1.00 26.22 692 SER A O 1
ATOM 5312 N N . SER A 1 693 ? -40.615 45.680 23.133 1.00 25.89 693 SER A N 1
ATOM 5313 C CA . SER A 1 693 ? -39.262 46.231 23.407 1.00 25.89 693 SER A CA 1
ATOM 5314 C C . SER A 1 693 ? -38.101 45.397 22.813 1.00 25.89 693 SER A C 1
ATOM 5316 O O . SER A 1 693 ? -38.077 44.185 22.977 1.00 25.89 693 SER A O 1
ATOM 5318 N N . SER A 1 694 ? -37.107 46.095 22.239 1.00 26.86 694 SER A N 1
ATOM 5319 C CA . SER A 1 694 ? -35.656 45.773 22.145 1.00 26.86 694 SER A CA 1
ATOM 5320 C C . SER A 1 694 ? -35.097 44.464 21.529 1.00 26.86 694 SER A C 1
ATOM 5322 O O . SER A 1 694 ? -35.513 43.350 21.820 1.00 26.86 694 SER A O 1
ATOM 5324 N N . SER A 1 695 ? -33.973 44.664 20.815 1.00 27.81 695 SER A N 1
ATOM 5325 C CA . SER A 1 695 ? -32.869 43.728 20.487 1.00 27.81 695 SER A CA 1
ATOM 5326 C C . SER A 1 695 ? -33.100 42.571 19.495 1.00 27.81 695 SER A C 1
ATOM 5328 O O . SER A 1 695 ? -33.316 41.423 19.861 1.00 27.81 695 SER A O 1
ATOM 5330 N N . GLU A 1 696 ? -32.899 42.914 18.217 1.00 27.23 696 GLU A N 1
ATOM 5331 C CA . GLU A 1 696 ? -32.036 42.208 17.247 1.00 27.23 696 GLU A CA 1
ATOM 5332 C C . GLU A 1 696 ? -32.147 40.677 17.120 1.00 27.23 696 GLU A C 1
ATOM 5334 O O . GLU A 1 696 ? -31.331 39.892 17.601 1.00 27.23 696 GLU A O 1
ATOM 5339 N N . SER A 1 697 ? -33.104 40.261 16.290 1.00 26.09 697 SER A N 1
ATOM 5340 C CA . SER A 1 697 ? -33.143 38.923 15.709 1.00 26.09 697 SER A CA 1
ATOM 5341 C C . SER A 1 697 ? -32.007 38.682 14.708 1.00 26.09 697 SER A C 1
ATOM 5343 O O . SER A 1 697 ? -31.884 39.388 13.703 1.00 26.09 697 SER A O 1
ATOM 5345 N N . SER A 1 698 ? -31.297 37.568 14.877 1.00 29.59 698 SER A N 1
ATOM 5346 C CA . SER A 1 698 ? -30.612 36.905 13.763 1.00 29.59 698 SER A CA 1
ATOM 5347 C C . SER A 1 698 ? -31.618 36.507 12.674 1.00 29.59 698 SER A C 1
ATOM 5349 O O . SER A 1 698 ? -32.612 35.852 12.982 1.00 29.59 698 SER A O 1
ATOM 5351 N N . GLN A 1 699 ? -31.331 36.782 11.395 1.00 26.05 699 GLN A N 1
ATOM 5352 C CA . GLN A 1 699 ? -31.927 36.012 10.294 1.00 26.05 699 GLN A CA 1
ATOM 5353 C C . GLN A 1 699 ? -30.902 35.573 9.248 1.00 26.05 699 GLN A C 1
ATOM 5355 O O . GLN A 1 699 ? -30.401 36.336 8.422 1.00 26.05 699 GLN A O 1
ATOM 5360 N N . VAL A 1 700 ? -30.669 34.262 9.271 1.00 33.28 700 VAL A N 1
ATOM 5361 C CA . VAL A 1 700 ? -30.031 33.465 8.226 1.00 33.28 700 VAL A CA 1
ATOM 5362 C C . VAL A 1 700 ? -30.726 33.706 6.885 1.00 33.28 700 VAL A C 1
ATOM 5364 O O . VAL A 1 700 ? -31.928 33.480 6.756 1.00 33.28 700 VAL A O 1
ATOM 5367 N N . ARG A 1 701 ? -29.965 34.071 5.845 1.00 24.64 701 ARG A N 1
ATOM 5368 C CA . ARG A 1 701 ? -30.466 34.106 4.463 1.00 24.64 701 ARG A CA 1
ATOM 5369 C C . ARG A 1 701 ? -29.724 33.098 3.593 1.00 24.64 701 ARG A C 1
ATOM 5371 O O . ARG A 1 701 ? -28.593 33.332 3.171 1.00 24.64 701 ARG A O 1
ATOM 5378 N N . ALA A 1 702 ? -30.391 31.983 3.304 1.00 36.09 702 ALA A N 1
ATOM 5379 C CA . ALA A 1 702 ? -29.896 30.966 2.384 1.00 36.09 702 ALA A CA 1
ATOM 5380 C C . ALA A 1 702 ? -29.601 31.554 0.987 1.00 36.09 702 ALA A C 1
ATOM 5382 O O . ALA A 1 702 ? -30.336 32.413 0.491 1.00 36.09 702 ALA A O 1
ATOM 5383 N N . LYS A 1 703 ? -28.546 31.056 0.329 1.00 28.95 703 LYS A N 1
ATOM 5384 C CA . LYS A 1 703 ? -28.208 31.360 -1.073 1.00 28.95 703 LYS A CA 1
ATOM 5385 C C . LYS A 1 703 ? -27.982 30.071 -1.887 1.00 28.95 703 LYS A C 1
ATOM 5387 O O . LYS A 1 703 ? -27.735 29.019 -1.296 1.00 28.95 703 LYS A O 1
ATOM 5392 N N . PRO A 1 704 ? -28.141 30.110 -3.226 1.00 30.45 704 PRO A N 1
ATOM 5393 C CA . PRO A 1 704 ? -28.475 28.920 -4.011 1.00 30.45 704 PRO A CA 1
ATOM 5394 C C . PRO A 1 704 ? -27.258 28.094 -4.447 1.00 30.45 704 PRO A C 1
ATOM 5396 O O . PRO A 1 704 ? -26.153 28.608 -4.613 1.00 30.45 704 PRO A O 1
ATOM 5399 N N . LYS A 1 705 ? -27.486 26.800 -4.701 1.00 33.19 705 LYS A N 1
ATOM 5400 C CA . LYS A 1 705 ? -26.459 25.847 -5.152 1.00 33.19 705 LYS A CA 1
ATOM 5401 C C . LYS A 1 705 ? -26.031 26.113 -6.605 1.00 33.19 705 LYS A C 1
ATOM 5403 O O . LYS A 1 705 ? -26.866 26.215 -7.499 1.00 33.19 705 LYS A O 1
ATOM 5408 N N . ASN A 1 706 ? -24.717 26.134 -6.845 1.00 30.69 706 ASN A N 1
ATOM 5409 C CA . ASN A 1 706 ? -24.110 26.298 -8.172 1.00 30.69 706 ASN A CA 1
ATOM 5410 C C . ASN A 1 706 ? -24.288 25.050 -9.063 1.00 30.69 706 ASN A C 1
ATOM 5412 O O . ASN A 1 706 ? -23.420 24.175 -9.130 1.00 30.69 706 ASN A O 1
ATOM 5416 N N . VAL A 1 707 ? -25.394 24.992 -9.804 1.00 38.94 707 VAL A N 1
ATOM 5417 C CA . VAL A 1 707 ? -25.590 24.039 -10.906 1.00 38.94 707 VAL A CA 1
ATOM 5418 C C . VAL A 1 707 ? -24.909 24.587 -12.163 1.00 38.94 707 VAL A C 1
ATOM 5420 O O . VAL A 1 707 ? -25.519 25.369 -12.872 1.00 38.94 707 VAL A O 1
ATOM 5423 N N . TYR A 1 708 ? -23.650 24.203 -12.423 1.00 31.73 708 TYR A N 1
ATOM 5424 C CA . TYR A 1 708 ? -23.064 24.151 -13.787 1.00 31.73 708 TYR A CA 1
ATOM 5425 C C . TYR A 1 708 ? -21.671 23.484 -13.850 1.00 31.73 708 TYR A C 1
ATOM 5427 O O . TYR A 1 708 ? -21.271 22.999 -14.906 1.00 31.73 708 TYR A O 1
ATOM 5435 N N . ARG A 1 709 ? -20.931 23.370 -12.731 1.00 33.50 709 ARG A N 1
ATOM 5436 C CA . ARG A 1 709 ? -19.610 22.690 -12.695 1.00 33.50 709 ARG A CA 1
ATOM 5437 C C . ARG A 1 709 ? -19.657 21.156 -12.824 1.00 33.50 709 ARG A C 1
ATOM 5439 O O . ARG A 1 709 ? -18.614 20.544 -13.032 1.00 33.50 709 ARG A O 1
ATOM 5446 N N . SER A 1 710 ? -20.827 20.522 -12.710 1.00 37.91 710 SER A N 1
ATOM 5447 C CA . SER A 1 710 ? -20.973 19.058 -12.790 1.00 37.91 710 SER A CA 1
ATOM 5448 C C . SER A 1 710 ? -21.065 18.510 -14.221 1.00 37.91 710 SER A C 1
ATOM 5450 O O . SER A 1 710 ? -20.723 17.350 -14.440 1.00 37.91 710 SER A O 1
ATOM 5452 N N . ALA A 1 711 ? -21.490 19.322 -15.197 1.00 35.75 711 ALA A N 1
ATOM 5453 C CA . ALA A 1 711 ? -21.705 18.873 -16.575 1.00 35.75 711 ALA A CA 1
ATOM 5454 C C . ALA A 1 711 ? -20.383 18.607 -17.317 1.00 35.75 711 ALA A C 1
ATOM 5456 O O . ALA A 1 711 ? -20.192 17.534 -17.884 1.00 35.75 711 ALA A O 1
ATOM 5457 N N . THR A 1 712 ? -19.430 19.542 -17.251 1.00 38.44 712 THR A N 1
ATOM 5458 C CA . THR A 1 712 ? -18.148 19.430 -17.971 1.00 38.44 712 THR A CA 1
ATOM 5459 C C . THR A 1 712 ? -17.242 18.338 -17.402 1.00 38.44 712 THR A C 1
ATOM 5461 O O . THR A 1 712 ? -16.485 17.729 -18.151 1.00 38.44 712 THR A O 1
ATOM 5464 N N . LYS A 1 713 ? -17.339 18.049 -16.094 1.00 37.75 713 LYS A N 1
ATOM 5465 C CA . LYS A 1 713 ? -16.605 16.937 -15.473 1.00 37.75 713 LYS A CA 1
ATOM 5466 C C . LYS A 1 713 ? -17.208 15.578 -15.852 1.00 37.75 713 LYS A C 1
ATOM 5468 O O . LYS A 1 713 ? -16.463 14.677 -16.211 1.00 37.75 713 LYS A O 1
ATOM 5473 N N . ARG A 1 714 ? -18.545 15.456 -15.888 1.00 37.31 714 ARG A N 1
ATOM 5474 C CA . ARG A 1 714 ? -19.221 14.232 -16.360 1.00 37.31 714 ARG A CA 1
ATOM 5475 C C . ARG A 1 714 ? -18.901 13.879 -17.813 1.00 37.31 714 ARG A C 1
ATOM 5477 O O . ARG A 1 714 ? -18.831 12.696 -18.112 1.00 37.31 714 ARG A O 1
ATOM 5484 N N . LEU A 1 715 ? -18.698 14.861 -18.695 1.00 34.53 715 LEU A N 1
ATOM 5485 C CA . LEU A 1 715 ? -18.370 14.587 -20.099 1.00 34.53 715 LEU A CA 1
ATOM 5486 C C . LEU A 1 715 ? -16.973 13.951 -20.254 1.00 34.53 715 LEU A C 1
ATOM 5488 O O . LEU A 1 715 ? -16.816 12.989 -21.001 1.00 34.53 715 LEU A O 1
ATOM 5492 N N . ALA A 1 716 ? -15.986 14.431 -19.489 1.00 37.53 716 ALA A N 1
ATOM 5493 C CA . ALA A 1 716 ? -14.644 13.845 -19.443 1.00 37.53 716 ALA A CA 1
ATOM 5494 C C . ALA A 1 716 ? -14.626 12.473 -18.736 1.00 37.53 716 ALA A C 1
ATOM 5496 O O . ALA A 1 716 ? -14.010 11.534 -19.235 1.00 37.53 716 ALA A O 1
ATOM 5497 N N . ASP A 1 717 ? -15.361 12.332 -17.625 1.00 35.88 717 ASP A N 1
ATOM 5498 C CA . ASP A 1 717 ? -15.484 11.070 -16.875 1.00 35.88 717 ASP A CA 1
ATOM 5499 C C . ASP A 1 717 ? -16.268 9.974 -17.645 1.00 35.88 717 ASP A C 1
ATOM 5501 O O . ASP A 1 717 ? -16.226 8.808 -17.247 1.00 35.88 717 ASP A O 1
ATOM 5505 N N . LEU A 1 718 ? -16.999 10.327 -18.715 1.00 35.97 718 LEU A N 1
ATOM 5506 C CA . LEU A 1 718 ? -17.686 9.385 -19.615 1.00 35.97 718 LEU A CA 1
ATOM 5507 C C . LEU A 1 718 ? -16.789 8.946 -20.779 1.00 35.97 718 LEU A C 1
ATOM 5509 O O . LEU A 1 718 ? -16.622 7.749 -20.987 1.00 35.97 718 LEU A O 1
ATOM 5513 N N . GLN A 1 719 ? -16.126 9.880 -21.474 1.00 36.31 719 GLN A N 1
ATOM 5514 C CA . GLN A 1 719 ? -15.221 9.536 -22.585 1.00 36.31 719 GLN A CA 1
ATOM 5515 C C . GLN A 1 719 ? -14.031 8.655 -22.167 1.00 36.31 719 GLN A C 1
ATOM 5517 O O . GLN A 1 719 ? -13.441 7.990 -23.012 1.00 36.31 719 GLN A O 1
ATOM 5522 N N . GLN A 1 720 ? -13.683 8.622 -20.876 1.00 34.78 720 GLN A N 1
ATOM 5523 C CA . GLN A 1 720 ? -12.606 7.781 -20.347 1.00 34.78 720 GLN A CA 1
ATOM 5524 C C . GLN A 1 720 ? -13.075 6.407 -19.816 1.00 34.78 720 GLN A C 1
ATOM 5526 O O . GLN A 1 720 ? -12.248 5.644 -19.320 1.00 34.78 720 GLN A O 1
ATOM 5531 N N . LYS A 1 721 ? -14.377 6.081 -19.891 1.00 32.62 721 LYS A N 1
ATOM 5532 C CA . LYS A 1 721 ? -14.945 4.817 -19.375 1.00 32.62 721 LYS A CA 1
ATOM 5533 C C . LYS A 1 721 ? -15.284 3.760 -20.432 1.00 32.62 721 LYS A C 1
ATOM 5535 O O . LYS A 1 721 ? -15.379 2.593 -20.068 1.00 32.62 721 LYS A O 1
ATOM 5540 N N . ASP A 1 722 ? -15.416 4.131 -21.703 1.00 34.97 722 ASP A N 1
ATOM 5541 C CA . ASP A 1 722 ? -16.003 3.265 -22.744 1.00 34.97 722 ASP A CA 1
ATOM 5542 C C . ASP A 1 722 ? -14.985 2.515 -23.637 1.00 34.97 722 ASP A C 1
ATOM 5544 O O . ASP A 1 722 ? -15.281 2.182 -24.782 1.00 34.97 722 ASP A O 1
ATOM 5548 N N . THR A 1 723 ? -13.784 2.194 -23.134 1.00 32.66 723 THR A N 1
ATOM 5549 C CA . THR A 1 723 ? -12.770 1.410 -23.889 1.00 32.66 723 THR A CA 1
ATOM 5550 C C . THR A 1 723 ? -12.292 0.122 -23.207 1.00 32.66 723 THR A C 1
ATOM 5552 O O . THR A 1 723 ? -11.246 -0.412 -23.565 1.00 32.66 723 THR A O 1
ATOM 5555 N N . THR A 1 724 ? -13.058 -0.430 -22.261 1.00 30.80 724 THR A N 1
ATOM 5556 C CA . THR A 1 724 ? -12.798 -1.763 -21.672 1.00 30.80 724 THR A CA 1
ATOM 5557 C C . THR A 1 724 ? -14.048 -2.646 -21.619 1.00 30.80 724 TH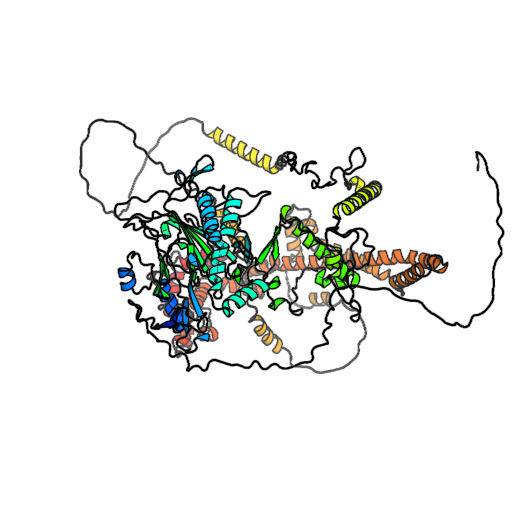R A C 1
ATOM 5559 O O . THR A 1 724 ? -14.432 -3.161 -20.569 1.00 30.80 724 THR A O 1
ATOM 5562 N N . LEU A 1 725 ? -14.651 -2.904 -22.786 1.00 25.94 725 LEU A N 1
ATOM 5563 C CA . LEU A 1 725 ? -15.442 -4.123 -22.980 1.00 25.94 725 LEU A CA 1
ATOM 5564 C C . LEU A 1 725 ? -14.503 -5.256 -23.421 1.00 25.94 725 LEU A C 1
ATOM 5566 O O . LEU A 1 725 ? -14.036 -5.282 -24.559 1.00 25.94 725 LEU A O 1
ATOM 5570 N N . ILE A 1 726 ? -14.224 -6.194 -22.516 1.00 29.22 726 ILE A N 1
ATOM 5571 C CA . ILE A 1 726 ? -13.473 -7.412 -22.838 1.00 29.22 726 ILE A CA 1
ATOM 5572 C C . ILE A 1 726 ? -14.376 -8.314 -23.688 1.00 29.22 726 ILE A C 1
ATOM 5574 O O . ILE A 1 726 ? -15.328 -8.912 -23.186 1.00 29.22 726 ILE A O 1
ATOM 5578 N N . TRP A 1 727 ? -14.076 -8.415 -24.982 1.00 25.53 727 TRP A N 1
ATOM 5579 C CA . TRP A 1 727 ? -14.684 -9.410 -25.862 1.00 25.53 727 TRP A CA 1
ATOM 5580 C C . TRP A 1 727 ? -14.059 -10.783 -25.587 1.00 25.53 727 TRP A C 1
ATOM 5582 O O . TRP A 1 727 ? -12.893 -11.013 -25.904 1.00 25.53 727 TRP A O 1
ATOM 5592 N N . HIS A 1 728 ? -14.836 -11.719 -25.038 1.00 26.44 728 HIS A N 1
ATOM 5593 C CA . HIS A 1 728 ? -14.441 -13.128 -25.009 1.00 26.44 728 HIS A CA 1
ATOM 5594 C C . HIS A 1 728 ? -14.558 -13.718 -26.424 1.00 26.44 728 HIS A C 1
ATOM 5596 O O . HIS A 1 728 ? -15.655 -13.918 -26.942 1.00 26.44 728 HIS A O 1
ATOM 5602 N N . SER A 1 729 ? -13.416 -13.984 -27.056 1.00 28.28 729 SER A N 1
ATOM 5603 C CA . SER A 1 729 ? -13.293 -14.371 -28.471 1.00 28.28 729 SER A CA 1
ATOM 5604 C C . SER A 1 729 ? -13.557 -15.855 -28.775 1.00 28.28 729 SER A C 1
ATOM 5606 O O . SER A 1 729 ? -13.433 -16.280 -29.923 1.00 28.28 729 SER A O 1
ATOM 5608 N N . THR A 1 730 ? -13.952 -16.659 -27.784 1.00 30.59 730 THR A N 1
ATOM 5609 C CA . THR A 1 730 ? -14.035 -18.127 -27.891 1.00 30.59 730 THR A CA 1
ATOM 5610 C C . THR A 1 730 ? -15.085 -18.655 -28.874 1.00 30.59 730 THR A C 1
ATOM 5612 O O . THR A 1 730 ? -14.894 -19.742 -29.409 1.00 30.59 730 THR A O 1
ATOM 5615 N N . ASN A 1 731 ? -16.145 -17.900 -29.182 1.00 31.42 731 ASN A N 1
ATOM 5616 C CA . ASN A 1 731 ? -17.225 -18.381 -30.061 1.00 31.42 731 ASN A CA 1
ATOM 5617 C C . ASN A 1 731 ? -17.047 -18.025 -31.552 1.00 31.42 731 ASN A C 1
ATOM 5619 O O . ASN A 1 731 ? -17.781 -18.544 -32.389 1.00 31.42 731 ASN A O 1
ATOM 5623 N N . TYR A 1 732 ? -16.083 -17.169 -31.917 1.00 28.36 732 TYR A N 1
ATOM 5624 C CA . TYR A 1 732 ? -15.911 -16.734 -33.316 1.00 28.36 732 TYR A CA 1
ATOM 5625 C C . TYR A 1 732 ? -15.133 -17.749 -34.177 1.00 28.36 732 TYR A C 1
ATOM 5627 O O . TYR A 1 732 ? -15.256 -17.768 -35.399 1.00 28.36 732 TYR A O 1
ATOM 5635 N N . VAL A 1 733 ? -14.357 -18.634 -33.540 1.00 33.62 733 VAL A N 1
ATOM 5636 C CA . VAL A 1 733 ? -13.561 -19.673 -34.220 1.00 33.62 733 VAL A CA 1
ATOM 5637 C C . VAL A 1 733 ? -14.445 -20.796 -34.777 1.00 33.62 733 VAL A C 1
ATOM 5639 O O . VAL A 1 733 ? -14.143 -21.355 -35.829 1.00 33.62 733 VAL A O 1
ATOM 5642 N N . GLN A 1 734 ? -15.562 -21.107 -34.111 1.00 32.47 734 GLN A N 1
ATOM 5643 C CA . GLN A 1 734 ? -16.399 -22.257 -34.462 1.00 32.47 734 GLN A CA 1
ATOM 5644 C C . GLN A 1 734 ? -17.234 -22.025 -35.736 1.00 32.47 734 GLN A C 1
ATOM 5646 O O . GLN A 1 734 ? -17.369 -22.934 -36.549 1.00 32.47 734 GLN A O 1
ATOM 5651 N N . ILE A 1 735 ? -17.709 -20.794 -35.967 1.00 33.66 735 ILE A N 1
ATOM 5652 C CA . ILE A 1 735 ? -18.541 -20.444 -37.136 1.00 33.66 735 ILE A CA 1
ATOM 5653 C C . ILE A 1 735 ? -17.719 -20.445 -38.441 1.00 33.66 735 ILE A C 1
ATOM 5655 O O . ILE A 1 735 ? -18.185 -20.936 -39.468 1.00 33.66 735 ILE A O 1
ATOM 5659 N N . ASN A 1 736 ? -16.465 -19.980 -38.408 1.00 31.62 736 ASN A N 1
ATOM 5660 C CA . ASN A 1 736 ? -15.594 -20.015 -39.592 1.00 31.62 736 ASN A CA 1
ATOM 5661 C C . ASN A 1 736 ? -15.175 -21.444 -39.991 1.00 31.62 736 ASN A C 1
ATOM 5663 O O . ASN A 1 736 ? -14.938 -21.704 -41.171 1.00 31.62 736 ASN A O 1
ATOM 5667 N N . HIS A 1 737 ? -15.120 -22.387 -39.045 1.00 33.59 737 HIS A N 1
ATOM 5668 C CA . HIS A 1 737 ? -14.720 -23.768 -39.333 1.00 33.59 737 HIS A CA 1
ATOM 5669 C C . HIS A 1 737 ? -15.802 -24.562 -40.100 1.00 33.59 737 HIS A C 1
ATOM 5671 O O . HIS A 1 737 ? -15.478 -25.463 -40.878 1.00 33.59 737 HIS A O 1
ATOM 5677 N N . GLU A 1 738 ? -17.082 -24.210 -39.940 1.00 32.25 738 GLU A N 1
ATOM 5678 C CA . GLU A 1 738 ? -18.196 -24.814 -40.692 1.00 32.25 738 GLU A CA 1
ATOM 5679 C C . GLU A 1 738 ? -18.376 -24.213 -42.097 1.00 32.25 738 GLU A C 1
ATOM 5681 O O . GLU A 1 738 ? -18.862 -24.892 -43.003 1.00 32.25 738 GLU A O 1
ATOM 5686 N N . PHE A 1 739 ? -17.950 -22.963 -42.316 1.00 29.73 739 PHE A N 1
ATOM 5687 C CA . PHE A 1 739 ? -18.065 -22.313 -43.628 1.00 29.73 739 PHE A CA 1
ATOM 5688 C C . PHE A 1 739 ? -16.977 -22.775 -44.614 1.00 29.73 739 PHE A C 1
ATOM 5690 O O . PHE A 1 739 ? -17.250 -22.972 -45.797 1.00 29.73 739 PHE A O 1
ATOM 5697 N N . VAL A 1 740 ? -15.753 -23.021 -44.128 1.00 35.31 740 VAL A N 1
ATOM 5698 C CA . VAL A 1 740 ? -14.611 -23.474 -44.952 1.00 35.31 740 VAL A CA 1
ATOM 5699 C C . VAL A 1 740 ? -14.707 -24.959 -45.338 1.00 35.31 740 VAL A C 1
ATOM 5701 O O . VAL A 1 740 ? -14.166 -25.375 -46.359 1.00 35.31 740 VAL A O 1
ATOM 5704 N N . THR A 1 741 ? -15.426 -25.781 -44.568 1.00 33.56 741 THR A N 1
ATOM 5705 C CA . THR A 1 741 ? -15.505 -27.238 -44.796 1.00 33.56 741 THR A CA 1
ATOM 5706 C C . THR A 1 741 ? -16.532 -27.671 -45.852 1.00 33.56 741 THR A C 1
ATOM 5708 O O . THR A 1 741 ? -16.557 -28.847 -46.213 1.00 33.56 741 THR A O 1
ATOM 5711 N N . ARG A 1 742 ? -17.353 -26.760 -46.401 1.00 30.39 742 ARG A N 1
ATOM 5712 C CA . ARG A 1 742 ? -18.406 -27.096 -47.387 1.00 30.39 742 ARG A CA 1
ATOM 5713 C C . ARG A 1 742 ? -18.044 -26.898 -48.865 1.00 30.39 742 ARG A C 1
ATOM 5715 O O . ARG A 1 742 ? -18.824 -27.317 -49.715 1.00 30.39 742 ARG A O 1
ATOM 5722 N N . THR A 1 743 ? -16.896 -26.306 -49.201 1.00 31.09 743 THR A N 1
ATOM 5723 C CA . THR A 1 743 ? -16.569 -25.893 -50.587 1.00 31.09 743 THR A CA 1
ATOM 5724 C C . THR A 1 743 ? -15.465 -26.701 -51.284 1.00 31.09 743 THR A C 1
ATOM 5726 O O . THR A 1 743 ? -15.121 -26.389 -52.421 1.00 31.09 743 THR A O 1
ATOM 5729 N N . SER A 1 744 ? -14.935 -27.771 -50.674 1.00 27.77 744 SER A N 1
ATOM 5730 C CA . SER A 1 744 ? -13.850 -28.583 -51.258 1.00 27.77 744 SER A CA 1
ATOM 5731 C C . SER A 1 744 ? -14.234 -30.055 -51.453 1.00 27.77 744 SER A C 1
ATOM 5733 O O . SER A 1 744 ? -14.070 -30.878 -50.554 1.00 27.77 744 SER A O 1
ATOM 5735 N N . SER A 1 745 ? -14.732 -30.413 -52.645 1.00 25.84 745 SER A N 1
ATOM 5736 C CA . SER A 1 745 ? -14.799 -31.821 -53.084 1.00 25.84 745 SER A CA 1
ATOM 5737 C C . SER A 1 745 ? -14.809 -32.018 -54.612 1.00 25.84 745 SER A C 1
ATOM 5739 O O . SER A 1 745 ? -15.760 -32.552 -55.178 1.00 25.84 745 SER A O 1
ATOM 5741 N N . ARG A 1 746 ? -13.705 -31.668 -55.292 1.00 27.81 746 ARG A N 1
ATOM 5742 C CA . ARG A 1 746 ? -13.225 -32.414 -56.480 1.00 27.81 746 ARG A CA 1
ATOM 5743 C C . ARG A 1 746 ? -11.809 -32.003 -56.902 1.00 27.81 746 ARG A C 1
ATOM 5745 O O . ARG A 1 746 ? -11.597 -30.913 -57.414 1.00 27.81 746 ARG A O 1
ATOM 5752 N N . ALA A 1 747 ? -10.863 -32.922 -56.734 1.00 31.45 747 ALA A N 1
ATOM 5753 C CA . ALA A 1 747 ? -9.621 -32.982 -57.512 1.00 31.45 747 ALA A CA 1
ATOM 5754 C C . ALA A 1 747 ? -9.848 -33.946 -58.717 1.00 31.45 747 ALA A C 1
ATOM 5756 O O . ALA A 1 747 ? -10.892 -34.615 -58.714 1.00 31.45 747 ALA A O 1
ATOM 5757 N N . PRO A 1 748 ? -8.953 -34.058 -59.732 1.00 42.12 748 PRO A N 1
ATOM 5758 C CA . PRO A 1 748 ? -7.607 -34.606 -59.494 1.00 42.12 748 PRO A CA 1
ATOM 5759 C C . PRO A 1 748 ? -6.432 -34.076 -60.368 1.00 42.12 748 PRO A C 1
ATOM 5761 O O . PRO A 1 748 ? -6.587 -33.723 -61.529 1.00 42.12 748 PRO A O 1
ATOM 5764 N N . THR A 1 749 ? -5.224 -34.152 -59.787 1.00 29.09 749 THR A N 1
ATOM 5765 C CA . THR A 1 749 ? -3.907 -34.478 -60.402 1.00 29.09 749 THR A CA 1
ATOM 5766 C C . THR A 1 749 ? -3.443 -33.830 -61.724 1.00 29.09 749 THR A C 1
ATOM 5768 O O . THR A 1 749 ? -3.917 -34.194 -62.795 1.00 29.09 749 THR A O 1
ATOM 5771 N N . THR A 1 750 ? -2.281 -33.156 -61.699 1.00 28.34 750 THR A N 1
ATOM 5772 C CA . THR A 1 750 ? -0.982 -33.772 -62.097 1.00 28.34 750 THR A CA 1
ATOM 5773 C C . THR A 1 750 ? 0.241 -32.930 -61.678 1.00 28.34 750 THR A C 1
ATOM 5775 O O . THR A 1 750 ? 0.110 -31.830 -61.155 1.00 28.34 750 THR A O 1
ATOM 5778 N N . SER A 1 751 ? 1.428 -33.529 -61.801 1.00 27.14 751 SER A N 1
ATOM 5779 C CA . SER A 1 751 ? 2.720 -33.141 -61.211 1.00 27.14 751 SER A CA 1
ATOM 5780 C C . SER A 1 751 ? 3.565 -32.172 -62.071 1.00 27.14 751 SER A C 1
ATOM 5782 O O . SER A 1 751 ? 3.527 -32.287 -63.292 1.00 27.14 751 SER A O 1
ATOM 5784 N N . ASN A 1 752 ? 4.376 -31.316 -61.415 1.00 28.20 752 ASN A N 1
ATOM 5785 C CA . ASN A 1 752 ? 5.852 -31.144 -61.556 1.00 28.20 752 ASN A CA 1
ATOM 5786 C C . ASN A 1 752 ? 6.457 -29.713 -61.648 1.00 28.20 752 ASN A C 1
ATOM 5788 O O . ASN A 1 752 ? 6.012 -28.856 -62.402 1.00 28.20 752 ASN A O 1
ATOM 5792 N N . THR A 1 753 ? 7.620 -29.589 -60.980 1.00 28.05 753 THR A N 1
ATOM 5793 C CA . THR A 1 753 ? 8.776 -28.665 -61.176 1.00 28.05 753 THR A CA 1
ATOM 5794 C C . THR A 1 753 ? 8.703 -27.154 -60.876 1.00 28.05 753 THR A C 1
ATOM 5796 O O . THR A 1 753 ? 7.854 -26.421 -61.366 1.00 28.05 753 THR A O 1
ATOM 5799 N N . LEU A 1 754 ? 9.719 -26.685 -60.127 1.00 35.16 754 LEU A N 1
ATOM 5800 C CA . LEU A 1 754 ? 10.045 -25.274 -59.869 1.00 35.16 754 LEU A CA 1
ATOM 5801 C C . LEU A 1 754 ? 10.832 -24.624 -61.025 1.00 35.16 754 LEU A C 1
ATOM 5803 O O . LEU A 1 754 ? 11.808 -25.202 -61.499 1.00 35.16 754 LEU A O 1
ATOM 5807 N N . ALA A 1 755 ? 10.513 -23.363 -61.331 1.00 27.20 755 ALA A N 1
ATOM 5808 C CA . ALA A 1 755 ? 11.422 -22.356 -61.896 1.00 27.20 755 ALA A CA 1
ATOM 5809 C C . ALA A 1 755 ? 10.932 -20.938 -61.508 1.00 27.20 755 ALA A C 1
ATOM 5811 O O . ALA A 1 755 ? 9.780 -20.773 -61.109 1.00 27.20 755 ALA A O 1
ATOM 5812 N N . ALA A 1 756 ? 11.802 -19.924 -61.554 1.00 32.81 756 ALA A N 1
ATOM 5813 C CA . ALA A 1 756 ? 11.550 -18.607 -60.951 1.00 32.81 756 ALA A CA 1
ATOM 5814 C C . ALA A 1 756 ? 10.919 -17.563 -61.906 1.00 32.81 756 ALA A C 1
ATOM 5816 O O . ALA A 1 756 ? 11.375 -17.473 -63.036 1.00 32.81 756 ALA A O 1
ATOM 5817 N N . ALA A 1 757 ? 9.961 -16.773 -61.372 1.00 35.66 757 ALA A N 1
ATOM 5818 C CA . ALA A 1 757 ? 9.582 -15.348 -61.601 1.00 35.66 757 ALA A CA 1
ATOM 5819 C C . ALA A 1 757 ? 9.617 -14.693 -63.023 1.00 35.66 757 ALA A C 1
ATOM 5821 O O . ALA A 1 757 ? 10.383 -15.127 -63.875 1.00 35.66 757 ALA A O 1
ATOM 5822 N N . PRO A 1 758 ? 8.931 -13.544 -63.291 1.00 43.66 758 PRO A N 1
ATOM 5823 C CA . PRO A 1 758 ? 7.876 -12.820 -62.540 1.00 43.66 758 PRO A CA 1
ATOM 5824 C C . PRO A 1 758 ? 6.617 -12.438 -63.384 1.00 43.66 758 PRO A C 1
ATOM 5826 O O . PRO A 1 758 ? 6.755 -12.003 -64.525 1.00 43.66 758 PRO A O 1
ATOM 5829 N N . GLN A 1 759 ? 5.391 -12.457 -62.823 1.00 33.09 759 GLN A N 1
ATOM 5830 C CA . GLN A 1 759 ? 4.172 -11.961 -63.520 1.00 33.09 759 GLN A CA 1
ATOM 5831 C C . GLN A 1 759 ? 3.113 -11.266 -62.617 1.00 33.09 759 GLN A C 1
ATOM 5833 O O . GLN A 1 759 ? 1.924 -11.552 -62.704 1.00 33.09 759 GLN A O 1
ATOM 5838 N N . ASP A 1 760 ? 3.495 -10.261 -61.822 1.00 36.94 760 ASP A N 1
ATOM 5839 C CA . ASP A 1 760 ? 2.549 -9.451 -61.012 1.00 36.94 760 ASP A CA 1
ATOM 5840 C C . ASP A 1 760 ? 1.970 -8.223 -61.759 1.00 36.94 760 ASP A C 1
ATOM 5842 O O . ASP A 1 760 ? 1.888 -7.120 -61.214 1.00 36.94 760 ASP A O 1
ATOM 5846 N N . ARG A 1 761 ? 1.591 -8.376 -63.039 1.00 31.94 761 ARG A N 1
ATOM 5847 C CA . ARG A 1 761 ? 0.974 -7.285 -63.837 1.00 31.94 761 ARG A CA 1
ATOM 5848 C C . ARG A 1 761 ? -0.408 -7.609 -64.427 1.00 31.94 761 ARG A C 1
ATOM 5850 O O . ARG A 1 761 ? -1.067 -6.687 -64.891 1.00 31.94 761 ARG A O 1
ATOM 5857 N N . ALA A 1 762 ? -0.863 -8.864 -64.382 1.00 32.00 762 ALA A N 1
ATOM 5858 C CA . ALA A 1 762 ? -2.157 -9.276 -64.948 1.00 32.00 762 ALA A CA 1
ATOM 5859 C C . ALA A 1 762 ? -3.330 -9.176 -63.947 1.00 32.00 762 ALA A C 1
ATOM 5861 O O . ALA A 1 762 ? -4.373 -8.604 -64.259 1.00 32.00 762 ALA A O 1
ATOM 5862 N N . LEU A 1 763 ? -3.131 -9.651 -62.710 1.00 33.53 763 LEU A N 1
ATOM 5863 C CA . LEU A 1 763 ? -4.214 -9.883 -61.739 1.00 33.53 763 LEU A CA 1
ATOM 5864 C C . LEU A 1 763 ? -5.013 -8.640 -61.308 1.00 33.53 763 LEU A C 1
ATOM 5866 O O . LEU A 1 763 ? -6.168 -8.781 -60.922 1.00 33.53 763 LEU A O 1
ATOM 5870 N N . LEU A 1 764 ? -4.433 -7.434 -61.361 1.00 33.09 764 LEU A N 1
ATOM 5871 C CA . LEU A 1 764 ? -5.143 -6.210 -60.954 1.00 33.09 764 LEU A CA 1
ATOM 5872 C C . LEU A 1 764 ? -5.952 -5.551 -62.085 1.00 33.09 764 LEU A C 1
ATOM 5874 O O . LEU A 1 764 ? -6.719 -4.636 -61.807 1.00 33.09 764 LEU A O 1
ATOM 5878 N N . VAL A 1 765 ? -5.759 -5.979 -63.338 1.00 33.09 765 VAL A N 1
ATOM 5879 C CA . VAL A 1 765 ? -6.484 -5.451 -64.510 1.00 33.09 765 VAL A CA 1
ATOM 5880 C C . VAL A 1 765 ? -7.589 -6.422 -64.929 1.00 33.09 765 VAL A C 1
ATOM 5882 O O . VAL A 1 765 ? -8.714 -5.994 -65.153 1.00 33.09 765 VAL A O 1
ATOM 5885 N N . GLU A 1 766 ? -7.338 -7.736 -64.903 1.00 33.91 766 GLU A N 1
ATOM 5886 C CA . GLU A 1 766 ? -8.389 -8.733 -65.181 1.00 33.91 766 GLU A CA 1
ATOM 5887 C C . GLU A 1 766 ? -9.522 -8.728 -64.138 1.00 33.91 766 GLU A C 1
ATOM 5889 O O . GLU A 1 766 ? -10.654 -9.062 -64.473 1.00 33.91 766 GLU A O 1
ATOM 5894 N N . MET A 1 767 ? -9.274 -8.281 -62.899 1.00 34.47 767 MET A N 1
ATOM 5895 C CA . MET A 1 767 ? -10.334 -8.053 -61.900 1.00 34.47 767 MET A CA 1
ATOM 5896 C C . MET A 1 767 ? -11.229 -6.832 -62.185 1.00 34.47 767 MET A C 1
ATOM 5898 O O . MET A 1 767 ? -12.219 -6.649 -61.481 1.00 34.47 767 MET A O 1
ATOM 5902 N N . ILE A 1 768 ? -10.886 -5.988 -63.164 1.00 38.31 768 ILE A N 1
ATOM 5903 C CA . ILE A 1 768 ? -11.667 -4.798 -63.538 1.00 38.31 768 ILE A CA 1
ATOM 5904 C C . ILE A 1 768 ? -12.498 -5.059 -64.808 1.00 38.31 768 ILE A C 1
ATOM 5906 O O . ILE A 1 768 ? -13.616 -4.562 -64.896 1.00 38.31 768 ILE A O 1
ATOM 5910 N N . ASP A 1 769 ? -12.012 -5.901 -65.727 1.00 36.34 769 ASP A N 1
ATOM 5911 C CA . ASP A 1 769 ? -12.661 -6.167 -67.025 1.00 36.34 769 ASP A CA 1
ATOM 5912 C C . ASP A 1 769 ? -13.505 -7.470 -67.086 1.00 36.34 769 ASP A C 1
ATOM 5914 O O . ASP A 1 769 ? -13.982 -7.834 -68.161 1.00 36.34 769 ASP A O 1
ATOM 5918 N N . SER A 1 770 ? -13.692 -8.213 -65.979 1.00 35.53 770 SER A N 1
ATOM 5919 C CA . SER A 1 770 ? -14.299 -9.570 -66.001 1.00 35.53 770 SER A CA 1
ATOM 5920 C C . SER A 1 770 ? -15.698 -9.749 -65.379 1.00 35.53 770 SER A C 1
ATOM 5922 O O . SER A 1 770 ? -16.168 -10.885 -65.289 1.00 35.53 770 SER A O 1
ATOM 5924 N N . GLU A 1 771 ? -16.423 -8.675 -65.047 1.00 33.78 771 GLU A N 1
ATOM 5925 C CA . GLU A 1 771 ? -17.885 -8.736 -64.840 1.00 33.78 771 GLU A CA 1
ATOM 5926 C C . GLU A 1 771 ? -18.616 -8.027 -65.991 1.00 33.78 771 GLU A C 1
ATOM 5928 O O . GLU A 1 771 ? -18.678 -6.801 -66.056 1.00 33.78 771 GLU A O 1
ATOM 5933 N N . GLY A 1 772 ? -19.146 -8.820 -66.929 1.00 34.84 772 GLY A N 1
ATOM 5934 C CA . GLY A 1 772 ? -19.921 -8.327 -68.071 1.00 34.84 772 GLY A CA 1
ATOM 5935 C C . GLY A 1 772 ? -21.370 -7.960 -67.724 1.00 34.84 772 GLY A C 1
ATOM 5936 O O . GLY A 1 772 ? -21.938 -8.467 -66.759 1.00 34.84 772 GLY A O 1
ATOM 5937 N N . ASP A 1 773 ? -21.965 -7.116 -68.571 1.00 37.97 773 ASP A N 1
ATOM 5938 C CA . ASP A 1 773 ? -23.376 -6.705 -68.584 1.00 37.97 773 ASP A CA 1
ATOM 5939 C C . ASP A 1 773 ? -23.955 -6.185 -67.253 1.00 37.97 773 ASP A C 1
ATOM 5941 O O . ASP A 1 773 ? -24.925 -6.705 -66.695 1.00 37.97 773 ASP A O 1
ATOM 5945 N N . MET A 1 774 ? -23.455 -5.021 -66.831 1.00 31.58 774 MET A N 1
ATOM 5946 C CA . MET A 1 774 ? -24.335 -3.993 -66.272 1.00 31.58 774 MET A CA 1
ATOM 5947 C C . MET A 1 774 ? -24.200 -2.701 -67.079 1.00 31.58 774 MET A C 1
ATOM 5949 O O . MET A 1 774 ? -23.185 -2.013 -66.980 1.00 31.58 774 MET A O 1
ATOM 5953 N N . ASP A 1 775 ? -25.255 -2.341 -67.816 1.00 35.50 775 ASP A N 1
ATOM 5954 C CA . ASP A 1 775 ? -25.462 -0.977 -68.316 1.00 35.50 775 ASP A CA 1
ATOM 5955 C C . ASP A 1 775 ? -25.618 -0.035 -67.111 1.00 35.50 775 ASP A C 1
ATOM 5957 O O . ASP A 1 775 ? -26.701 0.140 -66.542 1.00 35.50 775 ASP A O 1
ATOM 5961 N N . ILE A 1 776 ? -24.495 0.536 -66.675 1.00 34.97 776 ILE A N 1
ATOM 5962 C CA . ILE A 1 776 ? -24.440 1.550 -65.629 1.00 34.97 776 ILE A CA 1
ATOM 5963 C C . ILE A 1 776 ? -24.426 2.917 -66.308 1.00 34.97 776 ILE A C 1
ATOM 5965 O O . ILE A 1 776 ? -23.374 3.475 -66.612 1.00 34.97 776 ILE A O 1
ATOM 5969 N N . ASP A 1 777 ? -25.622 3.465 -66.502 1.00 38.16 777 ASP A N 1
ATOM 5970 C CA . ASP A 1 777 ? -25.819 4.860 -66.886 1.00 38.16 777 ASP A CA 1
ATOM 5971 C C . ASP A 1 777 ? -25.545 5.760 -65.659 1.00 38.16 777 ASP A C 1
ATOM 5973 O O . ASP A 1 777 ? -26.441 6.129 -64.894 1.00 38.16 777 ASP A O 1
ATOM 5977 N N . LEU A 1 778 ? -24.258 6.010 -65.391 1.00 39.78 778 LEU A N 1
ATOM 5978 C CA . LEU A 1 778 ? -23.771 6.961 -64.388 1.00 39.78 778 LEU A CA 1
ATOM 5979 C C . LEU A 1 778 ? -22.923 8.033 -65.078 1.00 39.78 778 LEU A C 1
ATOM 5981 O O . LEU A 1 778 ? -21.741 7.828 -65.339 1.00 39.78 778 LEU A O 1
ATOM 5985 N N . GLU A 1 779 ? -23.502 9.219 -65.276 1.00 44.72 779 GLU A N 1
ATOM 5986 C CA . GLU A 1 779 ? -22.808 10.397 -65.829 1.00 44.72 779 GLU A CA 1
ATOM 5987 C C . GLU A 1 779 ? -21.659 10.936 -64.940 1.00 44.72 779 GLU A C 1
ATOM 5989 O O . GLU A 1 779 ? -21.000 11.903 -65.311 1.00 44.72 779 GLU A O 1
ATOM 5994 N N . THR A 1 780 ? -21.400 10.346 -63.765 1.00 46.16 780 THR A N 1
ATOM 5995 C CA . THR A 1 780 ? -20.260 10.686 -62.888 1.00 46.16 780 THR A CA 1
ATOM 5996 C C . THR A 1 780 ? -19.699 9.451 -62.181 1.00 46.16 780 THR A C 1
ATOM 5998 O O . THR A 1 780 ? -20.435 8.650 -61.600 1.00 46.16 780 THR A O 1
ATOM 6001 N N . SER A 1 781 ? -18.372 9.311 -62.189 1.00 52.31 781 SER A N 1
ATOM 6002 C CA . SER A 1 781 ? -17.664 8.247 -61.476 1.00 52.31 781 SER A CA 1
ATOM 6003 C C . SER A 1 781 ? -17.728 8.462 -59.955 1.00 52.31 781 SER A C 1
ATOM 6005 O O . SER A 1 781 ? -17.670 9.604 -59.485 1.00 52.31 781 SER A O 1
ATOM 6007 N N . PRO A 1 782 ? -17.729 7.391 -59.135 1.00 47.25 782 PRO A N 1
ATOM 6008 C CA . PRO A 1 782 ? -17.496 7.500 -57.694 1.00 47.25 782 PRO A CA 1
ATOM 6009 C C . PRO A 1 782 ? -16.190 8.230 -57.331 1.00 47.25 782 PRO A C 1
ATOM 6011 O O . PRO A 1 782 ? -16.085 8.770 -56.232 1.00 47.25 782 PRO A O 1
ATOM 6014 N N . LEU A 1 783 ? -15.206 8.260 -58.239 1.00 48.16 783 LEU A N 1
ATOM 6015 C CA . LEU A 1 783 ? -13.975 9.042 -58.089 1.00 48.16 783 LEU A CA 1
ATOM 6016 C C . LEU A 1 783 ? -14.223 10.549 -58.274 1.00 48.16 783 LEU A C 1
ATOM 6018 O O . LEU A 1 783 ? -13.739 11.337 -57.462 1.00 48.16 783 LEU A O 1
ATOM 6022 N N . ASP A 1 784 ? -15.035 10.942 -59.259 1.00 53.59 784 ASP A N 1
ATOM 6023 C CA . ASP A 1 784 ? -15.370 12.347 -59.542 1.00 53.59 784 ASP A CA 1
ATOM 6024 C C . ASP A 1 784 ? -16.164 12.962 -58.380 1.00 53.59 784 ASP A C 1
ATOM 6026 O O . ASP A 1 784 ? -15.888 14.076 -57.938 1.00 53.59 784 ASP A O 1
ATOM 6030 N N . ALA A 1 785 ? -17.103 12.196 -57.811 1.00 52.69 785 ALA A N 1
ATOM 6031 C CA . ALA A 1 785 ? -17.875 12.603 -56.636 1.00 52.69 785 ALA A CA 1
ATOM 6032 C C . ALA A 1 785 ? -16.995 12.830 -55.388 1.00 52.69 785 ALA A C 1
ATOM 6034 O O . ALA A 1 785 ? -17.299 13.688 -54.555 1.00 52.69 785 ALA A O 1
ATOM 6035 N N . VAL A 1 786 ? -15.892 12.083 -55.256 1.00 49.31 786 VAL A N 1
ATOM 6036 C CA . VAL A 1 786 ? -14.898 12.280 -54.189 1.00 49.31 786 VAL A CA 1
ATOM 6037 C C . VAL A 1 786 ? -14.012 13.493 -54.482 1.00 49.31 786 VAL A C 1
ATOM 6039 O O . VAL A 1 786 ? -13.722 14.262 -53.567 1.00 49.31 786 VAL A O 1
ATOM 6042 N N . GLU A 1 787 ? -13.604 13.712 -55.734 1.00 52.38 787 GLU A N 1
ATOM 6043 C CA . GLU A 1 787 ? -12.777 14.866 -56.106 1.00 52.38 787 GLU A CA 1
ATOM 6044 C C . GLU A 1 787 ? -13.552 16.192 -55.964 1.00 52.38 787 GLU A C 1
ATOM 6046 O O . GLU A 1 787 ? -13.012 17.150 -55.406 1.00 52.38 787 GLU A O 1
ATOM 6051 N N . GLN A 1 788 ? -14.844 16.222 -56.317 1.00 58.09 788 GLN A N 1
ATOM 6052 C CA . GLN A 1 788 ? -15.735 17.364 -56.071 1.00 58.09 788 GLN A CA 1
ATOM 6053 C C . GLN A 1 788 ? -15.874 17.678 -54.571 1.00 58.09 788 GLN A C 1
ATOM 6055 O O . GLN A 1 788 ? -15.719 18.829 -54.166 1.00 58.09 788 GLN A O 1
ATOM 6060 N N . PHE A 1 789 ? -16.073 16.660 -53.723 1.00 55.34 789 PHE A N 1
ATOM 6061 C CA . PHE A 1 789 ? -16.180 16.838 -52.267 1.00 55.34 789 PHE A CA 1
ATOM 6062 C C . PHE A 1 789 ? -14.943 17.520 -51.653 1.00 55.34 789 PHE A C 1
ATOM 6064 O O . PHE A 1 789 ? -15.073 18.315 -50.720 1.00 55.34 789 PHE A O 1
ATOM 6071 N N . PHE A 1 790 ? -13.742 17.251 -52.178 1.00 52.81 790 PHE A N 1
ATOM 6072 C CA . PHE A 1 790 ? -12.520 17.922 -51.726 1.00 52.81 790 PHE A CA 1
ATOM 6073 C C . PHE A 1 790 ? -12.346 19.335 -52.301 1.00 52.81 790 PHE A C 1
ATOM 6075 O O . PHE A 1 790 ? -11.816 20.192 -51.593 1.00 52.81 790 PHE A O 1
ATOM 6082 N N . GLN A 1 791 ? -12.819 19.613 -53.522 1.00 57.38 791 GLN A N 1
ATOM 6083 C CA . GLN A 1 791 ? -12.857 20.982 -54.062 1.00 57.38 791 GLN A CA 1
ATOM 6084 C C . GLN A 1 791 ? -13.807 21.884 -53.252 1.00 57.38 791 GLN A C 1
ATOM 6086 O O . GLN A 1 791 ? -13.466 23.030 -52.952 1.00 57.38 791 GLN A O 1
ATOM 6091 N N . ASP A 1 792 ? -14.948 21.345 -52.816 1.00 55.25 792 ASP A N 1
ATOM 6092 C CA . ASP A 1 792 ? -15.947 22.064 -52.015 1.00 55.25 792 ASP A CA 1
ATOM 6093 C C . ASP A 1 792 ? -15.486 22.323 -50.561 1.00 55.25 792 ASP A C 1
ATOM 6095 O O . ASP A 1 792 ? -15.946 23.263 -49.908 1.00 55.25 792 ASP A O 1
ATOM 6099 N N . ALA A 1 793 ? -14.539 21.532 -50.040 1.00 52.78 793 ALA A N 1
ATOM 6100 C CA . ALA A 1 793 ? -14.027 21.613 -48.664 1.00 52.78 793 ALA A CA 1
ATOM 6101 C C . ALA A 1 793 ? -12.940 22.696 -48.437 1.00 52.78 793 ALA A C 1
ATOM 6103 O O . ALA A 1 793 ? -12.205 22.648 -47.444 1.00 52.78 793 ALA A O 1
ATOM 6104 N N . GLY A 1 794 ? -12.805 23.653 -49.362 1.00 42.47 794 GLY A N 1
ATOM 6105 C CA . GLY A 1 794 ? -11.655 24.553 -49.486 1.00 42.47 794 GLY A CA 1
ATOM 6106 C C . GLY A 1 794 ? -11.217 25.273 -48.199 1.00 42.47 794 GLY A C 1
ATOM 6107 O O . GLY A 1 794 ? -11.984 25.998 -47.564 1.00 42.47 794 GLY A O 1
ATOM 6108 N N . GLY A 1 795 ? -9.928 25.148 -47.851 1.00 44.84 795 GLY A N 1
ATOM 6109 C CA . GLY A 1 795 ? -9.330 25.953 -46.775 1.00 44.84 795 GLY A CA 1
ATOM 6110 C C . GLY A 1 795 ? -8.026 25.452 -46.143 1.00 44.84 795 GLY A C 1
ATOM 6111 O O . GLY A 1 795 ? -7.420 26.197 -45.369 1.00 44.84 795 GLY A O 1
ATOM 6112 N N . ILE A 1 796 ? -7.558 24.231 -46.434 1.00 43.28 796 ILE A N 1
ATOM 6113 C CA . ILE A 1 796 ? -6.359 23.661 -45.793 1.00 43.28 796 ILE A CA 1
ATOM 6114 C C . ILE A 1 796 ? -5.402 23.083 -46.842 1.00 43.28 796 ILE A C 1
ATOM 6116 O O . ILE A 1 796 ? -5.567 21.948 -47.270 1.00 43.28 796 ILE A O 1
ATOM 6120 N N . LYS A 1 797 ? -4.298 23.797 -47.118 1.00 52.31 797 LYS A N 1
ATOM 6121 C CA . LYS A 1 797 ? -3.226 23.426 -48.081 1.00 52.31 797 LYS A CA 1
ATOM 6122 C C . LYS A 1 797 ? -2.593 22.031 -47.914 1.00 52.31 797 LYS A C 1
ATOM 6124 O O . LYS A 1 797 ? -1.797 21.611 -48.752 1.00 52.31 797 LYS A O 1
ATOM 6129 N N . LEU A 1 798 ? -2.865 21.353 -46.799 1.00 46.28 798 LEU A N 1
ATOM 6130 C CA . LEU A 1 798 ? -2.454 19.973 -46.540 1.00 46.28 798 LEU A CA 1
ATOM 6131 C C . LEU A 1 798 ? -3.475 18.957 -47.083 1.00 46.28 798 LEU A C 1
ATOM 6133 O O . LEU A 1 798 ? -3.067 17.912 -47.573 1.00 46.28 798 LEU A O 1
ATOM 6137 N N . VAL A 1 799 ? -4.773 19.273 -47.022 1.00 53.62 799 VAL A N 1
ATOM 6138 C CA . VAL A 1 799 ? -5.869 18.439 -47.544 1.00 53.62 799 VAL A CA 1
ATOM 6139 C C . VAL A 1 799 ? -5.826 18.414 -49.072 1.00 53.62 799 VAL A C 1
ATOM 6141 O O . VAL A 1 799 ? -5.882 17.337 -49.653 1.00 53.62 799 VAL A O 1
ATOM 6144 N N . ASP A 1 800 ? -5.537 19.556 -49.704 1.00 56.06 800 ASP A N 1
ATOM 6145 C CA . ASP A 1 800 ? -5.318 19.691 -51.156 1.00 56.06 800 ASP A CA 1
ATOM 6146 C C . ASP A 1 800 ? -4.171 18.797 -51.699 1.00 56.06 800 ASP A C 1
ATOM 6148 O O . ASP A 1 800 ? -4.013 18.631 -52.907 1.00 56.06 800 ASP A O 1
ATOM 6152 N N . ARG A 1 801 ? -3.329 18.234 -50.816 1.00 55.31 801 ARG A N 1
ATOM 6153 C CA . ARG A 1 801 ? -2.239 17.293 -51.146 1.00 55.31 801 ARG A CA 1
ATOM 6154 C C . ARG A 1 801 ? -2.518 15.843 -50.740 1.00 55.31 801 ARG A C 1
ATOM 6156 O O . ARG A 1 801 ? -1.668 14.986 -50.964 1.00 55.31 801 ARG A O 1
ATOM 6163 N N . LEU A 1 802 ? -3.673 15.563 -50.142 1.00 62.38 802 LEU A N 1
ATOM 6164 C CA . LEU A 1 802 ? -4.093 14.231 -49.699 1.00 62.38 802 LEU A CA 1
ATOM 6165 C C . LEU A 1 802 ? -5.164 13.626 -50.620 1.00 62.38 802 LEU A C 1
ATOM 6167 O O . LEU A 1 802 ? -5.918 12.755 -50.196 1.00 62.38 802 LEU A O 1
ATOM 6171 N N . THR A 1 803 ? -5.224 14.054 -51.883 1.00 74.38 803 THR A N 1
ATOM 6172 C CA . THR A 1 803 ? -6.053 13.389 -52.893 1.00 74.38 803 THR A CA 1
ATOM 6173 C C . THR A 1 803 ? -5.428 12.054 -53.300 1.00 74.38 803 THR A C 1
ATOM 6175 O O . THR A 1 803 ? -4.200 11.901 -53.322 1.00 74.38 803 THR A O 1
ATOM 6178 N N . LEU A 1 804 ? -6.263 11.084 -53.686 1.00 71.31 804 LEU A N 1
ATOM 6179 C CA . LEU A 1 804 ? -5.787 9.798 -54.205 1.00 71.31 804 LEU A CA 1
ATOM 6180 C C . LEU A 1 804 ? -4.898 9.989 -55.447 1.00 71.31 804 LEU A C 1
ATOM 6182 O O . LEU A 1 804 ? -3.895 9.294 -55.588 1.00 71.31 804 LEU A O 1
ATOM 6186 N N . SER A 1 805 ? -5.213 10.967 -56.303 1.00 74.25 805 SER A N 1
ATOM 6187 C CA . SER A 1 805 ? -4.431 11.332 -57.491 1.00 74.25 805 SER A CA 1
ATOM 6188 C C . SER A 1 805 ? -3.008 11.807 -57.148 1.00 74.25 805 SER A C 1
ATOM 6190 O O . SER A 1 805 ? -2.038 11.297 -57.715 1.00 74.25 805 SER A O 1
ATOM 6192 N N . VAL A 1 806 ? -2.846 12.702 -56.165 1.00 74.25 806 VAL A N 1
ATOM 6193 C CA . VAL A 1 806 ? -1.527 13.158 -55.681 1.00 74.25 806 VAL A CA 1
ATOM 6194 C C . VAL A 1 806 ? -0.761 12.018 -55.010 1.00 74.25 806 VAL A C 1
ATOM 6196 O O . VAL A 1 806 ? 0.399 11.780 -55.343 1.00 74.25 806 VAL A O 1
ATOM 6199 N N . ILE A 1 807 ? -1.412 11.266 -54.119 1.00 73.56 807 ILE A N 1
ATOM 6200 C CA . ILE A 1 807 ? -0.799 10.140 -53.399 1.00 73.56 807 ILE A CA 1
ATOM 6201 C C . ILE A 1 807 ? -0.354 9.023 -54.364 1.00 73.56 807 ILE A C 1
ATOM 6203 O O . ILE A 1 807 ? 0.664 8.372 -54.121 1.00 73.56 807 ILE A O 1
ATOM 6207 N N . SER A 1 808 ? -1.080 8.803 -55.464 1.00 75.12 808 SER A N 1
ATOM 6208 C CA . SER A 1 808 ? -0.758 7.785 -56.476 1.00 75.12 808 SER A CA 1
ATOM 6209 C C . SER A 1 808 ? 0.371 8.226 -57.398 1.00 75.12 808 SER A C 1
ATOM 6211 O O . SER A 1 808 ? 1.314 7.465 -57.608 1.00 75.12 808 SER A O 1
ATOM 6213 N N . ARG A 1 809 ? 0.340 9.476 -57.877 1.00 82.25 809 ARG A N 1
ATOM 6214 C CA . ARG A 1 809 ? 1.435 10.074 -58.654 1.00 82.25 809 ARG A CA 1
ATOM 6215 C C . ARG A 1 809 ? 2.748 10.068 -57.869 1.00 82.25 809 ARG A C 1
ATOM 6217 O O . ARG A 1 809 ? 3.778 9.666 -58.401 1.00 82.25 809 ARG A O 1
ATOM 6224 N N . ASP A 1 810 ? 2.711 10.475 -56.603 1.00 74.56 810 ASP A N 1
ATOM 6225 C CA . ASP A 1 810 ? 3.906 10.547 -55.762 1.00 74.56 810 ASP A CA 1
ATOM 6226 C C . ASP A 1 810 ? 4.435 9.142 -55.395 1.00 74.56 810 ASP A C 1
ATOM 6228 O O . ASP A 1 810 ? 5.638 8.980 -55.192 1.00 74.56 810 ASP A O 1
ATOM 6232 N N . HIS A 1 811 ? 3.573 8.116 -55.336 1.00 75.38 811 HIS A N 1
ATOM 6233 C CA . HIS A 1 811 ? 3.984 6.712 -55.184 1.00 75.38 811 HIS A CA 1
ATOM 6234 C C . HIS A 1 811 ? 4.627 6.158 -56.463 1.00 75.38 811 HIS A C 1
ATOM 6236 O O . HIS A 1 811 ? 5.667 5.507 -56.384 1.00 75.38 811 HIS A O 1
ATOM 6242 N N . LEU A 1 812 ? 4.056 6.449 -57.639 1.00 76.94 812 LEU A N 1
ATOM 6243 C CA . LEU A 1 812 ? 4.638 6.074 -58.933 1.00 76.94 812 LEU A CA 1
ATOM 6244 C C . LEU A 1 812 ? 6.014 6.722 -59.131 1.00 76.94 812 LEU A C 1
ATOM 6246 O O . LEU A 1 812 ? 6.974 6.013 -59.399 1.00 76.94 812 LEU A O 1
ATOM 6250 N N . ALA A 1 813 ? 6.159 8.021 -58.857 1.00 77.25 813 ALA A N 1
ATOM 6251 C CA . ALA A 1 813 ? 7.448 8.709 -58.962 1.00 77.25 813 ALA A CA 1
ATOM 6252 C C . ALA A 1 813 ? 8.542 8.096 -58.058 1.00 77.25 813 ALA A C 1
ATOM 6254 O O . ALA A 1 813 ? 9.697 7.979 -58.468 1.00 77.25 813 ALA A O 1
ATOM 6255 N N . VAL A 1 814 ? 8.191 7.663 -56.839 1.00 74.06 814 VAL A N 1
ATOM 6256 C CA . VAL A 1 814 ? 9.119 6.950 -55.938 1.00 74.06 814 VAL A CA 1
ATOM 6257 C C . VAL A 1 814 ? 9.409 5.530 -56.437 1.00 74.06 814 VAL A C 1
ATOM 6259 O O . VAL A 1 814 ? 10.542 5.064 -56.313 1.00 74.06 814 VAL A O 1
ATOM 6262 N N . LYS A 1 815 ? 8.422 4.846 -57.028 1.00 76.81 815 LYS A N 1
ATOM 6263 C CA . LYS A 1 815 ? 8.579 3.510 -57.622 1.00 76.81 815 LYS A CA 1
ATOM 6264 C C . LYS A 1 815 ? 9.522 3.538 -58.822 1.00 76.81 815 LYS A C 1
ATOM 6266 O O . LYS A 1 815 ? 10.425 2.709 -58.885 1.00 76.81 815 LYS A O 1
ATOM 6271 N N . ASP A 1 816 ? 9.358 4.510 -59.712 1.00 80.12 816 ASP A N 1
ATOM 6272 C CA . ASP A 1 816 ? 10.181 4.683 -60.908 1.00 80.12 816 ASP A CA 1
ATOM 6273 C C . ASP A 1 816 ? 11.626 5.039 -60.522 1.00 80.12 816 ASP A C 1
ATOM 6275 O O . ASP A 1 816 ? 12.572 4.415 -61.004 1.00 80.12 816 ASP A O 1
ATOM 6279 N N . ALA A 1 817 ? 11.815 5.954 -59.561 1.00 74.88 817 ALA A N 1
ATOM 6280 C CA . ALA A 1 817 ? 13.134 6.271 -59.005 1.00 74.88 817 ALA A CA 1
ATOM 6281 C C . ALA A 1 817 ? 13.814 5.050 -58.353 1.00 74.88 817 ALA A C 1
ATOM 6283 O O . ALA A 1 817 ? 15.016 4.838 -58.522 1.00 74.88 817 ALA A O 1
ATOM 6284 N N . TYR A 1 818 ? 13.052 4.216 -57.638 1.00 74.69 818 TYR A N 1
ATOM 6285 C CA . TYR A 1 818 ? 13.558 2.975 -57.051 1.00 74.69 818 TYR A CA 1
ATOM 6286 C C . TYR A 1 818 ? 13.934 1.934 -58.119 1.00 74.69 818 TYR A C 1
ATOM 6288 O O . TYR A 1 818 ? 14.980 1.295 -58.007 1.00 74.69 818 TYR A O 1
ATOM 6296 N N . GLN A 1 819 ? 13.132 1.789 -59.179 1.00 77.50 819 GLN A N 1
ATOM 6297 C CA . GLN A 1 819 ? 13.421 0.877 -60.289 1.00 77.50 819 GLN A CA 1
ATOM 6298 C C . GLN A 1 819 ? 14.657 1.304 -61.092 1.00 77.50 819 GLN A C 1
ATOM 6300 O O . GLN A 1 819 ? 15.477 0.450 -61.426 1.00 77.50 819 GLN A O 1
ATOM 6305 N N . LEU A 1 820 ? 14.849 2.606 -61.329 1.00 75.81 820 LEU A N 1
ATOM 6306 C CA . LEU A 1 820 ? 16.066 3.142 -61.954 1.00 75.81 820 LEU A CA 1
ATOM 6307 C C . LEU A 1 820 ? 17.324 2.842 -61.119 1.00 75.81 820 LEU A C 1
ATOM 6309 O O . LEU A 1 820 ? 18.348 2.425 -61.664 1.00 75.81 820 LEU A O 1
ATOM 6313 N N . LEU A 1 821 ? 17.249 2.980 -59.790 1.00 71.62 821 LEU A N 1
ATOM 6314 C CA . LEU A 1 821 ? 18.353 2.615 -58.891 1.00 71.62 821 LEU A CA 1
ATOM 6315 C C . LEU A 1 821 ? 18.629 1.104 -58.861 1.00 71.62 821 LEU A C 1
ATOM 6317 O O . LEU A 1 821 ? 19.790 0.707 -58.799 1.00 71.62 821 LEU A O 1
ATOM 6321 N N . GLN A 1 822 ? 17.600 0.254 -58.949 1.00 70.62 822 GLN A N 1
ATOM 6322 C CA . GLN A 1 822 ? 17.789 -1.196 -59.077 1.00 70.62 822 GLN A CA 1
ATOM 6323 C C . GLN A 1 822 ? 18.428 -1.591 -60.417 1.00 70.62 822 GLN A C 1
ATOM 6325 O O . GLN A 1 822 ? 19.317 -2.433 -60.438 1.00 70.62 822 GLN A O 1
ATOM 6330 N N . GLN A 1 823 ? 18.039 -0.962 -61.528 1.00 75.00 823 GLN A N 1
ATOM 6331 C CA . GLN A 1 823 ? 18.673 -1.202 -62.834 1.00 75.00 823 GLN A CA 1
ATOM 6332 C C . GLN A 1 823 ? 20.140 -0.740 -62.865 1.00 75.00 823 GLN A C 1
ATOM 6334 O O . GLN A 1 823 ? 20.950 -1.286 -63.611 1.00 75.00 823 GLN A O 1
ATOM 6339 N N . SER A 1 824 ? 20.498 0.229 -62.018 1.00 62.09 824 SER A N 1
ATOM 6340 C CA . SER A 1 824 ? 21.866 0.744 -61.878 1.00 62.09 824 SER A CA 1
ATOM 6341 C C . SER A 1 824 ? 22.794 -0.155 -61.040 1.00 62.09 824 SER A C 1
ATOM 6343 O O . SER A 1 824 ? 23.996 0.094 -61.005 1.00 62.09 824 SER A O 1
ATOM 6345 N N . SER A 1 825 ? 22.278 -1.180 -60.342 1.00 59.09 825 SER A N 1
ATOM 6346 C CA . SER A 1 825 ? 23.019 -1.915 -59.296 1.00 59.09 825 SER A CA 1
ATOM 6347 C C . SER A 1 825 ? 23.569 -3.292 -59.707 1.00 59.09 825 SER A C 1
ATOM 6349 O O . SER A 1 825 ? 23.975 -4.085 -58.856 1.00 59.09 825 SER A O 1
ATOM 6351 N N . HIS A 1 826 ? 23.641 -3.586 -61.009 1.00 53.62 826 HIS A N 1
ATOM 6352 C CA . HIS A 1 826 ? 24.168 -4.852 -61.535 1.00 53.62 826 HIS A CA 1
ATOM 6353 C C . HIS A 1 826 ? 25.710 -4.956 -61.482 1.00 53.62 826 HIS A C 1
ATOM 6355 O O . HIS A 1 826 ? 26.379 -4.897 -62.514 1.00 53.62 826 HIS A O 1
ATOM 6361 N N . LEU A 1 827 ? 26.282 -5.200 -60.295 1.00 55.34 827 LEU A N 1
ATOM 6362 C CA . LEU A 1 827 ? 27.656 -5.708 -60.136 1.00 55.34 827 LEU A CA 1
ATOM 6363 C C . LEU A 1 827 ? 27.699 -6.963 -59.233 1.00 55.34 827 LEU A C 1
ATOM 6365 O O . LEU A 1 827 ? 26.965 -7.017 -58.247 1.00 55.34 827 LEU A O 1
ATOM 6369 N N . PRO A 1 828 ? 28.529 -7.992 -59.530 1.00 50.84 828 PRO A N 1
ATOM 6370 C CA . PRO A 1 828 ? 28.321 -9.343 -58.985 1.00 50.84 828 PRO A CA 1
ATOM 6371 C C . PRO A 1 828 ? 29.045 -9.635 -57.660 1.00 50.84 828 PRO A C 1
ATOM 6373 O O . PRO A 1 828 ? 28.974 -10.755 -57.160 1.00 50.84 828 PRO A O 1
ATOM 6376 N N . ILE A 1 829 ? 29.784 -8.669 -57.112 1.00 56.56 829 ILE A N 1
ATOM 6377 C CA . ILE A 1 829 ? 30.586 -8.820 -55.891 1.00 56.56 829 ILE A CA 1
ATOM 6378 C C . ILE A 1 829 ? 30.025 -7.839 -54.868 1.00 56.56 829 ILE A C 1
ATOM 6380 O O . ILE A 1 829 ? 29.953 -6.644 -55.148 1.00 56.56 829 ILE A O 1
ATOM 6384 N N . SER A 1 830 ? 29.604 -8.318 -53.692 1.00 67.56 830 SER A N 1
ATOM 6385 C CA . SER A 1 830 ? 29.011 -7.415 -52.704 1.00 67.56 830 SER A CA 1
ATOM 6386 C C . SER A 1 830 ? 30.073 -6.436 -52.199 1.00 67.56 830 SER A C 1
ATOM 6388 O O . SER A 1 830 ? 31.136 -6.846 -51.727 1.00 67.56 830 SER A O 1
ATOM 6390 N N . ALA A 1 831 ? 29.778 -5.135 -52.266 1.00 66.50 831 ALA A N 1
ATOM 6391 C CA . ALA A 1 831 ? 30.659 -4.090 -51.743 1.00 66.50 831 ALA A CA 1
ATOM 6392 C C . ALA A 1 831 ? 30.983 -4.302 -50.248 1.00 66.50 831 ALA A C 1
ATOM 6394 O O . ALA A 1 831 ? 32.080 -3.972 -49.807 1.00 66.50 831 ALA A O 1
ATOM 6395 N N . SER A 1 832 ? 30.077 -4.949 -49.499 1.00 61.09 832 SER A N 1
ATOM 6396 C CA . SER A 1 832 ? 30.321 -5.430 -48.131 1.00 61.09 832 SER A CA 1
ATOM 6397 C C . SER A 1 832 ? 31.511 -6.391 -48.054 1.00 61.09 832 SER A C 1
ATOM 6399 O O . SER A 1 832 ? 32.393 -6.180 -47.239 1.00 61.09 832 SER A O 1
ATOM 6401 N N . SER A 1 833 ? 31.601 -7.399 -48.930 1.00 73.00 833 SER A N 1
ATOM 6402 C CA . SER A 1 833 ? 32.722 -8.355 -48.905 1.00 73.00 833 SER A CA 1
ATOM 6403 C C . SER A 1 833 ? 34.072 -7.714 -49.256 1.00 73.00 833 SER A C 1
ATOM 6405 O O . SER A 1 833 ? 35.106 -8.111 -48.717 1.00 73.00 833 SER A O 1
ATOM 6407 N N . LEU A 1 834 ? 34.069 -6.693 -50.121 1.00 76.12 834 LEU A N 1
ATOM 6408 C CA . LEU A 1 834 ? 35.262 -5.903 -50.441 1.00 76.12 834 LEU A CA 1
ATOM 6409 C C . LEU A 1 834 ? 35.674 -5.005 -49.266 1.00 76.12 834 LEU A C 1
ATOM 6411 O O . LEU A 1 834 ? 36.860 -4.954 -48.945 1.00 76.12 834 LEU A O 1
ATOM 6415 N N . LEU A 1 835 ? 34.711 -4.370 -48.587 1.00 76.31 835 LEU A N 1
ATOM 6416 C CA . LEU A 1 835 ? 34.946 -3.654 -47.330 1.00 76.31 835 LEU A CA 1
ATOM 6417 C C . LEU A 1 835 ? 35.509 -4.581 -46.249 1.00 76.31 835 LEU A C 1
ATOM 6419 O O . LEU A 1 835 ? 36.535 -4.261 -45.662 1.00 76.31 835 LEU A O 1
ATOM 6423 N N . ASP A 1 836 ? 34.880 -5.731 -46.004 1.00 76.38 836 ASP A N 1
ATOM 6424 C CA . ASP A 1 836 ? 35.274 -6.672 -44.950 1.00 76.38 836 ASP A CA 1
ATOM 6425 C C . ASP A 1 836 ? 36.704 -7.189 -45.149 1.00 76.38 836 ASP A C 1
ATOM 6427 O O . ASP A 1 836 ? 37.448 -7.359 -44.182 1.00 76.38 836 ASP A O 1
ATOM 6431 N N . ASN A 1 837 ? 37.110 -7.439 -46.396 1.00 79.38 837 ASN A N 1
ATOM 6432 C CA . ASN A 1 837 ? 38.470 -7.872 -46.713 1.00 79.38 837 ASN A CA 1
ATOM 6433 C C . ASN A 1 837 ? 39.481 -6.730 -46.554 1.00 79.38 837 ASN A C 1
ATOM 6435 O O . ASN A 1 837 ? 40.514 -6.919 -45.917 1.00 79.38 837 ASN A O 1
ATOM 6439 N N . ALA A 1 838 ? 39.161 -5.531 -47.037 1.00 81.31 838 ALA A N 1
ATOM 6440 C CA . ALA A 1 838 ? 40.038 -4.376 -46.897 1.00 81.31 838 ALA A CA 1
ATOM 6441 C C . ALA A 1 838 ? 40.172 -3.896 -45.435 1.00 81.31 838 ALA A C 1
ATOM 6443 O O . ALA A 1 838 ? 41.262 -3.513 -45.020 1.00 81.31 838 ALA A O 1
ATOM 6444 N N . PHE A 1 839 ? 39.117 -3.991 -44.615 1.00 79.56 839 PHE A N 1
ATOM 6445 C CA . PHE A 1 839 ? 39.203 -3.755 -43.169 1.00 79.56 839 PHE A CA 1
ATOM 6446 C C . PHE A 1 839 ? 40.087 -4.794 -42.467 1.00 79.56 839 PHE A C 1
ATOM 6448 O O . PHE A 1 839 ? 40.862 -4.427 -41.584 1.00 79.56 839 PHE A O 1
ATOM 6455 N N . LYS A 1 840 ? 40.025 -6.076 -42.859 1.00 82.69 840 LYS A N 1
ATOM 6456 C CA . LYS A 1 840 ? 40.938 -7.108 -42.332 1.00 82.69 840 LYS A CA 1
ATOM 6457 C C . LYS A 1 840 ? 42.394 -6.808 -42.689 1.00 82.69 840 LYS A C 1
ATOM 6459 O O . LYS A 1 840 ? 43.247 -6.911 -41.814 1.00 82.69 840 LYS A O 1
ATOM 6464 N N . GLU A 1 841 ? 42.674 -6.402 -43.927 1.00 82.38 841 GLU A N 1
ATOM 6465 C CA . GLU A 1 841 ? 44.025 -6.015 -44.364 1.00 82.38 841 GLU A CA 1
ATOM 6466 C C . GLU A 1 841 ? 44.529 -4.769 -43.614 1.00 82.38 841 GLU A C 1
ATOM 6468 O O . GLU A 1 841 ? 45.614 -4.809 -43.031 1.00 82.38 841 GLU A O 1
ATOM 6473 N N . MET A 1 842 ? 43.700 -3.722 -43.499 1.00 78.69 842 MET A N 1
ATOM 6474 C CA . MET A 1 842 ? 43.999 -2.518 -42.708 1.00 78.69 842 MET A CA 1
ATOM 6475 C C . MET A 1 842 ? 44.339 -2.826 -41.246 1.00 78.69 842 MET A C 1
ATOM 6477 O O . MET A 1 842 ? 45.228 -2.195 -40.680 1.00 78.69 842 MET A O 1
ATOM 6481 N N . LEU A 1 843 ? 43.630 -3.769 -40.617 1.00 77.38 843 LEU A N 1
ATOM 6482 C CA . LEU A 1 843 ? 43.877 -4.164 -39.227 1.00 77.38 843 LEU A CA 1
ATOM 6483 C C . LEU A 1 843 ? 45.103 -5.078 -39.077 1.00 77.38 843 LEU A C 1
ATOM 6485 O O . LEU A 1 843 ? 45.755 -5.042 -38.036 1.00 77.38 843 LEU A O 1
ATOM 6489 N N . ALA A 1 844 ? 45.415 -5.892 -40.088 1.00 84.31 844 ALA A N 1
ATOM 6490 C CA . ALA A 1 844 ? 46.530 -6.835 -40.053 1.00 84.31 844 ALA A CA 1
ATOM 6491 C C . ALA A 1 844 ? 47.883 -6.193 -40.400 1.00 84.31 844 ALA A C 1
ATOM 6493 O O . ALA A 1 844 ? 48.911 -6.592 -39.853 1.00 84.31 844 ALA A O 1
ATOM 6494 N N . SER A 1 845 ? 47.918 -5.237 -41.333 1.00 85.75 845 SER A N 1
ATOM 6495 C CA . SER A 1 845 ? 49.149 -4.582 -41.804 1.00 85.75 845 SER A CA 1
ATOM 6496 C C . SER A 1 845 ? 48.836 -3.177 -42.353 1.00 85.75 845 SER A C 1
ATOM 6498 O O . SER A 1 845 ? 48.784 -2.989 -43.576 1.00 85.75 845 SER A O 1
ATOM 6500 N N . PRO A 1 846 ? 48.581 -2.184 -41.475 1.00 80.56 846 PRO A N 1
ATOM 6501 C CA . PRO A 1 846 ? 48.118 -0.843 -41.859 1.00 80.56 846 PRO A CA 1
ATOM 6502 C C . PRO A 1 846 ? 49.118 -0.047 -42.715 1.00 80.56 846 PRO A C 1
ATOM 6504 O O . PRO A 1 846 ? 48.728 0.888 -43.408 1.00 80.56 846 PRO A O 1
ATOM 6507 N N . ASP A 1 847 ? 50.395 -0.413 -42.661 1.00 85.62 847 ASP A N 1
ATOM 6508 C CA . ASP A 1 847 ? 51.526 0.173 -43.382 1.00 85.62 847 ASP A CA 1
ATOM 6509 C C . ASP A 1 847 ? 51.880 -0.567 -44.688 1.00 85.62 847 ASP A C 1
ATOM 6511 O O . ASP A 1 847 ? 52.778 -0.142 -45.417 1.00 85.62 847 ASP A O 1
ATOM 6515 N N . SER A 1 848 ? 51.172 -1.654 -45.019 1.00 90.12 848 SER A N 1
ATOM 6516 C CA . SER A 1 848 ? 51.409 -2.407 -46.255 1.00 90.12 848 SER A CA 1
ATOM 6517 C C . SER A 1 848 ? 50.898 -1.684 -47.508 1.00 90.12 848 SER A C 1
ATOM 6519 O O . SER A 1 848 ? 49.888 -0.971 -47.496 1.00 90.12 848 SER A O 1
ATOM 6521 N N . LEU A 1 849 ? 51.581 -1.919 -48.634 1.00 85.44 849 LEU A N 1
ATOM 6522 C CA . LEU A 1 849 ? 51.150 -1.436 -49.948 1.00 85.44 849 LEU A CA 1
ATOM 6523 C C . LEU A 1 849 ? 49.774 -2.009 -50.323 1.00 85.44 849 LEU A C 1
ATOM 6525 O O . LEU A 1 849 ? 48.926 -1.287 -50.840 1.00 85.44 849 LEU A O 1
ATOM 6529 N N . GLU A 1 850 ? 49.532 -3.275 -49.997 1.00 82.00 850 GLU A N 1
ATOM 6530 C CA . GLU A 1 850 ? 48.264 -3.982 -50.167 1.00 82.00 850 GLU A CA 1
ATOM 6531 C C . GLU A 1 850 ? 47.113 -3.286 -49.432 1.00 82.00 850 GLU A C 1
ATOM 6533 O O . GLU A 1 850 ? 46.093 -3.012 -50.061 1.00 82.00 850 GLU A O 1
ATOM 6538 N N . THR A 1 851 ? 47.297 -2.867 -48.174 1.00 85.81 851 THR A N 1
ATOM 6539 C CA . THR A 1 851 ? 46.315 -2.030 -47.460 1.00 85.81 851 THR A CA 1
ATOM 6540 C C . THR A 1 851 ? 46.013 -0.733 -48.218 1.00 85.81 851 THR A C 1
ATOM 6542 O O . THR A 1 851 ? 44.847 -0.371 -48.387 1.00 85.81 851 THR A O 1
ATOM 6545 N N . CYS A 1 852 ? 47.037 -0.042 -48.728 1.00 82.19 852 CYS A N 1
ATOM 6546 C CA . CYS A 1 852 ? 46.854 1.182 -49.514 1.00 82.19 852 CYS A CA 1
ATOM 6547 C C . CYS A 1 852 ? 46.063 0.921 -50.815 1.00 82.19 852 CYS A C 1
ATOM 6549 O O . CYS A 1 852 ? 45.128 1.656 -51.146 1.00 82.19 852 CYS A O 1
ATOM 6551 N N . LEU A 1 853 ? 46.376 -0.170 -51.522 1.00 82.81 853 LEU A N 1
ATOM 6552 C CA . LEU A 1 853 ? 45.666 -0.599 -52.729 1.00 82.81 853 LEU A CA 1
ATOM 6553 C C . LEU A 1 853 ? 44.222 -1.027 -52.435 1.00 82.81 853 LEU A C 1
ATOM 6555 O O . LEU A 1 853 ? 43.329 -0.750 -53.237 1.00 82.81 853 LEU A O 1
ATOM 6559 N N . SER A 1 854 ? 43.962 -1.658 -51.293 1.00 83.94 854 SER A N 1
ATOM 6560 C CA . SER A 1 854 ? 42.619 -2.055 -50.874 1.00 83.94 854 SER A CA 1
ATOM 6561 C C . SER A 1 854 ? 41.767 -0.859 -50.444 1.00 83.94 854 SER A C 1
ATOM 6563 O O . SER A 1 854 ? 40.614 -0.777 -50.860 1.00 83.94 854 SER A O 1
ATOM 6565 N N . ILE A 1 855 ? 42.333 0.147 -49.766 1.00 79.12 855 ILE A N 1
ATOM 6566 C CA . ILE A 1 855 ? 41.659 1.440 -49.532 1.00 79.12 855 ILE A CA 1
ATOM 6567 C C . ILE A 1 855 ? 41.296 2.114 -50.867 1.00 79.12 855 ILE A C 1
ATOM 6569 O O . ILE A 1 855 ? 40.158 2.552 -51.051 1.00 79.12 855 ILE A O 1
ATOM 6573 N N . ALA A 1 856 ? 42.219 2.140 -51.835 1.00 84.25 856 ALA A N 1
ATOM 6574 C CA . ALA A 1 856 ? 41.954 2.694 -53.165 1.00 84.25 856 ALA A CA 1
ATOM 6575 C C . ALA A 1 856 ? 40.858 1.922 -53.933 1.00 84.25 856 ALA A C 1
ATOM 6577 O O . ALA A 1 856 ? 40.086 2.528 -54.674 1.00 84.25 856 ALA A O 1
ATOM 6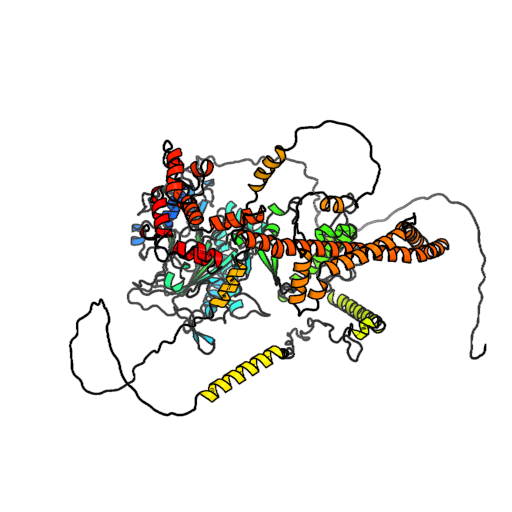578 N N . ARG A 1 857 ? 40.745 0.600 -53.731 1.00 82.19 857 ARG A N 1
ATOM 6579 C CA . ARG A 1 857 ? 39.676 -0.245 -54.300 1.00 82.19 857 ARG A CA 1
ATOM 6580 C C . ARG A 1 857 ? 38.321 -0.061 -53.612 1.00 82.19 857 ARG A C 1
ATOM 6582 O O . ARG A 1 857 ? 37.303 -0.194 -54.287 1.00 82.19 857 ARG A O 1
ATOM 6589 N N . ILE A 1 858 ? 38.286 0.254 -52.313 1.00 82.00 858 ILE A N 1
ATOM 6590 C CA . ILE A 1 858 ? 37.038 0.601 -51.613 1.00 82.00 858 ILE A CA 1
ATOM 6591 C C . ILE A 1 858 ? 36.471 1.923 -52.135 1.00 82.00 858 ILE A C 1
ATOM 6593 O O . ILE A 1 858 ? 35.256 2.048 -52.233 1.00 82.00 858 ILE A O 1
ATOM 6597 N N . TRP A 1 859 ? 37.309 2.920 -52.442 1.00 78.69 859 TRP A N 1
ATOM 6598 C CA . TRP A 1 859 ? 36.829 4.297 -52.619 1.00 78.69 859 TRP A CA 1
ATOM 6599 C C . TRP A 1 859 ? 35.670 4.455 -53.633 1.00 78.69 859 TRP A C 1
ATOM 6601 O O . TRP A 1 859 ? 34.671 5.078 -53.271 1.00 78.69 859 TRP A O 1
ATOM 6611 N N . PRO A 1 860 ? 35.692 3.819 -54.826 1.00 78.19 860 PRO A N 1
ATOM 6612 C CA . PRO A 1 860 ? 34.549 3.825 -55.751 1.00 78.19 860 PRO A CA 1
ATOM 6613 C C . PRO A 1 860 ? 33.328 3.029 -55.249 1.00 78.19 860 PRO A C 1
ATOM 6615 O O . PRO A 1 860 ? 32.196 3.300 -55.636 1.00 78.19 860 PRO A O 1
ATOM 6618 N N . GLN A 1 861 ? 33.526 2.045 -54.367 1.00 78.25 861 GLN A N 1
ATOM 6619 C CA . GLN A 1 861 ? 32.447 1.240 -53.782 1.00 78.25 861 GLN A CA 1
ATOM 6620 C C . GLN A 1 861 ? 31.618 2.017 -52.750 1.00 78.25 861 GLN A C 1
ATOM 6622 O O . GLN A 1 861 ? 30.464 1.658 -52.515 1.00 78.25 861 GLN A O 1
ATOM 6627 N N . PHE A 1 862 ? 32.142 3.105 -52.168 1.00 70.38 862 PHE A N 1
ATOM 6628 C CA . PHE A 1 862 ? 31.340 3.969 -51.295 1.00 70.38 862 PHE A CA 1
ATOM 6629 C C . PHE A 1 862 ? 30.182 4.645 -52.042 1.00 70.38 862 PHE A C 1
ATOM 6631 O O . PHE A 1 862 ? 29.098 4.759 -51.474 1.00 70.38 862 PHE A O 1
ATOM 6638 N N . GLU A 1 863 ? 30.353 5.017 -53.314 1.00 70.81 863 GLU A N 1
ATOM 6639 C CA . GLU A 1 863 ? 29.263 5.572 -54.134 1.00 70.81 863 GLU A CA 1
ATOM 6640 C C . GLU A 1 863 ? 28.171 4.520 -54.405 1.00 70.81 863 GLU A C 1
ATOM 6642 O O . GLU A 1 863 ? 26.974 4.818 -54.353 1.00 70.81 863 GLU A O 1
ATOM 6647 N N . HIS A 1 864 ? 28.558 3.253 -54.596 1.00 68.75 864 HIS A N 1
ATOM 6648 C CA . HIS A 1 864 ? 27.615 2.136 -54.715 1.00 68.75 864 HIS A CA 1
ATOM 6649 C C . HIS A 1 864 ? 26.880 1.832 -53.400 1.00 68.75 864 HIS A C 1
ATOM 6651 O O . HIS A 1 864 ? 25.684 1.547 -53.426 1.00 68.75 864 HIS A O 1
ATOM 6657 N N . LEU A 1 865 ? 27.548 1.941 -52.248 1.00 67.31 865 LEU A N 1
ATOM 6658 C CA . LEU A 1 865 ? 26.914 1.770 -50.935 1.00 67.31 865 LEU A CA 1
ATOM 6659 C C . LEU A 1 865 ? 25.946 2.915 -50.614 1.00 67.31 865 LEU A C 1
ATOM 6661 O O . LEU A 1 865 ? 24.822 2.651 -50.200 1.00 67.31 865 LEU A O 1
ATOM 6665 N N . GLN A 1 866 ? 26.316 4.165 -50.911 1.00 70.44 866 GLN A N 1
ATOM 6666 C CA . GLN A 1 866 ? 25.408 5.315 -50.818 1.00 70.44 866 GLN A CA 1
ATOM 6667 C C . GLN A 1 866 ? 24.195 5.164 -51.751 1.00 70.44 866 GLN A C 1
ATOM 6669 O O . GLN A 1 866 ? 23.075 5.510 -51.373 1.00 70.44 866 GLN A O 1
ATOM 6674 N N . SER A 1 867 ? 24.389 4.591 -52.943 1.00 70.62 867 SER A N 1
ATOM 6675 C CA . SER A 1 867 ? 23.292 4.242 -53.859 1.00 70.62 867 SER A CA 1
ATOM 6676 C C . SER A 1 867 ? 22.398 3.126 -53.294 1.00 70.62 867 SER A C 1
ATOM 6678 O O . SER A 1 867 ? 21.178 3.168 -53.457 1.00 70.62 867 SER A O 1
ATOM 6680 N N . GLY A 1 868 ? 22.981 2.157 -52.581 1.00 69.12 868 GLY A N 1
ATOM 6681 C CA . GLY A 1 868 ? 22.263 1.116 -51.841 1.00 69.12 868 GLY A CA 1
ATOM 6682 C C . GLY A 1 868 ? 21.417 1.676 -50.695 1.00 69.12 868 GLY A C 1
ATOM 6683 O O . GLY A 1 868 ? 20.232 1.353 -50.601 1.00 69.12 868 GLY A O 1
ATOM 6684 N N . ASP A 1 869 ? 21.979 2.575 -49.885 1.00 68.00 869 ASP A N 1
ATOM 6685 C CA . ASP A 1 869 ? 21.273 3.280 -48.808 1.00 68.00 869 ASP A CA 1
ATOM 6686 C C . ASP A 1 869 ? 20.145 4.169 -49.353 1.00 68.00 869 ASP A C 1
ATOM 6688 O O . ASP A 1 869 ? 19.031 4.162 -48.821 1.00 68.00 869 ASP A O 1
ATOM 6692 N N . ALA A 1 870 ? 20.380 4.879 -50.463 1.00 71.50 870 ALA A N 1
ATOM 6693 C CA . ALA A 1 870 ? 19.343 5.634 -51.167 1.00 71.50 870 ALA A CA 1
ATOM 6694 C C . ALA A 1 870 ? 18.218 4.714 -51.678 1.00 71.50 870 ALA A C 1
ATOM 6696 O O . ALA A 1 870 ? 17.035 5.032 -51.524 1.00 71.50 870 ALA A O 1
ATOM 6697 N N . GLY A 1 871 ? 18.566 3.539 -52.213 1.00 71.69 871 GLY A N 1
ATOM 6698 C CA . GLY A 1 871 ? 17.612 2.497 -52.590 1.00 71.69 871 GLY A CA 1
ATOM 6699 C C . GLY A 1 871 ? 16.799 1.979 -51.398 1.00 71.69 871 GLY A C 1
ATOM 6700 O O . GLY A 1 871 ? 15.575 1.874 -51.487 1.00 71.69 871 GLY A O 1
ATOM 6701 N N . ALA A 1 872 ? 17.436 1.710 -50.257 1.00 67.50 872 ALA A N 1
ATOM 6702 C CA . ALA A 1 872 ? 16.758 1.283 -49.033 1.00 67.50 872 ALA A CA 1
ATOM 6703 C C . ALA A 1 872 ? 15.807 2.369 -48.492 1.00 67.50 872 ALA A C 1
ATOM 6705 O O . ALA A 1 872 ? 14.659 2.073 -48.145 1.00 67.50 872 ALA A O 1
ATOM 6706 N N . ALA A 1 873 ? 16.238 3.634 -48.497 1.00 69.00 873 ALA A N 1
ATOM 6707 C CA . ALA A 1 873 ? 15.422 4.779 -48.101 1.00 69.00 873 ALA A CA 1
ATOM 6708 C C . ALA A 1 873 ? 14.200 4.973 -49.020 1.00 69.00 873 ALA A C 1
ATOM 6710 O O . ALA A 1 873 ? 13.090 5.193 -48.529 1.00 69.00 873 ALA A O 1
ATOM 6711 N N . LEU A 1 874 ? 14.367 4.830 -50.340 1.00 70.19 874 LEU A N 1
ATOM 6712 C CA . LEU A 1 874 ? 13.263 4.886 -51.304 1.00 70.19 874 LEU A CA 1
ATOM 6713 C C . LEU A 1 874 ? 12.314 3.689 -51.171 1.00 70.19 874 LEU A C 1
ATOM 6715 O O . LEU A 1 874 ? 11.101 3.881 -51.196 1.00 70.19 874 LEU A O 1
ATOM 6719 N N . SER A 1 875 ? 12.826 2.479 -50.925 1.00 71.94 875 SER A N 1
ATOM 6720 C CA . SER A 1 875 ? 12.003 1.294 -50.637 1.00 71.94 875 SER A CA 1
ATOM 6721 C C . SER A 1 875 ? 11.141 1.487 -49.381 1.00 71.94 875 SER A C 1
ATOM 6723 O O . SER A 1 875 ? 9.937 1.212 -49.384 1.00 71.94 875 SER A O 1
ATOM 6725 N N . LEU A 1 876 ? 11.725 2.041 -48.310 1.00 68.62 876 LEU A N 1
ATOM 6726 C CA . LEU A 1 876 ? 10.994 2.400 -47.095 1.00 68.62 876 LEU A CA 1
ATOM 6727 C C . LEU A 1 876 ? 9.932 3.475 -47.374 1.00 68.62 876 LEU A C 1
ATOM 6729 O O . LEU A 1 876 ? 8.801 3.358 -46.897 1.00 68.62 876 LEU A O 1
ATOM 6733 N N . LYS A 1 877 ? 10.263 4.493 -48.179 1.00 73.19 877 LYS A N 1
ATOM 6734 C CA . LYS A 1 877 ? 9.325 5.555 -48.561 1.00 73.19 877 LYS A CA 1
ATOM 6735 C C . LYS A 1 877 ? 8.151 5.024 -49.388 1.00 73.19 877 LYS A C 1
ATOM 6737 O O . LYS A 1 877 ? 7.010 5.396 -49.116 1.00 73.19 877 LYS A O 1
ATOM 6742 N N . LEU A 1 878 ? 8.418 4.105 -50.316 1.00 72.88 878 LEU A N 1
ATOM 6743 C CA . LEU A 1 878 ? 7.419 3.432 -51.143 1.00 72.88 878 LEU A CA 1
ATOM 6744 C C . LEU A 1 878 ? 6.430 2.626 -50.286 1.00 72.88 878 LEU A C 1
ATOM 6746 O O . LEU A 1 878 ? 5.217 2.726 -50.483 1.00 72.88 878 LEU A O 1
ATOM 6750 N N . ARG A 1 879 ? 6.934 1.886 -49.285 1.00 68.50 879 ARG A N 1
ATOM 6751 C CA . ARG A 1 879 ? 6.106 1.161 -48.301 1.00 68.50 879 ARG A CA 1
ATOM 6752 C C . ARG A 1 879 ? 5.246 2.109 -47.465 1.00 68.50 879 ARG A C 1
ATOM 6754 O O . ARG A 1 879 ? 4.055 1.863 -47.309 1.00 68.50 879 ARG A O 1
ATOM 6761 N N . GLN A 1 880 ? 5.817 3.209 -46.966 1.00 71.81 880 GLN A N 1
ATOM 6762 C CA . GLN A 1 880 ? 5.062 4.227 -46.222 1.00 71.81 880 GLN A CA 1
ATOM 6763 C C . GLN A 1 880 ? 3.935 4.833 -47.068 1.00 71.81 880 GLN A C 1
ATOM 6765 O O . GLN A 1 880 ? 2.805 4.931 -46.596 1.00 71.81 880 GLN A O 1
ATOM 6770 N N . GLN A 1 881 ? 4.216 5.191 -48.326 1.00 74.81 881 GLN A N 1
ATOM 6771 C CA . GLN A 1 881 ? 3.193 5.683 -49.250 1.00 74.81 881 GLN A CA 1
ATOM 6772 C C . GLN A 1 881 ? 2.115 4.627 -49.511 1.00 74.81 881 GLN A C 1
ATOM 6774 O O . GLN A 1 881 ? 0.943 4.962 -49.411 1.00 74.81 881 GLN A O 1
ATOM 6779 N N . SER A 1 882 ? 2.479 3.362 -49.761 1.00 69.81 882 SER A N 1
ATOM 6780 C CA . SER A 1 882 ? 1.522 2.258 -49.958 1.00 69.81 882 SER A CA 1
ATOM 6781 C C . SER A 1 882 ? 0.565 2.091 -48.766 1.00 69.81 882 SER A C 1
ATOM 6783 O O . SER A 1 882 ? -0.652 2.003 -48.953 1.00 69.81 882 SER A O 1
ATOM 6785 N N . ILE A 1 883 ? 1.087 2.151 -47.534 1.00 71.25 883 ILE A N 1
ATOM 6786 C CA . ILE A 1 883 ? 0.276 2.139 -46.306 1.00 71.25 883 ILE A CA 1
ATOM 6787 C C . ILE A 1 883 ? -0.669 3.348 -46.265 1.00 71.25 883 ILE A C 1
ATOM 6789 O O . ILE A 1 883 ? -1.841 3.187 -45.926 1.00 71.25 883 ILE A O 1
ATOM 6793 N N . MET A 1 884 ? -0.203 4.544 -46.643 1.00 69.31 884 MET A N 1
ATOM 6794 C CA . MET A 1 884 ? -1.049 5.742 -46.704 1.00 69.31 884 MET A CA 1
ATOM 6795 C C . MET A 1 884 ? -2.175 5.620 -47.740 1.00 69.31 884 MET A C 1
ATOM 6797 O O . MET A 1 884 ? -3.307 5.954 -47.399 1.00 69.31 884 MET A O 1
ATOM 6801 N N . GLN A 1 885 ? -1.920 5.112 -48.956 1.00 73.12 885 GLN A N 1
ATOM 6802 C CA . GLN A 1 885 ? -2.994 4.924 -49.952 1.00 73.12 885 GLN A CA 1
ATOM 6803 C C . GLN A 1 885 ? -3.991 3.856 -49.489 1.00 73.12 885 GLN A C 1
ATOM 6805 O O . GLN A 1 885 ? -5.191 4.093 -49.536 1.00 73.12 885 GLN A O 1
ATOM 6810 N N . THR A 1 886 ? -3.512 2.723 -48.961 1.00 70.88 886 THR A N 1
ATOM 6811 C CA . THR A 1 886 ? -4.382 1.661 -48.421 1.00 70.88 886 THR A CA 1
ATOM 6812 C C . THR A 1 886 ? -5.269 2.197 -47.296 1.00 70.88 886 THR A C 1
ATOM 6814 O O . THR A 1 886 ? -6.475 1.970 -47.287 1.00 70.88 886 THR A O 1
ATOM 6817 N N . THR A 1 887 ? -4.689 2.973 -46.376 1.00 69.75 887 THR A N 1
ATOM 6818 C CA . THR A 1 887 ? -5.422 3.609 -45.272 1.00 69.75 887 THR A CA 1
ATOM 6819 C C . THR A 1 887 ? -6.460 4.600 -45.799 1.00 69.75 887 THR A C 1
ATOM 6821 O O . THR A 1 887 ? -7.605 4.563 -45.361 1.00 69.75 887 THR A O 1
ATOM 6824 N N . PHE A 1 888 ? -6.093 5.449 -46.764 1.00 76.06 888 PHE A N 1
ATOM 6825 C CA . PHE A 1 888 ? -7.009 6.399 -47.401 1.00 76.06 888 PHE A CA 1
ATOM 6826 C C . PHE A 1 888 ? -8.192 5.685 -48.072 1.00 76.06 888 PHE A C 1
ATOM 6828 O O . PHE A 1 888 ? -9.338 6.012 -47.786 1.00 76.06 888 PHE A O 1
ATOM 6835 N N . VAL A 1 889 ? -7.925 4.659 -48.889 1.00 72.00 889 VAL A N 1
ATOM 6836 C CA . VAL A 1 889 ? -8.957 3.873 -49.586 1.00 72.00 889 VAL A CA 1
ATOM 6837 C C . VAL A 1 889 ? -9.900 3.184 -48.595 1.00 72.00 889 VAL A C 1
ATOM 6839 O O . VAL A 1 889 ? -11.112 3.224 -48.794 1.00 72.00 889 VAL A O 1
ATOM 6842 N N . VAL A 1 890 ? -9.382 2.614 -47.501 1.00 68.38 890 VAL A N 1
ATOM 6843 C CA . VAL A 1 890 ? -10.213 2.007 -46.445 1.00 68.38 890 VAL A CA 1
ATOM 6844 C C . VAL A 1 890 ? -11.107 3.047 -45.764 1.00 68.38 890 VAL A C 1
ATOM 6846 O O . VAL A 1 890 ? -12.295 2.785 -45.584 1.00 68.38 890 VAL A O 1
ATOM 6849 N N . TRP A 1 891 ? -10.591 4.234 -45.426 1.00 72.44 891 TRP A N 1
ATOM 6850 C CA . TRP A 1 891 ? -11.413 5.299 -44.837 1.00 72.44 891 TRP A CA 1
ATOM 6851 C C . TRP A 1 891 ? -12.466 5.835 -45.810 1.00 72.44 891 TRP A C 1
ATOM 6853 O O . TRP A 1 891 ? -13.621 5.963 -45.422 1.00 72.44 891 TRP A O 1
ATOM 6863 N N . THR A 1 892 ? -12.132 6.063 -47.083 1.00 74.69 892 THR A N 1
ATOM 6864 C CA . THR A 1 892 ? -13.117 6.460 -48.107 1.00 74.69 892 THR A CA 1
ATOM 6865 C C . THR A 1 892 ? -14.178 5.375 -48.321 1.00 74.69 892 THR A C 1
ATOM 6867 O O . THR A 1 892 ? -15.364 5.678 -48.469 1.00 74.69 892 THR A O 1
ATOM 6870 N N . TRP A 1 893 ? -13.795 4.096 -48.274 1.00 82.00 893 TRP A N 1
ATOM 6871 C CA . TRP A 1 893 ? -14.751 2.994 -48.333 1.00 82.00 893 TRP A CA 1
ATOM 6872 C C . TRP A 1 893 ? -15.690 2.981 -47.116 1.00 82.00 893 TRP A C 1
ATOM 6874 O O . TRP A 1 893 ? -16.895 2.827 -47.287 1.00 82.00 893 TRP A O 1
ATOM 6884 N N . LEU A 1 894 ? -15.192 3.211 -45.899 1.00 66.38 894 LEU A N 1
ATOM 6885 C CA . LEU A 1 894 ? -16.025 3.273 -44.690 1.00 66.38 894 LEU A CA 1
ATOM 6886 C C . LEU A 1 894 ? -16.924 4.526 -44.647 1.00 66.38 894 LEU A C 1
ATOM 6888 O O . LEU A 1 894 ? -18.148 4.412 -44.539 1.00 66.38 894 LEU A O 1
ATOM 6892 N N . ASP A 1 895 ? -16.338 5.715 -44.758 1.00 67.12 895 ASP A N 1
ATOM 6893 C CA . ASP A 1 895 ? -17.027 6.987 -44.507 1.00 67.12 895 ASP A CA 1
ATOM 6894 C C . ASP A 1 895 ? -17.861 7.469 -45.700 1.00 67.12 895 ASP A C 1
ATOM 6896 O O . ASP A 1 895 ? -18.869 8.154 -45.516 1.00 67.12 895 ASP A O 1
ATOM 6900 N N . THR A 1 896 ? -17.474 7.120 -46.932 1.00 77.06 896 THR A N 1
ATOM 6901 C CA . THR A 1 896 ? -18.197 7.530 -48.147 1.00 77.06 896 THR A CA 1
ATOM 6902 C C . THR A 1 896 ? -19.040 6.387 -48.698 1.00 77.06 896 THR A C 1
ATOM 6904 O O . THR A 1 896 ? -20.262 6.527 -48.774 1.00 77.06 896 THR A O 1
ATOM 6907 N N . TYR A 1 897 ? -18.430 5.247 -49.040 1.00 79.56 897 TYR A N 1
ATOM 6908 C CA . TYR A 1 897 ? -19.151 4.149 -49.695 1.00 79.56 897 TYR A CA 1
ATOM 6909 C C . TYR A 1 897 ? -20.127 3.445 -48.741 1.00 79.56 897 TYR A C 1
ATOM 6911 O O . TYR A 1 897 ? -21.331 3.452 -48.995 1.00 79.56 897 TYR A O 1
ATOM 6919 N N . CYS A 1 898 ? -19.668 2.902 -47.611 1.00 71.75 898 CYS A N 1
ATOM 6920 C CA . CYS A 1 898 ? -20.527 2.197 -46.657 1.00 71.75 898 CYS A CA 1
ATOM 6921 C C . CYS A 1 898 ? -21.616 3.122 -46.096 1.00 71.75 898 CYS A C 1
ATOM 6923 O O . CYS A 1 898 ? -22.787 2.745 -46.096 1.00 71.75 898 CYS A O 1
ATOM 6925 N N . ALA A 1 899 ? -21.284 4.360 -45.711 1.00 72.81 899 ALA A N 1
ATOM 6926 C CA . ALA A 1 899 ? -22.285 5.342 -45.282 1.00 72.81 899 ALA A CA 1
ATOM 6927 C C . ALA A 1 899 ? -23.262 5.755 -46.403 1.00 72.81 899 ALA A C 1
ATOM 6929 O O . ALA A 1 899 ? -24.414 6.098 -46.127 1.00 72.81 899 ALA A O 1
ATOM 6930 N N . GLY A 1 900 ? -22.831 5.744 -47.668 1.00 77.75 900 GLY A N 1
ATOM 6931 C CA . GLY A 1 900 ? -23.694 5.918 -48.839 1.00 77.75 900 GLY A CA 1
ATOM 6932 C C . GLY A 1 900 ? -24.681 4.761 -48.996 1.00 77.75 900 GLY A C 1
ATOM 6933 O O . GLY A 1 900 ? -25.886 4.995 -49.077 1.00 77.75 900 GLY A O 1
ATOM 6934 N N . GLN A 1 901 ? -24.197 3.518 -48.930 1.00 81.06 901 GLN A N 1
ATOM 6935 C CA . GLN A 1 901 ? -25.030 2.315 -49.031 1.00 81.06 901 GLN A CA 1
ATOM 6936 C C . GLN A 1 901 ? -26.000 2.168 -47.849 1.00 81.06 901 GLN A C 1
ATOM 6938 O O . GLN A 1 901 ? -27.153 1.788 -48.050 1.00 81.06 901 GLN A O 1
ATOM 6943 N N . VAL A 1 902 ? -25.582 2.540 -46.633 1.00 76.00 902 VAL A N 1
ATOM 6944 C CA . VAL A 1 902 ? -26.470 2.657 -45.464 1.00 76.00 902 VAL A CA 1
ATOM 6945 C C . VAL A 1 902 ? -27.562 3.694 -45.735 1.00 76.00 902 VAL A C 1
ATOM 6947 O O . VAL A 1 902 ? -28.739 3.366 -45.634 1.00 76.00 902 VAL A O 1
ATOM 6950 N N . ARG A 1 903 ? -27.212 4.927 -46.135 1.00 79.31 903 ARG A N 1
ATOM 6951 C CA . ARG A 1 903 ? -28.202 5.987 -46.409 1.00 79.31 903 ARG A CA 1
ATOM 6952 C C . ARG A 1 903 ? -29.177 5.611 -47.526 1.00 79.31 903 ARG A C 1
ATOM 6954 O O . ARG A 1 903 ? -30.374 5.810 -47.355 1.00 79.31 903 ARG A O 1
ATOM 6961 N N . SER A 1 904 ? -28.691 5.027 -48.621 1.00 80.12 904 SER A N 1
ATOM 6962 C CA . SER A 1 904 ? -29.526 4.553 -49.732 1.00 80.12 904 SER A CA 1
ATOM 6963 C C . SER A 1 904 ? -30.498 3.456 -49.283 1.00 80.12 904 SER A C 1
ATOM 6965 O O . SER A 1 904 ? -31.696 3.552 -49.537 1.00 80.12 904 SER A O 1
ATOM 6967 N N . ALA A 1 905 ? -30.015 2.460 -48.533 1.00 80.06 905 ALA A N 1
ATOM 6968 C CA . ALA A 1 905 ? -30.858 1.386 -48.020 1.00 80.06 905 ALA A CA 1
ATOM 6969 C C . ALA A 1 905 ? -31.886 1.868 -46.979 1.00 80.06 905 ALA A C 1
ATOM 6971 O O . ALA A 1 905 ? -32.975 1.310 -46.909 1.00 80.06 905 ALA A O 1
ATOM 6972 N N . LEU A 1 906 ? -31.580 2.899 -46.186 1.00 78.69 906 LEU A N 1
ATOM 6973 C CA . LEU A 1 906 ? -32.537 3.501 -45.248 1.00 78.69 906 LEU A CA 1
ATOM 6974 C C . LEU A 1 906 ? -33.550 4.439 -45.930 1.00 78.69 906 LEU A C 1
ATOM 6976 O O . LEU A 1 906 ? -34.620 4.673 -45.375 1.00 78.69 906 LEU A O 1
ATOM 6980 N N . ALA A 1 907 ? -33.255 4.936 -47.134 1.00 81.00 907 ALA A N 1
ATOM 6981 C CA . ALA A 1 907 ? -34.153 5.747 -47.964 1.00 81.00 907 ALA A CA 1
ATOM 6982 C C . ALA A 1 907 ? -35.085 4.890 -48.855 1.00 81.00 907 ALA A C 1
ATOM 6984 O O . ALA A 1 907 ? -35.361 5.234 -50.001 1.00 81.00 907 ALA A O 1
ATOM 6985 N N . ASP A 1 908 ? -35.535 3.746 -48.332 1.00 65.88 908 ASP A N 1
ATOM 6986 C CA . ASP A 1 908 ? -36.441 2.766 -48.955 1.00 65.88 908 ASP A CA 1
ATOM 6987 C C . ASP A 1 908 ? -36.001 2.085 -50.270 1.00 65.88 908 ASP A C 1
ATOM 6989 O O . ASP A 1 908 ? -36.702 1.192 -50.752 1.00 65.88 908 ASP A O 1
ATOM 6993 N N . ALA A 1 909 ? -34.790 2.326 -50.786 1.00 64.38 909 ALA A N 1
ATOM 6994 C CA . ALA A 1 909 ? -34.244 1.499 -51.867 1.00 64.38 909 ALA A CA 1
ATOM 6995 C C . ALA A 1 909 ? -34.117 0.022 -51.432 1.00 64.38 909 ALA A C 1
ATOM 6997 O O . ALA A 1 909 ? -33.745 -0.282 -50.293 1.00 64.38 909 ALA A O 1
ATOM 6998 N N . ALA A 1 910 ? -34.415 -0.930 -52.324 1.00 74.62 910 ALA A N 1
ATOM 6999 C CA . ALA A 1 910 ? -34.099 -2.339 -52.078 1.00 74.62 910 ALA A CA 1
ATOM 7000 C C . ALA A 1 910 ? -32.570 -2.491 -51.912 1.00 74.62 910 ALA A C 1
ATOM 7002 O O . ALA A 1 910 ? -31.822 -1.937 -52.724 1.00 74.62 910 ALA A O 1
ATOM 7003 N N . PRO A 1 911 ? -32.077 -3.184 -50.868 1.00 75.75 911 PRO A N 1
ATOM 7004 C CA . PRO A 1 911 ? -30.651 -3.206 -50.577 1.00 75.75 911 PRO A CA 1
ATOM 7005 C C . PRO A 1 911 ? -29.906 -4.000 -51.653 1.00 75.75 911 PRO A C 1
ATOM 7007 O O . PRO A 1 911 ? -30.031 -5.217 -51.735 1.00 75.75 911 PRO A O 1
ATOM 7010 N N . ARG A 1 912 ? -29.099 -3.310 -52.468 1.00 80.31 912 ARG A N 1
ATOM 7011 C CA . ARG A 1 912 ? -28.340 -3.923 -53.575 1.00 80.31 912 ARG A CA 1
ATOM 7012 C C . ARG A 1 912 ? -27.121 -4.743 -53.122 1.00 80.31 912 ARG A C 1
ATOM 7014 O O . ARG A 1 912 ? -26.446 -5.334 -53.950 1.00 80.31 912 ARG A O 1
ATOM 7021 N N . ASN A 1 913 ? -26.802 -4.755 -51.825 1.00 83.38 913 ASN A N 1
ATOM 7022 C CA . ASN A 1 913 ? -25.669 -5.491 -51.259 1.00 83.38 913 ASN A CA 1
ATOM 7023 C C . ASN A 1 913 ? -25.872 -5.822 -49.766 1.00 83.38 913 ASN A C 1
ATOM 7025 O O . ASN A 1 913 ? -26.858 -5.425 -49.133 1.00 83.38 913 ASN A O 1
ATOM 7029 N N . TRP A 1 914 ? -24.907 -6.545 -49.191 1.00 84.12 914 TRP A N 1
ATOM 7030 C CA . TRP A 1 914 ? -24.933 -6.977 -47.792 1.00 84.12 914 TRP A CA 1
ATOM 7031 C C . TRP A 1 914 ? -24.881 -5.813 -46.788 1.00 84.12 914 TRP A C 1
ATOM 7033 O O . TRP A 1 914 ? -25.506 -5.912 -45.737 1.00 84.12 914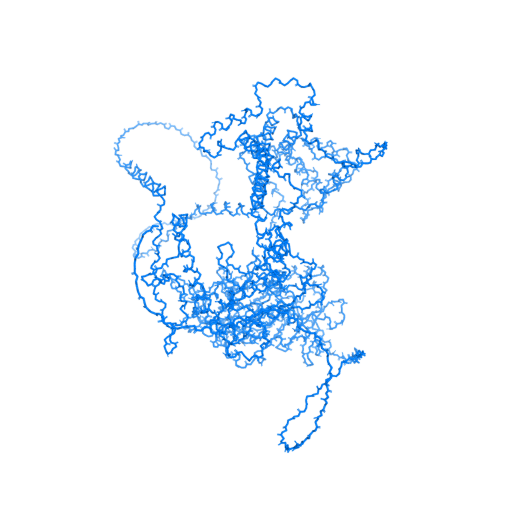 TRP A O 1
ATOM 7043 N N . ILE A 1 915 ? -24.215 -4.694 -47.111 1.00 73.19 915 ILE A N 1
ATOM 7044 C CA . ILE A 1 915 ? -24.126 -3.511 -46.233 1.00 73.19 915 ILE A CA 1
ATOM 7045 C C . ILE A 1 915 ? -25.503 -2.861 -46.100 1.00 73.19 915 ILE A C 1
ATOM 7047 O O . ILE A 1 915 ? -25.969 -2.615 -44.990 1.00 73.19 915 ILE A O 1
ATOM 7051 N N . GLY A 1 916 ? -26.195 -2.645 -47.222 1.00 80.19 916 GLY A N 1
ATOM 7052 C CA . GLY A 1 916 ? -27.571 -2.150 -47.217 1.00 80.19 916 GLY A CA 1
ATOM 7053 C C . GLY A 1 916 ? -28.543 -3.122 -46.538 1.00 80.19 916 GLY A C 1
ATOM 7054 O O . GLY A 1 916 ? -29.460 -2.699 -45.83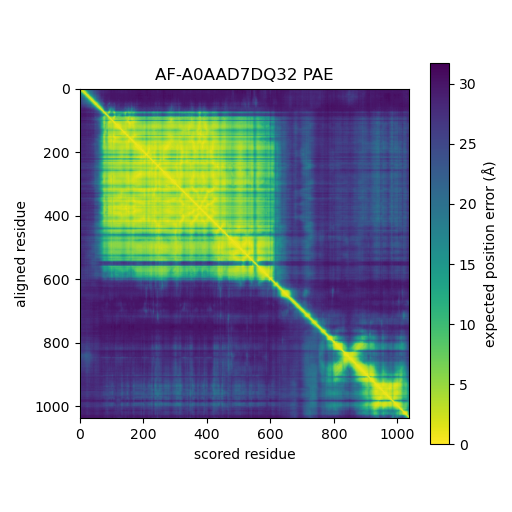5 1.00 80.19 916 GLY A O 1
ATOM 7055 N N . SER A 1 917 ? -28.320 -4.430 -46.692 1.00 77.56 917 SER A N 1
ATOM 7056 C CA . SER A 1 917 ? -29.136 -5.468 -46.045 1.00 77.56 917 SER A CA 1
ATOM 7057 C C . SER A 1 917 ? -28.952 -5.456 -44.525 1.00 77.56 917 SER A C 1
ATOM 7059 O O . SER A 1 917 ? -29.934 -5.473 -43.783 1.00 77.56 917 SER A O 1
ATOM 7061 N N . LEU A 1 918 ? -27.707 -5.333 -44.055 1.00 73.50 918 LEU A N 1
ATOM 7062 C CA . LEU A 1 918 ? -27.367 -5.158 -42.645 1.00 73.50 918 LEU A CA 1
ATOM 7063 C C . LEU A 1 918 ? -27.944 -3.848 -42.092 1.00 73.50 918 LEU A C 1
ATOM 7065 O O . LEU A 1 918 ? -28.520 -3.855 -41.009 1.00 73.50 918 LEU A O 1
ATOM 7069 N N . ALA A 1 919 ? -27.865 -2.747 -42.845 1.00 75.38 919 ALA A N 1
ATOM 7070 C CA . ALA A 1 919 ? -28.454 -1.463 -42.467 1.00 75.38 919 ALA A CA 1
ATOM 7071 C C . ALA A 1 919 ? -29.975 -1.567 -42.265 1.00 75.38 919 ALA A C 1
ATOM 7073 O O . ALA A 1 919 ? -30.482 -1.139 -41.227 1.00 75.38 919 ALA A O 1
ATOM 7074 N N . LYS A 1 920 ? -30.699 -2.202 -43.202 1.00 77.94 920 LYS A N 1
ATOM 7075 C CA . LYS A 1 920 ? -32.136 -2.482 -43.041 1.00 77.94 920 LYS A CA 1
ATOM 7076 C C . LYS A 1 920 ? -32.418 -3.412 -41.865 1.00 77.94 920 LYS A C 1
ATOM 7078 O O . LYS A 1 920 ? -33.384 -3.178 -41.143 1.00 77.94 920 LYS A O 1
ATOM 7083 N N . HIS A 1 921 ? -31.589 -4.429 -41.631 1.00 74.25 921 HIS A N 1
ATOM 7084 C CA . HIS A 1 921 ? -31.759 -5.336 -40.496 1.00 74.25 921 HIS A CA 1
ATOM 7085 C C . HIS A 1 921 ? -31.582 -4.604 -39.154 1.00 74.25 921 HIS A C 1
ATOM 7087 O O . HIS A 1 921 ? -32.449 -4.695 -38.291 1.00 74.25 921 HIS A O 1
ATOM 7093 N N . VAL A 1 922 ? -30.533 -3.788 -39.004 1.00 73.12 922 VAL A N 1
ATOM 7094 C CA . VAL A 1 922 ? -30.304 -2.954 -37.809 1.00 73.12 922 VAL A CA 1
ATOM 7095 C C . VAL A 1 922 ? -31.424 -1.925 -37.621 1.00 73.12 922 VAL A C 1
ATOM 7097 O O . VAL A 1 922 ? -31.935 -1.782 -36.515 1.00 73.12 922 VAL A O 1
ATOM 7100 N N . HIS A 1 923 ? -31.880 -1.264 -38.687 1.00 76.56 923 HIS A N 1
ATOM 7101 C CA . HIS A 1 923 ? -33.029 -0.353 -38.626 1.00 76.56 923 HIS A CA 1
ATOM 7102 C C . HIS A 1 923 ? -34.314 -1.070 -38.186 1.00 76.56 923 HIS A C 1
ATOM 7104 O O . HIS A 1 923 ? -35.048 -0.572 -37.335 1.00 76.56 923 HIS A O 1
ATOM 7110 N N . THR A 1 924 ? -34.536 -2.288 -38.683 1.00 75.12 924 THR A N 1
ATOM 7111 C CA . THR A 1 924 ? -35.656 -3.146 -38.275 1.00 75.12 924 THR A CA 1
ATOM 7112 C C . THR A 1 924 ? -35.546 -3.541 -36.797 1.00 75.12 924 THR A C 1
ATOM 7114 O O . THR A 1 924 ? -36.546 -3.483 -36.083 1.00 75.12 924 THR A O 1
ATOM 7117 N N . LEU A 1 925 ? -34.342 -3.850 -36.299 1.00 71.25 925 LEU A N 1
ATOM 7118 C CA . LEU A 1 925 ? -34.077 -4.104 -34.875 1.00 71.25 925 LEU A CA 1
ATOM 7119 C C . LEU A 1 925 ? -34.295 -2.863 -33.985 1.00 71.25 925 LEU A C 1
ATOM 7121 O O . LEU A 1 925 ? -34.646 -3.013 -32.817 1.00 71.25 925 LEU A O 1
ATOM 7125 N N . MET A 1 926 ? -34.133 -1.653 -34.528 1.00 69.38 926 MET A N 1
ATOM 7126 C CA . MET A 1 926 ? -34.407 -0.388 -33.832 1.00 69.38 926 MET A CA 1
ATOM 7127 C C . MET A 1 926 ? -35.861 0.106 -33.963 1.00 69.38 926 MET A C 1
ATOM 7129 O O . MET A 1 926 ? -36.234 1.064 -33.287 1.00 69.38 926 MET A O 1
ATOM 7133 N N . SER A 1 927 ? -36.687 -0.529 -34.799 1.00 80.06 927 SER A N 1
ATOM 7134 C CA . SER A 1 927 ? -38.127 -0.249 -34.883 1.00 80.06 927 SER A CA 1
ATOM 7135 C C . SER A 1 927 ? -38.881 -0.762 -33.649 1.00 80.06 927 SER A C 1
ATOM 7137 O O . SER A 1 927 ? -38.386 -1.610 -32.904 1.00 80.06 927 SER A O 1
ATOM 7139 N N . THR A 1 928 ? -40.141 -0.349 -33.483 1.00 80.56 928 THR A N 1
ATOM 7140 C CA . THR A 1 928 ? -41.055 -0.880 -32.453 1.00 80.56 928 THR A CA 1
ATOM 7141 C C . THR A 1 928 ? -41.158 -2.416 -32.484 1.00 80.56 928 THR A C 1
ATOM 7143 O O . THR A 1 928 ? -41.302 -3.049 -31.440 1.00 80.56 928 THR A O 1
ATOM 7146 N N . ARG A 1 929 ? -41.018 -3.035 -33.666 1.00 85.25 929 ARG A N 1
ATOM 7147 C CA . ARG A 1 929 ? -41.047 -4.496 -33.878 1.00 85.25 929 ARG A CA 1
ATOM 7148 C C . ARG A 1 929 ? -39.768 -5.180 -33.393 1.00 85.25 929 ARG A C 1
ATOM 7150 O O . ARG A 1 929 ? -39.810 -6.205 -32.715 1.00 85.25 929 ARG A O 1
ATOM 7157 N N . GLY A 1 930 ? -38.621 -4.576 -33.693 1.00 83.62 930 GLY A N 1
ATOM 7158 C CA . GLY A 1 930 ? -37.323 -5.019 -33.192 1.00 83.62 930 GLY A CA 1
ATOM 7159 C C . GLY A 1 930 ? -37.205 -4.876 -31.678 1.00 83.62 930 GLY A C 1
ATOM 7160 O O . GLY A 1 930 ? -36.738 -5.792 -31.002 1.00 83.62 930 GLY A O 1
ATOM 7161 N N . LEU A 1 931 ? -37.733 -3.781 -31.127 1.00 83.94 931 LEU A N 1
ATOM 7162 C CA . LEU A 1 931 ? -37.791 -3.556 -29.687 1.00 83.94 931 LEU A CA 1
ATOM 7163 C C . LEU A 1 931 ? -38.762 -4.524 -28.989 1.00 83.94 931 LEU A C 1
ATOM 7165 O O . LEU A 1 931 ? -38.407 -5.060 -27.939 1.00 83.94 931 LEU A O 1
ATOM 7169 N N . LEU A 1 932 ? -39.925 -4.833 -29.585 1.00 90.12 932 LEU A N 1
ATOM 7170 C CA . LEU A 1 932 ? -40.795 -5.924 -29.122 1.00 90.12 932 LEU A CA 1
ATOM 7171 C C . LEU A 1 932 ? -40.026 -7.250 -29.103 1.00 90.12 932 LEU A C 1
ATOM 7173 O O . LEU A 1 932 ? -39.997 -7.917 -28.074 1.00 90.12 932 LEU A O 1
ATOM 7177 N N . SER A 1 933 ? -39.361 -7.606 -30.204 1.00 91.69 933 SER A N 1
ATOM 7178 C CA . SER A 1 933 ? -38.583 -8.847 -30.324 1.00 91.69 933 SER A CA 1
ATOM 7179 C C . SER A 1 933 ? -37.478 -8.937 -29.266 1.00 91.69 933 SER A C 1
ATOM 7181 O O . SER A 1 933 ? -37.335 -9.960 -28.599 1.00 91.69 933 SER A O 1
ATOM 7183 N N . GLY A 1 934 ? -36.748 -7.843 -29.027 1.00 87.19 934 GLY A N 1
ATOM 7184 C CA . GLY A 1 934 ? -35.737 -7.747 -27.973 1.00 87.19 934 GLY A CA 1
ATOM 7185 C C . GLY A 1 934 ? -36.318 -7.859 -26.558 1.00 87.19 934 GLY A C 1
ATOM 7186 O O . GLY A 1 934 ? -35.704 -8.485 -25.690 1.00 87.19 934 GLY A O 1
ATOM 7187 N N . LEU A 1 935 ? -37.515 -7.312 -26.317 1.00 88.38 935 LEU A N 1
ATOM 7188 C CA . LEU A 1 935 ? -38.241 -7.483 -25.056 1.00 88.38 935 LEU A CA 1
ATOM 7189 C C . LEU A 1 935 ? -38.724 -8.927 -24.879 1.00 88.38 935 LEU A C 1
ATOM 7191 O O . LEU A 1 935 ? -38.469 -9.496 -23.825 1.00 88.38 935 LEU A O 1
ATOM 7195 N N . ILE A 1 936 ? -39.317 -9.564 -25.894 1.00 92.44 936 ILE A N 1
ATOM 7196 C CA . ILE A 1 936 ? -39.691 -10.991 -25.861 1.00 92.44 936 ILE A CA 1
ATOM 7197 C C . ILE A 1 936 ? -38.448 -11.845 -25.575 1.00 92.44 936 ILE A C 1
ATOM 7199 O O . ILE A 1 936 ? -38.457 -12.658 -24.647 1.00 92.44 936 ILE A O 1
ATOM 7203 N N . PHE A 1 937 ? -37.343 -11.595 -26.286 1.00 92.19 937 PHE A N 1
ATOM 7204 C CA . PHE A 1 937 ? -36.067 -12.268 -26.056 1.00 92.19 937 PHE A CA 1
ATOM 7205 C C . PHE A 1 937 ? -35.576 -12.099 -24.618 1.00 92.19 937 PHE A C 1
ATOM 7207 O O . PHE A 1 937 ? -35.198 -13.077 -23.982 1.00 92.19 937 PHE A O 1
ATOM 7214 N N . ARG A 1 938 ? -35.598 -10.879 -24.064 1.00 88.06 938 ARG A N 1
ATOM 7215 C CA . ARG A 1 938 ? -35.003 -10.583 -22.749 1.00 88.06 938 ARG A CA 1
ATOM 7216 C C . ARG A 1 938 ? -35.954 -10.734 -21.555 1.00 88.06 938 ARG A C 1
ATOM 7218 O O . ARG A 1 938 ? -35.472 -10.760 -20.412 1.00 88.06 938 ARG A O 1
ATOM 7225 N N . ALA A 1 939 ? -37.258 -10.846 -21.781 1.00 88.00 939 ALA A N 1
ATOM 7226 C CA . ALA A 1 939 ? -38.289 -11.031 -20.761 1.00 88.00 939 ALA A CA 1
ATOM 7227 C C . ALA A 1 939 ? -38.776 -12.483 -20.666 1.00 88.00 939 ALA A C 1
ATOM 7229 O O . ALA A 1 939 ? -38.924 -12.978 -19.545 1.00 88.00 939 ALA A O 1
ATOM 7230 N N . VAL A 1 940 ? -38.967 -13.136 -21.821 1.00 92.00 940 VAL A N 1
ATOM 7231 C CA . VAL A 1 940 ? -39.615 -14.446 -21.975 1.00 92.00 940 VAL A CA 1
ATOM 7232 C C . VAL A 1 940 ? -38.589 -15.523 -22.346 1.00 92.00 940 VAL A C 1
ATOM 7234 O O . VAL A 1 940 ? -38.255 -16.342 -21.492 1.00 92.00 940 VAL A O 1
ATOM 7237 N N . ILE A 1 941 ? -38.032 -15.489 -23.565 1.00 94.19 941 ILE A N 1
ATOM 7238 C CA . ILE A 1 941 ? -37.330 -16.642 -24.173 1.00 94.19 941 ILE A CA 1
ATOM 7239 C C . ILE A 1 941 ? -35.808 -16.717 -23.907 1.00 94.19 941 ILE A C 1
ATOM 7241 O O . ILE A 1 941 ? -35.126 -17.588 -24.450 1.00 94.19 941 ILE A O 1
ATOM 7245 N N . PHE A 1 942 ? -35.231 -15.855 -23.066 1.00 92.69 942 PHE A N 1
ATOM 7246 C CA . PHE A 1 942 ? -33.783 -15.853 -22.798 1.00 92.69 942 PHE A CA 1
ATOM 7247 C C . PHE A 1 942 ? -33.303 -17.169 -22.168 1.00 92.69 942 PHE A C 1
ATOM 7249 O O . PHE A 1 942 ? -33.814 -17.588 -21.131 1.00 92.69 942 PHE A O 1
ATOM 7256 N N . SER A 1 943 ? -32.246 -17.767 -22.731 1.00 91.69 943 SER A N 1
ATOM 7257 C CA . SER A 1 943 ? -31.681 -19.035 -22.241 1.00 91.69 943 SER A CA 1
ATOM 7258 C C . SER A 1 943 ? -32.731 -20.160 -22.177 1.00 91.69 943 SER A C 1
ATOM 7260 O O . SER A 1 943 ? -32.776 -20.952 -21.235 1.00 91.69 943 SER A O 1
ATOM 7262 N N . THR A 1 944 ? -33.598 -20.211 -23.192 1.00 93.81 944 THR A N 1
ATOM 7263 C CA . THR A 1 944 ? -34.610 -21.257 -23.373 1.00 93.81 944 THR A CA 1
ATOM 7264 C C . THR A 1 944 ? -34.321 -22.088 -24.623 1.00 93.81 944 THR A C 1
ATOM 7266 O O . THR A 1 944 ? -33.698 -21.578 -25.557 1.00 93.81 944 THR A O 1
ATOM 7269 N N . PRO A 1 945 ? -34.791 -23.346 -24.687 1.00 94.00 945 PRO A N 1
ATOM 7270 C CA . PRO A 1 945 ? -34.729 -24.138 -25.912 1.00 94.00 945 PRO A CA 1
ATOM 7271 C C . PRO A 1 945 ? -35.479 -23.505 -27.095 1.00 94.00 945 PRO A C 1
ATOM 7273 O O . PRO A 1 945 ? -35.008 -23.630 -28.222 1.00 94.00 945 PRO A O 1
ATOM 7276 N N . PHE A 1 946 ? -36.591 -22.792 -26.861 1.00 95.31 946 PHE A N 1
ATOM 7277 C CA . PHE A 1 946 ? -37.340 -22.098 -27.917 1.00 95.31 946 PHE A CA 1
ATOM 7278 C C . PHE A 1 946 ? -36.459 -21.096 -28.676 1.00 95.31 946 PHE A C 1
ATOM 7280 O O . PHE A 1 946 ? -36.415 -21.127 -29.902 1.00 95.31 946 PHE A O 1
ATOM 7287 N N . ALA A 1 947 ? -35.667 -20.280 -27.970 1.00 93.50 947 ALA A N 1
ATOM 7288 C CA . ALA A 1 947 ? -34.770 -19.298 -28.593 1.00 93.50 947 ALA A CA 1
ATOM 7289 C C . ALA A 1 947 ? -33.624 -19.906 -29.434 1.00 93.50 947 ALA A C 1
ATOM 7291 O O . ALA A 1 947 ? -32.895 -19.163 -30.087 1.00 93.50 947 ALA A O 1
ATOM 7292 N N . LEU A 1 948 ? -33.447 -21.233 -29.406 1.00 89.75 948 LEU A N 1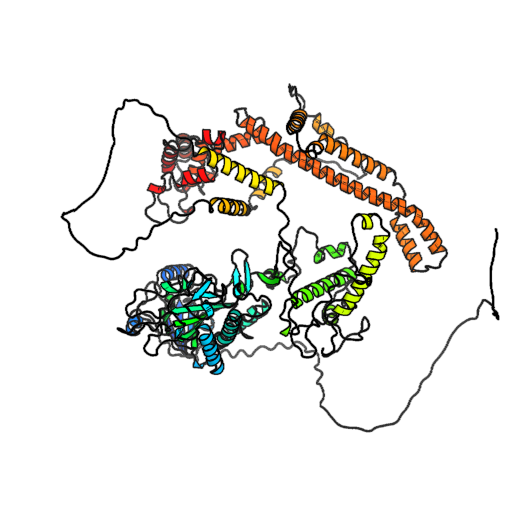
ATOM 7293 C CA . LEU A 1 948 ? -32.494 -21.976 -30.238 1.00 89.75 948 LEU A CA 1
ATOM 7294 C C . LEU A 1 948 ? -33.166 -22.736 -31.397 1.00 89.75 948 LEU A C 1
ATOM 7296 O O . LEU A 1 948 ? -32.459 -23.272 -32.246 1.00 89.75 948 LEU A O 1
ATOM 7300 N N . GLN A 1 949 ? -34.499 -22.856 -31.400 1.00 92.12 949 GLN A N 1
ATOM 7301 C CA . GLN A 1 949 ? -35.251 -23.773 -32.275 1.00 92.12 949 GLN A CA 1
ATOM 7302 C C . GLN A 1 949 ? -36.361 -23.095 -33.091 1.00 92.12 949 GLN A C 1
ATOM 7304 O O . GLN A 1 949 ? -36.830 -23.682 -34.062 1.00 92.12 949 GLN A O 1
ATOM 7309 N N . ALA A 1 950 ? -36.779 -21.893 -32.699 1.00 92.88 950 ALA A N 1
ATOM 7310 C CA . ALA A 1 950 ? -37.859 -21.127 -33.309 1.00 92.88 950 ALA A CA 1
ATOM 7311 C C . ALA A 1 950 ? -37.350 -19.782 -33.851 1.00 92.88 950 ALA A C 1
ATOM 7313 O O . ALA A 1 950 ? -36.233 -19.347 -33.545 1.00 92.88 950 ALA A O 1
ATOM 7314 N N . ASN A 1 951 ? -38.186 -19.086 -34.619 1.00 89.44 951 ASN A N 1
ATOM 7315 C CA . ASN A 1 951 ? -37.955 -17.683 -34.933 1.00 89.44 951 ASN A CA 1
ATOM 7316 C C . ASN A 1 951 ? -37.889 -16.851 -33.632 1.00 89.44 951 ASN A C 1
ATOM 7318 O O . ASN A 1 951 ? -38.577 -17.131 -32.653 1.00 89.44 951 ASN A O 1
ATOM 7322 N N . THR A 1 952 ? -37.043 -15.819 -33.612 1.00 91.25 952 THR A N 1
ATOM 7323 C CA . THR A 1 952 ? -36.860 -14.906 -32.465 1.00 91.25 952 THR A CA 1
ATOM 7324 C C . THR A 1 952 ? -37.200 -13.449 -32.790 1.00 91.25 952 THR A C 1
ATOM 7326 O O . THR A 1 952 ? -37.127 -12.592 -31.908 1.00 91.25 952 THR A O 1
ATOM 7329 N N . PHE A 1 953 ? -37.604 -13.167 -34.034 1.00 91.56 953 PHE A N 1
ATOM 7330 C CA . PHE A 1 953 ? -38.069 -11.862 -34.490 1.00 91.56 953 PHE A CA 1
ATOM 7331 C C . PHE A 1 953 ? -39.577 -11.889 -34.775 1.00 91.56 953 PHE A C 1
ATOM 7333 O O . PHE A 1 953 ? -40.049 -12.675 -35.594 1.00 91.56 953 PHE A O 1
ATOM 7340 N N . PHE A 1 954 ? -40.324 -10.993 -34.133 1.00 91.88 954 PHE A N 1
ATOM 7341 C CA . PHE A 1 954 ? -41.785 -10.932 -34.167 1.00 91.88 954 PHE A CA 1
ATOM 7342 C C . PHE A 1 954 ? -42.238 -9.514 -34.527 1.00 91.88 954 PHE A C 1
ATOM 7344 O O . PHE A 1 954 ? -41.904 -8.551 -33.833 1.00 91.88 954 PHE A O 1
ATOM 7351 N N . SER A 1 955 ? -43.021 -9.368 -35.600 1.00 86.69 955 SER A N 1
ATOM 7352 C CA . SER A 1 955 ? -43.540 -8.062 -36.035 1.00 86.69 955 SER A CA 1
ATOM 7353 C C . SER A 1 955 ? -44.730 -7.589 -35.203 1.00 86.69 955 SER A C 1
ATOM 7355 O O . SER A 1 955 ? -45.040 -6.398 -35.198 1.00 86.69 955 SER A O 1
ATOM 7357 N N . SER A 1 956 ? -45.403 -8.517 -34.522 1.00 91.81 956 SER A N 1
ATOM 7358 C CA . SER A 1 956 ? -46.599 -8.286 -33.717 1.00 91.81 956 SER A CA 1
ATOM 7359 C C . SER A 1 956 ? -46.743 -9.361 -32.623 1.00 91.81 956 SER A C 1
ATOM 7361 O O . SER A 1 956 ? -46.062 -10.392 -32.678 1.00 91.81 956 SER A O 1
ATOM 7363 N N . PRO A 1 957 ? -47.649 -9.186 -31.642 1.00 93.00 957 PRO A N 1
ATOM 7364 C CA . PRO A 1 957 ? -48.038 -10.264 -30.733 1.00 93.00 957 PRO A CA 1
ATOM 7365 C C . PRO A 1 957 ? -48.676 -11.461 -31.443 1.00 93.00 957 PRO A C 1
ATOM 7367 O O . PRO A 1 957 ? -48.589 -12.572 -30.929 1.00 93.00 957 PRO A O 1
ATOM 7370 N N . ASP A 1 958 ? -49.298 -11.265 -32.607 1.00 93.88 958 ASP A N 1
ATOM 7371 C CA . ASP A 1 958 ? -49.914 -12.350 -33.375 1.00 93.88 958 ASP A CA 1
ATOM 7372 C C . ASP A 1 958 ? -48.862 -13.202 -34.099 1.00 93.88 958 ASP A C 1
ATOM 7374 O O . ASP A 1 958 ? -48.984 -14.426 -34.101 1.00 93.88 958 ASP A O 1
ATOM 7378 N N . ASP A 1 959 ? -47.768 -12.597 -34.584 1.00 94.06 959 ASP A N 1
ATOM 7379 C CA . ASP A 1 959 ? -46.579 -13.323 -35.059 1.00 94.06 959 ASP A CA 1
ATOM 7380 C C . ASP A 1 959 ? -46.036 -14.230 -33.940 1.00 94.06 959 ASP A C 1
ATOM 7382 O O . ASP A 1 959 ? -45.806 -15.422 -34.146 1.00 94.06 959 ASP A O 1
ATOM 7386 N N . TRP A 1 960 ? -45.879 -13.671 -32.730 1.00 94.44 960 TRP A N 1
ATOM 7387 C CA . TRP A 1 960 ? -45.450 -14.423 -31.547 1.00 94.44 960 TRP A CA 1
ATOM 7388 C C . TRP A 1 960 ? -46.421 -15.556 -31.206 1.00 94.44 960 TRP A C 1
ATOM 7390 O O . TRP A 1 960 ? -45.981 -16.680 -30.980 1.00 94.44 960 TRP A O 1
ATOM 7400 N N . ARG A 1 961 ? -47.735 -15.295 -31.183 1.00 94.62 961 ARG A N 1
ATOM 7401 C CA . ARG A 1 961 ? -48.756 -16.317 -30.895 1.00 94.62 961 ARG A CA 1
ATOM 7402 C C . ARG A 1 961 ? -48.752 -17.435 -31.932 1.00 94.62 961 ARG A C 1
ATOM 7404 O O . ARG A 1 961 ? -48.911 -18.587 -31.545 1.00 94.62 961 ARG A O 1
ATOM 7411 N N . SER A 1 962 ? -48.562 -17.114 -33.211 1.00 94.75 962 SER A N 1
ATOM 7412 C CA . SER A 1 962 ? -48.486 -18.101 -34.291 1.00 94.75 962 SER A CA 1
ATOM 7413 C C . SER A 1 962 ? -47.261 -19.006 -34.130 1.00 94.75 962 SER A C 1
ATOM 7415 O O . SER A 1 962 ? -47.390 -20.230 -34.175 1.00 94.75 962 SER A O 1
ATOM 7417 N N . GLU A 1 963 ? -46.087 -18.424 -33.866 1.00 95.50 963 GLU A N 1
ATOM 7418 C CA . GLU A 1 963 ? -44.864 -19.194 -33.616 1.00 95.50 963 GLU A CA 1
ATOM 7419 C C . GLU A 1 963 ? -45.003 -20.039 -32.337 1.00 95.50 963 GLU A C 1
ATOM 7421 O O . GLU A 1 963 ? -44.772 -21.246 -32.359 1.00 95.50 963 GLU A O 1
ATOM 7426 N N . TYR A 1 964 ? -45.475 -19.443 -31.237 1.00 94.00 964 TYR A N 1
ATOM 7427 C CA . TYR A 1 964 ? -45.746 -20.125 -29.968 1.00 94.00 964 TYR A CA 1
ATOM 7428 C C . TYR A 1 964 ? -46.717 -21.306 -30.141 1.00 94.00 964 TYR A C 1
ATOM 7430 O O . TYR A 1 964 ? -46.458 -22.398 -29.631 1.00 94.00 964 TYR A O 1
ATOM 7438 N N . ALA A 1 965 ? -47.793 -21.126 -30.916 1.00 94.31 965 ALA A N 1
ATOM 7439 C CA . ALA A 1 965 ? -48.779 -22.168 -31.197 1.00 94.31 965 ALA A CA 1
ATOM 7440 C C . ALA A 1 965 ? -48.179 -23.372 -31.943 1.00 94.31 965 ALA A C 1
ATOM 7442 O O . ALA A 1 965 ? -48.558 -24.508 -31.656 1.00 94.31 965 ALA A O 1
ATOM 7443 N N . SER A 1 966 ? -47.197 -23.160 -32.829 1.00 95.88 966 SER A N 1
ATOM 7444 C CA . SER A 1 966 ? -46.491 -24.261 -33.508 1.00 95.88 966 SER A CA 1
ATOM 7445 C C . SER A 1 966 ? -45.712 -25.173 -32.540 1.00 95.88 966 SER A C 1
ATOM 7447 O O . SER A 1 966 ? -45.488 -26.349 -32.831 1.00 95.88 966 SER A O 1
ATOM 7449 N N . PHE A 1 967 ? -45.390 -24.672 -31.341 1.00 95.75 967 PHE A N 1
ATOM 7450 C CA . PHE A 1 967 ? -44.731 -25.410 -30.262 1.00 95.75 967 PHE A CA 1
ATOM 7451 C C . PHE A 1 967 ? -45.656 -25.711 -29.065 1.00 95.75 967 PHE A C 1
ATOM 7453 O O . PHE A 1 967 ? -45.163 -26.156 -28.031 1.00 95.75 967 PHE A O 1
ATOM 7460 N N . ALA A 1 968 ? -46.982 -25.538 -29.171 1.00 89.88 968 ALA A N 1
ATOM 7461 C CA . ALA A 1 968 ? -47.923 -25.614 -28.036 1.00 89.88 968 ALA A CA 1
ATOM 7462 C C . ALA A 1 968 ? -47.932 -26.942 -27.238 1.00 89.88 968 ALA A C 1
ATOM 7464 O O . ALA A 1 968 ? -48.472 -26.997 -26.138 1.00 89.88 968 ALA A O 1
ATOM 7465 N N . SER A 1 969 ? -47.334 -28.017 -27.763 1.00 93.44 969 SER A N 1
ATOM 7466 C CA . SER A 1 969 ? -47.138 -29.293 -27.052 1.00 93.44 969 SER A CA 1
ATOM 7467 C C . SER A 1 969 ? -45.911 -29.323 -26.122 1.00 93.44 969 SER A C 1
ATOM 7469 O O . SER A 1 969 ? -45.666 -30.328 -25.453 1.00 93.44 969 SER A O 1
ATOM 7471 N N . LYS A 1 970 ? -45.103 -28.256 -26.092 1.00 96.19 970 LYS A N 1
ATOM 7472 C CA . LYS A 1 970 ? -43.910 -28.128 -25.245 1.00 96.19 970 LYS A CA 1
ATOM 7473 C C . LYS A 1 970 ? -44.272 -27.519 -23.877 1.00 96.19 970 LYS A C 1
ATOM 7475 O O . LYS A 1 970 ? -45.161 -26.677 -23.807 1.00 96.19 970 LYS A O 1
ATOM 7480 N N . PRO A 1 971 ? -43.584 -27.899 -22.783 1.00 94.31 971 PRO A N 1
ATOM 7481 C CA . PRO A 1 971 ? -43.843 -27.342 -21.451 1.00 94.31 971 PRO A CA 1
ATOM 7482 C C . PRO A 1 971 ? -43.372 -25.883 -21.342 1.00 94.31 971 PRO A C 1
ATOM 7484 O O . PRO A 1 971 ? -42.424 -25.504 -22.021 1.00 94.31 971 PRO A O 1
ATOM 7487 N N . ASP A 1 972 ? -43.925 -25.095 -20.415 1.00 90.06 972 ASP A N 1
ATOM 7488 C CA . ASP A 1 972 ? -43.586 -23.666 -20.235 1.00 90.06 972 ASP A CA 1
ATOM 7489 C C . ASP A 1 972 ? -42.079 -23.375 -20.120 1.00 90.06 972 ASP A C 1
ATOM 7491 O O . ASP A 1 972 ? -41.596 -22.372 -20.642 1.00 90.06 972 ASP A O 1
ATOM 7495 N N . ALA A 1 973 ? -41.304 -24.276 -19.506 1.00 90.19 973 ALA A N 1
ATOM 7496 C CA . ALA A 1 973 ? -39.845 -24.158 -19.396 1.00 90.19 973 ALA A CA 1
ATOM 7497 C C . ALA A 1 973 ? -39.106 -24.182 -20.756 1.00 90.19 973 ALA A C 1
ATOM 7499 O O . ALA A 1 973 ? -37.961 -23.737 -20.845 1.00 90.19 973 ALA A O 1
ATOM 7500 N N . PHE A 1 974 ? -39.752 -24.673 -21.820 1.00 94.81 974 PHE A N 1
ATOM 7501 C CA . PHE A 1 974 ? -39.281 -24.570 -23.204 1.00 94.81 974 PHE A CA 1
ATOM 7502 C C . PHE A 1 974 ? -39.291 -23.120 -23.703 1.00 94.81 974 PHE A C 1
ATOM 7504 O O . PHE A 1 974 ? -38.426 -22.758 -24.493 1.00 94.81 974 PHE A O 1
ATOM 7511 N N . PHE A 1 975 ? -40.233 -22.304 -23.213 1.00 92.88 975 PHE A N 1
ATOM 7512 C CA . PHE A 1 975 ? -40.474 -20.918 -23.625 1.00 92.88 975 PHE A CA 1
ATOM 7513 C C . PHE A 1 975 ? -40.001 -19.875 -22.608 1.00 92.88 975 PHE A C 1
ATOM 7515 O O . PHE A 1 975 ? -39.757 -18.736 -22.990 1.00 92.88 975 PHE A O 1
ATOM 7522 N N . CYS A 1 976 ? -39.879 -20.214 -21.320 1.00 91.88 976 CYS A N 1
ATOM 7523 C CA . CYS A 1 976 ? -39.418 -19.282 -20.292 1.00 91.88 976 CYS A CA 1
ATOM 7524 C C . CYS A 1 976 ? -38.562 -19.959 -19.213 1.00 91.88 976 CYS A C 1
ATOM 7526 O O . CYS A 1 976 ? -39.033 -20.790 -18.436 1.00 91.88 976 CYS A O 1
ATOM 7528 N N . ASN A 1 977 ? -37.290 -19.558 -19.123 1.00 90.25 977 ASN A N 1
ATOM 7529 C CA . ASN A 1 977 ? -36.348 -20.076 -18.136 1.00 90.25 977 ASN A CA 1
ATOM 7530 C C . ASN A 1 977 ? -36.239 -19.114 -16.944 1.00 90.25 977 ASN A C 1
ATOM 7532 O O . ASN A 1 977 ? -35.401 -18.210 -16.908 1.00 90.25 977 ASN A O 1
ATOM 7536 N N . LEU A 1 978 ? -37.072 -19.338 -15.924 1.00 84.81 978 LEU A N 1
ATOM 7537 C CA . LEU A 1 978 ? -37.073 -18.536 -14.694 1.00 84.81 978 LEU A CA 1
ATOM 7538 C C . LEU A 1 978 ? -35.739 -18.581 -13.923 1.00 84.81 978 LEU A C 1
ATOM 7540 O O . LEU A 1 978 ? -35.456 -17.661 -13.154 1.00 84.81 978 LEU A O 1
ATOM 7544 N N . ALA A 1 979 ? -34.912 -19.616 -14.120 1.00 82.44 979 ALA A N 1
ATOM 7545 C CA . ALA A 1 979 ? -33.609 -19.747 -13.466 1.00 82.44 979 ALA A CA 1
ATOM 7546 C C . ALA A 1 979 ? -32.502 -18.911 -14.136 1.00 82.44 979 ALA A C 1
ATOM 7548 O O . ALA A 1 979 ? -31.480 -18.647 -13.506 1.00 82.44 979 ALA A O 1
ATOM 7549 N N . ALA A 1 980 ? -32.711 -18.429 -15.368 1.00 79.56 980 ALA A N 1
ATOM 7550 C CA . ALA A 1 980 ? -31.744 -17.606 -16.103 1.00 79.56 980 ALA A CA 1
ATOM 7551 C C . ALA A 1 980 ? -31.562 -16.178 -15.535 1.00 79.56 980 ALA A C 1
ATOM 7553 O O . ALA A 1 980 ? -30.761 -15.396 -16.053 1.00 79.56 980 ALA A O 1
ATOM 7554 N N . TYR A 1 981 ? -32.291 -15.824 -14.470 1.00 75.00 981 TYR A N 1
ATOM 7555 C CA . TYR A 1 981 ? -32.244 -14.515 -13.821 1.00 75.00 981 TYR A CA 1
ATOM 7556 C C . TYR A 1 981 ? -32.067 -14.657 -12.306 1.00 75.00 981 TYR A C 1
ATOM 7558 O O . TYR A 1 981 ? -32.781 -15.404 -11.636 1.00 75.00 981 TYR A O 1
ATOM 7566 N N . SER A 1 982 ? -31.131 -13.897 -11.739 1.00 53.28 982 SER A N 1
ATOM 7567 C CA . SER A 1 982 ? -30.849 -13.919 -10.305 1.00 53.28 982 SER A CA 1
ATOM 7568 C C . SER A 1 982 ? -32.023 -13.368 -9.475 1.00 53.28 982 SER A C 1
ATOM 7570 O O . SER A 1 982 ? -32.583 -12.319 -9.779 1.00 53.28 982 SER A O 1
ATOM 7572 N N . ARG A 1 983 ? -32.374 -14.102 -8.403 1.00 54.28 983 ARG A N 1
ATOM 7573 C CA . ARG A 1 983 ? -33.485 -13.853 -7.454 1.00 54.28 983 ARG A CA 1
ATOM 7574 C C . ARG A 1 983 ? -34.867 -13.624 -8.100 1.00 54.28 983 ARG A C 1
ATOM 7576 O O . ARG A 1 983 ? -35.291 -12.493 -8.302 1.00 54.28 983 ARG A O 1
ATOM 7583 N N . ARG A 1 984 ? -35.591 -14.736 -8.313 1.00 56.03 984 ARG A N 1
ATOM 7584 C CA . ARG A 1 984 ? -37.062 -14.877 -8.469 1.00 56.03 984 ARG A CA 1
ATOM 7585 C C . ARG A 1 984 ? -37.843 -13.577 -8.767 1.00 56.03 984 ARG A C 1
ATOM 7587 O O . ARG A 1 984 ? -38.620 -13.117 -7.933 1.00 56.03 984 ARG A O 1
ATOM 7594 N N . LYS A 1 985 ? -37.743 -13.055 -9.994 1.00 58.19 985 LYS A N 1
ATOM 7595 C CA . LYS A 1 985 ? -38.824 -12.232 -10.566 1.00 58.19 985 LYS A CA 1
ATOM 7596 C C . LYS A 1 985 ? -39.927 -13.179 -11.039 1.00 58.19 985 LYS A C 1
ATOM 7598 O O . LYS A 1 985 ? -39.846 -13.698 -12.146 1.00 58.19 985 LYS A O 1
ATOM 7603 N N . SER A 1 986 ? -40.911 -13.438 -10.177 1.00 61.62 986 SER A N 1
ATOM 7604 C CA . SER A 1 986 ? -41.999 -14.399 -10.423 1.00 61.62 986 SER A CA 1
ATOM 7605 C C . SER A 1 986 ? -42.931 -14.012 -11.572 1.00 61.62 986 SER A C 1
ATOM 7607 O O . SER A 1 986 ? -43.554 -14.896 -12.141 1.00 61.62 986 SER A O 1
ATOM 7609 N N . ASN A 1 987 ? -43.006 -12.729 -11.948 1.00 73.81 987 ASN A N 1
ATOM 7610 C CA . ASN A 1 987 ? -43.874 -12.264 -13.034 1.00 73.81 987 ASN A CA 1
ATOM 7611 C C . ASN A 1 987 ? -43.200 -12.261 -14.423 1.00 73.81 987 ASN A C 1
ATOM 7613 O O . ASN A 1 987 ? -43.427 -11.351 -15.212 1.00 73.81 987 ASN A O 1
ATOM 7617 N N . ARG A 1 988 ? -42.326 -13.232 -14.719 1.00 81.00 988 ARG A N 1
ATOM 7618 C CA . ARG A 1 988 ? -41.819 -13.474 -16.083 1.00 81.00 988 ARG A CA 1
ATOM 7619 C C . ARG A 1 988 ? -42.591 -14.636 -16.696 1.00 81.00 988 ARG A C 1
ATOM 7621 O O . ARG A 1 988 ? -42.715 -15.676 -16.061 1.00 81.00 988 ARG A O 1
ATOM 7628 N N . GLY A 1 989 ? -43.090 -14.458 -17.912 1.00 87.94 989 GLY A N 1
ATOM 7629 C CA . GLY A 1 989 ? -43.867 -15.474 -18.615 1.00 87.94 989 GLY A CA 1
ATOM 7630 C C . GLY A 1 989 ? -44.396 -14.962 -19.949 1.00 87.94 989 GLY A C 1
ATOM 7631 O O . GLY A 1 989 ? -44.216 -13.794 -20.295 1.00 87.94 989 GLY A O 1
ATOM 7632 N N . ILE A 1 990 ? -45.050 -15.851 -20.694 1.00 90.62 990 ILE A N 1
ATOM 7633 C CA . ILE A 1 990 ? -45.580 -15.591 -22.042 1.00 90.62 990 ILE A CA 1
ATOM 7634 C C . ILE A 1 990 ? -46.641 -14.476 -22.087 1.00 90.62 990 ILE A C 1
ATOM 7636 O O . ILE A 1 990 ? -46.833 -13.858 -23.129 1.00 90.62 990 ILE A O 1
ATOM 7640 N N . HIS A 1 991 ? -47.292 -14.171 -20.960 1.00 88.06 991 HIS A N 1
ATOM 7641 C CA . HIS A 1 991 ? -48.270 -13.084 -20.832 1.00 88.06 991 HIS A CA 1
ATOM 7642 C C . HIS A 1 991 ? -47.657 -11.687 -20.995 1.00 88.06 991 HIS A C 1
ATOM 7644 O O . HIS A 1 991 ? -48.348 -10.765 -21.423 1.00 88.06 991 HIS A O 1
ATOM 7650 N N . LEU A 1 992 ? -46.356 -11.528 -20.723 1.00 90.31 992 LEU A N 1
ATOM 7651 C CA . LEU A 1 992 ? -45.674 -10.237 -20.844 1.00 90.31 992 LEU A CA 1
ATOM 7652 C C . LEU A 1 992 ? -45.608 -9.709 -22.284 1.00 90.31 992 LEU A C 1
ATOM 7654 O O . LEU A 1 992 ? -45.367 -8.520 -22.472 1.00 90.31 992 LEU A O 1
ATOM 7658 N N . VAL A 1 993 ? -45.803 -10.551 -23.305 1.00 91.69 993 VAL A N 1
ATOM 7659 C CA . VAL A 1 993 ? -45.702 -10.119 -24.710 1.00 91.69 993 VAL A CA 1
ATOM 7660 C C . VAL A 1 993 ? -46.763 -9.071 -25.054 1.00 91.69 993 VAL A C 1
ATOM 7662 O O . VAL A 1 993 ? -46.444 -8.039 -25.646 1.00 91.69 993 VAL A O 1
ATOM 7665 N N . ASP A 1 994 ? -48.002 -9.281 -24.606 1.00 91.31 994 ASP A N 1
ATOM 7666 C CA . ASP A 1 994 ? -49.098 -8.330 -24.804 1.00 91.31 994 ASP A CA 1
ATOM 7667 C C . ASP A 1 994 ? -48.938 -7.063 -23.954 1.00 91.31 994 ASP A C 1
ATOM 7669 O O . ASP A 1 994 ? -49.233 -5.958 -24.415 1.00 91.31 994 ASP A O 1
ATOM 7673 N N . GLU A 1 995 ? -48.415 -7.194 -22.731 1.00 90.38 995 GLU A N 1
ATOM 7674 C CA . GLU A 1 995 ? -48.098 -6.049 -21.869 1.00 90.38 995 GLU A CA 1
ATOM 7675 C C . GLU A 1 995 ? -46.998 -5.171 -22.486 1.00 90.38 995 GLU A C 1
ATOM 7677 O O . GLU A 1 995 ? -47.137 -3.946 -22.540 1.00 90.38 995 GLU A O 1
ATOM 7682 N N . HIS A 1 996 ? -45.933 -5.783 -23.012 1.00 90.44 996 HIS A N 1
ATOM 7683 C CA . HIS A 1 996 ? -44.852 -5.089 -23.708 1.00 90.44 996 HIS A CA 1
ATOM 7684 C C . HIS A 1 996 ? -45.341 -4.413 -24.989 1.00 90.44 996 HIS A C 1
ATOM 7686 O O . HIS A 1 996 ? -45.031 -3.243 -25.203 1.00 90.44 996 HIS A O 1
ATOM 7692 N N . TRP A 1 997 ? -46.158 -5.081 -25.807 1.00 92.38 997 TRP A N 1
ATOM 7693 C CA . TRP A 1 997 ? -46.729 -4.459 -27.003 1.00 92.38 997 TRP A CA 1
ATOM 7694 C C . TRP A 1 997 ? -47.636 -3.271 -26.671 1.00 92.38 997 TRP A C 1
ATOM 7696 O O . TRP A 1 997 ? -47.534 -2.213 -27.296 1.00 92.38 997 TRP A O 1
ATOM 7706 N N . LYS A 1 998 ? -48.481 -3.400 -25.643 1.00 89.44 998 LYS A N 1
ATOM 7707 C CA . LYS A 1 998 ? -49.336 -2.308 -25.168 1.00 89.44 998 LYS A CA 1
ATOM 7708 C C . LYS A 1 998 ? -48.523 -1.128 -24.628 1.00 89.44 998 LYS A C 1
ATOM 7710 O O . LYS A 1 998 ? -48.897 0.015 -24.874 1.00 89.44 998 LYS A O 1
ATOM 7715 N N . ALA A 1 999 ? -47.418 -1.386 -23.926 1.00 85.62 999 ALA A N 1
ATOM 7716 C CA . ALA A 1 999 ? -46.509 -0.344 -23.445 1.00 85.62 999 ALA A CA 1
ATOM 7717 C C . ALA A 1 999 ? -45.776 0.365 -24.597 1.00 85.62 999 ALA A C 1
ATOM 7719 O O . ALA A 1 999 ? -45.684 1.591 -24.602 1.00 85.62 999 ALA A O 1
ATOM 7720 N N . LEU A 1 1000 ? -45.316 -0.389 -25.601 1.00 83.75 1000 LEU A N 1
ATOM 7721 C CA . LEU A 1 1000 ? -44.653 0.153 -26.790 1.00 83.75 1000 LEU A CA 1
ATOM 7722 C C . LEU A 1 1000 ? -45.567 1.047 -27.642 1.00 83.75 1000 LEU A C 1
ATOM 7724 O O . LEU A 1 1000 ? -45.074 1.984 -28.261 1.00 83.75 1000 LEU A O 1
ATOM 7728 N N . ASN A 1 1001 ? -46.880 0.801 -27.626 1.00 84.56 1001 ASN A N 1
ATOM 7729 C CA . ASN A 1 1001 ? -47.889 1.593 -28.339 1.00 84.56 1001 ASN A CA 1
ATOM 7730 C C . ASN A 1 1001 ? -48.629 2.611 -27.438 1.00 84.56 1001 ASN A C 1
ATOM 7732 O O . ASN A 1 1001 ? -49.649 3.174 -27.839 1.00 84.56 1001 ASN A O 1
ATOM 7736 N N . ALA A 1 1002 ? -48.165 2.846 -26.205 1.00 84.75 1002 ALA A N 1
ATOM 7737 C CA . ALA A 1 1002 ? -48.823 3.767 -25.279 1.00 84.75 1002 ALA A CA 1
ATOM 7738 C C . ALA A 1 1002 ? -48.587 5.248 -25.660 1.00 84.75 1002 ALA A C 1
ATOM 7740 O O . ALA A 1 1002 ? -47.474 5.604 -26.058 1.00 84.75 1002 ALA A O 1
ATOM 7741 N N . PRO A 1 1003 ? -49.571 6.155 -25.473 1.00 79.62 1003 PRO A N 1
ATOM 7742 C CA . PRO A 1 1003 ? -49.371 7.588 -25.693 1.00 79.62 1003 PRO A CA 1
ATOM 7743 C C . PRO A 1 1003 ? -48.227 8.138 -24.829 1.00 79.62 1003 PRO A C 1
ATOM 7745 O O . PRO A 1 1003 ? -48.291 8.089 -23.601 1.00 79.62 1003 PRO A O 1
ATOM 7748 N N . GLY A 1 1004 ? -47.182 8.666 -25.471 1.00 75.31 1004 GLY A N 1
ATOM 7749 C CA . GLY A 1 1004 ? -45.961 9.136 -24.803 1.00 75.31 1004 GLY A CA 1
ATOM 7750 C C . GLY A 1 1004 ? -44.798 8.135 -24.792 1.00 75.31 1004 GLY A C 1
ATOM 7751 O O . GLY A 1 1004 ? -43.713 8.492 -24.333 1.00 75.31 1004 GLY A O 1
ATOM 7752 N N . CYS A 1 1005 ? -44.972 6.924 -25.332 1.00 71.88 1005 CYS A N 1
ATOM 7753 C CA . CYS A 1 1005 ? -43.837 6.129 -25.799 1.00 71.88 1005 CYS A CA 1
ATOM 7754 C C . CYS A 1 1005 ? -43.151 6.887 -26.959 1.00 71.88 1005 CYS A C 1
ATOM 7756 O O . CYS A 1 1005 ? -43.863 7.440 -27.804 1.00 71.88 1005 CYS A O 1
ATOM 7758 N N . PRO A 1 1006 ? -41.807 6.977 -27.009 1.00 70.00 1006 PRO A N 1
ATOM 7759 C CA . PRO A 1 1006 ? -41.113 7.590 -28.130 1.00 70.00 1006 PRO A CA 1
ATOM 7760 C C . PRO A 1 1006 ? -41.489 6.903 -29.442 1.00 70.00 1006 PRO A C 1
ATOM 7762 O O . PRO A 1 1006 ? -41.541 5.677 -29.508 1.00 70.00 1006 PRO A O 1
ATOM 7765 N N . ASP A 1 1007 ? -41.706 7.685 -30.496 1.00 72.19 1007 ASP A N 1
ATOM 7766 C CA . ASP A 1 1007 ? -41.864 7.145 -31.843 1.00 72.19 1007 ASP A CA 1
ATOM 7767 C C . ASP A 1 1007 ? -40.499 6.610 -32.314 1.00 72.19 1007 ASP A C 1
ATOM 7769 O O . ASP A 1 1007 ? -39.628 7.354 -32.771 1.00 72.19 1007 ASP A O 1
ATOM 7773 N N . TRP A 1 1008 ? -40.284 5.306 -32.129 1.00 68.19 1008 TRP A N 1
ATOM 7774 C CA . TRP A 1 1008 ? -39.028 4.626 -32.450 1.00 68.19 1008 TRP A CA 1
ATOM 7775 C C . TRP A 1 1008 ? -38.694 4.680 -33.953 1.00 68.19 1008 TRP A C 1
ATOM 7777 O O . TRP A 1 1008 ? -37.517 4.696 -34.326 1.00 68.19 1008 TRP A O 1
ATOM 7787 N N . GLU A 1 1009 ? -39.706 4.803 -34.816 1.00 65.06 1009 GLU A N 1
ATOM 7788 C CA . GLU A 1 1009 ? -39.539 4.955 -36.265 1.00 65.06 1009 GLU A CA 1
ATOM 7789 C C . GLU A 1 1009 ? -39.106 6.388 -36.635 1.00 65.06 1009 GLU A C 1
ATOM 7791 O O . GLU A 1 1009 ? -38.233 6.567 -37.486 1.00 65.06 1009 GLU A O 1
ATOM 7796 N N . GLN A 1 1010 ? -39.588 7.424 -35.936 1.00 62.06 1010 GLN A N 1
ATOM 7797 C CA . GLN A 1 1010 ? -39.035 8.785 -36.059 1.00 62.06 1010 GLN A CA 1
ATOM 7798 C C . GLN A 1 1010 ? -37.646 8.934 -35.418 1.00 62.06 1010 GLN A C 1
ATOM 7800 O O . GLN A 1 1010 ? -36.800 9.671 -35.934 1.00 62.06 1010 GLN A O 1
ATOM 7805 N N . ASN A 1 1011 ? -37.374 8.237 -34.311 1.00 61.28 1011 ASN A N 1
ATOM 7806 C CA . ASN A 1 1011 ? -36.104 8.349 -33.587 1.00 61.28 1011 ASN A CA 1
ATOM 7807 C C . ASN A 1 1011 ? -34.909 7.890 -34.430 1.00 61.28 1011 ASN A C 1
ATOM 7809 O O . ASN A 1 1011 ? -33.879 8.568 -34.462 1.00 61.28 1011 ASN A O 1
ATOM 7813 N N . THR A 1 1012 ? -35.066 6.779 -35.153 1.00 56.75 1012 THR A N 1
ATOM 7814 C CA . THR A 1 1012 ? -34.046 6.251 -36.075 1.00 56.75 1012 THR A CA 1
ATOM 7815 C C . THR A 1 1012 ? -33.801 7.160 -37.282 1.00 56.75 1012 THR A C 1
ATOM 7817 O O . THR A 1 1012 ? -32.685 7.190 -37.795 1.00 56.75 1012 THR A O 1
ATOM 7820 N N . ARG A 1 1013 ? -34.803 7.939 -37.713 1.00 54.31 1013 ARG A N 1
ATOM 7821 C CA . ARG A 1 1013 ? -34.705 8.870 -38.853 1.00 54.31 1013 ARG A CA 1
ATOM 7822 C C . ARG A 1 1013 ? -34.053 10.214 -38.514 1.00 54.31 1013 ARG A C 1
ATOM 7824 O O . ARG A 1 1013 ? -33.537 10.873 -39.413 1.00 54.31 1013 ARG A O 1
ATOM 7831 N N . HIS A 1 1014 ? -34.060 10.630 -37.244 1.00 52.97 1014 HIS A N 1
ATOM 7832 C CA . HIS A 1 1014 ? -33.619 11.976 -36.843 1.00 52.97 1014 HIS A CA 1
ATOM 7833 C C . HIS A 1 1014 ? -32.494 12.028 -35.797 1.00 52.97 1014 HIS A C 1
ATOM 7835 O O . HIS A 1 1014 ? -32.090 13.127 -35.422 1.00 52.97 1014 HIS A O 1
ATOM 7841 N N . GLY A 1 1015 ? -31.986 10.887 -35.309 1.00 53.16 1015 GLY A N 1
ATOM 7842 C CA . GLY A 1 1015 ? -30.843 10.842 -34.376 1.00 53.16 1015 GLY A CA 1
ATOM 7843 C C . GLY A 1 1015 ? -31.074 11.602 -33.062 1.00 53.16 1015 GLY A C 1
ATOM 7844 O O . GLY A 1 1015 ? -30.132 12.079 -32.436 1.00 53.16 1015 GLY A O 1
ATOM 7845 N N . LYS A 1 1016 ? -32.345 11.778 -32.681 1.00 46.81 1016 LYS A N 1
ATOM 7846 C CA . LYS A 1 1016 ? -32.793 12.785 -31.705 1.00 46.81 1016 LYS A CA 1
ATOM 7847 C C . LYS A 1 1016 ? -32.621 12.363 -30.240 1.00 46.81 1016 LYS A C 1
ATOM 7849 O O . LYS A 1 1016 ? -32.742 13.202 -29.352 1.00 46.81 1016 LYS A O 1
ATOM 7854 N N . TYR A 1 1017 ? -32.349 11.081 -30.009 1.00 53.12 1017 TYR A N 1
ATOM 7855 C CA . TYR A 1 1017 ? -32.134 10.468 -28.701 1.00 53.12 1017 TYR A CA 1
ATOM 7856 C C . TYR A 1 1017 ? -30.954 9.505 -28.797 1.00 53.12 1017 TYR A C 1
ATOM 7858 O O . TYR A 1 1017 ? -30.862 8.735 -29.756 1.00 53.12 1017 TYR A O 1
ATOM 7866 N N . ASP A 1 1018 ? -30.057 9.549 -27.814 1.00 52.84 1018 ASP A N 1
ATOM 7867 C CA . ASP A 1 1018 ? -28.947 8.603 -27.721 1.00 52.84 1018 ASP A CA 1
ATOM 7868 C C . ASP A 1 1018 ? -29.370 7.298 -27.018 1.00 52.84 1018 ASP A C 1
ATOM 7870 O O . ASP A 1 1018 ? -30.464 7.174 -26.460 1.00 52.84 1018 ASP A O 1
ATOM 7874 N N . PHE A 1 1019 ? -28.481 6.301 -27.018 1.00 45.62 1019 PHE A N 1
ATOM 7875 C CA . PHE A 1 1019 ? -28.719 5.023 -26.341 1.00 45.62 1019 PHE A CA 1
ATOM 7876 C C . PHE A 1 1019 ? -29.055 5.184 -24.845 1.00 45.62 1019 PHE A C 1
ATOM 7878 O O . PHE A 1 1019 ? -29.839 4.402 -24.302 1.00 45.62 1019 PHE A O 1
ATOM 7885 N N . ALA A 1 1020 ? -28.505 6.197 -24.168 1.00 47.16 1020 ALA A N 1
ATOM 7886 C CA . ALA A 1 1020 ? -28.768 6.439 -22.756 1.00 47.16 1020 ALA A CA 1
ATOM 7887 C C . ALA A 1 1020 ? -30.172 7.021 -22.524 1.00 47.16 1020 ALA A C 1
ATOM 7889 O O . ALA A 1 1020 ? -30.785 6.705 -21.507 1.00 47.16 1020 ALA A O 1
ATOM 7890 N N . ASP A 1 1021 ? -30.712 7.825 -23.440 1.00 51.53 1021 ASP A N 1
ATOM 7891 C CA . ASP A 1 1021 ? -32.108 8.274 -23.404 1.00 51.53 1021 ASP A CA 1
ATOM 7892 C C . ASP A 1 1021 ? -33.089 7.131 -23.697 1.00 51.53 1021 ASP A C 1
ATOM 7894 O O . ASP A 1 1021 ? -34.072 6.968 -22.968 1.00 51.53 1021 ASP A O 1
ATOM 7898 N N . CYS A 1 1022 ? -32.774 6.261 -24.660 1.00 51.47 1022 CYS A N 1
ATOM 7899 C CA . CYS A 1 1022 ? -33.528 5.027 -24.908 1.00 51.47 1022 CYS A CA 1
ATOM 7900 C C . CYS A 1 1022 ? -33.559 4.127 -23.655 1.00 51.47 1022 CYS A C 1
ATOM 7902 O O . CYS A 1 1022 ? -34.617 3.652 -23.234 1.00 51.47 1022 CYS A O 1
ATOM 7904 N N . PHE A 1 1023 ? -32.405 3.947 -23.003 1.00 49.84 1023 PHE A N 1
ATOM 7905 C CA . PHE A 1 1023 ? -32.271 3.164 -21.774 1.00 49.84 1023 PHE A CA 1
ATOM 7906 C C . PHE A 1 1023 ? -32.997 3.804 -20.577 1.00 49.84 1023 PHE A C 1
ATOM 7908 O O . PHE A 1 1023 ? -33.657 3.098 -19.809 1.00 49.84 1023 PHE A O 1
ATOM 7915 N N . LYS A 1 1024 ? -32.941 5.137 -20.424 1.00 53.25 1024 LYS A N 1
ATOM 7916 C CA . LYS A 1 1024 ? -33.726 5.877 -19.417 1.00 53.25 1024 LYS A CA 1
ATOM 7917 C C . LYS A 1 1024 ? -35.222 5.681 -19.630 1.00 53.25 1024 LYS A C 1
ATOM 7919 O O . LYS A 1 1024 ? -35.918 5.430 -18.652 1.00 53.25 1024 LYS A O 1
ATOM 7924 N N . PHE A 1 1025 ? -35.716 5.753 -20.869 1.00 57.50 1025 PHE A N 1
ATOM 7925 C CA . PHE A 1 1025 ? -37.133 5.525 -21.149 1.00 57.50 1025 PHE A CA 1
ATOM 7926 C C . PHE A 1 1025 ? -37.565 4.115 -20.728 1.00 57.50 1025 PHE A C 1
ATOM 7928 O O . PHE A 1 1025 ? -38.520 3.981 -19.963 1.00 57.50 1025 PHE A O 1
ATOM 7935 N N . LEU A 1 1026 ? -36.828 3.073 -21.131 1.00 52.47 1026 LEU A N 1
ATOM 7936 C CA . LEU A 1 1026 ? -37.099 1.685 -20.722 1.00 52.47 1026 LEU A CA 1
ATOM 7937 C C . LEU A 1 1026 ? -37.000 1.475 -19.197 1.00 52.47 1026 LEU A C 1
ATOM 7939 O O . LEU A 1 1026 ? -37.668 0.604 -18.647 1.00 52.47 1026 LEU A O 1
ATOM 7943 N N . SER A 1 1027 ? -36.196 2.289 -18.507 1.00 49.84 1027 SER A N 1
ATOM 7944 C CA . SER A 1 1027 ? -36.062 2.273 -17.043 1.00 49.84 1027 SER A CA 1
ATOM 7945 C C . SER A 1 1027 ? -37.169 3.048 -16.310 1.00 49.84 1027 SER A C 1
ATOM 7947 O O . SER A 1 1027 ? -37.436 2.763 -15.145 1.00 49.84 1027 SER A O 1
ATOM 7949 N N . ALA A 1 1028 ? -37.791 4.039 -16.959 1.00 47.62 1028 ALA A N 1
ATOM 7950 C CA . ALA A 1 1028 ? -38.752 4.966 -16.351 1.00 47.62 1028 ALA A CA 1
ATOM 7951 C C . ALA A 1 1028 ? -40.221 4.687 -16.724 1.00 47.62 1028 ALA A C 1
ATOM 7953 O O . ALA A 1 1028 ? -41.126 5.120 -16.012 1.00 47.62 1028 ALA A O 1
ATOM 7954 N N . SER A 1 1029 ? -40.480 3.964 -17.817 1.00 45.56 1029 SER A N 1
ATOM 7955 C CA . SER A 1 1029 ? -41.825 3.665 -18.335 1.00 45.56 1029 SER A CA 1
ATOM 7956 C C . SER A 1 1029 ? -42.538 2.535 -17.571 1.00 45.56 1029 SER A C 1
ATOM 7958 O O . SER A 1 1029 ? -42.897 1.504 -18.124 1.00 45.56 1029 SER A O 1
ATOM 7960 N N . ASN A 1 1030 ? -42.756 2.748 -16.270 1.00 43.25 1030 ASN A N 1
ATOM 7961 C CA . ASN A 1 1030 ? -43.738 2.096 -15.386 1.00 43.25 1030 ASN A CA 1
ATOM 7962 C C . ASN A 1 1030 ? -43.956 0.559 -15.434 1.00 43.25 1030 ASN A C 1
ATOM 7964 O O . ASN A 1 1030 ? -44.920 0.058 -14.850 1.00 43.25 1030 ASN A O 1
ATOM 7968 N N . LEU A 1 1031 ? -42.988 -0.212 -15.945 1.00 46.94 1031 LEU A N 1
ATOM 7969 C CA . LEU A 1 1031 ? -42.794 -1.644 -15.632 1.00 46.94 1031 LEU A CA 1
ATOM 7970 C C . LEU A 1 1031 ? -42.474 -1.889 -14.130 1.00 46.94 1031 LEU A C 1
ATOM 7972 O O . LEU A 1 1031 ? -42.285 -3.022 -13.689 1.00 46.94 1031 LEU A O 1
ATOM 7976 N N . SER A 1 1032 ? -42.417 -0.816 -13.337 1.00 37.78 1032 SER A N 1
ATOM 7977 C CA . SER A 1 1032 ? -42.212 -0.749 -11.887 1.00 37.78 1032 SER A CA 1
ATOM 7978 C C . SER A 1 1032 ? -43.462 -1.032 -11.043 1.00 37.78 1032 SER A C 1
ATOM 7980 O O . SER A 1 1032 ? -43.323 -1.229 -9.840 1.00 37.78 1032 SER A O 1
ATOM 7982 N N . THR A 1 1033 ? -44.659 -1.159 -11.631 1.00 38.28 1033 THR A N 1
ATOM 7983 C CA . THR A 1 1033 ? -45.869 -1.642 -10.914 1.00 38.28 1033 THR A CA 1
ATOM 7984 C C . THR A 1 1033 ? -45.768 -3.105 -10.437 1.00 38.28 1033 THR A C 1
ATOM 7986 O O . THR A 1 1033 ? -46.698 -3.635 -9.837 1.00 38.28 1033 THR A O 1
ATOM 7989 N N . LEU A 1 1034 ? -44.612 -3.742 -10.653 1.00 42.25 1034 LEU A N 1
ATOM 7990 C CA . LEU A 1 1034 ? -44.257 -5.104 -10.256 1.00 42.25 1034 LEU A CA 1
ATOM 7991 C C . LEU A 1 1034 ? -43.063 -5.168 -9.281 1.00 42.25 1034 LEU A C 1
ATOM 7993 O O . LEU A 1 1034 ? -42.402 -6.204 -9.186 1.00 42.25 1034 LEU A O 1
ATOM 7997 N N . GLN A 1 1035 ? -42.758 -4.083 -8.560 1.00 35.25 1035 GLN A N 1
ATOM 7998 C CA . GLN A 1 1035 ? -41.808 -4.115 -7.443 1.00 35.25 1035 GLN A CA 1
ATOM 7999 C C . GLN A 1 1035 ? -42.398 -3.487 -6.179 1.00 35.25 1035 GLN A C 1
ATOM 8001 O O . GLN A 1 1035 ? -42.476 -2.269 -6.059 1.00 35.25 1035 GLN A O 1
ATOM 8006 N N . GLY A 1 1036 ? -42.731 -4.343 -5.210 1.00 28.50 1036 GLY A N 1
ATOM 8007 C CA . GLY A 1 1036 ? -42.606 -3.966 -3.807 1.00 28.50 1036 GLY A CA 1
ATOM 8008 C C . GLY A 1 1036 ? -41.123 -3.949 -3.433 1.00 28.50 1036 GLY A C 1
ATOM 8009 O O . GLY A 1 1036 ? -40.435 -4.936 -3.688 1.00 28.50 1036 GLY A O 1
ATOM 8010 N N . ASP A 1 1037 ? -40.694 -2.805 -2.908 1.00 29.50 1037 ASP A N 1
ATOM 8011 C CA . ASP A 1 1037 ? -39.528 -2.480 -2.074 1.00 29.50 1037 ASP A CA 1
ATOM 8012 C C . ASP A 1 1037 ? -38.150 -3.120 -2.370 1.00 29.50 1037 ASP A C 1
ATOM 8014 O O . ASP A 1 1037 ? -37.963 -4.336 -2.432 1.00 29.50 1037 ASP A O 1
ATOM 8018 N N . TRP A 1 1038 ? -37.158 -2.231 -2.515 1.00 28.41 1038 TRP A N 1
ATOM 8019 C CA . TRP A 1 1038 ? -35.726 -2.506 -2.709 1.00 28.41 1038 TRP A CA 1
ATOM 8020 C C . TRP A 1 1038 ? -34.955 -2.539 -1.381 1.00 28.41 1038 TRP A C 1
ATOM 8022 O O . TRP A 1 1038 ? -35.217 -1.649 -0.543 1.00 28.41 1038 TRP A O 1
#

Mean predicted aligned error: 20.2 Å